Protein 8TXN (pdb70)

Structure (mmCIF, N/CA/C/O backbone):
data_8TXN
#
_entry.id   8TXN
#
_cell.length_a   139.120
_cell.length_b   139.120
_cell.length_c   103.381
_cell.angle_alpha   90.000
_cell.angle_beta   90.000
_cell.angle_gamma   120.000
#
_symmetry.space_group_name_H-M   'P 63'
#
loop_
_entity.id
_entity.type
_entity.pdbx_description
1 polymer 'Collagen alpha-1(IV) chain, Collagen IV - chain Viking, Collagen alpha-1(IV) chain'
2 non-polymer 'TRIETHYLENE GLYCOL'
3 non-polymer 'CHLORIDE ION'
4 non-polymer 'MAGNESIUM ION'
5 non-polymer 'TETRAETHYLENE GLYCOL'
6 non-polymer DI(HYDROXYETHYL)ETHER
7 non-polymer 1,2-ETHANEDIOL
8 non-polymer 'PENTAETHYLENE GLYCOL'
9 non-polymer 'PHOSPHATE ION'
10 water water
#
loop_
_atom_site.group_PDB
_atom_site.id
_atom_site.type_symbol
_atom_site.label_atom_id
_atom_site.label_alt_id
_atom_site.label_comp_id
_atom_site.label_asym_id
_atom_site.label_entity_id
_atom_site.label_seq_id
_atom_site.pdbx_PDB_ins_code
_atom_site.Cartn_x
_atom_site.Cartn_y
_atom_site.Cartn_z
_atom_site.occupancy
_atom_site.B_iso_or_equiv
_atom_site.auth_seq_id
_atom_site.auth_comp_id
_atom_site.auth_asym_id
_atom_site.auth_atom_id
_atom_site.pdbx_PDB_model_num
ATOM 1 N N . THR A 1 21 ? -10.39000 28.79900 -5.79700 1.000 65.69888 4 THR A N 1
ATOM 2 C CA . THR A 1 21 ? -10.70900 27.51700 -5.17500 1.000 63.05293 4 THR A CA 1
ATOM 3 C C . THR A 1 21 ? -12.08800 27.03300 -5.65100 1.000 63.66785 4 THR A C 1
ATOM 4 O O . THR A 1 21 ? -12.97600 27.84000 -5.93900 1.000 60.98323 4 THR A O 1
ATOM 8 N N . GLY A 1 22 ? -12.24600 25.71000 -5.72700 1.000 47.44502 5 GLY A N 1
ATOM 9 C CA . GLY A 1 22 ? -13.27000 25.07000 -6.53100 1.000 44.34695 5 GLY A CA 1
ATOM 10 C C . GLY A 1 22 ? -14.70100 25.03800 -6.04200 1.000 41.56107 5 GLY A C 1
ATOM 11 O O . GLY A 1 22 ? -15.19900 23.97900 -5.64400 1.000 43.46987 5 GLY A O 1
ATOM 12 N N . ILE A 1 23 ? -15.38300 26.17500 -6.09300 1.000 38.34212 6 ILE A N 1
ATOM 13 C CA . ILE A 1 23 ? -16.84000 26.18600 -6.03200 1.000 40.76425 6 ILE A CA 1
ATOM 14 C C . ILE A 1 23 ? -17.37400 25.83400 -7.41500 1.000 38.78377 6 ILE A C 1
ATOM 15 O O . ILE A 1 23 ? -16.97400 26.43900 -8.41700 1.000 41.58621 6 ILE A O 1
ATOM 20 N N . LEU A 1 24 ? -18.26200 24.84400 -7.48200 1.000 25.90959 7 LEU A N 1
ATOM 21 C CA . LEU A 1 24 ? -18.65100 24.24300 -8.75300 1.000 29.33796 7 LEU A CA 1
ATOM 22 C C . LEU A 1 24 ? -20.09900 24.57100 -9.08800 1.000 31.05748 7 LEU A C 1
ATOM 23 O O . LEU A 1 24 ? -20.99100 24.40500 -8.25200 1.000 29.22778 7 LEU A O 1
ATOM 28 N N . ILE A 1 25 ? -20.32300 25.01200 -10.32200 1.000 31.40608 8 ILE A N 1
ATOM 29 C CA . ILE A 1 25 ? -21.64700 25.36100 -10.81400 1.000 35.55006 8 ILE A CA 1
ATOM 30 C C . ILE A 1 25 ? -21.95900 24.47600 -12.01300 1.000 28.77652 8 ILE A C 1
ATOM 31 O O . ILE A 1 25 ? -21.07600 24.18100 -12.82400 1.000 28.33888 8 ILE A O 1
ATOM 36 N N . THR A 1 26 ? -23.21300 24.05400 -12.11700 1.000 28.99467 9 THR A N 1
ATOM 37 C CA . THR A 1 26 ? -23.68000 23.18800 -13.18800 1.000 21.74876 9 THR A CA 1
ATOM 38 C C . THR A 1 26 ? -24.75600 23.91300 -13.98100 1.000 22.01022 9 THR A C 1
ATOM 39 O O . THR A 1 26 ? -25.65200 24.52400 -13.39900 1.000 17.53029 9 THR A O 1
ATOM 43 N N . ARG A 1 27 ? -24.63500 23.88900 -15.30400 1.000 17.59619 10 ARG A N 1
ATOM 44 C CA . ARG A 1 27 ? -25.57900 24.54300 -16.19700 1.000 19.13683 10 ARG A CA 1
ATOM 45 C C . ARG A 1 27 ? -26.18600 23.50300 -17.12800 1.000 19.35598 10 ARG A C 1
ATOM 46 O O . ARG A 1 27 ? -25.46500 22.64400 -17.64900 1.000 18.96975 10 ARG A O 1
ATOM 54 N N . HIS A 1 28 ? -27.50200 23.58300 -17.33600 1.000 15.80124 11 HIS A N 1
ATOM 55 C CA . HIS A 1 28 ? -28.22600 22.68700 -18.23800 1.000 16.99681 11 HIS A CA 1
ATOM 56 C C . HIS A 1 28 ? -28.74600 23.46800 -19.43600 1.000 20.06459 11 HIS A C 1
ATOM 57 O O . HIS A 1 28 ? -29.32700 24.54600 -19.27100 1.000 20.29985 11 HIS A O 1
ATOM 64 N N . SER A 1 29 ? -28.54400 22.92400 -20.64400 1.000 16.85146 12 SER A N 1
ATOM 65 C CA . SER A 1 29 ? -28.96700 23.63900 -21.84900 1.000 17.58349 12 SER A CA 1
ATOM 66 C C . SER A 1 29 ? -30.46000 23.50500 -22.14100 1.000 17.47786 12 SER A C 1
ATOM 67 O O . SER A 1 29 ? -31.01000 24.34500 -22.86400 1.000 19.01264 12 SER A O 1
ATOM 70 N N . GLN A 1 30 ? -31.11800 22.47400 -21.61400 1.000 16.66964 13 GLN A N 1
ATOM 71 C CA . GLN A 1 30 ? -32.46600 22.08400 -22.04400 1.000 16.54419 13 GLN A CA 1
ATOM 72 C C . GLN A 1 30 ? -32.56100 21.99500 -23.56500 1.000 19.47707 13 GLN A C 1
ATOM 73 O O . GLN A 1 30 ? -33.57500 22.35400 -24.17100 1.000 20.45865 13 GLN A O 1
ATOM 79 N N . SER A 1 31 ? -31.49600 21.50000 -24.18700 1.000 18.64706 14 SER A N 1
ATOM 80 C CA . SER A 1 31 ? -31.48400 21.29100 -25.62800 1.000 20.88118 14 SER A CA 1
ATOM 81 C C . SER A 1 31 ? -30.36500 20.31100 -25.96300 1.000 21.92660 14 SER A C 1
ATOM 82 O O . SER A 1 31 ? -29.63400 19.83900 -25.08500 1.000 20.68321 14 SER A O 1
ATOM 85 N N . GLU A 1 32 ? -30.25700 19.98400 -27.25100 1.000 23.84350 15 GLU A N 1
ATOM 86 C CA . GLU A 1 32 ? -29.19700 19.10800 -27.72900 1.000 26.31953 15 GLU A CA 1
ATOM 87 C C . GLU A 1 32 ? -27.82800 19.77700 -27.68400 1.000 26.75936 15 GLU A C 1
ATOM 88 O O . GLU A 1 32 ? -26.81400 19.07800 -27.78800 1.000 25.48226 15 GLU A O 1
ATOM 94 N N . THR A 1 33 ? -27.79400 21.09700 -27.53000 1.000 22.65378 16 THR A N 1
ATOM 95 C CA . THR A 1 33 ? -26.55300 21.85700 -27.47000 1.000 28.76582 16 THR A CA 1
ATOM 96 C C . THR A 1 33 ? -25.86200 21.66700 -26.12900 1.000 25.72687 16 THR A C 1
ATOM 97 O O . THR A 1 33 ? -26.50100 21.70500 -25.08000 1.000 24.11598 16 THR A O 1
ATOM 101 N N . VAL A 1 34 ? -24.54600 21.50700 -26.15700 1.000 26.74703 17 VAL A N 1
ATOM 102 C CA . VAL A 1 34 ? -23.78500 21.50500 -24.90500 1.000 24.26679 17 VAL A CA 1
ATOM 103 C C . VAL A 1 34 ? -23.60200 22.95000 -24.44300 1.000 22.20825 17 VAL A C 1
ATOM 104 O O . VAL A 1 34 ? -23.11700 23.78100 -25.22600 1.000 24.57225 17 VAL A O 1
ATOM 108 N N . PRO A 1 35 ? -23.97100 23.29000 -23.21200 1.000 22.15932 18 PRO A N 1
ATOM 109 C CA . PRO A 1 35 ? -23.84700 24.67600 -22.75600 1.000 23.42471 18 PRO A CA 1
ATOM 110 C C . PRO A 1 35 ? -22.39500 25.02600 -22.45400 1.000 25.21277 18 PRO A C 1
ATOM 111 O O . PRO A 1 35 ? -21.51300 24.17000 -22.40600 1.000 21.17135 18 PRO A O 1
ATOM 115 N N . ALA A 1 36 ? -22.15600 26.32000 -22.25300 1.000 26.92095 19 ALA A N 1
ATOM 116 C CA . ALA A 1 36 ? -20.81300 26.83700 -22.03300 1.000 31.33862 19 ALA A CA 1
ATOM 117 C C . ALA A 1 36 ? -20.69500 27.48000 -20.65700 1.000 29.10505 19 ALA A C 1
ATOM 118 O O . ALA A 1 36 ? -21.67100 28.00300 -20.11000 1.000 27.49190 19 ALA A O 1
ATOM 120 N N . CYS A 1 37 ? -19.48800 27.42700 -20.09800 1.000 33.01589 20 CYS A N 1
ATOM 121 C CA . CYS A 1 37 ? -19.17800 28.22800 -18.92500 1.000 34.70319 20 CYS A CA 1
ATOM 122 C C . CYS A 1 37 ? -18.96500 29.68200 -19.33900 1.000 38.45739 20 CYS A C 1
ATOM 123 O O . CYS A 1 37 ? -18.86900 30.01300 -20.52200 1.000 42.95680 20 CYS A O 1
ATOM 126 N N . SER A 1 38 ? -18.84700 30.55100 -18.34600 1.000 41.83282 21 SER A N 1
ATOM 127 C CA . SER A 1 38 ? -18.43700 31.91500 -18.62400 1.000 39.89100 21 SER A CA 1
ATOM 128 C C . SER A 1 38 ? -16.92900 31.97300 -18.87200 1.000 44.27771 21 SER A C 1
ATOM 129 O O . SER A 1 38 ? -16.18400 31.02800 -18.58800 1.000 41.75816 21 SER A O 1
ATOM 132 N N . ALA A 1 39 ? -16.47600 33.09400 -19.42700 1.000 39.76253 22 ALA A N 1
ATOM 133 C CA . ALA A 1 39 ? -15.04300 33.34200 -19.46400 1.000 40.89607 22 ALA A CA 1
ATOM 134 C C . ALA A 1 39 ? -14.51400 33.42500 -18.03700 1.000 43.47485 22 ALA A C 1
ATOM 135 O O . ALA A 1 39 ? -15.19600 33.90100 -17.12500 1.000 43.88706 22 ALA A O 1
ATOM 137 N N . GLY A 1 40 ? -13.30500 32.91600 -17.83400 1.000 50.62176 23 GLY A N 1
ATOM 138 C CA . GLY A 1 40 ? -12.75500 32.87700 -16.49400 1.000 56.10095 23 GLY A CA 1
ATOM 139 C C . GLY A 1 40 ? -13.11300 31.61800 -15.72800 1.000 53.97187 23 GLY A C 1
ATOM 140 O O . GLY A 1 40 ? -12.26100 31.05600 -15.03100 1.000 56.01576 23 GLY A O 1
ATOM 141 N N . HIS A 1 41 ? -14.36200 31.16400 -15.84000 1.000 51.97290 24 HIS A N 1
ATOM 142 C CA . HIS A 1 41 ? -14.80000 29.94600 -15.16100 1.000 47.16873 24 HIS A CA 1
ATOM 143 C C . HIS A 1 41 ? -14.31900 28.73600 -15.94800 1.000 48.10797 24 HIS A C 1
ATOM 144 O O . HIS A 1 41 ? -14.64600 28.59300 -17.13100 1.000 49.46000 24 HIS A O 1
ATOM 151 N N . THR A 1 42 ? -13.55500 27.86100 -15.29800 1.000 40.24684 25 THR A N 1
ATOM 152 C CA . THR A 1 42 ? -12.94800 26.74300 -16.00500 1.000 38.78891 25 THR A CA 1
ATOM 153 C C . THR A 1 42 ? -13.95000 25.60100 -16.12800 1.000 37.19127 25 THR A C 1
ATOM 154 O O . THR A 1 42 ? -14.60700 25.22800 -15.15100 1.000 35.15177 25 THR A O 1
ATOM 158 N N . GLU A 1 43 ? -14.08300 25.07200 -17.33800 1.000 34.74893 26 GLU A N 1
ATOM 159 C CA . GLU A 1 43 ? -14.93000 23.91000 -17.56400 1.000 34.61894 26 GLU A CA 1
ATOM 160 C C . GLU A 1 43 ? -14.25800 22.66800 -17.00000 1.000 29.16241 26 GLU A C 1
ATOM 161 O O . GLU A 1 43 ? -13.07800 22.42000 -17.25700 1.000 29.88376 26 GLU A O 1
ATOM 167 N N . LEU A 1 44 ? -15.00000 21.89700 -16.20800 1.000 25.53961 27 LEU A N 1
ATOM 168 C CA . LEU A 1 44 ? -14.48000 20.65100 -15.65900 1.000 23.41673 27 LEU A CA 1
ATOM 169 C C . LEU A 1 44 ? -14.89200 19.43700 -16.48500 1.000 24.23030 27 LEU A C 1
ATOM 170 O O . LEU A 1 44 ? -14.04800 18.59600 -16.79700 1.000 24.71211 27 LEU A O 1
ATOM 175 N N . TRP A 1 45 ? -16.17500 19.31000 -16.83000 1.000 22.96363 28 TRP A N 1
ATOM 176 C CA . TRP A 1 45 ? -16.59600 18.28100 -17.78200 1.000 22.46065 28 TRP A CA 1
ATOM 177 C C . TRP A 1 45 ? -17.95500 18.66700 -18.34700 1.000 21.69716 28 TRP A C 1
ATOM 178 O O . TRP A 1 45 ? -18.59700 19.61000 -17.88400 1.000 19.65531 28 TRP A O 1
ATOM 189 N N . THR A 1 46 ? -18.38100 17.93600 -19.37300 1.000 19.90925 29 THR A N 1
ATOM 190 C CA . THR A 1 46 ? -19.71800 18.09700 -19.92500 1.000 18.10336 29 THR A CA 1
ATOM 191 C C . THR A 1 46 ? -20.43600 16.75800 -19.86500 1.000 20.80973 29 THR A C 1
ATOM 192 O O . THR A 1 46 ? -19.82600 15.71000 -19.64400 1.000 17.56495 29 THR A O 1
ATOM 196 N N . GLY A 1 47 ? -21.74900 16.79500 -20.06000 1.000 17.18855 30 GLY A N 1
ATOM 197 C CA . GLY A 1 47 ? -22.49200 15.55800 -19.92400 1.000 16.68642 30 GLY A CA 1
ATOM 198 C C . GLY A 1 47 ? -23.95400 15.65600 -20.28900 1.000 16.37920 30 GLY A C 1
ATOM 199 O O . GLY A 1 47 ? -24.34900 16.48400 -21.12000 1.000 16.77161 30 GLY A O 1
ATOM 200 N N . TYR A 1 48 ? -24.74700 14.78400 -19.66700 1.000 15.73109 31 TYR A N 1
ATOM 201 C CA . TYR A 1 48 ? -26.18500 14.67000 -19.86700 1.000 15.37919 31 TYR A CA 1
ATOM 202 C C . TYR A 1 48 ? -26.91000 14.94700 -18.55300 1.000 14.62611 31 TYR A C 1
ATOM 203 O O . TYR A 1 48 ? -26.46400 14.52100 -17.47800 1.000 14.32808 31 TYR A O 1
ATOM 212 N N . SER A 1 49 ? -28.05500 15.62700 -18.64700 1.000 14.45336 32 SER A N 1
ATOM 213 C CA . SER A 1 49 ? -28.74400 16.18900 -17.48100 1.000 13.87218 32 SER A CA 1
ATOM 214 C C . SER A 1 49 ? -29.58800 15.12400 -16.77700 1.000 13.23822 32 SER A C 1
ATOM 215 O O . SER A 1 49 ? -30.72800 14.87400 -17.16600 1.000 13.20058 32 SER A O 1
ATOM 218 N N . LEU A 1 50 ? -29.06500 14.53800 -15.69800 1.000 12.88163 33 LEU A N 1
ATOM 219 C CA . LEU A 1 50 ? -29.78400 13.49800 -14.95600 1.000 12.33491 33 LEU A CA 1
ATOM 220 C C . LEU A 1 50 ? -30.67000 14.11000 -13.87800 1.000 11.93181 33 LEU A C 1
ATOM 221 O O . LEU A 1 50 ? -30.18900 14.85400 -13.00700 1.000 11.80334 33 LEU A O 1
ATOM 226 N N . LEU A 1 51 ? -31.96100 13.76700 -13.91200 1.000 11.53606 34 LEU A N 1
ATOM 227 C CA . LEU A 1 51 ? -32.91200 14.24800 -12.92100 1.000 12.55785 34 LEU A CA 1
ATOM 228 C C . LEU A 1 51 ? -33.06400 13.26400 -11.75700 1.000 11.60910 34 LEU A C 1
ATOM 229 O O . LEU A 1 51 ? -32.84400 13.63200 -10.59800 1.000 11.98190 34 LEU A O 1
ATOM 234 N N . TYR A 1 52 ? -33.42300 12.01000 -12.04200 1.000 10.53885 35 TYR A N 1
ATOM 235 C CA . TYR A 1 52 ? -33.48700 11.03000 -10.96200 1.000 10.18093 35 TYR A CA 1
ATOM 236 C C . TYR A 1 52 ? -33.49900 9.62200 -11.52600 1.000 10.28438 35 TYR A C 1
ATOM 237 O O . TYR A 1 52 ? -33.66000 9.41300 -12.72600 1.000 10.59065 35 TYR A O 1
ATOM 246 N N . VAL A 1 53 ? -33.31200 8.65800 -10.62300 1.000 10.28005 36 VAL A N 1
ATOM 247 C CA . VAL A 1 53 ? -33.31700 7.23300 -10.93200 1.000 10.18603 36 VAL A CA 1
ATOM 248 C C . VAL A 1 53 ? -34.42100 6.59700 -10.09500 1.000 12.12422 36 VAL A C 1
ATOM 249 O O . VAL A 1 53 ? -34.56700 6.91500 -8.91000 1.000 12.90736 36 VAL A O 1
ATOM 253 N N . ASP A 1 54 ? -35.22900 5.74000 -10.72300 1.000 11.23406 37 ASP A N 1
ATOM 254 C CA . ASP A 1 54 ? -36.30500 4.99700 -10.06500 1.000 11.50709 37 ASP A CA 1
ATOM 255 C C . ASP A 1 54 ? -35.78900 3.56100 -9.97700 1.000 12.76158 37 ASP A C 1
ATOM 256 O O . ASP A 1 54 ? -35.81700 2.82300 -10.96300 1.000 13.33224 37 ASP A O 1
ATOM 261 N N . GLY A 1 55 ? -35.24400 3.19500 -8.81500 1.000 11.53155 38 GLY A N 1
ATOM 262 C CA . GLY A 1 55 ? -34.64000 1.88000 -8.62900 1.000 12.79920 38 GLY A CA 1
ATOM 263 C C . GLY A 1 55 ? -35.38100 1.12100 -7.54800 1.000 11.61314 38 GLY A C 1
ATOM 264 O O . GLY A 1 55 ? -35.55700 1.63800 -6.44100 1.000 10.19699 38 GLY A O 1
ATOM 265 N N . ASN A 1 56 ? -35.84400 -0.09200 -7.85900 1.000 11.65469 39 ASN A N 1
ATOM 266 C CA . ASN A 1 56 ? -36.68200 -0.86100 -6.93600 1.000 12.18686 39 ASN A CA 1
ATOM 267 C C . ASN A 1 56 ? -37.79200 0.00700 -6.34200 1.000 12.39421 39 ASN A C 1
ATOM 268 O O . ASN A 1 56 ? -38.04900 0.00900 -5.13300 1.000 13.31241 39 ASN A O 1
ATOM 273 N N . ASP A 1 57 ? -38.45400 0.76000 -7.22000 1.000 11.35151 40 ASP A N 1
ATOM 274 C CA . ASP A 1 57 ? -39.64200 1.53900 -6.87300 1.000 12.56914 40 ASP A CA 1
ATOM 275 C C . ASP A 1 57 ? -39.33200 2.65000 -5.87200 1.000 15.59062 40 ASP A C 1
ATOM 276 O O . ASP A 1 57 ? -40.20500 3.06300 -5.10900 1.000 17.04612 40 ASP A O 1
ATOM 281 N N . TYR A 1 58 ? -38.09700 3.15500 -5.88000 1.000 11.14877 41 TYR A N 1
ATOM 282 C CA . TYR A 1 58 ? -37.66800 4.24600 -5.00700 1.000 9.88666 41 TYR A CA 1
ATOM 283 C C . TYR A 1 58 ? -37.03700 5.32600 -5.87900 1.000 11.20200 41 TYR A C 1
ATOM 284 O O . TYR A 1 58 ? -36.15500 5.02500 -6.68800 1.000 11.31792 41 TYR A O 1
ATOM 293 N N . ALA A 1 59 ? -37.46900 6.57700 -5.70400 1.000 11.31836 42 ALA A N 1
ATOM 294 C CA . ALA A 1 59 ? -36.97600 7.69100 -6.51300 1.000 9.69137 42 ALA A CA 1
ATOM 295 C C . ALA A 1 59 ? -35.79900 8.36000 -5.80800 1.000 10.92537 42 ALA A C 1
ATOM 296 O O . ALA A 1 59 ? -35.95600 8.89300 -4.69800 1.000 12.21987 42 ALA A O 1
ATOM 298 N N . HIS A 1 60 ? -34.63000 8.34700 -6.44500 1.000 11.09631 43 HIS A N 1
ATOM 299 C CA . HIS A 1 60 ? -33.45300 9.02800 -5.91200 1.000 11.28527 43 HIS A CA 1
ATOM 300 C C . HIS A 1 60 ? -33.04700 10.13500 -6.87900 1.000 10.05482 43 HIS A C 1
ATOM 301 O O . HIS A 1 60 ? -32.60000 9.85200 -7.99400 1.000 11.10706 43 HIS A O 1
ATOM 308 N N . ASN A 1 61 ? -33.15300 11.38600 -6.42800 1.000 10.23434 44 ASN A N 1
ATOM 309 C CA . ASN A 1 61 ? -32.95800 12.55700 -7.27000 1.000 10.91088 44 ASN A CA 1
ATOM 310 C C . ASN A 1 61 ? -31.54500 13.11200 -7.13000 1.000 12.00030 44 ASN A C 1
ATOM 311 O O . ASN A 1 61 ? -30.93600 13.02100 -6.06400 1.000 12.20313 44 ASN A O 1
ATOM 316 N N . GLN A 1 62 ? -31.04500 13.71800 -8.20900 1.000 10.86450 45 GLN A N 1
ATOM 317 C CA . GLN A 1 62 ? -29.88500 14.60300 -8.15100 1.000 10.58398 45 GLN A CA 1
ATOM 318 C C . GLN A 1 62 ? -30.35900 16.05300 -8.11100 1.000 12.94702 45 GLN A C 1
ATOM 319 O O . GLN A 1 62 ? -31.33300 16.41200 -8.77200 1.000 15.56587 45 GLN A O 1
ATOM 325 N N . ASP A 1 63 ? -29.64400 16.88000 -7.35200 1.000 12.75613 46 ASP A N 1
ATOM 326 C CA . ASP A 1 63 ? -29.83700 18.33000 -7.36300 1.000 15.53113 46 ASP A CA 1
ATOM 327 C C . ASP A 1 63 ? -29.38600 18.89200 -8.71300 1.000 12.35808 46 ASP A C 1
ATOM 328 O O . ASP A 1 63 ? -28.20400 18.80000 -9.06600 1.000 14.57924 46 ASP A O 1
ATOM 333 N N . LEU A 1 64 ? -30.32200 19.49800 -9.46200 1.000 11.54086 47 LEU A N 1
ATOM 334 C CA . LEU A 1 64 ? -29.99600 20.00700 -10.79300 1.000 12.05220 47 LEU A CA 1
ATOM 335 C C . LEU A 1 64 ? -28.95700 21.11600 -10.75100 1.000 12.54369 47 LEU A C 1
ATOM 336 O O . LEU A 1 64 ? -28.34500 21.41000 -11.78000 1.000 14.63582 47 LEU A O 1
ATOM 341 N N . GLY A 1 65 ? -28.74300 21.73700 -9.59000 1.000 12.46359 48 GLY A N 1
ATOM 342 C CA . GLY A 1 65 ? -27.70300 22.73600 -9.48500 1.000 13.03427 48 GLY A CA 1
ATOM 343 C C . GLY A 1 65 ? -26.32700 22.19200 -9.16800 1.000 15.87928 48 GLY A C 1
ATOM 344 O O . GLY A 1 65 ? -25.35900 22.96100 -9.16800 1.000 18.00695 48 GLY A O 1
ATOM 345 N N . SER A 1 66 ? -26.20300 20.88300 -8.93900 1.000 14.70145 49 SER A N 1
ATOM 346 C CA A SER A 1 66 ? -24.96600 20.25800 -8.48800 0.570 15.13992 49 SER A CA 1
ATOM 347 C CA B SER A 1 66 ? -24.96400 20.26000 -8.49100 0.430 15.15057 49 SER A CA 1
ATOM 348 C C . SER A 1 66 ? -24.30800 19.46600 -9.61200 1.000 15.87646 49 SER A C 1
ATOM 349 O O . SER A 1 66 ? -24.98300 19.00600 -10.53800 1.000 13.12913 49 SER A O 1
ATOM 354 N N . PRO A 1 67 ? -22.98300 19.27900 -9.55400 1.000 15.03994 50 PRO A N 1
ATOM 355 C CA . PRO A 1 67 ? -22.30300 18.49500 -10.60100 1.000 13.94869 50 PRO A CA 1
ATOM 356 C C . PRO A 1 67 ? -22.82600 17.07800 -10.72200 1.000 13.55932 50 PRO A C 1
ATOM 357 O O . PRO A 1 67 ? -22.70600 16.47600 -11.79500 1.000 15.27649 50 PRO A O 1
ATOM 361 N N . GLY A 1 68 ? -23.42100 16.52500 -9.66500 1.000 13.02591 51 GLY A N 1
ATOM 362 C CA . GLY A 1 68 ? -23.93100 15.16800 -9.75800 1.000 13.44048 51 GLY A CA 1
ATOM 363 C C . GLY A 1 68 ? -25.05900 14.99700 -10.76000 1.000 13.81988 51 GLY A C 1
ATOM 364 O O . GLY A 1 68 ? -25.29400 13.87400 -11.22500 1.000 14.31968 51 GLY A O 1
ATOM 365 N N . SER A 1 69 ? -25.76700 16.07900 -11.10800 1.000 13.36187 52 SER A N 1
ATOM 366 C CA . SER A 1 69 ? -26.77700 15.99000 -12.16400 1.000 14.51915 52 SER A CA 1
ATOM 367 C C . SER A 1 69 ? -26.18100 16.03100 -13.57100 1.000 14.52355 52 SER A C 1
ATOM 368 O O . SER A 1 69 ? -26.94500 16.04200 -14.54300 1.000 14.08231 52 SER A O 1
ATOM 371 N N . CYS A 1 70 ? -24.85600 16.06200 -13.72100 1.000 13.57783 53 CYS A N 1
ATOM 372 C CA . CYS A 1 70 ? -24.23500 16.14600 -15.04100 1.000 14.22483 53 CYS A CA 1
ATOM 373 C C . CYS A 1 70 ? -23.40200 14.88300 -15.23900 1.000 14.83971 53 CYS A C 1
ATOM 374 O O . CYS A 1 70 ? -22.27200 14.79800 -14.74800 1.000 14.62811 53 CYS A O 1
ATOM 377 N N . VAL A 1 71 ? -23.97100 13.91500 -15.95100 1.000 14.79356 54 VAL A N 1
ATOM 378 C CA . VAL A 1 71 ? -23.41000 12.56900 -16.08800 1.000 16.26326 54 VAL A CA 1
ATOM 379 C C . VAL A 1 71 ? -22.69000 12.49300 -17.42400 1.000 15.30314 54 VAL A C 1
ATOM 380 O O . VAL A 1 71 ? -23.32200 12.71000 -18.47200 1.000 15.76213 54 VAL A O 1
ATOM 384 N N . PRO A 1 72 ? -21.38100 12.21300 -17.45400 1.000 16.63286 55 PRO A N 1
ATOM 385 C CA . PRO A 1 72 ? -20.65200 12.28400 -18.73100 1.000 18.11436 55 PRO A CA 1
ATOM 386 C C . PRO A 1 72 ? -21.10800 11.26400 -19.76200 1.000 18.76130 55 PRO A C 1
ATOM 387 O O . PRO A 1 72 ? -21.16200 11.59300 -20.95500 1.000 19.13195 55 PRO A O 1
ATOM 391 N N . ARG A 1 73 ? -21.45300 10.04200 -19.35300 1.000 16.40067 56 ARG A N 1
ATOM 392 C CA . ARG A 1 73 ? -21.84400 9.00100 -20.30000 1.000 18.23816 56 ARG A CA 1
ATOM 393 C C . ARG A 1 73 ? -23.29700 8.62200 -20.07900 1.000 18.16131 56 ARG A C 1
ATOM 394 O O . ARG A 1 73 ? -23.67400 8.17500 -18.99000 1.000 19.45274 56 ARG A O 1
ATOM 402 N N . PHE A 1 74 ? -24.09800 8.77700 -21.12400 1.000 17.38804 57 PHE A N 1
ATOM 403 C CA . PHE A 1 74 ? -25.51000 8.46000 -21.06800 1.000 17.08345 57 PHE A CA 1
ATOM 404 C C . PHE A 1 74 ? -25.72900 6.95900 -21.16500 1.000 17.52148 57 PHE A C 1
ATOM 405 O O . PHE A 1 74 ? -25.00300 6.24300 -21.86400 1.000 18.90144 57 PHE A O 1
ATOM 413 N N . SER A 1 75 ? -26.75000 6.49500 -20.45200 1.000 17.44905 58 SER A N 1
ATOM 414 C CA . SER A 1 75 ? -27.38400 5.20600 -20.69600 1.000 16.27381 58 SER A CA 1
ATOM 415 C C . SER A 1 75 ? -28.80000 5.29600 -20.15500 1.000 14.82578 58 SER A C 1
ATOM 416 O O . SER A 1 75 ? -29.05100 6.01300 -19.18300 1.000 14.18788 58 SER A O 1
ATOM 419 N N . THR A 1 76 ? -29.73000 4.55800 -20.77400 1.000 15.36499 59 THR A N 1
ATOM 420 C CA . THR A 1 76 ? -31.04600 4.47600 -20.14800 1.000 14.07778 59 THR A CA 1
ATOM 421 C C . THR A 1 76 ? -30.98100 3.76300 -18.80600 1.000 13.56479 59 THR A C 1
ATOM 422 O O . THR A 1 76 ? -31.92000 3.87600 -18.01100 1.000 13.71566 59 THR A O 1
ATOM 426 N N . LEU A 1 77 ? -29.91400 3.00600 -18.54600 1.000 16.34697 60 LEU A N 1
ATOM 427 C CA . LEU A 1 77 ? -29.73000 2.35800 -17.24900 1.000 15.04488 60 LEU A CA 1
ATOM 428 C C . LEU A 1 77 ? -28.25700 2.37600 -16.89300 1.000 14.55274 60 LEU A C 1
ATOM 429 O O . LEU A 1 77 ? -27.52000 1.42000 -17.16000 1.000 15.95885 60 LEU A O 1
ATOM 434 N N . PRO A 1 78 ? -27.78800 3.45900 -16.29600 1.000 15.72854 61 PRO A N 1
ATOM 435 C CA . PRO A 1 78 ? -26.36400 3.55800 -15.97200 1.000 17.37495 61 PRO A CA 1
ATOM 436 C C . PRO A 1 78 ? -26.03900 2.97200 -14.60800 1.000 17.46815 61 PRO A C 1
ATOM 437 O O . PRO A 1 78 ? -24.98100 3.27100 -14.05300 1.000 16.42938 61 PRO A O 1
ATOM 441 N N . VAL A 1 79 ? -26.93100 2.14400 -14.05400 1.000 14.92687 62 VAL A N 1
ATOM 442 C CA . VAL A 1 79 ? -26.76100 1.61200 -12.70700 1.000 14.92101 62 VAL A CA 1
ATOM 443 C C . VAL A 1 79 ? -26.89500 0.09800 -12.72700 1.000 16.22218 62 VAL A C 1
ATOM 444 O O . VAL A 1 79 ? -27.53000 -0.48500 -13.60700 1.000 14.77410 62 VAL A O 1
ATOM 448 N N . LEU A 1 80 ? -26.27000 -0.52700 -11.73000 1.000 14.74654 63 LEU A N 1
ATOM 449 C CA . LEU A 1 80 ? -26.30400 -1.96200 -11.48700 1.000 13.60024 63 LEU A CA 1
ATOM 450 C C . LEU A 1 80 ? -26.94900 -2.21900 -10.13000 1.000 14.74983 63 LEU A C 1
ATOM 451 O O . LEU A 1 80 ? -26.69500 -1.48200 -9.17400 1.000 17.01336 63 LEU A O 1
ATOM 456 N N . SER A 1 81 ? -27.79500 -3.24900 -10.04300 1.000 15.19128 64 SER A N 1
ATOM 457 C CA A SER A 1 81 ? -28.49600 -3.61200 -8.81600 0.722 16.04616 64 SER A CA 1
ATOM 458 C CA B SER A 1 81 ? -28.47700 -3.60000 -8.80200 0.278 16.08763 64 SER A CA 1
ATOM 459 C C . SER A 1 81 ? -27.83000 -4.83600 -8.18700 1.000 20.08842 64 SER A C 1
ATOM 460 O O . SER A 1 81 ? -27.63100 -5.85100 -8.86700 1.000 21.81937 64 SER A O 1
ATOM 465 N N . CYS A 1 82 ? -27.49200 -4.74800 -6.89300 1.000 14.79038 65 CYS A N 1
ATOM 466 C CA . CYS A 1 82 ? -26.77400 -5.81400 -6.19300 1.000 16.48559 65 CYS A CA 1
ATOM 467 C C . CYS A 1 82 ? -27.51700 -6.25100 -4.93900 1.000 17.54009 65 CYS A C 1
ATOM 468 O O . CYS A 1 82 ? -27.88800 -5.41600 -4.10700 1.000 15.40063 65 CYS A O 1
ATOM 471 N N . GLY A 1 83 ? -27.69700 -7.56600 -4.78700 1.000 19.59796 66 GLY A N 1
ATOM 472 C CA . GLY A 1 83 ? -28.43600 -8.12500 -3.67700 1.000 23.34376 66 GLY A CA 1
ATOM 473 C C . GLY A 1 83 ? -27.54700 -8.74700 -2.61300 1.000 28.83706 66 GLY A C 1
ATOM 474 O O . GLY A 1 83 ? -26.31700 -8.69200 -2.65900 1.000 29.92413 66 GLY A O 1
ATOM 475 N N . GLN A 1 84 ? -28.20100 -9.37800 -1.64400 1.000 22.56866 67 GLN A N 1
ATOM 476 C CA . GLN A 1 84 ? -27.54300 -9.81300 -0.42200 1.000 30.67263 67 GLN A CA 1
ATOM 477 C C . GLN A 1 84 ? -26.76500 -11.11900 -0.57900 1.000 37.69607 67 GLN A C 1
ATOM 478 O O . GLN A 1 84 ? -26.10200 -11.54200 0.37400 1.000 40.39363 67 GLN A O 1
ATOM 484 N N . ASN A 1 85 ? -26.79900 -11.75700 -1.74500 1.000 33.74266 68 ASN A N 1
ATOM 485 C CA . ASN A 1 85 ? -26.22300 -13.08300 -1.92300 1.000 38.99144 68 ASN A CA 1
ATOM 486 C C . ASN A 1 85 ? -25.14900 -13.11300 -3.00600 1.000 39.92313 68 ASN A C 1
ATOM 487 O O . ASN A 1 85 ? -25.04400 -14.07700 -3.77100 1.000 41.01648 68 ASN A O 1
ATOM 492 N N . ASN A 1 86 ? -24.33400 -12.06100 -3.07800 1.000 39.84211 69 ASN A N 1
ATOM 493 C CA . ASN A 1 86 ? -23.18100 -12.00800 -3.98300 1.000 43.86758 69 ASN A CA 1
ATOM 494 C C . ASN A 1 86 ? -23.57600 -12.21300 -5.44700 1.000 40.76290 69 ASN A C 1
ATOM 495 O O . ASN A 1 86 ? -22.81000 -12.77000 -6.24000 1.000 42.30960 69 ASN A O 1
ATOM 500 N N . VAL A 1 87 ? -24.77200 -11.76900 -5.81500 1.000 33.24081 70 VAL A N 1
ATOM 501 C CA . VAL A 1 87 ? -25.21100 -11.70100 -7.20400 1.000 29.47727 70 VAL A CA 1
ATOM 502 C C . VAL A 1 87 ? -25.63100 -10.26200 -7.46600 1.000 23.62198 70 VAL A C 1
ATOM 503 O O . VAL A 1 87 ? -26.31700 -9.65900 -6.63400 1.000 23.78023 70 VAL A O 1
ATOM 507 N N . CYS A 1 88 ? -25.18400 -9.69800 -8.58400 1.000 21.83283 71 CYS A N 1
ATOM 508 C CA . CYS A 1 88 ? -25.71600 -8.42800 -9.05800 1.000 21.54326 71 CYS A CA 1
ATOM 509 C C . CYS A 1 88 ? -26.44100 -8.66900 -10.37200 1.000 20.75194 71 CYS A C 1
ATOM 510 O O . CYS A 1 88 ? -26.10400 -9.58600 -11.12500 1.000 24.28193 71 CYS A O 1
ATOM 513 N N . ASN A 1 89 ? -27.45600 -7.85300 -10.63200 1.000 19.44467 72 ASN A N 1
ATOM 514 C CA . ASN A 1 89 ? -28.28800 -8.00000 -11.82000 1.000 23.56632 72 ASN A CA 1
ATOM 515 C C . ASN A 1 89 ? -28.28700 -6.67800 -12.57300 1.000 20.24553 72 ASN A C 1
ATOM 516 O O . ASN A 1 89 ? -28.61100 -5.63600 -11.99900 1.000 21.24847 72 ASN A O 1
ATOM 521 N N . TYR A 1 90 ? -27.90000 -6.71200 -13.84400 1.000 18.45420 73 TYR A N 1
ATOM 522 C CA . TYR A 1 90 ? -27.97000 -5.52600 -14.68700 1.000 20.14808 73 TYR A CA 1
ATOM 523 C C . TYR A 1 90 ? -29.16500 -5.63800 -15.62400 1.000 20.39316 73 TYR A C 1
ATOM 524 O O . TYR A 1 90 ? -29.35100 -6.67400 -16.27400 1.000 20.48106 73 TYR A O 1
ATOM 533 N N . ALA A 1 91 ? -29.98600 -4.58200 -15.66700 1.000 15.62613 74 ALA A N 1
ATOM 534 C CA . ALA A 1 91 ? -31.08300 -4.48200 -16.63200 1.000 18.08567 74 ALA A CA 1
ATOM 535 C C . ALA A 1 91 ? -32.01400 -5.68900 -16.54900 1.000 21.70504 74 ALA A C 1
ATOM 536 O O . ALA A 1 91 ? -32.50100 -6.19000 -17.56800 1.000 19.22733 74 ALA A O 1
ATOM 538 N N . SER A 1 92 ? -32.27500 -6.15100 -15.32300 1.000 19.74683 75 SER A N 1
ATOM 539 C CA . SER A 1 92 ? -33.03200 -7.37800 -15.10200 1.000 18.54567 75 SER A CA 1
ATOM 540 C C . SER A 1 92 ? -34.39700 -7.15800 -14.46600 1.000 21.72393 75 SER A C 1
ATOM 541 O O . SER A 1 92 ? -35.10600 -8.13800 -14.21800 1.000 20.98353 75 SER A O 1
ATOM 544 N N . ARG A 1 93 ? -34.79400 -5.91700 -14.19300 1.000 14.80506 76 ARG A N 1
ATOM 545 C CA . ARG A 1 93 ? -36.08600 -5.69800 -13.54900 1.000 15.71753 76 ARG A CA 1
ATOM 546 C C . ARG A 1 93 ? -36.84100 -4.59500 -14.28700 1.000 21.48795 76 ARG A C 1
ATOM 547 O O . ARG A 1 93 ? -36.98400 -4.68400 -15.51000 1.000 21.85777 76 ARG A O 1
ATOM 555 N N . ASN A 1 94 ? -37.33300 -3.55600 -13.61200 1.000 16.49297 77 ASN A N 1
ATOM 556 C CA A ASN A 1 94 ? -38.10700 -2.54500 -14.34400 0.577 19.35880 77 ASN A CA 1
ATOM 557 C CA B ASN A 1 94 ? -38.13100 -2.54500 -14.30000 0.423 19.35779 77 ASN A CA 1
ATOM 558 C C . ASN A 1 94 ? -37.68800 -1.13500 -13.94200 1.000 16.26649 77 ASN A C 1
ATOM 559 O O . ASN A 1 94 ? -38.49900 -0.21100 -13.91400 1.000 16.93302 77 ASN A O 1
ATOM 568 N N . ASP A 1 95 ? -36.39700 -0.94600 -13.69700 1.000 14.62722 78 ASP A N 1
ATOM 569 C CA . ASP A 1 95 ? -35.92600 0.35900 -13.24800 1.000 13.58010 78 ASP A CA 1
ATOM 570 C C . ASP A 1 95 ? -35.92000 1.38900 -14.38500 1.000 13.16685 78 ASP A C 1
ATOM 571 O O . ASP A 1 95 ? -35.86700 1.06000 -15.57500 1.000 14.04023 78 ASP A O 1
ATOM 576 N N . LYS A 1 96 ? -35.98100 2.66900 -13.99500 1.000 11.28160 79 LYS A N 1
ATOM 577 C CA . LYS A 1 96 ? -36.15600 3.77200 -14.93500 1.000 13.49332 79 LYS A CA 1
ATOM 578 C C . LYS A 1 96 ? -35.14300 4.85900 -14.62600 1.000 11.41140 79 LYS A C 1
ATOM 579 O O . LYS A 1 96 ? -34.71300 5.01000 -13.48200 1.000 12.37505 79 LYS A O 1
ATOM 585 N N . THR A 1 97 ? -34.79300 5.64600 -15.64100 1.000 11.43462 80 THR A N 1
ATOM 586 C CA . THR A 1 97 ? -34.04300 6.87800 -15.41600 1.000 11.42427 80 THR A CA 1
ATOM 587 C C . THR A 1 97 ? -34.80300 8.05900 -16.00200 1.000 13.89185 80 THR A C 1
ATOM 588 O O . THR A 1 97 ? -35.58400 7.91200 -16.94900 1.000 14.19518 80 THR A O 1
ATOM 592 N N . PHE A 1 98 ? -34.57500 9.24100 -15.42600 1.000 11.38732 81 PHE A N 1
ATOM 593 C CA . PHE A 1 98 ? -35.25600 10.45700 -15.84500 1.000 12.57877 81 PHE A CA 1
ATOM 594 C C . PHE A 1 98 ? -34.22400 11.54600 -16.08000 1.000 12.68283 81 PHE A C 1
ATOM 595 O O . PHE A 1 98 ? -33.33600 11.74900 -15.24700 1.000 12.04580 81 PHE A O 1
ATOM 603 N N . TRP A 1 99 ? -34.34000 12.23000 -17.21800 1.000 13.13044 82 TRP A N 1
ATOM 604 C CA . TRP A 1 99 ? -33.37100 13.22100 -17.66600 1.000 12.61466 82 TRP A CA 1
ATOM 605 C C . TRP A 1 99 ? -34.11100 14.49800 -18.02600 1.000 13.88004 82 TRP A C 1
ATOM 606 O O . TRP A 1 99 ? -35.23900 14.45000 -18.51500 1.000 12.83070 82 TRP A O 1
ATOM 617 N N . LEU A 1 100 ? -33.48900 15.65300 -17.78000 1.000 12.94516 83 LEU A N 1
ATOM 618 C CA . LEU A 1 100 ? -34.07900 16.85500 -18.35300 1.000 13.56944 83 LEU A CA 1
ATOM 619 C C . LEU A 1 100 ? -34.11900 16.70600 -19.86500 1.000 14.78899 83 LEU A C 1
ATOM 620 O O . LEU A 1 100 ? -33.23700 16.09100 -20.46900 1.000 14.27384 83 LEU A O 1
ATOM 625 N N . THR A 1 101 ? -35.15200 17.26500 -20.48100 1.000 14.20414 84 THR A N 1
ATOM 626 C CA . THR A 1 101 ? -35.33100 17.08100 -21.90900 1.000 14.86882 84 THR A CA 1
ATOM 627 C C . THR A 1 101 ? -35.10900 18.39100 -22.66100 1.000 18.03350 84 THR A C 1
ATOM 628 O O . THR A 1 101 ? -34.71100 19.41500 -22.09700 1.000 18.24547 84 THR A O 1
ATOM 632 N N . THR A 1 102 ? -35.33700 18.33400 -23.96300 1.000 16.90907 85 THR A N 1
ATOM 633 C CA . THR A 1 102 ? -35.01400 19.40700 -24.88700 1.000 19.60898 85 THR A CA 1
ATOM 634 C C . THR A 1 102 ? -36.29400 20.11900 -25.32600 1.000 22.53564 85 THR A C 1
ATOM 635 O O . THR A 1 102 ? -37.38200 19.87900 -24.79700 1.000 25.66000 85 THR A O 1
ATOM 639 N N . ASN A 1 103 ? -36.15800 21.00300 -26.31000 1.000 25.27001 86 ASN A N 1
ATOM 640 C CA . ASN A 1 103 ? -37.30700 21.67500 -26.89400 1.000 28.63399 86 ASN A CA 1
ATOM 641 C C . ASN A 1 103 ? -37.88000 20.91700 -28.07900 1.000 32.66965 86 ASN A C 1
ATOM 642 O O . ASN A 1 103 ? -38.74600 21.44700 -28.78200 1.000 30.78080 86 ASN A O 1
ATOM 647 N N . ALA A 1 104 ? -37.41100 19.69500 -28.31900 1.000 28.84959 87 ALA A N 1
ATOM 648 C CA . ALA A 1 104 ? -37.92600 18.89300 -29.41600 1.000 29.12835 87 ALA A CA 1
ATOM 649 C C . ALA A 1 104 ? -39.39000 18.55200 -29.17900 1.000 29.15169 87 ALA A C 1
ATOM 650 O O . ALA A 1 104 ? -39.84600 18.42500 -28.03900 1.000 33.32859 87 ALA A O 1
ATOM 652 N N . ALA A 1 105 ? -40.13000 18.38800 -30.27100 1.000 32.70365 88 ALA A N 1
ATOM 653 C CA . ALA A 1 105 ? -41.54500 18.06600 -30.15800 1.000 34.56299 88 ALA A CA 1
ATOM 654 C C . ALA A 1 105 ? -41.74000 16.66600 -29.57800 1.000 33.52464 88 ALA A C 1
ATOM 655 O O . ALA A 1 105 ? -40.95000 15.75100 -29.81200 1.000 32.92859 88 ALA A O 1
ATOM 657 N N . ILE A 1 106 ? -42.81500 16.50800 -28.81500 1.000 32.36248 89 ILE A N 1
ATOM 658 C CA . ILE A 1 106 ? -43.11700 15.24300 -28.15000 1.000 33.73624 89 ILE A CA 1
ATOM 659 C C . ILE A 1 106 ? -43.46300 14.18000 -29.18700 1.000 36.77924 89 ILE A C 1
ATOM 660 O O . ILE A 1 106 ? -44.37900 14.37600 -30.00000 1.000 39.60618 89 ILE A O 1
ATOM 665 N N . PRO A 1 107 ? -42.76500 13.04900 -29.19900 1.000 35.42967 90 PRO A N 1
ATOM 666 C CA . PRO A 1 107 ? -43.01000 12.02900 -30.22200 1.000 38.00739 90 PRO A CA 1
ATOM 667 C C . PRO A 1 107 ? -44.27200 11.23200 -29.92000 1.000 40.77296 90 PRO A C 1
ATOM 668 O O . PRO A 1 107 ? -44.80900 11.25100 -28.81300 1.000 40.26809 90 PRO A O 1
ATOM 672 N N . MET A 1 108 ? -44.73400 10.51000 -30.94300 1.000 51.97628 91 MET A N 1
ATOM 673 C CA . MET A 1 108 ? -45.94000 9.70400 -30.79500 1.000 51.39181 91 MET A CA 1
ATOM 674 C C . MET A 1 108 ? -45.63200 8.36300 -30.14300 1.000 47.37248 91 MET A C 1
ATOM 675 O O . MET A 1 108 ? -46.41900 7.86500 -29.33100 1.000 50.91002 91 MET A O 1
ATOM 680 N N . MET A 1 109 ? -44.49300 7.77500 -30.48300 1.000 39.93167 92 MET A N 1
ATOM 681 C CA . MET A 1 109 ? -44.03000 6.49500 -29.98200 1.000 39.50130 92 MET A CA 1
ATOM 682 C C . MET A 1 109 ? -42.73600 6.68800 -29.20400 1.000 32.07573 92 MET A C 1
ATOM 683 O O . MET A 1 109 ? -42.03300 7.68900 -29.39900 1.000 31.37340 92 MET A O 1
ATOM 688 N N . PRO A 1 110 ? -42.38600 5.75600 -28.31300 1.000 30.53811 93 PRO A N 1
ATOM 689 C CA . PRO A 1 110 ? -41.10100 5.86900 -27.61700 1.000 26.83178 93 PRO A CA 1
ATOM 690 C C . PRO A 1 110 ? -39.95500 5.89100 -28.61200 1.000 28.68414 93 PRO A C 1
ATOM 691 O O . PRO A 1 110 ? -40.03300 5.30200 -29.69200 1.000 28.76389 93 PRO A O 1
ATOM 695 N N . VAL A 1 111 ? -38.88600 6.59300 -28.24700 1.000 23.24597 94 VAL A N 1
ATOM 696 C CA . VAL A 1 111 ? -37.72100 6.71000 -29.11400 1.000 24.35822 94 VAL A CA 1
ATOM 697 C C . VAL A 1 111 ? -36.65800 5.73100 -28.64600 1.000 22.20898 94 VAL A C 1
ATOM 698 O O . VAL A 1 111 ? -36.56500 5.40500 -27.45700 1.000 21.11913 94 VAL A O 1
ATOM 702 N N . GLU A 1 112 ? -35.85600 5.24900 -29.59100 1.000 22.84907 95 GLU A N 1
ATOM 703 C CA . GLU A 1 112 ? -34.82900 4.25200 -29.32300 1.000 24.95093 95 GLU A CA 1
ATOM 704 C C . GLU A 1 112 ? -33.51400 4.65400 -29.97700 1.000 22.38098 95 GLU A C 1
ATOM 705 O O . GLU A 1 112 ? -33.47600 5.48000 -30.89300 1.000 22.38139 95 GLU A O 1
ATOM 711 N N . ASN A 1 113 ? -32.44600 3.99600 -29.51100 1.000 20.67649 96 ASN A N 1
ATOM 712 C CA . ASN A 1 113 ? -31.03600 4.26700 -29.80300 1.000 23.04878 96 ASN A CA 1
ATOM 713 C C . ASN A 1 113 ? -30.78700 5.73600 -30.13900 1.000 24.61937 96 ASN A C 1
ATOM 714 O O . ASN A 1 113 ? -31.11100 6.59200 -29.31800 1.000 21.14594 96 ASN A O 1
ATOM 719 N N . ILE A 1 114 ? -30.19400 6.06500 -31.29000 1.000 25.02178 97 ILE A N 1
ATOM 720 C CA . ILE A 1 114 ? -29.64100 7.41700 -31.39400 1.000 25.64788 97 ILE A CA 1
ATOM 721 C C . ILE A 1 114 ? -30.72100 8.49400 -31.50500 1.000 26.64809 97 ILE A C 1
ATOM 722 O O . ILE A 1 114 ? -30.42600 9.67300 -31.27100 1.000 23.61125 97 ILE A O 1
ATOM 727 N N . GLU A 1 115 ? -31.97600 8.13800 -31.80600 1.000 22.18244 98 GLU A N 1
ATOM 728 C CA . GLU A 1 115 ? -33.02200 9.15700 -31.76300 1.000 24.79467 98 GLU A CA 1
ATOM 729 C C . GLU A 1 115 ? -33.21100 9.71400 -30.36100 1.000 24.15227 98 GLU A C 1
ATOM 730 O O . GLU A 1 115 ? -33.72000 10.83100 -30.21000 1.000 25.18751 98 GLU A O 1
ATOM 736 N N . ILE A 1 116 ? -32.81000 8.96000 -29.33600 1.000 18.82793 99 ILE A N 1
ATOM 737 C CA . ILE A 1 116 ? -32.89700 9.44100 -27.96100 1.000 18.82731 99 ILE A CA 1
ATOM 738 C C . ILE A 1 116 ? -32.12500 10.74200 -27.79000 1.000 18.50958 99 ILE A C 1
ATOM 739 O O . ILE A 1 116 ? -32.52000 11.61000 -26.99800 1.000 19.96407 99 ILE A O 1
ATOM 744 N N . ARG A 1 117 ? -31.02500 10.90600 -28.52600 1.000 20.19357 100 ARG A N 1
ATOM 745 C CA . ARG A 1 117 ? -30.13800 12.03700 -28.27500 1.000 21.67336 100 ARG A CA 1
ATOM 746 C C . ARG A 1 117 ? -30.84500 13.37400 -28.46500 1.000 24.79732 100 ARG A C 1
ATOM 747 O O . ARG A 1 117 ? -30.52000 14.35000 -27.77700 1.000 23.38940 100 ARG A O 1
ATOM 755 N N . GLN A 1 118 ? -31.81700 13.43600 -29.37900 1.000 20.30587 101 GLN A N 1
ATOM 756 C CA . GLN A 1 118 ? -32.58000 14.65600 -29.61400 1.000 24.70046 101 GLN A CA 1
ATOM 757 C C . GLN A 1 118 ? -33.40600 15.08100 -28.40600 1.000 20.72815 101 GLN A C 1
ATOM 758 O O . GLN A 1 118 ? -33.89700 16.21700 -28.38600 1.000 21.17668 101 GLN A O 1
ATOM 764 N N . TYR A 1 119 ? -33.57900 14.20600 -27.41000 1.000 19.17083 102 TYR A N 1
ATOM 765 C CA . TYR A 1 119 ? -34.45700 14.47000 -26.27800 1.000 19.08470 102 TYR A CA 1
ATOM 766 C C . TYR A 1 119 ? -33.74600 14.57200 -24.94000 1.000 16.35970 102 TYR A C 1
ATOM 767 O O . TYR A 1 119 ? -34.42100 14.69900 -23.91600 1.000 17.26621 102 TYR A O 1
ATOM 776 N N . ILE A 1 120 ? -32.41600 14.52300 -24.89700 1.000 16.54505 103 ILE A N 1
ATOM 777 C CA . ILE A 1 120 ? -31.69700 14.56700 -23.62600 1.000 15.95895 103 ILE A CA 1
ATOM 778 C C . ILE A 1 120 ? -30.95000 15.89200 -23.52900 1.000 16.24304 103 ILE A C 1
ATOM 779 O O . ILE A 1 120 ? -30.06900 16.17800 -24.34900 1.000 16.93013 103 ILE A O 1
ATOM 784 N N . SER A 1 121 ? -31.27800 16.67200 -22.49800 1.000 15.75088 104 SER A N 1
ATOM 785 C CA . SER A 1 121 ? -30.56900 17.91700 -22.22400 1.000 15.97867 104 SER A CA 1
ATOM 786 C C . SER A 1 121 ? -29.09400 17.63500 -21.94500 1.000 16.09852 104 SER A C 1
ATOM 787 O O . SER A 1 121 ? -28.72900 16.59500 -21.38300 1.000 15.71387 104 SER A O 1
ATOM 790 N N . ARG A 1 122 ? -28.23900 18.57900 -22.33500 1.000 16.68977 105 ARG A N 1
ATOM 791 C CA . ARG A 1 122 ? -26.81200 18.49600 -22.06200 1.000 16.89299 105 ARG A CA 1
ATOM 792 C C . ARG A 1 122 ? -26.45000 19.46200 -20.94100 1.000 16.77803 105 ARG A C 1
ATOM 793 O O . ARG A 1 122 ? -27.22100 20.35800 -20.58400 1.000 16.45904 105 ARG A O 1
ATOM 801 N N . CYS A 1 123 ? -25.24900 19.28800 -20.39400 1.000 16.66853 106 CYS A N 1
ATOM 802 C CA . CYS A 1 123 ? -24.85300 20.09000 -19.24500 1.000 16.43174 106 CYS A CA 1
ATOM 803 C C . CYS A 1 123 ? -23.34900 20.30300 -19.23900 1.000 17.57001 106 CYS A C 1
ATOM 804 O O . CYS A 1 123 ? -22.59100 19.60100 -19.91900 1.000 17.35270 106 CYS A O 1
ATOM 807 N N . VAL A 1 124 ? -22.92400 21.29800 -18.45900 1.000 16.98386 107 VAL A N 1
ATOM 808 C CA . VAL A 1 124 ? -21.51100 21.56300 -18.23500 1.000 17.44013 107 VAL A CA 1
ATOM 809 C C . VAL A 1 124 ? -21.31100 21.85300 -16.75300 1.000 17.54112 107 VAL A C 1
ATOM 810 O O . VAL A 1 124 ? -22.18500 22.41300 -16.08500 1.000 16.56409 107 VAL A O 1
ATOM 814 N N . VAL A 1 125 ? -20.15900 21.44300 -16.23300 1.000 19.08347 108 VAL A N 1
ATOM 815 C CA . VAL A 1 125 ? -19.76100 21.70700 -14.85300 1.000 19.89098 108 VAL A CA 1
ATOM 816 C C . VAL A 1 125 ? -18.59700 22.69100 -14.88500 1.000 22.09234 108 VAL A C 1
ATOM 817 O O . VAL A 1 125 ? -17.61000 22.47300 -15.59900 1.000 22.96754 108 VAL A O 1
ATOM 821 N N . CYS A 1 126 ? -18.72600 23.78600 -14.12900 1.000 26.77963 109 CYS A N 1
ATOM 822 C CA . CYS A 1 126 ? -17.77600 24.88900 -14.16300 1.000 26.79493 109 CYS A CA 1
ATOM 823 C C . CYS A 1 126 ? -17.35500 25.26800 -12.75200 1.000 27.59018 109 CYS A C 1
ATOM 824 O O . CYS A 1 126 ? -18.15200 25.20600 -11.81500 1.000 33.70744 109 CYS A O 1
ATOM 827 N N . GLU A 1 127 ? -16.10400 25.69600 -12.62100 1.000 34.39932 110 GLU A N 1
ATOM 828 C CA . GLU A 1 127 ? -15.57400 26.18600 -11.35600 1.000 36.95353 110 GLU A CA 1
ATOM 829 C C . GLU A 1 127 ? -15.76300 27.69900 -11.28800 1.000 34.35592 110 GLU A C 1
ATOM 830 O O . GLU A 1 127 ? -15.19900 28.43600 -12.10300 1.000 39.98408 110 GLU A O 1
ATOM 836 N N . ALA A 1 128 ? -16.57800 28.15800 -10.32400 1.000 36.58905 111 ALA A N 1
ATOM 837 C CA . ALA A 1 128 ? -16.85600 29.57200 -10.12500 1.000 37.76085 111 ALA A CA 1
ATOM 838 C C . ALA A 1 128 ? -15.94000 30.15200 -9.05100 1.000 37.90759 111 ALA A C 1
ATOM 839 O O . ALA A 1 128 ? -15.54500 29.45100 -8.11400 1.000 38.87566 111 ALA A O 1
ATOM 841 N N . PRO A 1 129 ? -15.57600 31.43500 -9.15500 1.000 37.69567 112 PRO A N 1
ATOM 842 C CA . PRO A 1 129 ? -14.69200 32.03000 -8.14100 1.000 33.81325 112 PRO A CA 1
ATOM 843 C C . PRO A 1 129 ? -15.35500 32.26400 -6.79100 1.000 33.21685 112 PRO A C 1
ATOM 844 O O . PRO A 1 129 ? -14.63700 32.52200 -5.82000 1.000 31.85050 112 PRO A O 1
ATOM 848 N N . ALA A 1 130 ? -16.68300 32.18900 -6.68900 1.000 28.24069 113 ALA A N 1
ATOM 849 C CA . ALA A 1 130 ? -17.37000 32.46200 -5.43200 1.000 28.82610 113 ALA A CA 1
ATOM 850 C C . ALA A 1 130 ? -18.70500 31.72000 -5.42100 1.000 27.14248 113 ALA A C 1
ATOM 851 O O . ALA A 1 130 ? -19.08200 31.06600 -6.39600 1.000 26.15913 113 ALA A O 1
ATOM 853 N N . ASN A 1 131 ? -19.42200 31.82600 -4.30200 1.000 25.43721 114 ASN A N 1
ATOM 854 C CA . ASN A 1 131 ? -20.67400 31.09600 -4.13900 1.000 28.60681 114 ASN A CA 1
ATOM 855 C C . ASN A 1 131 ? -21.69800 31.53600 -5.18200 1.000 24.81978 114 ASN A C 1
ATOM 856 O O . ASN A 1 131 ? -21.67000 32.66800 -5.67100 1.000 22.93341 114 ASN A O 1
ATOM 861 N N . VAL A 1 132 ? -22.61400 30.62400 -5.51900 1.000 23.92587 115 VAL A N 1
ATOM 862 C CA . VAL A 1 132 ? -23.66100 30.87000 -6.50900 1.000 19.41294 115 VAL A CA 1
ATOM 863 C C . VAL A 1 132 ? -24.99600 30.40900 -5.93000 1.000 22.06040 115 VAL A C 1
ATOM 864 O O . VAL A 1 132 ? -25.09400 29.29600 -5.40100 1.000 20.03854 115 VAL A O 1
ATOM 868 N N . ILE A 1 133 ? -26.02300 31.26100 -6.03000 1.000 17.13774 116 ILE A N 1
ATOM 869 C CA . ILE A 1 133 ? -27.35000 30.94500 -5.51500 1.000 17.06590 116 ILE A CA 1
ATOM 870 C C . ILE A 1 133 ? -28.40400 31.29500 -6.55400 1.000 17.72709 116 ILE A C 1
ATOM 871 O O . ILE A 1 133 ? -28.15500 32.03700 -7.50500 1.000 19.69586 116 ILE A O 1
ATOM 876 N N . ALA A 1 134 ? -29.60400 30.76300 -6.34000 1.000 17.21787 117 ALA A N 1
ATOM 877 C CA . ALA A 1 134 ? -30.79900 31.22300 -7.03000 1.000 14.80770 117 ALA A CA 1
ATOM 878 C C . ALA A 1 134 ? -31.60400 32.10700 -6.08700 1.000 17.20108 117 ALA A C 1
ATOM 879 O O . ALA A 1 134 ? -31.66900 31.84200 -4.88400 1.000 17.76119 117 ALA A O 1
ATOM 881 N N . VAL A 1 135 ? -32.21200 33.16100 -6.64000 1.000 16.63500 118 VAL A N 1
ATOM 882 C CA . VAL A 1 135 ? -33.17700 33.99500 -5.92900 1.000 17.70191 118 VAL A CA 1
ATOM 883 C C . VAL A 1 135 ? -34.48200 33.96600 -6.71400 1.000 15.92974 118 VAL A C 1
ATOM 884 O O . VAL A 1 135 ? -34.47300 33.90100 -7.94300 1.000 16.56507 118 VAL A O 1
ATOM 888 N N . HIS A 1 136 ? -35.60800 34.00900 -6.00200 1.000 15.62319 119 HIS A N 1
ATOM 889 C CA . HIS A 1 136 ? -36.93200 33.83900 -6.59500 1.000 15.09459 119 HIS A CA 1
ATOM 890 C C . HIS A 1 136 ? -37.82900 35.00100 -6.19800 1.000 17.70166 119 HIS A C 1
ATOM 891 O O . HIS A 1 136 ? -37.96600 35.29800 -5.00800 1.000 18.27041 119 HIS A O 1
ATOM 898 N N . SER A 1 137 ? -38.47200 35.62700 -7.18000 1.000 16.97345 120 SER A N 1
ATOM 899 C CA . SER A 1 137 ? -39.32700 36.76800 -6.87800 1.000 19.58508 120 SER A CA 1
ATOM 900 C C . SER A 1 137 ? -40.71300 36.35700 -6.41900 1.000 19.96629 120 SER A C 1
ATOM 901 O O . SER A 1 137 ? -41.37300 37.13900 -5.71900 1.000 20.00679 120 SER A O 1
ATOM 904 N N . GLN A 1 138 ? -41.16600 35.16700 -6.81100 1.000 16.81690 121 GLN A N 1
ATOM 905 C CA . GLN A 1 138 ? -42.55400 34.73200 -6.65100 1.000 15.33191 121 GLN A CA 1
ATOM 906 C C . GLN A 1 138 ? -43.52400 35.66600 -7.36700 1.000 19.41501 121 GLN A C 1
ATOM 907 O O . GLN A 1 138 ? -44.70200 35.77000 -6.98700 1.000 18.42194 121 GLN A O 1
ATOM 913 N N . THR A 1 139 ? -43.04000 36.38800 -8.37300 1.000 19.94040 122 THR A N 1
ATOM 914 C CA . THR A 1 139 ? -43.89000 37.25000 -9.17900 1.000 18.07438 122 THR A CA 1
ATOM 915 C C . THR A 1 139 ? -43.39200 37.22600 -10.61600 1.000 19.09999 122 THR A C 1
ATOM 916 O O . THR A 1 139 ? -42.42200 36.54400 -10.96200 1.000 19.56597 122 THR A O 1
ATOM 920 N N . ILE A 1 140 ? -44.06500 38.01400 -11.45100 1.000 18.84856 123 ILE A N 1
ATOM 921 C CA . ILE A 1 140 ? -43.63700 38.19700 -12.82400 1.000 21.40915 123 ILE A CA 1
ATOM 922 C C . ILE A 1 140 ? -42.32700 38.97100 -12.91300 1.000 24.02194 123 ILE A C 1
ATOM 923 O O . ILE A 1 140 ? -41.66600 38.93900 -13.95500 1.000 25.06282 123 ILE A O 1
ATOM 928 N N . GLU A 1 141 ? -41.93000 39.67100 -11.85100 1.000 25.10448 124 GLU A N 1
ATOM 929 C CA . GLU A 1 141 ? -40.69400 40.44200 -11.88600 1.000 24.00316 124 GLU A CA 1
ATOM 930 C C . GLU A 1 141 ? -39.48900 39.51200 -11.83200 1.000 21.98235 124 GLU A C 1
ATOM 931 O O . GLU A 1 141 ? -39.49300 38.50600 -11.12400 1.000 22.64106 124 GLU A O 1
ATOM 937 N N . VAL A 1 142 ? -38.45200 39.85300 -12.59100 1.000 26.87996 125 VAL A N 1
ATOM 938 C CA . VAL A 1 142 ? -37.18000 39.15000 -12.48200 1.000 24.29619 125 VAL A CA 1
ATOM 939 C C . VAL A 1 142 ? -36.49800 39.67400 -11.22500 1.000 27.00423 125 VAL A C 1
ATOM 940 O O . VAL A 1 142 ? -36.27900 40.89200 -11.11000 1.000 28.14496 125 VAL A O 1
ATOM 944 N N . PRO A 1 143 ? -36.15700 38.81900 -10.26300 1.000 22.86131 126 PRO A N 1
ATOM 945 C CA . PRO A 1 143 ? -35.57400 39.32100 -9.01400 1.000 22.76910 126 PRO A CA 1
ATOM 946 C C . PRO A 1 143 ? -34.16200 39.81900 -9.23200 1.000 26.69312 126 PRO A C 1
ATOM 947 O O . PRO A 1 143 ? -33.41600 39.29400 -10.05800 1.000 21.31755 126 PRO A O 1
ATOM 951 N N . ASP A 1 144 ? -33.79300 40.83600 -8.46000 1.000 26.40107 127 ASP A N 1
ATOM 952 C CA . ASP A 1 144 ? -32.44500 41.37300 -8.52800 1.000 27.26949 127 ASP A CA 1
ATOM 953 C C . ASP A 1 144 ? -31.49600 40.52200 -7.68700 1.000 26.86942 127 ASP A C 1
ATOM 954 O O . ASP A 1 144 ? -31.90900 39.84800 -6.73800 1.000 28.69572 127 ASP A O 1
ATOM 959 N N . CYS A 1 145 ? -30.20900 40.54000 -8.05300 1.000 26.92404 128 CYS A N 1
ATOM 960 C CA . CYS A 1 145 ? -29.23300 39.88700 -7.19500 1.000 26.00456 128 CYS A CA 1
ATOM 961 C C . CYS A 1 145 ? -28.90000 40.78700 -6.00500 1.000 31.44725 128 CYS A C 1
ATOM 962 O O . CYS A 1 145 ? -28.92200 42.01300 -6.12300 1.000 29.12172 128 CYS A O 1
ATOM 965 N N . PRO A 1 146 ? -28.56800 40.20600 -4.85600 1.000 30.96727 129 PRO A N 1
ATOM 966 C CA . PRO A 1 146 ? -28.19100 41.02800 -3.69800 1.000 33.59588 129 PRO A CA 1
ATOM 967 C C . PRO A 1 146 ? -26.95800 41.88300 -3.97100 1.000 32.00878 129 PRO A C 1
ATOM 968 O O . PRO A 1 146 ? -26.16200 41.61400 -4.87800 1.000 30.53380 129 PRO A O 1
ATOM 972 N N . ASN A 1 147 ? -26.81200 42.94000 -3.16400 1.000 31.19804 130 ASN A N 1
ATOM 973 C CA . ASN A 1 147 ? -25.63800 43.80500 -3.21500 1.000 33.50090 130 ASN A CA 1
ATOM 974 C C . ASN A 1 147 ? -24.36600 42.97500 -3.13100 1.000 30.94278 130 ASN A C 1
ATOM 975 O O . ASN A 1 147 ? -24.23200 42.10600 -2.26700 1.000 32.13326 130 ASN A O 1
ATOM 980 N N . GLY A 1 148 ? -23.44800 43.22100 -4.05800 1.000 30.18743 131 GLY A N 1
ATOM 981 C CA . GLY A 1 148 ? -22.21800 42.46300 -4.11300 1.000 32.62465 131 GLY A CA 1
ATOM 982 C C . GLY A 1 148 ? -22.31100 41.16500 -4.87700 1.000 33.73777 131 GLY A C 1
ATOM 983 O O . GLY A 1 148 ? -21.34600 40.39300 -4.86900 1.000 34.20655 131 GLY A O 1
ATOM 984 N N . TRP A 1 149 ? -23.44900 40.89200 -5.51600 1.000 31.15751 132 TRP A N 1
ATOM 985 C CA . TRP A 1 149 ? -23.65700 39.72400 -6.35900 1.000 27.01777 132 TRP A CA 1
ATOM 986 C C . TRP A 1 149 ? -24.00300 40.17600 -7.77200 1.000 29.62980 132 TRP A C 1
ATOM 987 O O . TRP A 1 149 ? -24.54100 41.26800 -7.97000 1.000 34.16232 132 TRP A O 1
ATOM 998 N N . GLU A 1 150 ? -23.70200 39.32800 -8.75500 1.000 26.67002 133 GLU A N 1
ATOM 999 C CA . GLU A 1 150 ? -23.99800 39.61900 -10.15100 1.000 30.50939 133 GLU A CA 1
ATOM 1000 C C . GLU A 1 150 ? -24.70400 38.43200 -10.78900 1.000 29.10256 133 GLU A C 1
ATOM 1001 O O . GLU A 1 150 ? -24.48800 37.27400 -10.41200 1.000 25.48685 133 GLU A O 1
ATOM 1007 N N . GLY A 1 151 ? -25.54400 38.73000 -11.77700 1.000 27.75725 134 GLY A N 1
ATOM 1008 C CA . GLY A 1 151 ? -26.37300 37.69800 -12.37600 1.000 22.93077 134 GLY A CA 1
ATOM 1009 C C . GLY A 1 151 ? -25.61300 36.86700 -13.39600 1.000 25.31423 134 GLY A C 1
ATOM 1010 O O . GLY A 1 151 ? -24.82900 37.38300 -14.19500 1.000 26.89331 134 GLY A O 1
ATOM 1011 N N . LEU A 1 152 ? -25.86100 35.55500 -13.36200 1.000 20.50944 135 LEU A N 1
ATOM 1012 C CA . LEU A 1 152 ? -25.34500 34.63000 -14.36500 1.000 23.10644 135 LEU A CA 1
ATOM 1013 C C . LEU A 1 152 ? -26.39300 34.27900 -15.41600 1.000 24.95993 135 LEU A C 1
ATOM 1014 O O . LEU A 1 152 ? -26.08900 34.28000 -16.61400 1.000 25.83104 135 LEU A O 1
ATOM 1019 N N . TRP A 1 153 ? -27.61900 33.96700 -14.99300 1.000 22.69651 136 TRP A N 1
ATOM 1020 C CA . TRP A 1 153 ? -28.71800 33.77800 -15.93000 1.000 20.23057 136 TRP A CA 1
ATOM 1021 C C . TRP A 1 153 ? -30.03000 34.02800 -15.20600 1.000 19.97750 136 TRP A C 1
ATOM 1022 O O . TRP A 1 153 ? -30.08100 34.07100 -13.97900 1.000 20.01775 136 TRP A O 1
ATOM 1033 N N . ILE A 1 154 ? -31.10000 34.21100 -15.98400 1.000 19.44033 137 ILE A N 1
ATOM 1034 C CA . ILE A 1 154 ? -32.44500 34.34500 -15.43700 1.000 18.57753 137 ILE A CA 1
ATOM 1035 C C . ILE A 1 154 ? -33.28700 33.18400 -15.93300 1.000 18.89990 137 ILE A C 1
ATOM 1036 O O . ILE A 1 154 ? -32.95300 32.51900 -16.91400 1.000 19.68051 137 ILE A O 1
ATOM 1041 N N . GLY A 1 155 ? -34.40200 32.94100 -15.24100 1.000 18.26549 138 GLY A N 1
ATOM 1042 C CA . GLY A 1 155 ? -35.21400 31.80000 -15.59300 1.000 18.04145 138 GLY A CA 1
ATOM 1043 C C . GLY A 1 155 ? -36.53700 31.73400 -14.86700 1.000 16.77889 138 GLY A C 1
ATOM 1044 O O . GLY A 1 155 ? -37.08200 32.76100 -14.44400 1.000 18.90695 138 GLY A O 1
ATOM 1045 N N . TYR A 1 156 ? -37.05800 30.52000 -14.73400 1.000 15.80052 139 TYR A N 1
ATOM 1046 C CA . TYR A 1 156 ? -38.36500 30.25400 -14.15200 1.000 15.57199 139 TYR A CA 1
ATOM 1047 C C . TYR A 1 156 ? -38.20900 29.32800 -12.95200 1.000 15.82717 139 TYR A C 1
ATOM 1048 O O . TYR A 1 156 ? -37.37800 28.41300 -12.96600 1.000 15.42812 139 TYR A O 1
ATOM 1057 N N . SER A 1 157 ? -39.03300 29.54400 -11.92000 1.000 14.25069 140 SER A N 1
ATOM 1058 C CA . SER A 1 157 ? -38.87900 28.85500 -10.63300 1.000 13.57931 140 SER A CA 1
ATOM 1059 C C . SER A 1 157 ? -39.43100 27.43000 -10.71400 1.000 12.99056 140 SER A C 1
ATOM 1060 O O . SER A 1 157 ? -40.63500 27.20600 -10.58500 1.000 13.66450 140 SER A O 1
ATOM 1063 N N . PHE A 1 158 ? -38.53800 26.46000 -10.87800 1.000 12.91224 141 PHE A N 1
ATOM 1064 C CA . PHE A 1 158 ? -38.89500 25.04900 -11.05800 1.000 13.23144 141 PHE A CA 1
ATOM 1065 C C . PHE A 1 158 ? -38.86800 24.36600 -9.69400 1.000 12.75155 141 PHE A C 1
ATOM 1066 O O . PHE A 1 158 ? -37.80900 24.27900 -9.06700 1.000 13.89800 141 PHE A O 1
ATOM 1074 N N . LEU A 1 159 ? -40.03000 23.90000 -9.21600 1.000 11.30679 142 LEU A N 1
ATOM 1075 C CA . LEU A 1 159 ? -40.14300 23.45100 -7.82700 1.000 10.91629 142 LEU A CA 1
ATOM 1076 C C . LEU A 1 159 ? -40.15300 21.93200 -7.67900 1.000 10.46411 142 LEU A C 1
ATOM 1077 O O . LEU A 1 159 ? -39.36200 21.38200 -6.89200 1.000 10.60020 142 LEU A O 1
ATOM 1082 N N . MET A 1 160 ? -41.05100 21.23900 -8.38400 1.000 10.58776 143 MET A N 1
ATOM 1083 C CA . MET A 1 160 ? -41.21100 19.79900 -8.20500 1.000 11.36194 143 MET A CA 1
ATOM 1084 C C . MET A 1 160 ? -41.59100 19.13700 -9.52600 1.000 10.91678 143 MET A C 1
ATOM 1085 O O . MET A 1 160 ? -41.97400 19.79800 -10.49800 1.000 11.01459 143 MET A O 1
ATOM 1090 N N . HIS A 1 161 ? -41.51800 17.80300 -9.53100 1.000 10.98265 144 HIS A N 1
ATOM 1091 C CA . HIS A 1 161 ? -41.91600 16.98900 -10.67400 1.000 10.83512 144 HIS A CA 1
ATOM 1092 C C . HIS A 1 161 ? -42.45200 15.64900 -10.17900 1.000 10.83771 144 HIS A C 1
ATOM 1093 O O . HIS A 1 161 ? -42.00400 15.12800 -9.15500 1.000 10.36787 144 HIS A O 1
ATOM 1100 N N . THR A 1 162 ? -43.42800 15.09100 -10.89900 1.000 10.40417 145 THR A N 1
ATOM 1101 C CA . THR A 1 162 ? -43.78300 13.68600 -10.68900 1.000 9.77095 145 THR A CA 1
ATOM 1102 C C . THR A 1 162 ? -43.89800 13.00900 -12.04600 1.000 11.07392 145 THR A C 1
ATOM 1103 O O . THR A 1 162 ? -44.42600 13.59400 -12.99200 1.000 10.92849 145 THR A O 1
ATOM 1107 N N . ALA A 1 163 ? -43.37700 11.78100 -12.14600 1.000 9.89885 146 ALA A N 1
ATOM 1108 C CA . ALA A 1 163 ? -43.53600 11.02100 -13.38200 1.000 11.47288 146 ALA A CA 1
ATOM 1109 C C . ALA A 1 163 ? -44.86900 10.30600 -13.40100 1.000 11.20876 146 ALA A C 1
ATOM 1110 O O . ALA A 1 163 ? -45.55700 10.30000 -14.42400 1.000 12.14725 146 ALA A O 1
ATOM 1112 N N . VAL A 1 164 ? -45.22800 9.69800 -12.27800 1.000 10.95597 147 VAL A N 1
ATOM 1113 C CA . VAL A 1 164 ? -46.49800 8.99500 -12.13600 1.000 11.46960 147 VAL A CA 1
ATOM 1114 C C . VAL A 1 164 ? -46.75000 8.82300 -10.65000 1.000 12.85152 147 VAL A C 1
ATOM 1115 O O . VAL A 1 164 ? -45.81400 8.62200 -9.86900 1.000 11.94206 147 VAL A O 1
ATOM 1119 N N . GLY A 1 165 ? -48.02200 8.90300 -10.26100 1.000 11.83799 148 GLY A N 1
ATOM 1120 C CA . GLY A 1 165 ? -48.31600 8.73800 -8.84300 1.000 14.43398 148 GLY A CA 1
ATOM 1121 C C . GLY A 1 165 ? -47.64000 9.81500 -8.02700 1.000 13.39629 148 GLY A C 1
ATOM 1122 O O . GLY A 1 165 ? -47.62000 10.99500 -8.40900 1.000 14.15257 148 GLY A O 1
ATOM 1123 N N . ASN A 1 166 ? -47.04000 9.41600 -6.90200 1.000 12.52965 149 ASN A N 1
ATOM 1124 C CA . ASN A 1 166 ? -46.22600 10.35600 -6.13700 1.000 13.19261 149 ASN A CA 1
ATOM 1125 C C . ASN A 1 166 ? -44.73100 10.10300 -6.31200 1.000 14.62335 149 ASN A C 1
ATOM 1126 O O . ASN A 1 166 ? -43.93100 10.57900 -5.50200 1.000 15.82705 149 ASN A O 1
ATOM 1131 N N . GLY A 1 167 ? -44.34000 9.40500 -7.37800 1.000 13.57797 150 GLY A N 1
ATOM 1132 C CA . GLY A 1 167 ? -42.92400 9.21700 -7.67300 1.000 13.81376 150 GLY A CA 1
ATOM 1133 C C . GLY A 1 167 ? -42.37600 10.44200 -8.38700 1.000 13.93405 150 GLY A C 1
ATOM 1134 O O . GLY A 1 167 ? -42.94700 10.90000 -9.37900 1.000 11.51889 150 GLY A O 1
ATOM 1135 N N . GLY A 1 168 ? -41.27400 10.98200 -7.87700 1.000 9.47724 151 GLY A N 1
ATOM 1136 C CA . GLY A 1 168 ? -40.79500 12.23600 -8.43300 1.000 11.67382 151 GLY A CA 1
ATOM 1137 C C . GLY A 1 168 ? -39.75900 12.84900 -7.51700 1.000 13.47112 151 GLY A C 1
ATOM 1138 O O . GLY A 1 168 ? -38.94100 12.12800 -6.94500 1.000 12.67152 151 GLY A O 1
ATOM 1139 N N . GLY A 1 169 ? -39.79800 14.16500 -7.35400 1.000 11.20701 152 GLY A N 1
ATOM 1140 C CA . GLY A 1 169 ? -38.82300 14.84900 -6.52700 1.000 9.67965 152 GLY A CA 1
ATOM 1141 C C . GLY A 1 169 ? -38.99200 16.34800 -6.67300 1.000 10.77382 152 GLY A C 1
ATOM 1142 O O . GLY A 1 169 ? -40.00400 16.82200 -7.18600 1.000 9.58005 152 GLY A O 1
ATOM 1143 N N . GLY A 1 170 ? -37.98800 17.08700 -6.21100 1.000 10.55779 153 GLY A N 1
ATOM 1144 C CA . GLY A 1 170 ? -38.09700 18.54000 -6.27900 1.000 9.68867 153 GLY A CA 1
ATOM 1145 C C . GLY A 1 170 ? -36.74700 19.17700 -6.03000 1.000 9.69714 153 GLY A C 1
ATOM 1146 O O . GLY A 1 170 ? -35.80600 18.52800 -5.56500 1.000 12.24558 153 GLY A O 1
ATOM 1147 N N . GLN A 1 171 ? -36.66300 20.46500 -6.35100 1.000 10.04888 154 GLN A N 1
ATOM 1148 C CA . GLN A 1 171 ? -35.40600 21.19700 -6.25600 1.000 10.73743 154 GLN A CA 1
ATOM 1149 C C . GLN A 1 171 ? -35.33000 22.00600 -4.96600 1.000 11.59569 154 GLN A C 1
ATOM 1150 O O . GLN A 1 171 ? -36.34700 22.40800 -4.40300 1.000 12.87701 154 GLN A O 1
ATOM 1156 N N . ALA A 1 172 ? -34.09900 22.26800 -4.52600 1.000 11.92028 155 ALA A N 1
ATOM 1157 C CA . ALA A 1 172 ? -33.85500 23.22900 -3.45600 1.000 11.36962 155 ALA A CA 1
ATOM 1158 C C . ALA A 1 172 ? -33.94000 24.63400 -4.03200 1.000 11.25349 155 ALA A C 1
ATOM 1159 O O . ALA A 1 172 ? -33.27500 24.93800 -5.02000 1.000 12.00463 155 ALA A O 1
ATOM 1161 N N . LEU A 1 173 ? -34.75100 25.49900 -3.42300 1.000 12.43774 156 LEU A N 1
ATOM 1162 C CA . LEU A 1 173 ? -34.92000 26.82000 -4.02500 1.000 12.14068 156 LEU A CA 1
ATOM 1163 C C . LEU A 1 173 ? -33.66700 27.69700 -3.91100 1.000 14.23234 156 LEU A C 1
ATOM 1164 O O . LEU A 1 173 ? -33.56400 28.68000 -4.65100 1.000 15.53390 156 LEU A O 1
ATOM 1169 N N . GLN A 1 174 ? -32.70300 27.35900 -3.03600 1.000 12.28974 157 GLN A N 1
ATOM 1170 C CA . GLN A 1 174 ? -31.40300 28.03600 -3.08900 1.000 14.76268 157 GLN A CA 1
ATOM 1171 C C . GLN A 1 174 ? -30.58500 27.59900 -4.30100 1.000 15.52760 157 GLN A C 1
ATOM 1172 O O . GLN A 1 174 ? -29.72000 28.34800 -4.77400 1.000 14.73771 157 GLN A O 1
ATOM 1178 N N . SER A 1 175 ? -30.82700 26.39500 -4.80400 1.000 12.51272 158 SER A N 1
ATOM 1179 C CA . SER A 1 175 ? -29.95900 25.83500 -5.83200 1.000 13.83658 158 SER A CA 1
ATOM 1180 C C . SER A 1 175 ? -30.22200 26.48400 -7.18900 1.000 13.58917 158 SER A C 1
ATOM 1181 O O . SER A 1 175 ? -31.37800 26.72900 -7.54600 1.000 12.97345 158 SER A O 1
ATOM 1184 N N . PRO A 1 176 ? -29.17900 26.72400 -7.99200 1.000 13.53277 159 PRO A N 1
ATOM 1185 C CA . PRO A 1 176 ? -29.40300 27.07900 -9.40300 1.000 13.92297 159 PRO A CA 1
ATOM 1186 C C . PRO A 1 176 ? -30.30700 26.09100 -10.14600 1.000 15.86771 159 PRO A C 1
ATOM 1187 O O . PRO A 1 176 ? -30.94000 26.46500 -11.13900 1.000 15.64376 159 PRO A O 1
ATOM 1191 N N . GLY A 1 177 ? -30.38500 24.83700 -9.67700 1.000 13.65583 160 GLY A N 1
ATOM 1192 C CA . GLY A 1 177 ? -31.25100 23.83700 -10.29300 1.000 13.93795 160 GLY A CA 1
ATOM 1193 C C . GLY A 1 177 ? -32.73800 24.14700 -10.21000 1.000 14.98563 160 GLY A C 1
ATOM 1194 O O . GLY A 1 177 ? -33.52700 23.56200 -10.96000 1.000 14.00449 160 GLY A O 1
ATOM 1195 N N . SER A 1 178 ? -33.14200 25.05800 -9.32800 1.000 12.46655 161 SER A N 1
ATOM 1196 C CA . SER A 1 178 ? -34.53400 25.49500 -9.26300 1.000 12.38267 161 SER A CA 1
ATOM 1197 C C . SER A 1 178 ? -34.83500 26.64000 -10.21700 1.000 13.54564 161 SER A C 1
ATOM 1198 O O . SER A 1 178 ? -35.95800 27.16700 -10.20300 1.000 13.04215 161 SER A O 1
ATOM 1201 N N . CYS A 1 179 ? -33.87000 27.03300 -11.04100 1.000 13.49660 162 CYS A N 1
ATOM 1202 C CA . CYS A 1 179 ? -34.01800 28.17600 -11.94000 1.000 14.18304 162 CYS A CA 1
ATOM 1203 C C . CYS A 1 179 ? -33.65300 27.71100 -13.34400 1.000 16.18410 162 CYS A C 1
ATOM 1204 O O . CYS A 1 179 ? -32.49500 27.78000 -13.75300 1.000 15.35354 162 CYS A O 1
ATOM 1207 N N . LEU A 1 180 ? -34.65000 27.24700 -14.08800 1.000 15.16733 163 LEU A N 1
ATOM 1208 C CA . LEU A 1 180 ? -34.43600 26.77200 -15.44700 1.000 15.59677 163 LEU A CA 1
ATOM 1209 C C . LEU A 1 180 ? -34.64300 27.91300 -16.43300 1.000 18.96479 163 LEU A C 1
ATOM 1210 O O . LEU A 1 180 ? -35.62200 28.66000 -16.33300 1.000 18.29795 163 LEU A O 1
ATOM 1215 N N . GLU A 1 181 ? -33.73000 28.03700 -17.40000 1.000 16.25335 164 GLU A N 1
ATOM 1216 C CA . GLU A 1 181 ? -33.82500 29.16000 -18.32900 1.000 19.46547 164 GLU A CA 1
ATOM 1217 C C . GLU A 1 181 ? -35.06300 29.07500 -19.21000 1.000 21.89134 164 GLU A C 1
ATOM 1218 O O . GLU A 1 181 ? -35.58300 30.11200 -19.64800 1.000 22.51316 164 GLU A O 1
ATOM 1224 N N . ASP A 1 182 ? -35.54400 27.86700 -19.49500 1.000 18.57063 165 ASP A N 1
ATOM 1225 C CA A ASP A 1 182 ? -36.64700 27.66000 -20.42800 0.456 22.20051 165 ASP A CA 1
ATOM 1226 C CA B ASP A 1 182 ? -36.64800 27.66400 -20.42600 0.544 22.19749 165 ASP A CA 1
ATOM 1227 C C . ASP A 1 182 ? -37.83000 27.06300 -19.68100 1.000 21.26706 165 ASP A C 1
ATOM 1228 O O . ASP A 1 182 ? -37.70700 26.00100 -19.06500 1.000 18.12073 165 ASP A O 1
ATOM 1237 N N . PHE A 1 183 ? -38.97300 27.73700 -19.73900 1.000 19.33476 166 PHE A N 1
ATOM 1238 C CA . PHE A 1 183 ? -40.16900 27.17500 -19.12500 1.000 19.95750 166 PHE A CA 1
ATOM 1239 C C . PHE A 1 183 ? -40.72300 26.09200 -20.04400 1.000 22.88145 166 PHE A C 1
ATOM 1240 O O . PHE A 1 183 ? -40.98000 26.34900 -21.22600 1.000 22.77107 166 PHE A O 1
ATOM 1248 N N . ARG A 1 184 ? -40.87000 24.87300 -19.51300 1.000 21.49404 167 ARG A N 1
ATOM 1249 C CA A ARG A 1 184 ? -41.44200 23.75800 -20.25600 0.486 21.34081 167 ARG A CA 1
ATOM 1250 C CA B ARG A 1 184 ? -41.44200 23.75800 -20.25700 0.514 21.34005 167 ARG A CA 1
ATOM 1251 C C . ARG A 1 184 ? -42.40400 23.02200 -19.33900 1.000 18.53496 167 ARG A C 1
ATOM 1252 O O . ARG A 1 184 ? -42.03300 22.66400 -18.22200 1.000 18.33331 167 ARG A O 1
ATOM 1267 N N . ALA A 1 185 ? -43.63100 22.79200 -19.81200 1.000 18.17101 168 ALA A N 1
ATOM 1268 C CA . ALA A 1 185 ? -44.60800 22.07600 -18.99600 1.000 17.17449 168 ALA A CA 1
ATOM 1269 C C . ALA A 1 185 ? -44.15800 20.65600 -18.69300 1.000 18.91423 168 ALA A C 1
ATOM 1270 O O . ALA A 1 185 ? -44.50100 20.10100 -17.64000 1.000 17.15129 168 ALA A O 1
ATOM 1272 N N . THR A 1 186 ? -43.41400 20.03900 -19.61200 1.000 19.71585 169 THR A N 1
ATOM 1273 C CA . THR A 1 186 ? -42.90400 18.68100 -19.44300 1.000 17.27977 169 THR A CA 1
ATOM 1274 C C . THR A 1 186 ? -41.38900 18.75600 -19.60500 1.000 16.15717 169 THR A C 1
ATOM 1275 O O . THR A 1 186 ? -40.85500 18.49400 -20.69400 1.000 18.10885 169 THR A O 1
ATOM 1279 N N . PRO A 1 187 ? -40.66400 19.14000 -18.55800 1.000 15.18145 170 PRO A N 1
ATOM 1280 C CA . PRO A 1 187 ? -39.24100 19.46100 -18.72700 1.000 16.30331 170 PRO A CA 1
ATOM 1281 C C . PRO A 1 187 ? -38.30800 18.26800 -18.60400 1.000 15.38720 170 PRO A C 1
ATOM 1282 O O . PRO A 1 187 ? -37.09100 18.46700 -18.64300 1.000 14.68317 170 PRO A O 1
ATOM 1286 N N . PHE A 1 188 ? -38.84400 17.05400 -18.47200 1.000 13.80359 171 PHE A N 1
ATOM 1287 C CA . PHE A 1 188 ? -38.02500 15.85600 -18.35000 1.000 12.65295 171 PHE A CA 1
ATOM 1288 C C . PHE A 1 188 ? -38.65300 14.72200 -19.15000 1.000 16.77943 171 PHE A C 1
ATOM 1289 O O . PHE A 1 188 ? -39.82900 14.77100 -19.51900 1.000 15.12377 171 PHE A O 1
ATOM 1297 N N . ILE A 1 189 ? -37.83900 13.69800 -19.43200 1.000 14.10535 172 ILE A N 1
ATOM 1298 C CA . ILE A 1 189 ? -38.25900 12.53600 -20.21100 1.000 13.42869 172 ILE A CA 1
ATOM 1299 C C . ILE A 1 189 ? -37.98600 11.27500 -19.39200 1.000 15.47752 172 ILE A C 1
ATOM 1300 O O . ILE A 1 189 ? -37.10300 11.25500 -18.52700 1.000 14.13384 172 ILE A O 1
ATOM 1305 N N . GLU A 1 190 ? -38.77300 10.22300 -19.64100 1.000 13.38649 173 GLU A N 1
ATOM 1306 C CA . GLU A 1 190 ? -38.70300 8.98000 -18.86900 1.000 12.18596 173 GLU A CA 1
ATOM 1307 C C . GLU A 1 190 ? -38.12800 7.86500 -19.72500 1.000 14.89629 173 GLU A C 1
ATOM 1308 O O . GLU A 1 190 ? -38.65900 7.57200 -20.80200 1.000 15.98566 173 GLU A O 1
ATOM 1314 N N . CYS A 1 191 ? -37.05500 7.23800 -19.25200 1.000 13.66017 174 CYS A N 1
ATOM 1315 C CA . CYS A 1 191 ? -36.42800 6.14000 -19.97900 1.000 14.29921 174 CYS A CA 1
ATOM 1316 C C . CYS A 1 191 ? -36.69300 4.81600 -19.26900 1.000 14.83199 174 CYS A C 1
ATOM 1317 O O . CYS A 1 191 ? -36.46900 4.68800 -18.05800 1.000 14.39280 174 CYS A O 1
ATOM 1320 N N . ASN A 1 192 ? -37.22200 3.85400 -20.02100 1.000 16.02817 175 ASN A N 1
ATOM 1321 C CA . ASN A 1 192 ? -37.37400 2.48000 -19.55100 1.000 17.98059 175 ASN A CA 1
ATOM 1322 C C . ASN A 1 192 ? -35.99700 1.84000 -19.62500 1.000 18.63673 175 ASN A C 1
ATOM 1323 O O . ASN A 1 192 ? -35.46500 1.62500 -20.72000 1.000 18.64791 175 ASN A O 1
ATOM 1328 N N . GLY A 1 193 ? -35.40900 1.55600 -18.46500 1.000 19.10099 176 GLY A N 1
ATOM 1329 C CA . GLY A 1 193 ? -34.01700 1.16700 -18.40400 1.000 18.19213 176 GLY A CA 1
ATOM 1330 C C . GLY A 1 193 ? -33.65500 0.00300 -19.30000 1.000 18.97656 176 GLY A C 1
ATOM 1331 O O . GLY A 1 193 ? -32.79700 0.12800 -20.18000 1.000 19.44066 176 GLY A O 1
ATOM 1332 N N . ALA A 1 194 ? -34.30500 -1.13700 -19.08500 1.000 19.06959 177 ALA A N 1
ATOM 1333 C CA . ALA A 1 194 ? -33.93200 -2.35400 -19.79700 1.000 17.98907 177 ALA A CA 1
ATOM 1334 C C . ALA A 1 194 ? -34.47600 -2.40000 -21.21500 1.000 24.19931 177 ALA A C 1
ATOM 1335 O O . ALA A 1 194 ? -33.93700 -3.13900 -22.04300 1.000 26.25879 177 ALA A O 1
ATOM 1337 N N . LYS A 1 195 ? -35.53800 -1.65300 -21.51800 1.000 21.42081 178 LYS A N 1
ATOM 1338 C CA . LYS A 1 195 ? -35.99900 -1.60800 -22.89800 1.000 21.30018 178 LYS A CA 1
ATOM 1339 C C . LYS A 1 195 ? -35.16700 -0.65700 -23.74400 1.000 20.91770 178 LYS A C 1
ATOM 1340 O O . LYS A 1 195 ? -35.16400 -0.78500 -24.97700 1.000 22.31934 178 LYS A O 1
ATOM 1346 N N . GLY A 1 196 ? -34.44500 0.26600 -23.11200 1.000 17.42527 179 GLY A N 1
ATOM 1347 C CA . GLY A 1 196 ? -33.62500 1.20100 -23.85300 1.000 17.22073 179 GLY A CA 1
ATOM 1348 C C . GLY A 1 196 ? -34.39400 2.23800 -24.63900 1.000 18.92818 179 GLY A C 1
ATOM 1349 O O . GLY A 1 196 ? -33.84700 2.81700 -25.58200 1.000 19.55684 179 GLY A O 1
ATOM 1350 N N . THR A 1 197 ? -35.64500 2.50100 -24.28100 1.000 20.52030 180 THR A N 1
ATOM 1351 C CA . THR A 1 197 ? -36.42700 3.52700 -24.95200 1.000 18.49833 180 THR A CA 1
ATOM 1352 C C . THR A 1 197 ? -36.78600 4.63800 -23.97100 1.000 20.54546 180 THR A C 1
ATOM 1353 O O . THR A 1 197 ? -36.79000 4.44700 -22.75600 1.000 19.90204 180 THR A O 1
ATOM 1357 N N . CYS A 1 198 ? -37.10200 5.80800 -24.51300 1.000 18.42657 181 CYS A N 1
ATOM 1358 C CA . CYS A 1 198 ? -37.51500 6.94200 -23.69400 1.000 15.43488 181 CYS A CA 1
ATOM 1359 C C . CYS A 1 198 ? -38.78900 7.52200 -24.28400 1.000 15.90811 181 CYS A C 1
ATOM 1360 O O . CYS A 1 198 ? -39.00800 7.45300 -25.49500 1.000 17.96382 181 CYS A O 1
ATOM 1363 N N . HIS A 1 199 ? -39.62900 8.09100 -23.42100 1.000 14.38660 182 HIS A N 1
ATOM 1364 C CA . HIS A 1 199 ? -40.92600 8.57100 -23.88400 1.000 19.59520 182 HIS A CA 1
ATOM 1365 C C . HIS A 1 199 ? -41.48000 9.59000 -22.89900 1.000 14.96447 182 HIS A C 1
ATOM 1366 O O . HIS A 1 199 ? -40.98700 9.74100 -21.77700 1.000 14.41149 182 HIS A O 1
ATOM 1373 N N . PHE A 1 200 ? -42.53500 10.26900 -23.34100 1.000 17.94442 183 PHE A N 1
ATOM 1374 C CA . PHE A 1 200 ? -43.33400 11.16100 -22.51500 1.000 16.79048 183 PHE A CA 1
ATOM 1375 C C . PHE A 1 200 ? -44.68500 10.50900 -22.25400 1.000 19.12249 183 PHE A C 1
ATOM 1376 O O . PHE A 1 200 ? -45.26600 9.88500 -23.15100 1.000 21.16125 183 PHE A O 1
ATOM 1384 N N . TYR A 1 201 ? -45.17300 10.65500 -21.02800 1.000 15.13022 184 TYR A N 1
ATOM 1385 C CA . TYR A 1 201 ? -46.42600 10.06000 -20.59600 1.000 15.51170 184 TYR A CA 1
ATOM 1386 C C . TYR A 1 201 ? -47.35000 11.14700 -20.07400 1.000 17.32232 184 TYR A C 1
ATOM 1387 O O . TYR A 1 201 ? -46.89600 12.13500 -19.48900 1.000 15.22179 184 TYR A O 1
ATOM 1396 N N . GLU A 1 202 ? -48.65900 10.96100 -20.29100 1.000 17.05554 185 GLU A N 1
ATOM 1397 C CA . GLU A 1 202 ? -49.61300 11.98800 -19.88300 1.000 16.84660 185 GLU A CA 1
ATOM 1398 C C . GLU A 1 202 ? -49.60000 12.25400 -18.38100 1.000 13.74885 185 GLU A C 1
ATOM 1399 O O . GLU A 1 202 ? -49.99600 13.34600 -17.95800 1.000 17.05561 185 GLU A O 1
ATOM 1405 N N . THR A 1 203 ? -49.16300 11.29900 -17.55700 1.000 13.44186 186 THR A N 1
ATOM 1406 C CA . THR A 1 203 ? -49.13700 11.55900 -16.12200 1.000 12.55057 186 THR A CA 1
ATOM 1407 C C . THR A 1 203 ? -47.98600 12.46200 -15.69000 1.000 12.87012 186 THR A C 1
ATOM 1408 O O . THR A 1 203 ? -48.00800 12.95300 -14.56000 1.000 12.32397 186 THR A O 1
ATOM 1412 N N . MET A 1 204 ? -46.99600 12.70200 -16.55000 1.000 11.85965 187 MET A N 1
ATOM 1413 C CA . MET A 1 204 ? -45.85900 13.53200 -16.15400 1.000 11.19744 187 MET A CA 1
ATOM 1414 C C . MET A 1 204 ? -46.30000 14.96000 -15.85700 1.000 11.58350 187 MET A C 1
ATOM 1415 O O . MET A 1 204 ? -46.92800 15.61500 -16.69300 1.000 16.18707 187 MET A O 1
ATOM 1420 N N . THR A 1 205 ? -45.96100 15.43900 -14.65700 1.000 10.90129 188 THR A N 1
ATOM 1421 C CA . THR A 1 205 ? -46.43000 16.72600 -14.14900 1.000 10.96379 188 THR A CA 1
ATOM 1422 C C . THR A 1 205 ? -45.23900 17.54400 -13.66800 1.000 11.34560 188 THR A C 1
ATOM 1423 O O . THR A 1 205 ? -44.34400 17.00500 -13.02100 1.000 11.96140 188 THR A O 1
ATOM 1427 N N . SER A 1 206 ? -45.24100 18.84500 -13.95500 1.000 12.19181 189 SER A N 1
ATOM 1428 C CA . SER A 1 206 ? -44.25300 19.74800 -13.38300 1.000 11.28075 189 SER A CA 1
ATOM 1429 C C . SER A 1 206 ? -44.95500 20.73300 -12.45700 1.000 12.51632 189 SER A C 1
ATOM 1430 O O . SER A 1 206 ? -46.13300 21.04600 -12.64300 1.000 12.66952 189 SER A O 1
ATOM 1433 N N . PHE A 1 207 ? -44.22800 21.20900 -11.44800 1.000 11.70549 190 PHE A N 1
ATOM 1434 C CA . PHE A 1 207 ? -44.77600 22.17700 -10.50500 1.000 13.92482 190 PHE A CA 1
ATOM 1435 C C . PHE A 1 207 ? -43.82600 23.36300 -10.44600 1.000 11.38004 190 PHE A C 1
ATOM 1436 O O . PHE A 1 207 ? -42.61800 23.19000 -10.24200 1.000 11.26832 190 PHE A O 1
ATOM 1444 N N . TRP A 1 208 ? -44.37200 24.55600 -10.63400 1.000 12.91073 191 TRP A N 1
ATOM 1445 C CA . TRP A 1 208 ? -43.59200 25.78800 -10.70300 1.000 13.91498 191 TRP A CA 1
ATOM 1446 C C . TRP A 1 208 ? -44.11900 26.77300 -9.67100 1.000 13.32755 191 TRP A C 1
ATOM 1447 O O . TRP A 1 208 ? -45.32900 26.84200 -9.43900 1.000 14.16138 191 TRP A O 1
ATOM 1458 N N . MET A 1 209 ? -43.22800 27.56200 -9.07100 1.000 12.68908 192 MET A N 1
ATOM 1459 C CA . MET A 1 209 ? -43.71400 28.59700 -8.17100 1.000 12.94865 192 MET A CA 1
ATOM 1460 C C . MET A 1 209 ? -44.57400 29.58400 -8.95100 1.000 14.74460 192 MET A C 1
ATOM 1461 O O . MET A 1 209 ? -44.30200 29.89200 -10.11600 1.000 15.18171 192 MET A O 1
ATOM 1466 N N . TYR A 1 210 ? -45.63500 30.05000 -8.31100 1.000 14.02910 193 TYR A N 1
ATOM 1467 C CA . TYR A 1 210 ? -46.66500 30.85700 -8.94700 1.000 15.04217 193 TYR A CA 1
ATOM 1468 C C . TYR A 1 210 ? -46.39300 32.34600 -8.76900 1.000 16.63193 193 TYR A C 1
ATOM 1469 O O . TYR A 1 210 ? -45.79200 32.77500 -7.78100 1.000 16.85845 193 TYR A O 1
ATOM 1478 N N . ASN A 1 211 ? -46.87500 33.13200 -9.73400 1.000 17.95351 194 ASN A N 1
ATOM 1479 C CA . ASN A 1 211 ? -46.78300 34.59100 -9.70700 1.000 17.02790 194 ASN A CA 1
ATOM 1480 C C . ASN A 1 211 ? -47.87200 35.13100 -8.78000 1.000 18.35834 194 ASN A C 1
ATOM 1481 O O . ASN A 1 211 ? -49.05000 35.16000 -9.14100 1.000 19.83504 194 ASN A O 1
ATOM 1486 N N . LEU A 1 212 ? -47.47500 35.57600 -7.58300 1.000 17.50219 195 LEU A N 1
ATOM 1487 C CA . LEU A 1 212 ? -48.39200 36.07100 -6.55200 1.000 19.40431 195 LEU A CA 1
ATOM 1488 C C . LEU A 1 212 ? -48.68300 37.56800 -6.63500 1.000 22.13749 195 LEU A C 1
ATOM 1489 O O . LEU A 1 212 ? -49.23500 38.12800 -5.67700 1.000 23.13970 195 LEU A O 1
ATOM 1494 N N . GLU A 1 213 ? -48.34300 38.22300 -7.74400 1.000 20.63011 196 GLU A N 1
ATOM 1495 C CA . GLU A 1 213 ? -48.49000 39.67100 -7.85500 1.000 20.81945 196 GLU A CA 1
ATOM 1496 C C . GLU A 1 213 ? -49.87400 40.13600 -7.42400 1.000 27.92597 196 GLU A C 1
ATOM 1497 O O . GLU A 1 213 ? -50.89100 39.59900 -7.87500 1.000 24.66376 196 GLU A O 1
ATOM 1503 N N . SER A 1 214 ? -49.89400 41.13700 -6.53100 1.000 24.44627 197 SER A N 1
ATOM 1504 C CA . SER A 1 214 ? -51.10100 41.82400 -6.06900 1.000 27.04671 197 SER A CA 1
ATOM 1505 C C . SER A 1 214 ? -52.07500 40.92900 -5.31000 1.000 31.27311 197 SER A C 1
ATOM 1506 O O . SER A 1 214 ? -53.16700 41.38100 -4.94100 1.000 32.91596 197 SER A O 1
ATOM 1509 N N . SER A 1 215 ? -51.71200 39.66800 -5.07400 1.000 32.78535 198 SER A N 1
ATOM 1510 C CA . SER A 1 215 ? -52.60000 38.79900 -4.31500 1.000 30.33381 198 SER A CA 1
ATOM 1511 C C . SER A 1 215 ? -52.76200 39.34300 -2.90200 1.000 33.87018 198 SER A C 1
ATOM 1512 O O . SER A 1 215 ? -51.88500 40.02900 -2.37200 1.000 30.31907 198 SER A O 1
ATOM 1515 N N . GLN A 1 216 ? -53.91100 39.06800 -2.30500 1.000 35.29648 199 GLN A N 1
ATOM 1516 C CA . GLN A 1 216 ? -54.18300 39.57600 -0.97100 1.000 30.73186 199 GLN A CA 1
ATOM 1517 C C . GLN A 1 216 ? -53.43100 38.73200 0.04400 1.000 29.25262 199 GLN A C 1
ATOM 1518 O O . GLN A 1 216 ? -53.72300 37.53700 0.17300 1.000 26.52527 199 GLN A O 1
ATOM 1524 N N . PRO A 1 217 ? -52.46300 39.29300 0.76800 1.000 30.02999 200 PRO A N 1
ATOM 1525 C CA . PRO A 1 217 ? -51.67400 38.47000 1.69300 1.000 25.14166 200 PRO A CA 1
ATOM 1526 C C . PRO A 1 217 ? -52.56600 37.79500 2.72600 1.000 25.06036 200 PRO A C 1
ATOM 1527 O O . PRO A 1 217 ? -53.44200 38.42800 3.32900 1.000 25.09019 200 PRO A O 1
ATOM 1531 N N . PHE A 1 218 ? -52.33700 36.49400 2.90900 1.000 23.21041 201 PHE A N 1
ATOM 1532 C CA . PHE A 1 218 ? -52.99200 35.61200 3.87300 1.000 21.42187 201 PHE A CA 1
ATOM 1533 C C . PHE A 1 218 ? -54.41700 35.25100 3.49700 1.000 22.70575 201 PHE A C 1
ATOM 1534 O O . PHE A 1 218 ? -55.03300 34.44300 4.20400 1.000 24.65433 201 PHE A O 1
ATOM 1542 N N . GLU A 1 219 ? -54.95800 35.77900 2.40200 1.000 20.40818 202 GLU A N 1
ATOM 1543 C CA . GLU A 1 219 ? -56.28900 35.36900 1.99100 1.000 23.09825 202 GLU A CA 1
ATOM 1544 C C . GLU A 1 219 ? -56.22900 34.12300 1.10300 1.000 24.37586 202 GLU A C 1
ATOM 1545 O O . GLU A 1 219 ? -55.15600 33.61800 0.74600 1.000 21.33207 202 GLU A O 1
ATOM 1551 N N . ARG A 1 220 ? -57.41000 33.61800 0.76000 1.000 19.48273 203 ARG A N 1
ATOM 1552 C CA . ARG A 1 220 ? -57.50800 32.36100 0.02900 1.000 19.53424 203 ARG A CA 1
ATOM 1553 C C . ARG A 1 220 ? -56.88000 32.51400 -1.35300 1.000 19.31223 203 ARG A C 1
ATOM 1554 O O . ARG A 1 220 ? -57.16000 33.50500 -2.04300 1.000 18.58041 203 ARG A O 1
ATOM 1562 N N . PRO A 1 221 ? -56.02500 31.58000 -1.78500 1.000 18.09866 204 PRO A N 1
ATOM 1563 C CA . PRO A 1 221 ? -55.53400 31.60800 -3.17000 1.000 19.36497 204 PRO A CA 1
ATOM 1564 C C . PRO A 1 221 ? -56.68100 31.69000 -4.16600 1.000 20.62097 204 PRO A C 1
ATOM 1565 O O . PRO A 1 221 ? -57.71100 31.02600 -4.02000 1.000 19.29035 204 PRO A O 1
ATOM 1569 N N . GLN A 1 222 ? -56.50700 32.52700 -5.18400 1.000 17.06306 205 GLN A N 1
ATOM 1570 C CA . GLN A 1 222 ? -57.52300 32.69000 -6.22300 1.000 19.16857 205 GLN A CA 1
ATOM 1571 C C . GLN A 1 222 ? -57.25300 31.65900 -7.31300 1.000 21.48458 205 GLN A C 1
ATOM 1572 O O . GLN A 1 222 ? -56.33700 31.82400 -8.12500 1.000 20.71523 205 GLN A O 1
ATOM 1578 N N . GLN A 1 223 ? -58.05800 30.59700 -7.33400 1.000 18.96856 206 GLN A N 1
ATOM 1579 C CA . GLN A 1 223 ? -57.80700 29.48500 -8.23800 1.000 17.68896 206 GLN A CA 1
ATOM 1580 C C . GLN A 1 223 ? -57.91900 29.92800 -9.69500 1.000 19.50095 206 GLN A C 1
ATOM 1581 O O . GLN A 1 223 ? -58.70400 30.82000 -10.04300 1.000 21.91260 206 GLN A O 1
ATOM 1587 N N . GLN A 1 224 ? -57.10900 29.30000 -10.54800 1.000 19.57742 207 GLN A N 1
ATOM 1588 C CA . GLN A 1 224 ? -56.99700 29.66000 -11.95900 1.000 20.48775 207 GLN A CA 1
ATOM 1589 C C . GLN A 1 224 ? -56.69900 28.41300 -12.78300 1.000 19.66784 207 GLN A C 1
ATOM 1590 O O . GLN A 1 224 ? -55.91900 27.56100 -12.35700 1.000 18.90829 207 GLN A O 1
ATOM 1596 N N . THR A 1 225 ? -57.29900 28.32600 -13.96700 1.000 19.87428 208 THR A N 1
ATOM 1597 C CA . THR A 1 225 ? -56.84500 27.41800 -15.01700 1.000 18.59970 208 THR A CA 1
ATOM 1598 C C . THR A 1 225 ? -56.30700 28.27100 -16.15900 1.000 20.98240 208 THR A C 1
ATOM 1599 O O . THR A 1 225 ? -56.98600 29.20200 -16.60400 1.000 21.14354 208 THR A O 1
ATOM 1603 N N . ILE A 1 226 ? -55.08500 27.97400 -16.61400 1.000 19.09009 209 ILE A N 1
ATOM 1604 C CA . ILE A 1 226 ? -54.34100 28.81800 -17.55000 1.000 25.44297 209 ILE A CA 1
ATOM 1605 C C . ILE A 1 226 ? -53.84600 27.95100 -18.70100 1.000 23.34057 209 ILE A C 1
ATOM 1606 O O . ILE A 1 226 ? -53.40200 26.82500 -18.47800 1.000 20.83503 209 ILE A O 1
ATOM 1611 N N . LYS A 1 227 ? -53.88100 28.47800 -19.93300 1.000 27.19334 210 LYS A N 1
ATOM 1612 C CA . LYS A 1 227 ? -53.63600 27.63600 -21.10100 1.000 27.40229 210 LYS A CA 1
ATOM 1613 C C . LYS A 1 227 ? -52.67600 28.28300 -22.09100 1.000 27.46052 210 LYS A C 1
ATOM 1614 O O . LYS A 1 227 ? -52.66400 29.49900 -22.27000 1.000 30.49339 210 LYS A O 1
ATOM 1620 N N . ALA A 1 228 ? -51.87700 27.44000 -22.74800 1.000 29.35242 211 ALA A N 1
ATOM 1621 C CA . ALA A 1 228 ? -51.02600 27.85700 -23.85900 1.000 30.31899 211 ALA A CA 1
ATOM 1622 C C . ALA A 1 228 ? -50.16100 29.07000 -23.52900 1.000 30.94584 211 ALA A C 1
ATOM 1623 O O . ALA A 1 228 ? -49.35000 29.03500 -22.59700 1.000 28.54665 211 ALA A O 1
ATOM 1625 N N . GLY A 1 229 ? -50.33500 30.15200 -24.29000 1.000 30.35262 212 GLY A N 1
ATOM 1626 C CA . GLY A 1 229 ? -49.44500 31.29100 -24.19000 1.000 29.18955 212 GLY A CA 1
ATOM 1627 C C . GLY A 1 229 ? -49.58100 32.14100 -22.94600 1.000 33.39056 212 GLY A C 1
ATOM 1628 O O . GLY A 1 229 ? -48.70800 32.98100 -22.69800 1.000 34.15709 212 GLY A O 1
ATOM 1629 N N . GLU A 1 230 ? -50.64000 31.97300 -22.15800 1.000 28.24963 213 GLU A N 1
ATOM 1630 C CA . GLU A 1 230 ? -50.75400 32.78600 -20.95400 1.000 29.38106 213 GLU A CA 1
ATOM 1631 C C . GLU A 1 230 ? -50.05500 32.15900 -19.76100 1.000 24.64183 213 GLU A C 1
ATOM 1632 O O . GLU A 1 230 ? -49.98700 32.79200 -18.70800 1.000 25.81085 213 GLU A O 1
ATOM 1638 N N . ARG A 1 231 ? -49.51700 30.94600 -19.91300 1.000 25.91275 214 ARG A N 1
ATOM 1639 C CA . ARG A 1 231 ? -48.92100 30.25100 -18.77800 1.000 23.34763 214 ARG A CA 1
ATOM 1640 C C . ARG A 1 231 ? -47.71400 31.00000 -18.22800 1.000 24.07895 214 ARG A C 1
ATOM 1641 O O . ARG A 1 231 ? -47.55400 31.11900 -17.01000 1.000 23.39045 214 ARG A O 1
ATOM 1649 N N . GLN A 1 232 ? -46.86000 31.52600 -19.11300 1.000 27.34312 215 GLN A N 1
ATOM 1650 C CA . GLN A 1 232 ? -45.57500 32.06700 -18.67300 1.000 25.60422 215 GLN A CA 1
ATOM 1651 C C . GLN A 1 232 ? -45.74600 33.27300 -17.75300 1.000 25.33477 215 GLN A C 1
ATOM 1652 O O . GLN A 1 232 ? -44.97200 33.44500 -16.80200 1.000 26.49579 215 GLN A O 1
ATOM 1658 N N . SER A 1 233 ? -46.75800 34.11100 -18.00500 1.000 20.25520 216 SER A N 1
ATOM 1659 C CA . SER A 1 233 ? -47.00700 35.26900 -17.15100 1.000 24.63095 216 SER A CA 1
ATOM 1660 C C . SER A 1 233 ? -47.48200 34.88600 -15.75200 1.000 21.63266 216 SER A C 1
ATOM 1661 O O . SER A 1 233 ? -47.61900 35.77500 -14.90100 1.000 22.51360 216 SER A O 1
ATOM 1664 N N . HIS A 1 234 ? -47.74400 33.60600 -15.50000 1.000 20.98698 217 HIS A N 1
ATOM 1665 C CA . HIS A 1 234 ? -48.18300 33.12900 -14.19500 1.000 20.12070 217 HIS A CA 1
ATOM 1666 C C . HIS A 1 234 ? -47.08100 32.40900 -13.42500 1.000 20.28851 217 HIS A C 1
ATOM 1667 O O . HIS A 1 234 ? -47.33300 31.92800 -12.31200 1.000 17.39710 217 HIS A O 1
ATOM 1674 N N . VAL A 1 235 ? -45.86700 32.34600 -13.97400 1.000 17.37893 218 VAL A N 1
ATOM 1675 C CA . VAL A 1 235 ? -44.75100 31.62500 -13.37100 1.000 16.47483 218 VAL A CA 1
ATOM 1676 C C . VAL A 1 235 ? -43.83900 32.61100 -12.65300 1.000 15.88338 218 VAL A C 1
ATOM 1677 O O . VAL A 1 235 ? -43.47000 33.65600 -13.21300 1.000 17.51190 218 VAL A O 1
ATOM 1681 N N . SER A 1 236 ? -43.46300 32.26300 -11.42200 1.000 16.78163 219 SER A N 1
ATOM 1682 C CA . SER A 1 236 ? -42.44700 32.99900 -10.68100 1.000 17.23064 219 SER A CA 1
ATOM 1683 C C . SER A 1 236 ? -41.13700 33.01600 -11.45400 1.000 15.98295 219 SER A C 1
ATOM 1684 O O . SER A 1 236 ? -40.74600 32.01500 -12.05800 1.000 16.53712 219 SER A O 1
ATOM 1687 N N . ARG A 1 237 ? -40.45100 34.15200 -11.42800 1.000 16.27660 220 ARG A N 1
ATOM 1688 C CA . ARG A 1 237 ? -39.16700 34.27400 -12.10000 1.000 16.61938 220 ARG A CA 1
ATOM 1689 C C . ARG A 1 237 ? -38.02900 34.16600 -11.09200 1.000 18.13840 220 ARG A C 1
ATOM 1690 O O . ARG A 1 237 ? -38.20400 34.35800 -9.88700 1.000 16.19386 220 ARG A O 1
ATOM 1698 N N . CYS A 1 238 ? -36.84000 33.85700 -11.60400 1.000 17.48547 221 CYS A N 1
ATOM 1699 C CA . CYS A 1 238 ? -35.67800 33.70800 -10.74500 1.000 18.66182 221 CYS A CA 1
ATOM 1700 C C . CYS A 1 238 ? -34.44800 34.23400 -11.46300 1.000 17.12672 221 CYS A C 1
ATOM 1701 O O . CYS A 1 238 ? -34.44500 34.40900 -12.68200 1.000 18.96116 221 CYS A O 1
ATOM 1704 N N . GLN A 1 239 ? -33.39100 34.47500 -10.68700 1.000 16.82525 222 GLN A N 1
ATOM 1705 C CA . GLN A 1 239 ? -32.09200 34.79100 -11.25100 1.000 19.29431 222 GLN A CA 1
ATOM 1706 C C . GLN A 1 239 ? -31.04800 34.00500 -10.48200 1.000 19.48851 222 GLN A C 1
ATOM 1707 O O . GLN A 1 239 ? -31.13700 33.87400 -9.25900 1.000 19.62356 222 GLN A O 1
ATOM 1713 N N . VAL A 1 240 ? -30.06900 33.47600 -11.20500 1.000 17.06674 223 VAL A N 1
ATOM 1714 C CA . VAL A 1 240 ? -28.93200 32.79500 -10.60100 1.000 17.70499 223 VAL A CA 1
ATOM 1715 C C . VAL A 1 240 ? -27.80700 33.81500 -10.47200 1.000 21.07521 223 VAL A C 1
ATOM 1716 O O . VAL A 1 240 ? -27.43800 34.46700 -11.45400 1.000 19.76232 223 VAL A O 1
ATOM 1720 N N . CYS A 1 241 ? -27.28200 33.97600 -9.25700 1.000 19.85073 224 CYS A N 1
ATOM 1721 C CA . CYS A 1 241 ? -26.37900 35.06600 -8.91200 1.000 22.05962 224 CYS A CA 1
ATOM 1722 C C . CYS A 1 241 ? -25.07600 34.53000 -8.33400 1.000 21.95033 224 CYS A C 1
ATOM 1723 O O . CYS A 1 241 ? -25.08400 33.58100 -7.54700 1.000 20.65940 224 CYS A O 1
ATOM 1726 N N . MET A 1 242 ? -23.96400 35.17600 -8.67400 1.000 20.90857 225 MET A N 1
ATOM 1727 C CA . MET A 1 242 ? -22.66800 34.80400 -8.13000 1.000 21.64221 225 MET A CA 1
ATOM 1728 C C . MET A 1 242 ? -22.11000 35.95900 -7.31100 1.000 25.66712 225 MET A C 1
ATOM 1729 O O . MET A 1 242 ? -22.20800 37.12200 -7.71400 1.000 25.74812 225 MET A O 1
ATOM 1734 N N . LYS A 1 243 ? -21.51700 35.63200 -6.16600 1.000 24.41441 226 LYS A N 1
ATOM 1735 C CA . LYS A 1 243 ? -20.91000 36.65600 -5.32800 1.000 28.18451 226 LYS A CA 1
ATOM 1736 C C . LYS A 1 243 ? -19.70700 37.27600 -6.03200 1.000 26.47335 226 LYS A C 1
ATOM 1737 O O . LYS A 1 243 ? -18.91800 36.58100 -6.67700 1.000 27.33307 226 LYS A O 1
ATOM 1743 N N . ASN A 1 244 ? -19.56900 38.59500 -5.91100 1.000 30.14053 227 ASN A N 1
ATOM 1744 C CA . ASN A 1 244 ? -18.36000 39.28200 -6.36700 1.000 39.49644 227 ASN A CA 1
ATOM 1745 C C . ASN A 1 244 ? -17.24100 39.14200 -5.34800 1.000 42.50368 227 ASN A C 1
ATOM 1746 O O . ASN A 1 244 ? -17.20200 39.89200 -4.37200 1.000 44.73860 227 ASN A O 1
ATOM 1751 N N . SER A 1 257 ? -14.70400 38.18100 -0.00400 1.000 45.58891 1003 SER A N 1
ATOM 1752 C CA . SER A 1 257 ? -15.76400 37.28700 0.45700 1.000 39.03520 1003 SER A CA 1
ATOM 1753 C C . SER A 1 257 ? -16.25600 36.36400 -0.64800 1.000 41.10090 1003 SER A C 1
ATOM 1754 O O . SER A 1 257 ? -16.52400 36.80300 -1.76600 1.000 41.72831 1003 SER A O 1
ATOM 1757 N N . ARG A 1 258 ? -16.38900 35.08400 -0.32500 1.000 38.92801 1004 ARG A N 1
ATOM 1758 C CA . ARG A 1 258 ? -16.96000 34.12100 -1.25500 1.000 38.49806 1004 ARG A CA 1
ATOM 1759 C C . ARG A 1 258 ? -18.47700 34.02700 -1.14100 1.000 34.21830 1004 ARG A C 1
ATOM 1760 O O . ARG A 1 258 ? -19.09300 33.28400 -1.90600 1.000 33.48781 1004 ARG A O 1
ATOM 1768 N N . GLY A 1 259 ? -19.08800 34.75500 -0.20700 1.000 31.92137 1005 GLY A N 1
ATOM 1769 C CA . GLY A 1 259 ? -20.52900 34.92100 -0.17900 1.000 32.80954 1005 GLY A CA 1
ATOM 1770 C C . GLY A 1 259 ? -21.35300 33.69800 0.17700 1.000 28.98293 1005 GLY A C 1
ATOM 1771 O O . GLY A 1 259 ? -22.36800 33.41500 -0.46700 1.000 30.19280 1005 GLY A O 1
ATOM 1772 N N . PHE A 1 260 ? -20.94700 32.96700 1.20500 1.000 26.85124 1006 PHE A N 1
ATOM 1773 C CA . PHE A 1 260 ? -21.77100 31.86700 1.68200 1.000 24.67093 1006 PHE A CA 1
ATOM 1774 C C . PHE A 1 260 ? -23.01600 32.42600 2.36300 1.000 23.97894 1006 PHE A C 1
ATOM 1775 O O . PHE A 1 260 ? -22.97200 33.49500 2.97200 1.000 23.50374 1006 PHE A O 1
ATOM 1783 N N . ILE A 1 261 ? -24.15500 31.73500 2.21700 1.000 20.21410 1007 ILE A N 1
ATOM 1784 C CA . ILE A 1 261 ? -25.38400 32.24700 2.80900 1.000 19.52918 1007 ILE A CA 1
ATOM 1785 C C . ILE A 1 261 ? -26.02500 31.17000 3.66800 1.000 19.75284 1007 ILE A C 1
ATOM 1786 O O . ILE A 1 261 ? -25.70200 29.98200 3.57600 1.000 19.62272 1007 ILE A O 1
ATOM 1791 N N . PHE A 1 262 ? -26.95900 31.60800 4.50600 1.000 16.14763 1008 PHE A N 1
ATOM 1792 C CA . PHE A 1 262 ? -27.73400 30.70100 5.34200 1.000 16.45097 1008 PHE A CA 1
ATOM 1793 C C . PHE A 1 262 ? -28.99800 31.41600 5.79400 1.000 16.59509 1008 PHE A C 1
ATOM 1794 O O . PHE A 1 262 ? -29.08500 32.65000 5.75900 1.000 17.62506 1008 PHE A O 1
ATOM 1802 N N . ALA A 1 263 ? -29.97100 30.62400 6.23200 1.000 14.74030 1009 ALA A N 1
ATOM 1803 C CA . ALA A 1 263 ? -31.21500 31.14200 6.78000 1.000 14.46055 1009 ALA A CA 1
ATOM 1804 C C . ALA A 1 263 ? -31.21700 31.00800 8.29400 1.000 16.79121 1009 ALA A C 1
ATOM 1805 O O . ALA A 1 263 ? -30.58100 30.11300 8.85800 1.000 15.30248 1009 ALA A O 1
ATOM 1807 N N . ARG A 1 264 ? -31.94200 31.90700 8.94800 1.000 15.14602 1010 ARG A N 1
ATOM 1808 C CA . ARG A 1 264 ? -32.19000 31.81100 10.37700 1.000 14.93576 1010 ARG A CA 1
ATOM 1809 C C . ARG A 1 264 ? -33.66800 32.04400 10.61100 1.000 16.42596 1010 ARG A C 1
ATOM 1810 O O . ARG A 1 264 ? -34.26400 32.92400 9.98400 1.000 16.86939 1010 ARG A O 1
ATOM 1818 N N . HIS A 1 265 ? -34.26300 31.25300 11.49700 1.000 14.55960 1011 HIS A N 1
ATOM 1819 C CA . HIS A 1 265 ? -35.70800 31.27500 11.70100 1.000 17.32859 1011 HIS A CA 1
ATOM 1820 C C . HIS A 1 265 ? -36.03700 31.67600 13.12500 1.000 18.31135 1011 HIS A C 1
ATOM 1821 O O . HIS A 1 265 ? -35.47800 31.12000 14.07600 1.000 19.86082 1011 HIS A O 1
ATOM 1828 N N . SER A 1 266 ? -36.98100 32.60800 13.27000 1.000 15.21281 1012 SER A N 1
ATOM 1829 C CA . SER A 1 266 ? -37.37800 33.06500 14.59000 1.000 15.74993 1012 SER A CA 1
ATOM 1830 C C . SER A 1 266 ? -38.35300 32.11900 15.28400 1.000 15.47422 1012 SER A C 1
ATOM 1831 O O . SER A 1 266 ? -38.43400 32.14300 16.51800 1.000 17.23072 1012 SER A O 1
ATOM 1834 N N . GLN A 1 267 ? -39.10900 31.31200 14.53000 1.000 14.98052 1013 GLN A N 1
ATOM 1835 C CA . GLN A 1 267 ? -40.19300 30.49800 15.09700 1.000 14.49605 1013 GLN A CA 1
ATOM 1836 C C . GLN A 1 267 ? -41.18100 31.36200 15.87400 1.000 15.04705 1013 GLN A C 1
ATOM 1837 O O . GLN A 1 267 ? -41.79300 30.91200 16.84800 1.000 16.82464 1013 GLN A O 1
ATOM 1843 N N . SER A 1 268 ? -41.33200 32.61400 15.44200 1.000 16.47656 1014 SER A N 1
ATOM 1844 C CA . SER A 1 268 ? -42.25800 33.56600 16.04600 1.000 16.13295 1014 SER A CA 1
ATOM 1845 C C . SER A 1 268 ? -42.69200 34.55400 14.97000 1.000 16.21455 1014 SER A C 1
ATOM 1846 O O . SER A 1 268 ? -42.22000 34.50700 13.83100 1.000 16.15468 1014 SER A O 1
ATOM 1849 N N . VAL A 1 269 ? -43.58300 35.47700 15.34700 1.000 17.08821 1015 VAL A N 1
ATOM 1850 C CA . VAL A 1 269 ? -44.02800 36.50400 14.40400 1.000 17.78230 1015 VAL A CA 1
ATOM 1851 C C . VAL A 1 269 ? -43.00900 37.60700 14.20000 1.000 21.17343 1015 VAL A C 1
ATOM 1852 O O . VAL A 1 269 ? -43.22400 38.47900 13.34900 1.000 22.37605 1015 VAL A O 1
ATOM 1856 N N . HIS A 1 270 ? -41.91800 37.60700 14.95900 1.000 19.93366 1016 HIS A N 1
ATOM 1857 C CA . HIS A 1 270 ? -40.90900 38.65100 14.87000 1.000 23.21929 1016 HIS A CA 1
ATOM 1858 C C . HIS A 1 270 ? -39.81600 38.20600 13.92000 1.000 20.82188 1016 HIS A C 1
ATOM 1859 O O . HIS A 1 270 ? -39.42200 37.03800 13.90900 1.000 18.97170 1016 HIS A O 1
ATOM 1866 N N . VAL A 1 271 ? -39.35000 39.13300 13.10100 1.000 21.06120 1017 VAL A N 1
ATOM 1867 C CA . VAL A 1 271 ? -38.26700 38.78400 12.18400 1.000 18.05438 1017 VAL A CA 1
ATOM 1868 C C . VAL A 1 271 ? -36.98800 38.60000 12.99300 1.000 18.26895 1017 VAL A C 1
ATOM 1869 O O . VAL A 1 271 ? -36.70300 39.42000 13.88400 1.000 20.03142 1017 VAL A O 1
ATOM 1873 N N . PRO A 1 272 ? -36.21600 37.53200 12.77000 1.000 17.69262 1018 PRO A N 1
ATOM 1874 C CA . PRO A 1 272 ? -34.96500 37.37300 13.52300 1.000 20.07128 1018 PRO A CA 1
ATOM 1875 C C . PRO A 1 272 ? -33.89400 38.32400 13.03100 1.000 23.77552 1018 PRO A C 1
ATOM 1876 O O . PRO A 1 272 ? -34.13300 39.12000 12.11600 1.000 23.82997 1018 PRO A O 1
ATOM 1880 N N . GLN A 1 273 ? -32.70900 38.25300 13.63600 1.000 22.23340 1019 GLN A N 1
ATOM 1881 C CA . GLN A 1 273 ? -31.58600 39.10400 13.28200 1.000 21.46952 1019 GLN A CA 1
ATOM 1882 C C . GLN A 1 273 ? -30.43400 38.24500 12.79200 1.000 22.99119 1019 GLN A C 1
ATOM 1883 O O . GLN A 1 273 ? -30.22400 37.13600 13.28800 1.000 20.63594 1019 GLN A O 1
ATOM 1889 N N . CYS A 1 274 ? -29.69500 38.75600 11.81800 1.000 21.23863 1020 CYS A N 1
ATOM 1890 C CA . CYS A 1 274 ? -28.50300 38.05500 11.36500 1.000 22.60806 1020 CYS A CA 1
ATOM 1891 C C . CYS A 1 274 ? -27.45600 38.08600 12.47400 1.000 22.08848 1020 CYS A C 1
ATOM 1892 O O . CYS A 1 274 ? -27.30500 39.10400 13.15300 1.000 21.77517 1020 CYS A O 1
ATOM 1895 N N . PRO A 1 275 ? -26.74300 36.98800 12.70700 1.000 22.82310 1021 PRO A N 1
ATOM 1896 C CA . PRO A 1 275 ? -25.74200 36.97700 13.78200 1.000 24.27820 1021 PRO A CA 1
ATOM 1897 C C . PRO A 1 275 ? -24.57200 37.89400 13.46400 1.000 24.09136 1021 PRO A C 1
ATOM 1898 O O . PRO A 1 275 ? -24.38300 38.36500 12.33900 1.000 24.05245 1021 PRO A O 1
ATOM 1902 N N . ALA A 1 276 ? -23.77600 38.14800 14.49600 1.000 26.43594 1022 ALA A N 1
ATOM 1903 C CA . ALA A 1 276 ? -22.60600 39.00100 14.33800 1.000 26.49991 1022 ALA A CA 1
ATOM 1904 C C . ALA A 1 276 ? -21.71200 38.48200 13.22200 1.000 27.69139 1022 ALA A C 1
ATOM 1905 O O . ALA A 1 276 ? -21.57600 37.27000 13.02100 1.000 28.90596 1022 ALA A O 1
ATOM 1907 N N . ASN A 1 277 ? -21.10500 39.41700 12.48800 1.000 27.97894 1023 ASN A N 1
ATOM 1908 C CA . ASN A 1 277 ? -20.21300 39.13400 11.36800 1.000 30.31533 1023 ASN A CA 1
ATOM 1909 C C . ASN A 1 277 ? -20.93500 38.52200 10.17300 1.000 28.28514 1023 ASN A C 1
ATOM 1910 O O . ASN A 1 277 ? -20.29900 37.86400 9.34200 1.000 28.83901 1023 ASN A O 1
ATOM 1915 N N . THR A 1 278 ? -22.25200 38.71000 10.06300 1.000 27.35025 1024 THR A N 1
ATOM 1916 C CA . THR A 1 278 ? -23.00800 38.31900 8.87600 1.000 24.23242 1024 THR A CA 1
ATOM 1917 C C . THR A 1 278 ? -23.94300 39.46500 8.49700 1.000 27.71857 1024 THR A C 1
ATOM 1918 O O . THR A 1 278 ? -24.31900 40.27700 9.34700 1.000 28.45040 1024 THR A O 1
ATOM 1922 N N . ASN A 1 279 ? -24.31400 39.53500 7.21300 1.000 25.03283 1025 ASN A N 1
ATOM 1923 C CA A ASN A 1 279 ? -25.05600 40.67000 6.68000 0.529 26.75558 1025 ASN A CA 1
ATOM 1924 C CA B ASN A 1 279 ? -25.04800 40.66900 6.66400 0.471 26.77328 1025 ASN A CA 1
ATOM 1925 C C . ASN A 1 279 ? -26.40200 40.23000 6.11900 1.000 26.71700 1025 ASN A C 1
ATOM 1926 O O . ASN A 1 279 ? -26.50700 39.20000 5.44400 1.000 24.11879 1025 ASN A O 1
ATOM 1935 N N . LEU A 1 280 ? -27.42700 41.03700 6.39000 1.000 24.77240 1026 LEU A N 1
ATOM 1936 C CA . LEU A 1 280 ? -28.79100 40.71100 5.98400 1.000 23.98024 1026 LEU A CA 1
ATOM 1937 C C . LEU A 1 280 ? -28.96800 40.84900 4.47900 1.000 26.59061 1026 LEU A C 1
ATOM 1938 O O . LEU A 1 280 ? -28.68300 41.90800 3.90800 1.000 27.17277 1026 LEU A O 1
ATOM 1943 N N . LEU A 1 281 ? -29.45900 39.78800 3.83500 1.000 21.51883 1027 LEU A N 1
ATOM 1944 C CA . LEU A 1 281 ? -29.82300 39.84300 2.42200 1.000 22.64256 1027 LEU A CA 1
ATOM 1945 C C . LEU A 1 281 ? -31.31700 40.08400 2.21500 1.000 25.45629 1027 LEU A C 1
ATOM 1946 O O . LEU A 1 281 ? -31.69500 41.01200 1.49300 1.000 23.28423 1027 LEU A O 1
ATOM 1951 N N . TRP A 1 282 ? -32.18100 39.28800 2.84500 1.000 19.96699 1028 TRP A N 1
ATOM 1952 C CA . TRP A 1 282 ? -33.61200 39.58400 2.83800 1.000 22.06916 1028 TRP A CA 1
ATOM 1953 C C . TRP A 1 282 ? -34.28400 38.90500 4.02500 1.000 21.41683 1028 TRP A C 1
ATOM 1954 O O . TRP A 1 282 ? -33.71000 38.02400 4.67100 1.000 20.63875 1028 TRP A O 1
ATOM 1965 N N . GLU A 1 283 ? -35.50900 39.35300 4.31300 1.000 17.57019 1029 GLU A N 1
ATOM 1966 C CA . GLU A 1 283 ? -36.39000 38.77900 5.32000 1.000 18.57238 1029 GLU A CA 1
ATOM 1967 C C . GLU A 1 283 ? -37.55500 38.07300 4.63100 1.000 18.86344 1029 GLU A C 1
ATOM 1968 O O . GLU A 1 283 ? -37.87100 38.34500 3.47200 1.000 18.31040 1029 GLU A O 1
ATOM 1974 N N . GLY A 1 284 ? -38.18700 37.15400 5.34400 1.000 18.76159 1030 GLY A N 1
ATOM 1975 C CA . GLY A 1 284 ? -39.29800 36.43500 4.74900 1.000 15.54237 1030 GLY A CA 1
ATOM 1976 C C . GLY A 1 284 ? -40.04700 35.56800 5.73500 1.000 16.08057 1030 GLY A C 1
ATOM 1977 O O . GLY A 1 284 ? -40.03400 35.81500 6.94400 1.000 16.28726 1030 GLY A O 1
ATOM 1978 N N . TYR A 1 285 ? -40.70300 34.54800 5.18000 1.000 15.07036 1031 TYR A N 1
ATOM 1979 C CA . TYR A 1 285 ? -41.51800 33.58400 5.91100 1.000 14.60857 1031 TYR A CA 1
ATOM 1980 C C . TYR A 1 285 ? -40.93300 32.18100 5.77100 1.000 13.35032 1031 TYR A C 1
ATOM 1981 O O . TYR A 1 285 ? -40.44100 31.81200 4.70400 1.000 14.75805 1031 TYR A O 1
ATOM 1990 N N . SER A 1 286 ? -41.03500 31.38100 6.83600 1.000 13.08553 1032 SER A N 1
ATOM 1991 C CA . SER A 1 286 ? -40.27000 30.13200 6.96000 1.000 12.59482 1032 SER A CA 1
ATOM 1992 C C . SER A 1 286 ? -40.96000 28.98700 6.23600 1.000 12.00177 1032 SER A C 1
ATOM 1993 O O . SER A 1 286 ? -41.90600 28.38500 6.75700 1.000 12.46629 1032 SER A O 1
ATOM 1996 N N . LEU A 1 287 ? -40.45600 28.64800 5.05300 1.000 11.78636 1033 LEU A N 1
ATOM 1997 C CA . LEU A 1 287 ? -41.01500 27.56900 4.24400 1.000 11.28371 1033 LEU A CA 1
ATOM 1998 C C . LEU A 1 287 ? -40.32100 26.25500 4.59200 1.000 11.55302 1033 LEU A C 1
ATOM 1999 O O . LEU A 1 287 ? -39.10700 26.11900 4.40700 1.000 12.57083 1033 LEU A O 1
ATOM 2004 N N . SER A 1 288 ? -41.09700 25.28100 5.07800 1.000 11.39493 1034 SER A N 1
ATOM 2005 C CA A SER A 1 288 ? -40.58600 23.95900 5.42200 0.632 10.92128 1034 SER A CA 1
ATOM 2006 C CA B SER A 1 288 ? -40.54100 23.97600 5.40600 0.368 10.80529 1034 SER A CA 1
ATOM 2007 C C . SER A 1 288 ? -40.57800 23.00100 4.23600 1.000 10.98338 1034 SER A C 1
ATOM 2008 O O . SER A 1 288 ? -39.70800 22.12600 4.14600 1.000 11.28991 1034 SER A O 1
ATOM 2013 N N . GLY A 1 289 ? -41.53600 23.13300 3.33300 1.000 10.11267 1035 GLY A N 1
ATOM 2014 C CA . GLY A 1 289 ? -41.62700 22.20800 2.22500 1.000 10.54217 1035 GLY A CA 1
ATOM 2015 C C . GLY A 1 289 ? -42.96000 22.35000 1.53100 1.000 10.90590 1035 GLY A C 1
ATOM 2016 O O . GLY A 1 289 ? -43.76800 23.22200 1.85400 1.000 11.31440 1035 GLY A O 1
ATOM 2017 N N . ASN A 1 290 ? -43.16900 21.46300 0.55800 1.000 9.64786 1036 ASN A N 1
ATOM 2018 C CA . ASN A 1 290 ? -44.37400 21.45800 -0.25700 1.000 10.75389 1036 ASN A CA 1
ATOM 2019 C C . ASN A 1 290 ? -44.80700 20.01400 -0.44700 1.000 9.92673 1036 ASN A C 1
ATOM 2020 O O . ASN A 1 290 ? -43.97000 19.11200 -0.49300 1.000 10.12713 1036 ASN A O 1
ATOM 2025 N N . VAL A 1 291 ? -46.11600 19.78400 -0.53400 1.000 8.93645 1037 VAL A N 1
ATOM 2026 C CA . VAL A 1 291 ? -46.63200 18.43300 -0.74000 1.000 9.02980 1037 VAL A CA 1
ATOM 2027 C C . VAL A 1 291 ? -47.50100 18.48500 -1.98400 1.000 9.62800 1037 VAL A C 1
ATOM 2028 O O . VAL A 1 291 ? -48.66900 18.89400 -1.92100 1.000 10.07150 1037 VAL A O 1
ATOM 2032 N N . ALA A 1 292 ? -46.93900 18.07200 -3.11600 1.000 10.12190 1038 ALA A N 1
ATOM 2033 C CA . ALA A 1 292 ? -47.64400 18.11400 -4.39100 1.000 11.19587 1038 ALA A CA 1
ATOM 2034 C C . ALA A 1 292 ? -47.81100 16.69400 -4.89000 1.000 10.69660 1038 ALA A C 1
ATOM 2035 O O . ALA A 1 292 ? -46.86500 15.90400 -4.83400 1.000 10.09309 1038 ALA A O 1
ATOM 2037 N N . ALA A 1 293 ? -49.02000 16.36500 -5.35600 1.000 10.88133 1039 ALA A N 1
ATOM 2038 C CA . ALA A 1 293 ? -49.30400 15.00900 -5.82200 1.000 10.63285 1039 ALA A CA 1
ATOM 2039 C C . ALA A 1 293 ? -48.88200 13.95700 -4.79900 1.000 11.50315 1039 ALA A C 1
ATOM 2040 O O . ALA A 1 293 ? -48.32900 12.91300 -5.14600 1.000 11.61654 1039 ALA A O 1
ATOM 2042 N N . SER A 1 294 ? -49.13800 14.23200 -3.52000 1.000 12.17647 1040 SER A N 1
ATOM 2043 C CA . SER A 1 294 ? -48.90500 13.29700 -2.41900 1.000 11.76919 1040 SER A CA 1
ATOM 2044 C C . SER A 1 294 ? -47.43200 12.98000 -2.19500 1.000 11.92402 1040 SER A C 1
ATOM 2045 O O . SER A 1 294 ? -47.10700 11.92300 -1.63800 1.000 11.13177 1040 SER A O 1
ATOM 2048 N N . ARG A 1 295 ? -46.52800 13.86300 -2.59600 1.000 10.79817 1041 ARG A N 1
ATOM 2049 C CA . ARG A 1 295 ? -45.11400 13.72300 -2.28100 1.000 10.71842 1041 ARG A CA 1
ATOM 2050 C C . ARG A 1 295 ? -44.62900 14.97400 -1.55900 1.000 10.89796 1041 ARG A C 1
ATOM 2051 O O . ARG A 1 295 ? -44.63700 16.06800 -2.13000 1.000 10.36497 1041 ARG A O 1
ATOM 2059 N N . ALA A 1 296 ? -44.16700 14.80900 -0.32400 1.000 10.09369 1042 ALA A N 1
ATOM 2060 C CA . ALA A 1 296 ? -43.57800 15.92500 0.40800 1.000 10.18852 1042 ALA A CA 1
ATOM 2061 C C . ALA A 1 296 ? -42.11300 16.08800 0.02100 1.000 9.56760 1042 ALA A C 1
ATOM 2062 O O . ALA A 1 296 ? -41.33700 15.12800 0.10000 1.000 11.90649 1042 ALA A O 1
ATOM 2064 N N . VAL A 1 297 ? -41.73800 17.29900 -0.39300 1.000 8.67331 1043 VAL A N 1
ATOM 2065 C CA . VAL A 1 297 ? -40.35100 17.65900 -0.69200 1.000 9.97330 1043 VAL A CA 1
ATOM 2066 C C . VAL A 1 297 ? -39.99400 18.84100 0.19000 1.000 9.78845 1043 VAL A C 1
ATOM 2067 O O . VAL A 1 297 ? -40.61400 19.91100 0.08300 1.000 10.04260 1043 VAL A O 1
ATOM 2071 N N . GLY A 1 298 ? -38.99900 18.66700 1.03700 1.000 9.61131 1044 GLY A N 1
ATOM 2072 C CA . GLY A 1 298 ? -38.63700 19.72600 1.95900 1.000 9.63902 1044 GLY A CA 1
ATOM 2073 C C . GLY A 1 298 ? -37.65900 20.73500 1.37700 1.000 12.20721 1044 GLY A C 1
ATOM 2074 O O . GLY A 1 298 ? -36.96700 20.48200 0.37600 1.000 14.05158 1044 GLY A O 1
ATOM 2075 N N . GLN A 1 299 ? -37.61900 21.90000 2.02500 1.000 11.20074 1045 GLN A N 1
ATOM 2076 C CA . GLN A 1 299 ? -36.56300 22.88800 1.84100 1.000 11.08378 1045 GLN A CA 1
ATOM 2077 C C . GLN A 1 299 ? -35.71000 22.84300 3.09200 1.000 14.03184 1045 GLN A C 1
ATOM 2078 O O . GLN A 1 299 ? -36.22900 23.02700 4.19800 1.000 17.16092 1045 GLN A O 1
ATOM 2084 N N . ASP A 1 300 ? -34.41800 22.58700 2.92700 1.000 12.18245 1046 ASP A N 1
ATOM 2085 C CA . ASP A 1 300 ? -33.54600 22.55000 4.08900 1.000 15.44478 1046 ASP A CA 1
ATOM 2086 C C . ASP A 1 300 ? -33.58800 23.89800 4.80400 1.000 12.96910 1046 ASP A C 1
ATOM 2087 O O . ASP A 1 300 ? -33.39900 24.94700 4.18400 1.000 13.87183 1046 ASP A O 1
ATOM 2092 N N . LEU A 1 301 ? -33.85600 23.86200 6.11100 1.000 13.82763 1047 LEU A N 1
ATOM 2093 C CA . LEU A 1 301 ? -34.08600 25.09900 6.86400 1.000 12.18477 1047 LEU A CA 1
ATOM 2094 C C . LEU A 1 301 ? -32.82200 25.92900 7.04200 1.000 12.18863 1047 LEU A C 1
ATOM 2095 O O . LEU A 1 301 ? -32.90300 27.05800 7.54600 1.000 14.20387 1047 LEU A O 1
ATOM 2100 N N . GLY A 1 302 ? -31.66800 25.39900 6.66500 1.000 12.19096 1048 GLY A N 1
ATOM 2101 C CA . GLY A 1 302 ? -30.46100 26.20200 6.64900 1.000 15.47857 1048 GLY A CA 1
ATOM 2102 C C . GLY A 1 302 ? -30.24900 26.99700 5.38100 1.000 16.32369 1048 GLY A C 1
ATOM 2103 O O . GLY A 1 302 ? -29.38000 27.86700 5.35700 1.000 14.72497 1048 GLY A O 1
ATOM 2104 N N . GLN A 1 303 ? -31.00700 26.70100 4.32300 1.000 14.99985 1049 GLN A N 1
ATOM 2105 C CA . GLN A 1 303 ? -30.80800 27.27800 2.99800 1.000 15.50997 1049 GLN A CA 1
ATOM 2106 C C . GLN A 1 303 ? -31.80500 28.40200 2.73300 1.000 14.21179 1049 GLN A C 1
ATOM 2107 O O . GLN A 1 303 ? -32.84000 28.50600 3.38300 1.000 14.69562 1049 GLN A O 1
ATOM 2113 N N . SER A 1 304 ? -31.48000 29.24500 1.74900 1.000 15.08115 1050 SER A N 1
ATOM 2114 C CA . SER A 1 304 ? -32.35600 30.37400 1.43800 1.000 15.09897 1050 SER A CA 1
ATOM 2115 C C . SER A 1 304 ? -33.69400 29.92900 0.85700 1.000 15.32653 1050 SER A C 1
ATOM 2116 O O . SER A 1 304 ? -34.65700 30.70400 0.89100 1.000 15.22761 1050 SER A O 1
ATOM 2119 N N . GLY A 1 305 ? -33.77900 28.70700 0.32600 1.000 14.09552 1051 GLY A N 1
ATOM 2120 C CA . GLY A 1 305 ? -35.05400 28.20300 -0.15100 1.000 14.08070 1051 GLY A CA 1
ATOM 2121 C C . GLY A 1 305 ? -36.08700 28.02800 0.94500 1.000 14.58403 1051 GLY A C 1
ATOM 2122 O O . GLY A 1 305 ? -37.27600 27.87700 0.64300 1.000 13.62707 1051 GLY A O 1
ATOM 2123 N N . SER A 1 306 ? -35.66700 28.04600 2.21300 1.000 12.02158 1052 SER A N 1
ATOM 2124 C CA . SER A 1 306 ? -36.60300 27.99200 3.32900 1.000 11.77347 1052 SER A CA 1
ATOM 2125 C C . SER A 1 306 ? -37.06900 29.37300 3.76900 1.000 13.18759 1052 SER A C 1
ATOM 2126 O O . SER A 1 306 ? -37.78700 29.48200 4.76300 1.000 12.31958 1052 SER A O 1
ATOM 2129 N N . CYS A 1 307 ? -36.68600 30.42900 3.05700 1.000 13.24128 1053 CYS A N 1
ATOM 2130 C CA . CYS A 1 307 ? -37.06800 31.78500 3.44900 1.000 13.31162 1053 CYS A CA 1
ATOM 2131 C C . CYS A 1 307 ? -37.71200 32.48600 2.25400 1.000 14.96895 1053 CYS A C 1
ATOM 2132 O O . CYS A 1 307 ? -37.03000 33.09200 1.42000 1.000 14.81994 1053 CYS A O 1
ATOM 2135 N N . MET A 1 308 ? -39.04000 32.41600 2.18300 1.000 13.74690 1054 MET A N 1
ATOM 2136 C CA . MET A 1 308 ? -39.77700 32.95500 1.05000 1.000 14.68227 1054 MET A CA 1
ATOM 2137 C C . MET A 1 308 ? -40.14700 34.39800 1.35000 1.000 16.36040 1054 MET A C 1
ATOM 2138 O O . MET A 1 308 ? -40.61000 34.70400 2.45200 1.000 15.37802 1054 MET A O 1
ATOM 2143 N N . MET A 1 309 ? -39.95100 35.28500 0.37000 1.000 16.30787 1055 MET A N 1
ATOM 2144 C CA . MET A 1 309 ? -40.30000 36.67600 0.62300 1.000 16.65050 1055 MET A CA 1
ATOM 2145 C C . MET A 1 309 ? -41.80600 36.86300 0.76800 1.000 18.31931 1055 MET A C 1
ATOM 2146 O O . MET A 1 309 ? -42.24100 37.78000 1.46800 1.000 21.12737 1055 MET A O 1
ATOM 2151 N N . ARG A 1 310 ? -42.61100 35.99200 0.15600 1.000 16.09167 1056 ARG A N 1
ATOM 2152 C CA . ARG A 1 310 ? -44.06500 36.12300 0.14100 1.000 15.24810 1056 ARG A CA 1
ATOM 2153 C C . ARG A 1 310 ? -44.71300 34.86100 0.68900 1.000 14.93658 1056 ARG A C 1
ATOM 2154 O O . ARG A 1 310 ? -44.45600 33.76000 0.18900 1.000 15.07064 1056 ARG A O 1
ATOM 2162 N N . PHE A 1 311 ? -45.56600 35.01700 1.70500 1.000 15.64459 1057 PHE A N 1
ATOM 2163 C CA . PHE A 1 311 ? -46.31200 33.87000 2.21500 1.000 15.40610 1057 PHE A CA 1
ATOM 2164 C C . PHE A 1 311 ? -47.55200 33.60100 1.37300 1.000 14.00829 1057 PHE A C 1
ATOM 2165 O O . PHE A 1 311 ? -48.25500 34.53100 0.97300 1.000 16.78094 1057 PHE A O 1
ATOM 2173 N N . THR A 1 312 ? -47.84800 32.31700 1.16500 1.000 13.54427 1058 THR A N 1
ATOM 2174 C CA . THR A 1 312 ? -49.15000 31.90100 0.65800 1.000 13.32080 1058 THR A CA 1
ATOM 2175 C C . THR A 1 312 ? -49.36600 30.44000 1.02500 1.000 12.87719 1058 THR A C 1
ATOM 2176 O O . THR A 1 312 ? -48.40500 29.67800 1.19900 1.000 12.24529 1058 THR A O 1
ATOM 2180 N N . THR A 1 313 ? -50.64000 30.05600 1.16100 1.000 12.60661 1059 THR A N 1
ATOM 2181 C CA . THR A 1 313 ? -50.92300 28.65400 1.43200 1.000 12.72249 1059 THR A CA 1
ATOM 2182 C C . THR A 1 313 ? -50.67100 27.77400 0.21900 1.000 12.74900 1059 THR A C 1
ATOM 2183 O O . THR A 1 313 ? -50.55000 26.55400 0.37400 1.000 13.57656 1059 THR A O 1
ATOM 2187 N N . MET A 1 314 ? -50.57000 28.35200 -0.98000 1.000 13.28696 1060 MET A N 1
ATOM 2188 C CA . MET A 1 314 ? -50.31200 27.56700 -2.18900 1.000 13.52210 1060 MET A CA 1
ATOM 2189 C C . MET A 1 314 ? -49.29300 28.33200 -3.02700 1.000 14.56960 1060 MET A C 1
ATOM 2190 O O . MET A 1 314 ? -49.64900 29.19700 -3.83500 1.000 15.29223 1060 MET A O 1
ATOM 2195 N N . PRO A 1 315 ? -47.99900 28.05600 -2.82700 1.000 11.77190 1061 PRO A N 1
ATOM 2196 C CA . PRO A 1 315 ? -46.95300 28.81200 -3.53600 1.000 13.79753 1061 PRO A CA 1
ATOM 2197 C C . PRO A 1 315 ? -46.73500 28.42300 -4.98800 1.000 14.10399 1061 PRO A C 1
ATOM 2198 O O . PRO A 1 315 ? -45.94900 29.11000 -5.66000 1.000 14.44368 1061 PRO A O 1
ATOM 2202 N N . TYR A 1 316 ? -47.37700 27.36500 -5.49000 1.000 12.52265 1062 TYR A N 1
ATOM 2203 C CA . TYR A 1 316 ? -47.03100 26.79600 -6.78600 1.000 11.82978 1062 TYR A CA 1
ATOM 2204 C C . TYR A 1 316 ? -48.28300 26.36700 -7.53700 1.000 11.92095 1062 TYR A C 1
ATOM 2205 O O . TYR A 1 316 ? -49.37800 26.28000 -6.97700 1.000 13.95347 1062 TYR A O 1
ATOM 2214 N N . MET A 1 317 ? -48.10600 26.10700 -8.83400 1.000 12.11364 1063 MET A N 1
ATOM 2215 C CA . MET A 1 317 ? -49.14800 25.55700 -9.68700 1.000 12.23030 1063 MET A CA 1
ATOM 2216 C C . MET A 1 317 ? -48.61100 24.30700 -10.37100 1.000 15.03736 1063 MET A C 1
ATOM 2217 O O . MET A 1 317 ? -47.40200 24.06000 -10.39900 1.000 13.01793 1063 MET A O 1
ATOM 2222 N N . LEU A 1 318 ? -49.52200 23.50100 -10.90400 1.000 12.74274 1064 LEU A N 1
ATOM 2223 C CA . LEU A 1 318 ? -49.15700 22.30200 -11.64500 1.000 14.80648 1064 LEU A CA 1
ATOM 2224 C C . LEU A 1 318 ? -49.36500 22.55600 -13.13000 1.000 15.41854 1064 LEU A C 1
ATOM 2225 O O . LEU A 1 318 ? -50.27500 23.28400 -13.52600 1.000 14.06907 1064 LEU A O 1
ATOM 2230 N N . CYS A 1 319 ? -48.50000 21.97200 -13.95500 1.000 14.73705 1065 CYS A N 1
ATOM 2231 C CA . CYS A 1 319 ? -48.57200 22.14600 -15.39900 1.000 14.48951 1065 CYS A CA 1
ATOM 2232 C C . CYS A 1 319 ? -48.52300 20.77300 -16.05300 1.000 13.48610 1065 CYS A C 1
ATOM 2233 O O . CYS A 1 319 ? -47.70900 19.92800 -15.66000 1.000 14.31013 1065 CYS A O 1
ATOM 2236 N N . ASP A 1 320 ? -49.41600 20.53900 -17.01500 1.000 15.28486 1066 ASP A N 1
ATOM 2237 C CA . ASP A 1 320 ? -49.56100 19.22800 -17.63200 1.000 14.78583 1066 ASP A CA 1
ATOM 2238 C C . ASP A 1 320 ? -49.08300 19.25800 -19.07900 1.000 16.67504 1066 ASP A C 1
ATOM 2239 O O . ASP A 1 320 ? -48.74500 20.30400 -19.64200 1.000 17.69012 1066 ASP A O 1
ATOM 2244 N N . ILE A 1 321 ? -49.08700 18.07200 -19.68400 1.000 16.84388 1067 ILE A N 1
ATOM 2245 C CA . ILE A 1 321 ? -48.47200 17.86700 -20.99100 1.000 16.98003 1067 ILE A CA 1
ATOM 2246 C C . ILE A 1 321 ? -49.28200 18.46100 -22.13000 1.000 19.75704 1067 ILE A C 1
ATOM 2247 O O . ILE A 1 321 ? -48.76500 18.57700 -23.25300 1.000 21.19416 1067 ILE A O 1
ATOM 2252 N N . THR A 1 322 ? -50.53300 18.84200 -21.88000 1.000 19.62583 1068 THR A N 1
ATOM 2253 C CA . THR A 1 322 ? -51.37100 19.47700 -22.88900 1.000 20.72376 1068 THR A CA 1
ATOM 2254 C C . THR A 1 322 ? -51.30500 20.99300 -22.82400 1.000 24.07669 1068 THR A C 1
ATOM 2255 O O . THR A 1 322 ? -52.15600 21.66200 -23.42200 1.000 24.54260 1068 THR A O 1
ATOM 2259 N N . ASN A 1 323 ? -50.31800 21.53900 -22.11000 1.000 20.47550 1069 ASN A N 1
ATOM 2260 C CA . ASN A 1 323 ? -50.09900 22.98300 -22.01100 1.000 24.65507 1069 ASN A CA 1
ATOM 2261 C C . ASN A 1 323 ? -51.24600 23.67700 -21.28000 1.000 23.89754 1069 ASN A C 1
ATOM 2262 O O . ASN A 1 323 ? -51.63800 24.79200 -21.62200 1.000 26.59925 1069 ASN A O 1
ATOM 2267 N N . VAL A 1 324 ? -51.78100 23.00900 -20.26500 1.000 18.71660 1070 VAL A N 1
ATOM 2268 C CA . VAL A 1 324 ? -52.70200 23.60300 -19.30300 1.000 19.57964 1070 VAL A CA 1
ATOM 2269 C C . VAL A 1 324 ? -52.00000 23.59300 -17.95300 1.000 17.26933 1070 VAL A C 1
ATOM 2270 O O . VAL A 1 324 ? -51.33200 22.61100 -17.60700 1.000 17.97348 1070 VAL A O 1
ATOM 2274 N N . CYS A 1 325 ? -52.10900 24.69500 -17.21000 1.000 16.56082 1071 CYS A N 1
ATOM 2275 C CA . CYS A 1 325 ? -51.66900 24.73600 -15.82100 1.000 16.20645 1071 CYS A CA 1
ATOM 2276 C C . CYS A 1 325 ? -52.87200 25.03700 -14.93300 1.000 16.56652 1071 CYS A C 1
ATOM 2277 O O . CYS A 1 325 ? -53.79000 25.75600 -15.33800 1.000 19.27207 1071 CYS A O 1
ATOM 2280 N N . HIS A 1 326 ? -52.87200 24.44800 -13.73500 1.000 14.89314 1072 HIS A N 1
ATOM 2281 C CA . HIS A 1 326 ? -53.91100 24.64100 -12.72900 1.000 16.25314 1072 HIS A CA 1
ATOM 2282 C C . HIS A 1 326 ? -53.28000 25.19400 -11.46200 1.000 15.92737 1072 HIS A C 1
ATOM 2283 O O . HIS A 1 326 ? -52.31400 24.61800 -10.95000 1.000 13.85527 1072 HIS A O 1
ATOM 2290 N N . PHE A 1 327 ? -53.82700 26.29600 -10.95500 1.000 13.55785 1073 PHE A N 1
ATOM 2291 C CA . PHE A 1 327 ? -53.39400 26.88900 -9.69500 1.000 13.34497 1073 PHE A CA 1
ATOM 2292 C C . PHE A 1 327 ? -54.51000 26.72600 -8.67200 1.000 13.76895 1073 PHE A C 1
ATOM 2293 O O . PHE A 1 327 ? -55.60500 27.26800 -8.86200 1.000 15.98978 1073 PHE A O 1
ATOM 2301 N N . ALA A 1 328 ? -54.23200 25.96800 -7.60300 1.000 12.60072 1074 ALA A N 1
ATOM 2302 C CA . ALA A 1 328 ? -55.16000 25.81000 -6.48000 1.000 12.66585 1074 ALA A CA 1
ATOM 2303 C C . ALA A 1 328 ? -56.50800 25.24500 -6.91500 1.000 15.59635 1074 ALA A C 1
ATOM 2304 O O . ALA A 1 328 ? -57.53000 25.49700 -6.26700 1.000 18.39138 1074 ALA A O 1
ATOM 2306 N N . GLN A 1 329 ? -56.52800 24.46900 -8.00100 1.000 13.56456 1075 GLN A N 1
ATOM 2307 C CA . GLN A 1 329 ? -57.75800 23.80000 -8.42500 1.000 17.05619 1075 GLN A CA 1
ATOM 2308 C C . GLN A 1 329 ? -57.94100 22.43300 -7.78000 1.000 15.32429 1075 GLN A C 1
ATOM 2309 O O . GLN A 1 329 ? -59.08100 22.01600 -7.54000 1.000 16.32779 1075 GLN A O 1
ATOM 2315 N N . ASN A 1 330 ? -56.85800 21.70900 -7.52600 1.000 14.48846 1076 ASN A N 1
ATOM 2316 C CA . ASN A 1 330 ? -56.95700 20.40300 -6.89900 1.000 14.05944 1076 ASN A CA 1
ATOM 2317 C C . ASN A 1 330 ? -56.37000 20.50900 -5.48800 1.000 14.01567 1076 ASN A C 1
ATOM 2318 O O . ASN A 1 330 ? -56.31600 21.60300 -4.91600 1.000 16.30187 1076 ASN A O 1
ATOM 2323 N N . ASN A 1 331 ? -55.93200 19.38300 -4.92400 1.000 11.71410 1077 ASN A N 1
ATOM 2324 C CA . ASN A 1 331 ? -55.75800 19.28200 -3.47200 1.000 13.46021 1077 ASN A CA 1
ATOM 2325 C C . ASN A 1 331 ? -54.29400 19.08600 -3.08400 1.000 11.89354 1077 ASN A C 1
ATOM 2326 O O . ASN A 1 331 ? -53.87900 17.97500 -2.75400 1.000 12.80937 1077 ASN A O 1
ATOM 2331 N N . ASP A 1 332 ? -53.52300 20.17900 -3.07900 1.000 11.29084 1078 ASP A N 1
ATOM 2332 C CA . ASP A 1 332 ? -52.10700 20.12800 -2.70200 1.000 11.08474 1078 ASP A CA 1
ATOM 2333 C C . ASP A 1 332 ? -51.84500 21.03300 -1.50000 1.000 11.79366 1078 ASP A C 1
ATOM 2334 O O . ASP A 1 332 ? -52.70000 21.82500 -1.08800 1.000 10.62975 1078 ASP A O 1
ATOM 2339 N N . ASP A 1 333 ? -50.62900 20.93100 -0.95100 1.000 10.24370 1079 ASP A N 1
ATOM 2340 C CA . ASP A 1 333 ? -50.30000 21.54600 0.33200 1.000 10.50565 1079 ASP A CA 1
ATOM 2341 C C . ASP A 1 333 ? -48.96000 22.27400 0.30800 1.000 9.89985 1079 ASP A C 1
ATOM 2342 O O . ASP A 1 333 ? -48.08600 22.01900 -0.52600 1.000 11.29670 1079 ASP A O 1
ATOM 2347 N N . SER A 1 334 ? -48.78600 23.15500 1.29100 1.000 10.16468 1080 SER A N 1
ATOM 2348 C CA . SER A 1 334 ? -47.47300 23.69100 1.63100 1.000 10.92835 1080 SER A CA 1
ATOM 2349 C C . SER A 1 334 ? -47.27000 23.51100 3.12900 1.000 12.45907 1080 SER A C 1
ATOM 2350 O O . SER A 1 334 ? -48.23300 23.35000 3.88700 1.000 13.11882 1080 SER A O 1
ATOM 2353 N N . LEU A 1 335 ? -46.00400 23.51600 3.54700 1.000 9.82038 1081 LEU A N 1
ATOM 2354 C CA . LEU A 1 335 ? -45.61800 23.32700 4.94500 1.000 9.83706 1081 LEU A CA 1
ATOM 2355 C C . LEU A 1 335 ? -44.76300 24.50400 5.37900 1.000 11.24106 1081 LEU A C 1
ATOM 2356 O O . LEU A 1 335 ? -43.80100 24.85100 4.68700 1.000 12.81566 1081 LEU A O 1
ATOM 2361 N N . TRP A 1 336 ? -45.09300 25.09800 6.52700 1.000 12.17699 1082 TRP A N 1
ATOM 2362 C CA . TRP A 1 336 ? -44.37700 26.27600 7.00700 1.000 11.67996 1082 TRP A CA 1
ATOM 2363 C C . TRP A 1 336 ? -43.94900 26.04800 8.44400 1.000 12.33727 1082 TRP A C 1
ATOM 2364 O O . TRP A 1 336 ? -44.69700 25.46500 9.22700 1.000 11.48375 1082 TRP A O 1
ATOM 2375 N N . LEU A 1 337 ? -42.73900 26.48300 8.79300 1.000 12.27941 1083 LEU A N 1
ATOM 2376 C CA A LEU A 1 337 ? -42.35000 26.49900 10.19700 0.309 13.09202 1083 LEU A CA 1
ATOM 2377 C CA B LEU A 1 337 ? -42.35800 26.48200 10.19600 0.691 13.11912 1083 LEU A CA 1
ATOM 2378 C C . LEU A 1 337 ? -43.27700 27.43900 10.94300 1.000 12.86641 1083 LEU A C 1
ATOM 2379 O O . LEU A 1 337 ? -43.62900 28.50500 10.43500 1.000 13.11311 1083 LEU A O 1
ATOM 2388 N N . SER A 1 338 ? -43.67500 27.05400 12.15000 1.000 13.46794 1084 SER A N 1
ATOM 2389 C CA . SER A 1 338 ? -44.71800 27.80900 12.83700 1.000 13.64094 1084 SER A CA 1
ATOM 2390 C C . SER A 1 338 ? -44.22600 28.47100 14.11900 1.000 14.71795 1084 SER A C 1
ATOM 2391 O O . SER A 1 338 ? -43.12500 28.21900 14.61800 1.000 15.15327 1084 SER A O 1
ATOM 2394 N N . THR A 1 339 ? -45.08200 29.34800 14.64000 1.000 14.03882 1085 THR A N 1
ATOM 2395 C CA . THR A 1 339 ? -44.85900 30.03500 15.90000 1.000 14.38830 1085 THR A CA 1
ATOM 2396 C C . THR A 1 339 ? -45.38500 29.19400 17.06200 1.000 15.13018 1085 THR A C 1
ATOM 2397 O O . THR A 1 339 ? -45.94100 28.10800 16.88200 1.000 17.51804 1085 THR A O 1
ATOM 2401 N N . ALA A 1 340 ? -45.24300 29.72900 18.27800 1.000 17.07516 1086 ALA A N 1
ATOM 2402 C CA . ALA A 1 340 ? -45.77600 29.07800 19.46600 1.000 17.52521 1086 ALA A CA 1
ATOM 2403 C C . ALA A 1 340 ? -47.23200 29.44000 19.73000 1.000 21.86410 1086 ALA A C 1
ATOM 2404 O O . ALA A 1 340 ? -47.75100 29.12100 20.80600 1.000 21.52438 1086 ALA A O 1
ATOM 2406 N N . GLU A 1 341 ? -47.90100 30.08100 18.77600 1.000 19.18538 1087 GLU A N 1
ATOM 2407 C CA . GLU A 1 341 ? -49.29900 30.45300 18.95800 1.000 20.19326 1087 GLU A CA 1
ATOM 2408 C C . GLU A 1 341 ? -50.16300 29.20300 19.11400 1.000 19.54248 1087 GLU A C 1
ATOM 2409 O O . GLU A 1 341 ? -50.05700 28.27600 18.30200 1.000 19.72432 1087 GLU A O 1
ATOM 2415 N N . PRO A 1 342 ? -51.01600 29.13300 20.13300 1.000 23.27606 1088 PRO A N 1
ATOM 2416 C CA . PRO A 1 342 ? -51.85400 27.94000 20.29900 1.000 25.25864 1088 PRO A CA 1
ATOM 2417 C C . PRO A 1 342 ? -52.95100 27.89200 19.25400 1.000 23.27656 1088 PRO A C 1
ATOM 2418 O O . PRO A 1 342 ? -53.43700 28.92600 18.78400 1.000 24.89249 1088 PRO A O 1
ATOM 2422 N N . MET A 1 343 ? -53.34500 26.66800 18.89700 1.000 26.04865 1089 MET A N 1
ATOM 2423 C CA . MET A 1 343 ? -54.57600 26.49200 18.14800 1.000 25.11410 1089 MET A CA 1
ATOM 2424 C C . MET A 1 343 ? -55.72100 27.13600 18.92600 1.000 27.40492 1089 MET A C 1
ATOM 2425 O O . MET A 1 343 ? -55.70900 27.15400 20.15800 1.000 27.91776 1089 MET A O 1
ATOM 2430 N N . PRO A 1 344 ? -56.71700 27.68100 18.23600 1.000 26.36237 1090 PRO A N 1
ATOM 2431 C CA . PRO A 1 344 ? -57.92000 28.13600 18.93200 1.000 26.12382 1090 PRO A CA 1
ATOM 2432 C C . PRO A 1 344 ? -58.59500 26.96600 19.63000 1.000 27.45311 1090 PRO A C 1
ATOM 2433 O O . PRO A 1 344 ? -58.45000 25.80600 19.23700 1.000 25.27224 1090 PRO A O 1
ATOM 2437 N N . MET A 1 345 ? -59.35700 27.29000 20.67700 1.000 27.06830 1091 MET A N 1
ATOM 2438 C CA . MET A 1 345 ? -60.01800 26.25100 21.45700 1.000 28.55350 1091 MET A CA 1
ATOM 2439 C C . MET A 1 345 ? -60.96700 25.41600 20.60200 1.000 28.22454 1091 MET A C 1
ATOM 2440 O O . MET A 1 345 ? -61.17300 24.22900 20.88000 1.000 32.80972 1091 MET A O 1
ATOM 2445 N N . THR A 1 346 ? -61.53700 26.00300 19.54900 1.000 26.08668 1092 THR A N 1
ATOM 2446 C CA . THR A 1 346 ? -62.41500 25.24400 18.66100 1.000 28.65606 1092 THR A CA 1
ATOM 2447 C C . THR A 1 346 ? -61.65900 24.23800 17.79700 1.000 22.61412 1092 THR A C 1
ATOM 2448 O O . THR A 1 346 ? -62.29000 23.35300 17.20600 1.000 21.99049 1092 THR A O 1
ATOM 2452 N N . MET A 1 347 ? -60.33200 24.36700 17.70300 1.000 22.82335 1093 MET A N 1
ATOM 2453 C CA . MET A 1 347 ? -59.46800 23.52600 16.87600 1.000 21.72011 1093 MET A CA 1
ATOM 2454 C C . MET A 1 347 ? -59.86400 23.54800 15.39900 1.000 21.03811 1093 MET A C 1
ATOM 2455 O O . MET A 1 347 ? -59.49600 22.64300 14.63200 1.000 19.92505 1093 MET A O 1
ATOM 2460 N N . THR A 1 348 ? -60.57300 24.58900 14.97200 1.000 20.04732 1094 THR A N 1
ATOM 2461 C CA . THR A 1 348 ? -60.89300 24.78700 13.56600 1.000 17.06519 1094 THR A CA 1
ATOM 2462 C C . THR A 1 348 ? -59.66800 25.30000 12.80300 1.000 17.93422 1094 THR A C 1
ATOM 2463 O O . THR A 1 348 ? -58.80100 25.95400 13.38500 1.000 21.19182 1094 THR A O 1
ATOM 2467 N N . PRO A 1 349 ? -59.58200 25.02600 11.50100 1.000 17.50375 1095 PRO A N 1
ATOM 2468 C CA . PRO A 1 349 ? -58.43900 25.52000 10.71900 1.000 17.41329 1095 PRO A CA 1
ATOM 2469 C C . PRO A 1 349 ? -58.37200 27.04200 10.73100 1.000 14.15144 1095 PRO A C 1
ATOM 2470 O O . PRO A 1 349 ? -59.38900 27.73400 10.84300 1.000 18.43916 1095 PRO A O 1
ATOM 2474 N N . ILE A 1 350 ? -57.15600 27.55800 10.62000 1.000 16.48480 1096 ILE A N 1
ATOM 2475 C CA A ILE A 1 350 ? -56.89100 28.99500 10.64600 0.369 17.65038 1096 ILE A CA 1
ATOM 2476 C CA B ILE A 1 350 ? -56.93100 28.99900 10.65100 0.631 17.64994 1096 ILE A CA 1
ATOM 2477 C C . ILE A 1 350 ? -56.96400 29.53300 9.22800 1.000 14.27430 1096 ILE A C 1
ATOM 2478 O O . ILE A 1 350 ? -56.42100 28.92400 8.30300 1.000 15.38853 1096 ILE A O 1
ATOM 2487 N N . GLN A 1 351 ? -57.61500 30.68600 9.04600 1.000 16.84392 1097 GLN A N 1
ATOM 2488 C CA . GLN A 1 351 ? -57.69200 31.26100 7.71200 1.000 17.55858 1097 GLN A CA 1
ATOM 2489 C C . GLN A 1 351 ? -57.67300 32.77600 7.80600 1.000 20.96640 1097 GLN A C 1
ATOM 2490 O O . GLN A 1 351 ? -57.89700 33.35900 8.87100 1.000 19.53309 1097 GLN A O 1
ATOM 2496 N N . GLY A 1 352 ? -57.39800 33.40700 6.67000 1.000 19.84955 1098 GLY A N 1
ATOM 2497 C CA . GLY A 1 352 ? -57.39700 34.85700 6.67200 1.000 18.94634 1098 GLY A CA 1
ATOM 2498 C C . GLY A 1 352 ? -56.18400 35.42800 7.39300 1.000 19.92693 1098 GLY A C 1
ATOM 2499 O O . GLY A 1 352 ? -55.16000 34.76900 7.59400 1.000 18.24834 1098 GLY A O 1
ATOM 2500 N N . ARG A 1 353 ? -56.31800 36.69100 7.79700 1.000 21.02193 1099 ARG A N 1
ATOM 2501 C CA . ARG A 1 353 ? -55.16900 37.36300 8.39000 1.000 24.92709 1099 ARG A CA 1
ATOM 2502 C C . ARG A 1 353 ? -54.77700 36.79100 9.74600 1.000 22.85252 1099 ARG A C 1
ATOM 2503 O O . ARG A 1 353 ? -53.65700 37.05100 10.20000 1.000 20.46386 1099 ARG A O 1
ATOM 2511 N N . ASP A 1 354 ? -55.64100 35.99200 10.38100 1.000 20.68790 1100 ASP A N 1
ATOM 2512 C CA . ASP A 1 354 ? -55.22400 35.24500 11.56800 1.000 20.28239 1100 ASP A CA 1
ATOM 2513 C C . ASP A 1 354 ? -53.99000 34.39300 11.30100 1.000 19.11807 1100 ASP A C 1
ATOM 2514 O O . ASP A 1 354 ? -53.22900 34.09600 12.22900 1.000 18.39420 1100 ASP A O 1
ATOM 2519 N N . LEU A 1 355 ? -53.78300 33.97500 10.05100 1.000 18.29168 1101 LEU A N 1
ATOM 2520 C CA . LEU A 1 355 ? -52.63200 33.12900 9.73100 1.000 16.58274 1101 LEU A CA 1
ATOM 2521 C C . LEU A 1 355 ? -51.31500 33.81000 10.08900 1.000 20.00376 1101 LEU A C 1
ATOM 2522 O O . LEU A 1 355 ? -50.32600 33.12600 10.38100 1.000 17.08352 1101 LEU A O 1
ATOM 2527 N N . MET A 1 356 ? -51.28800 35.14900 10.08100 1.000 18.37110 1102 MET A N 1
ATOM 2528 C CA . MET A 1 356 ? -50.07100 35.88100 10.43100 1.000 19.80609 1102 MET A CA 1
ATOM 2529 C C . MET A 1 356 ? -49.54500 35.48500 11.79800 1.000 21.39608 1102 MET A C 1
ATOM 2530 O O . MET A 1 356 ? -48.33200 35.53700 12.03100 1.000 23.84764 1102 MET A O 1
ATOM 2535 N N . LYS A 1 357 ? -50.43400 35.10000 12.71800 1.000 17.64151 1103 LYS A N 1
ATOM 2536 C CA . LYS A 1 357 ? -49.99400 34.74200 14.05600 1.000 18.99482 1103 LYS A CA 1
ATOM 2537 C C . LYS A 1 357 ? -49.27000 33.40900 14.09900 1.000 16.43102 1103 LYS A C 1
ATOM 2538 O O . LYS A 1 357 ? -48.61700 33.11700 15.11000 1.000 18.95694 1103 LYS A O 1
ATOM 2544 N N . TYR A 1 358 ? -49.36800 32.60300 13.04100 1.000 16.44893 1104 TYR A N 1
ATOM 2545 C CA . TYR A 1 358 ? -48.91800 31.22000 13.08400 1.000 15.18679 1104 TYR A CA 1
ATOM 2546 C C . TYR A 1 358 ? -47.67700 30.92800 12.25700 1.000 14.07234 1104 TYR A C 1
ATOM 2547 O O . TYR A 1 358 ? -47.08600 29.86400 12.44200 1.000 15.76458 1104 TYR A O 1
ATOM 2556 N N . ILE A 1 359 ? -47.26200 31.81700 11.36100 1.000 15.24184 1105 ILE A N 1
ATOM 2557 C CA . ILE A 1 359 ? -46.18300 31.51800 10.42000 1.000 13.66375 1105 ILE A CA 1
ATOM 2558 C C . ILE A 1 359 ? -44.88100 32.12700 10.92700 1.000 14.01284 1105 ILE A C 1
ATOM 2559 O O . ILE A 1 359 ? -44.80100 33.33600 11.16000 1.000 14.65862 1105 ILE A O 1
ATOM 2564 N N . SER A 1 360 ? -43.84400 31.29400 11.05000 1.000 13.72121 1106 SER A N 1
ATOM 2565 C CA . SER A 1 360 ? -42.52900 31.77700 11.46900 1.000 13.98148 1106 SER A CA 1
ATOM 2566 C C . SER A 1 360 ? -41.93100 32.73200 10.43300 1.000 15.07434 1106 SER A C 1
ATOM 2567 O O . SER A 1 360 ? -42.17200 32.61200 9.22800 1.000 13.94842 1106 SER A O 1
ATOM 2570 N N . ARG A 1 361 ? -41.12100 33.67300 10.91100 1.000 14.81395 1107 ARG A N 1
ATOM 2571 C CA . ARG A 1 361 ? -40.36900 34.58500 10.06100 1.000 15.14488 1107 ARG A CA 1
ATOM 2572 C C . ARG A 1 361 ? -38.91100 34.15200 9.96800 1.000 15.00965 1107 ARG A C 1
ATOM 2573 O O . ARG A 1 361 ? -38.41200 33.37900 10.78700 1.000 14.95912 1107 ARG A O 1
ATOM 2581 N N . CYS A 1 362 ? -38.21200 34.70100 8.97700 1.000 15.17506 1108 CYS A N 1
ATOM 2582 C CA . CYS A 1 362 ? -36.83400 34.29400 8.75000 1.000 15.07418 1108 CYS A CA 1
ATOM 2583 C C . CYS A 1 362 ? -36.06200 35.43900 8.12500 1.000 15.65843 1108 CYS A C 1
ATOM 2584 O O . CYS A 1 362 ? -36.63600 36.42500 7.65600 1.000 16.05310 1108 CYS A O 1
ATOM 2587 N N . VAL A 1 363 ? -34.74000 35.29200 8.13500 1.000 15.98981 1109 VAL A N 1
ATOM 2588 C CA . VAL A 1 363 ? -33.84700 36.14300 7.36200 1.000 16.24227 1109 VAL A CA 1
ATOM 2589 C C . VAL A 1 363 ? -32.86000 35.25300 6.62700 1.000 16.71607 1109 VAL A C 1
ATOM 2590 O O . VAL A 1 363 ? -32.58500 34.12300 7.04100 1.000 15.50774 1109 VAL A O 1
ATOM 2594 N N . VAL A 1 364 ? -32.33300 35.77100 5.51900 1.000 16.10150 1110 VAL A N 1
ATOM 2595 C CA . VAL A 1 364 ? -31.21900 35.15900 4.80900 1.000 17.37375 1110 VAL A CA 1
ATOM 2596 C C . VAL A 1 364 ? -30.01600 36.06700 5.00300 1.000 19.97019 1110 VAL A C 1
ATOM 2597 O O . VAL A 1 364 ? -30.10900 37.28400 4.79600 1.000 20.10281 1110 VAL A O 1
ATOM 2601 N N . CYS A 1 365 ? -28.91100 35.48700 5.45600 1.000 16.68170 1111 CYS A N 1
ATOM 2602 C CA . CYS A 1 365 ? -27.71000 36.23500 5.80400 1.000 17.40089 1111 CYS A CA 1
ATOM 2603 C C . CYS A 1 365 ? -26.53100 35.74600 4.97600 1.000 18.50656 1111 CYS A C 1
ATOM 2604 O O . CYS A 1 365 ? -26.47200 34.57800 4.58000 1.000 19.52206 1111 CYS A O 1
ATOM 2607 N N . GLU A 1 366 ? -25.58300 36.64900 4.74000 1.000 22.40681 1112 GLU A N 1
ATOM 2608 C CA . GLU A 1 366 ? -24.36700 36.36300 3.99600 1.000 22.15241 1112 GLU A CA 1
ATOM 2609 C C . GLU A 1 366 ? -23.16200 36.41800 4.92700 1.000 22.86130 1112 GLU A C 1
ATOM 2610 O O . GLU A 1 366 ? -23.07500 37.29100 5.79900 1.000 24.46255 1112 GLU A O 1
ATOM 2616 N N . THR A 1 367 ? -22.21600 35.50600 4.71200 1.000 24.91231 1113 THR A N 1
ATOM 2617 C CA . THR A 1 367 ? -21.02200 35.39800 5.53700 1.000 25.93145 1113 THR A CA 1
ATOM 2618 C C . THR A 1 367 ? -19.82600 35.12800 4.63200 1.000 26.70813 1113 THR A C 1
ATOM 2619 O O . THR A 1 367 ? -19.96800 34.54300 3.55600 1.000 26.40893 1113 THR A O 1
ATOM 2623 N N . THR A 1 368 ? -18.64500 35.58500 5.06600 1.000 23.32712 1114 THR A N 1
ATOM 2624 C CA . THR A 1 368 ? -17.43200 35.35800 4.29000 1.000 25.28923 1114 THR A CA 1
ATOM 2625 C C . THR A 1 368 ? -16.97200 33.90600 4.32900 1.000 27.94056 1114 THR A C 1
ATOM 2626 O O . THR A 1 368 ? -16.17600 33.50000 3.47600 1.000 28.66985 1114 THR A O 1
ATOM 2630 N N . THR A 1 369 ? -17.45100 33.12000 5.29100 1.000 22.13515 1115 THR A N 1
ATOM 2631 C CA . THR A 1 369 ? -16.96100 31.77300 5.54500 1.000 23.83335 1115 THR A CA 1
ATOM 2632 C C . THR A 1 369 ? -18.13400 30.81000 5.68000 1.000 27.88792 1115 THR A C 1
ATOM 2633 O O . THR A 1 369 ? -19.29000 31.21800 5.82100 1.000 25.31924 1115 THR A O 1
ATOM 2637 N N . ARG A 1 370 ? -17.81800 29.51800 5.67600 1.000 23.58272 1116 ARG A N 1
ATOM 2638 C CA . ARG A 1 370 ? -18.85500 28.49800 5.71800 1.000 27.36561 1116 ARG A CA 1
ATOM 2639 C C . ARG A 1 370 ? -19.47000 28.38800 7.11200 1.000 26.44721 1116 ARG A C 1
ATOM 2640 O O . ARG A 1 370 ? -18.89400 28.81500 8.12100 1.000 24.51078 1116 ARG A O 1
ATOM 2648 N N . ILE A 1 371 ? -20.67000 27.81200 7.14100 1.000 20.92373 1117 ILE A N 1
ATOM 2649 C CA . ILE A 1 371 ? -21.46800 27.59400 8.34100 1.000 20.98391 1117 ILE A CA 1
ATOM 2650 C C . ILE A 1 371 ? -21.64600 26.09300 8.52100 1.000 20.31072 1117 ILE A C 1
ATOM 2651 O O . ILE A 1 371 ? -21.88000 25.37600 7.54200 1.000 23.40749 1117 ILE A O 1
ATOM 2656 N N . ILE A 1 372 ? -21.55900 25.61700 9.76700 1.000 17.44835 1118 ILE A N 1
ATOM 2657 C CA . ILE A 1 372 ? -21.83500 24.21300 10.06800 1.000 17.38941 1118 ILE A CA 1
ATOM 2658 C C . ILE A 1 372 ? -22.66900 24.12100 11.33800 1.000 17.81691 1118 ILE A C 1
ATOM 2659 O O . ILE A 1 372 ? -22.72000 25.04700 12.14700 1.000 19.42269 1118 ILE A O 1
ATOM 2664 N N . ALA A 1 373 ? -23.33400 22.98000 11.50300 1.000 17.44366 1119 ALA A N 1
ATOM 2665 C CA . ALA A 1 373 ? -23.95300 22.61400 12.76800 1.000 16.05493 1119 ALA A CA 1
ATOM 2666 C C . ALA A 1 373 ? -23.24900 21.39000 13.34300 1.000 16.69293 1119 ALA A C 1
ATOM 2667 O O . ALA A 1 373 ? -22.82700 20.49900 12.59500 1.000 16.47429 1119 ALA A O 1
ATOM 2669 N N . LEU A 1 374 ? -23.12400 21.35900 14.67100 1.000 15.62496 1120 LEU A N 1
ATOM 2670 C CA . LEU A 1 374 ? -22.61400 20.21600 15.42400 1.000 16.90013 1120 LEU A CA 1
ATOM 2671 C C . LEU A 1 374 ? -23.68300 19.74500 16.39700 1.000 16.41489 1120 LEU A C 1
ATOM 2672 O O . LEU A 1 374 ? -24.38800 20.56600 16.99700 1.000 16.96566 1120 LEU A O 1
ATOM 2677 N N . HIS A 1 375 ? -23.79100 18.42700 16.57600 1.000 15.29296 1121 HIS A N 1
ATOM 2678 C CA . HIS A 1 375 ? -24.77400 17.83500 17.47800 1.000 15.20922 1121 HIS A CA 1
ATOM 2679 C C . HIS A 1 375 ? -24.06500 16.98500 18.52500 1.000 16.80076 1121 HIS A C 1
ATOM 2680 O O . HIS A 1 375 ? -23.23500 16.13300 18.18500 1.000 19.56272 1121 HIS A O 1
ATOM 2687 N N . SER A 1 376 ? -24.39000 17.21900 19.79600 1.000 16.27516 1122 SER A N 1
ATOM 2688 C CA . SER A 1 376 ? -23.71700 16.51500 20.88100 1.000 19.50364 1122 SER A CA 1
ATOM 2689 C C . SER A 1 376 ? -24.32200 15.14900 21.17700 1.000 20.95828 1122 SER A C 1
ATOM 2690 O O . SER A 1 376 ? -23.63600 14.29900 21.76000 1.000 22.86949 1122 SER A O 1
ATOM 2693 N N . GLN A 1 377 ? -25.59100 14.93600 20.82800 1.000 16.12571 1123 GLN A N 1
ATOM 2694 C CA . GLN A 1 377 ? -26.34400 13.76000 21.28500 1.000 17.92992 1123 GLN A CA 1
ATOM 2695 C C . GLN A 1 377 ? -26.26200 13.61700 22.80100 1.000 20.11820 1123 GLN A C 1
ATOM 2696 O O . GLN A 1 377 ? -26.24900 12.51000 23.34400 1.000 20.91830 1123 GLN A O 1
ATOM 2702 N N . SER A 1 378 ? -26.20100 14.74100 23.49800 1.000 20.51548 1124 SER A N 1
ATOM 2703 C CA . SER A 1 378 ? -26.14800 14.72800 24.94800 1.000 23.22021 1124 SER A CA 1
ATOM 2704 C C . SER A 1 378 ? -26.78000 16.01400 25.45400 1.000 24.12640 1124 SER A C 1
ATOM 2705 O O . SER A 1 378 ? -27.26000 16.84600 24.67500 1.000 24.32596 1124 SER A O 1
ATOM 2708 N N . MET A 1 379 ? -26.80200 16.16400 26.77900 1.000 25.08402 1125 MET A N 1
ATOM 2709 C CA . MET A 1 379 ? -27.25900 17.42100 27.35300 1.000 30.09990 1125 MET A CA 1
ATOM 2710 C C . MET A 1 379 ? -26.21700 18.52300 27.23000 1.000 29.67938 1125 MET A C 1
ATOM 2711 O O . MET A 1 379 ? -26.54600 19.69200 27.44800 1.000 34.54485 1125 MET A O 1
ATOM 2716 N N . SER A 1 380 ? -24.97900 18.17900 26.89100 1.000 26.94057 1126 SER A N 1
ATOM 2717 C CA . SER A 1 380 ? -23.93900 19.17600 26.69500 1.000 29.30309 1126 SER A CA 1
ATOM 2718 C C . SER A 1 380 ? -24.14600 19.89300 25.36900 1.000 27.60801 1126 SER A C 1
ATOM 2719 O O . SER A 1 380 ? -24.44200 19.26800 24.34800 1.000 28.29104 1126 SER A O 1
ATOM 2722 N N . ILE A 1 381 ? -23.99500 21.20700 25.38300 1.000 28.87968 1127 ILE A N 1
ATOM 2723 C CA . ILE A 1 381 ? -23.95600 21.96000 24.13000 1.000 22.79943 1127 ILE A CA 1
ATOM 2724 C C . ILE A 1 381 ? -22.56900 21.79800 23.51400 1.000 23.86950 1127 ILE A C 1
ATOM 2725 O O . ILE A 1 381 ? -21.56500 22.05400 24.19900 1.000 23.76105 1127 ILE A O 1
ATOM 2730 N N . PRO A 1 382 ? -22.46000 21.36500 22.26200 1.000 20.06180 1128 PRO A N 1
ATOM 2731 C CA . PRO A 1 382 ? -21.12700 21.19100 21.67400 1.000 24.28830 1128 PRO A CA 1
ATOM 2732 C C . PRO A 1 382 ? -20.41000 22.52500 21.50700 1.000 27.37368 1128 PRO A C 1
ATOM 2733 O O . PRO A 1 382 ? -21.02600 23.57200 21.29100 1.000 26.91362 1128 PRO A O 1
ATOM 2737 N N . ASP A 1 383 ? -19.08900 22.49000 21.63500 1.000 25.85294 1129 ASP A N 1
ATOM 2738 C CA . ASP A 1 383 ? -18.31400 23.68900 21.35500 1.000 25.41159 1129 ASP A CA 1
ATOM 2739 C C . ASP A 1 383 ? -18.00500 23.75900 19.86700 1.000 26.40027 1129 ASP A C 1
ATOM 2740 O O . ASP A 1 383 ? -17.93400 22.73900 19.17400 1.000 25.90326 1129 ASP A O 1
ATOM 2745 N N . CYS A 1 384 ? -17.83500 24.97500 19.37100 1.000 24.15536 1130 CYS A N 1
ATOM 2746 C CA . CYS A 1 384 ? -17.36300 25.12700 18.01100 1.000 23.49964 1130 CYS A CA 1
ATOM 2747 C C . CYS A 1 384 ? -15.92900 24.61300 17.89700 1.000 26.33775 1130 CYS A C 1
ATOM 2748 O O . CYS A 1 384 ? -15.13900 24.73200 18.83900 1.000 26.08727 1130 CYS A O 1
ATOM 2751 N N . PRO A 1 385 ? -15.57400 24.02900 16.75500 1.000 24.86147 1131 PRO A N 1
ATOM 2752 C CA . PRO A 1 385 ? -14.18700 23.59800 16.55200 1.000 29.94616 1131 PRO A CA 1
ATOM 2753 C C . PRO A 1 385 ? -13.23100 24.77800 16.64100 1.000 25.96755 1131 PRO A C 1
ATOM 2754 O O . PRO A 1 385 ? -13.60800 25.93100 16.41200 1.000 25.56139 1131 PRO A O 1
ATOM 2758 N N . GLY A 1 386 ? -11.98000 24.48300 16.99200 1.000 28.10349 1132 GLY A N 1
ATOM 2759 C CA . GLY A 1 386 ? -10.96600 25.51600 17.03400 1.000 26.70720 1132 GLY A CA 1
ATOM 2760 C C . GLY A 1 386 ? -10.90400 26.29300 15.73600 1.000 27.22951 1132 GLY A C 1
ATOM 2761 O O . GLY A 1 386 ? -10.81000 25.70200 14.65700 1.000 27.24147 1132 GLY A O 1
ATOM 2762 N N . GLY A 1 387 ? -10.98100 27.62000 15.82400 1.000 27.24016 1133 GLY A N 1
ATOM 2763 C CA . GLY A 1 387 ? -10.97700 28.47300 14.65800 1.000 26.55924 1133 GLY A CA 1
ATOM 2764 C C . GLY A 1 387 ? -12.34600 28.91600 14.19200 1.000 27.02872 1133 GLY A C 1
ATOM 2765 O O . GLY A 1 387 ? -12.43100 29.68200 13.22600 1.000 26.64974 1133 GLY A O 1
ATOM 2766 N N . TRP A 1 388 ? -13.41100 28.47300 14.85500 1.000 21.71167 1134 TRP A N 1
ATOM 2767 C CA . TRP A 1 388 ? -14.78600 28.78900 14.49300 1.000 25.55461 1134 TRP A CA 1
ATOM 2768 C C . TRP A 1 388 ? -15.41800 29.60800 15.61400 1.000 28.38134 1134 TRP A C 1
ATOM 2769 O O . TRP A 1 388 ? -14.88300 29.69900 16.72300 1.000 32.03828 1134 TRP A O 1
ATOM 2780 N N . GLU A 1 389 ? -16.56100 30.22500 15.32500 1.000 24.40808 1135 GLU A N 1
ATOM 2781 C CA . GLU A 1 389 ? -17.25100 31.02200 16.32800 1.000 24.80384 1135 GLU A CA 1
ATOM 2782 C C . GLU A 1 389 ? -18.73700 30.68100 16.35200 1.000 25.79040 1135 GLU A C 1
ATOM 2783 O O . GLU A 1 389 ? -19.35100 30.40700 15.31400 1.000 22.31963 1135 GLU A O 1
ATOM 2789 N N . GLU A 1 390 ? -19.30400 30.70400 17.55300 1.000 22.41661 1136 GLU A N 1
ATOM 2790 C CA . GLU A 1 390 ? -20.69300 30.31300 17.74200 1.000 23.79964 1136 GLU A CA 1
ATOM 2791 C C . GLU A 1 390 ? -21.62900 31.39700 17.21700 1.000 23.18503 1136 GLU A C 1
ATOM 2792 O O . GLU A 1 390 ? -21.48700 32.57700 17.56900 1.000 23.91453 1136 GLU A O 1
ATOM 2798 N N . MET A 1 391 ? -22.58100 30.99800 16.36600 1.000 20.64852 1137 MET A N 1
ATOM 2799 C CA . MET A 1 391 ? -23.65000 31.89000 15.92800 1.000 23.12362 1137 MET A CA 1
ATOM 2800 C C . MET A 1 391 ? -24.91700 31.72500 16.74400 1.000 20.87923 1137 MET A C 1
ATOM 2801 O O . MET A 1 391 ? -25.53300 32.72600 17.11700 1.000 22.26021 1137 MET A O 1
ATOM 2806 N N . TRP A 1 392 ? -25.32600 30.49000 17.03300 1.000 18.60973 1138 TRP A N 1
ATOM 2807 C CA . TRP A 1 392 ? -26.40400 30.25300 17.98200 1.000 19.73835 1138 TRP A CA 1
ATOM 2808 C C . TRP A 1 392 ? -26.32900 28.81100 18.45600 1.000 20.01053 1138 TRP A C 1
ATOM 2809 O O . TRP A 1 392 ? -25.53800 28.00900 17.95000 1.000 20.30833 1138 TRP A O 1
ATOM 2820 N N . THR A 1 393 ? -27.12600 28.50900 19.47300 1.000 20.00766 1139 THR A N 1
ATOM 2821 C CA . THR A 1 393 ? -27.26400 27.15600 19.99300 1.000 20.13314 1139 THR A CA 1
ATOM 2822 C C . THR A 1 393 ? -28.73300 26.76000 19.94600 1.000 20.70159 1139 THR A C 1
ATOM 2823 O O . THR A 1 393 ? -29.62100 27.59900 19.78300 1.000 18.62197 1139 THR A O 1
ATOM 2827 N N . GLY A 1 394 ? -28.99500 25.46400 20.04900 1.000 18.89090 1140 GLY A N 1
ATOM 2828 C CA . GLY A 1 394 ? -30.37200 25.03800 19.95100 1.000 16.22675 1140 GLY A CA 1
ATOM 2829 C C . GLY A 1 394 ? -30.56400 23.55600 20.18000 1.000 18.11933 1140 GLY A C 1
ATOM 2830 O O . GLY A 1 394 ? -29.83200 22.93800 20.96300 1.000 17.50800 1140 GLY A O 1
ATOM 2831 N N . TYR A 1 395 ? -31.55500 22.99300 19.49800 1.000 16.47793 1141 TYR A N 1
ATOM 2832 C CA . TYR A 1 395 ? -31.96800 21.60800 19.67200 1.000 14.65005 1141 TYR A CA 1
ATOM 2833 C C . TYR A 1 395 ? -31.94500 20.87900 18.33600 1.000 14.20093 1141 TYR A C 1
ATOM 2834 O O . TYR A 1 395 ? -32.29000 21.45100 17.29500 1.000 13.56480 1141 TYR A O 1
ATOM 2843 N N . SER A 1 396 ? -31.55300 19.60200 18.38600 1.000 13.81002 1142 SER A N 1
ATOM 2844 C CA . SER A 1 396 ? -31.21400 18.81000 17.20100 1.000 13.79707 1142 SER A CA 1
ATOM 2845 C C . SER A 1 396 ? -32.48500 18.34300 16.49900 1.000 12.64679 1142 SER A C 1
ATOM 2846 O O . SER A 1 396 ? -33.08500 17.34100 16.88600 1.000 12.88681 1142 SER A O 1
ATOM 2849 N N . TYR A 1 397 ? -32.87200 19.04200 15.43400 1.000 12.29462 1143 TYR A N 1
ATOM 2850 C CA . TYR A 1 397 ? -34.10000 18.75600 14.69600 1.000 12.37436 1143 TYR A CA 1
ATOM 2851 C C . TYR A 1 397 ? -33.77200 17.90000 13.47400 1.000 12.95728 1143 TYR A C 1
ATOM 2852 O O . TYR A 1 397 ? -32.96300 18.29800 12.62500 1.000 11.64682 1143 TYR A O 1
ATOM 2861 N N . PHE A 1 398 ? -34.39300 16.72200 13.38700 1.000 10.98218 1144 PHE A N 1
ATOM 2862 C CA . PHE A 1 398 ? -34.03900 15.75200 12.35200 1.000 10.64087 1144 PHE A CA 1
ATOM 2863 C C . PHE A 1 398 ? -35.03900 15.70600 11.19900 1.000 10.85621 1144 PHE A C 1
ATOM 2864 O O . PHE A 1 398 ? -34.63900 15.82100 10.03500 1.000 10.63629 1144 PHE A O 1
ATOM 2872 N N . MET A 1 399 ? -36.33600 15.54400 11.46800 1.000 10.69174 1145 MET A N 1
ATOM 2873 C CA . MET A 1 399 ? -37.30000 15.51900 10.37100 1.000 11.68215 1145 MET A CA 1
ATOM 2874 C C . MET A 1 399 ? -38.71000 15.73600 10.90200 1.000 11.32611 1145 MET A C 1
ATOM 2875 O O . MET A 1 399 ? -38.97000 15.64800 12.10300 1.000 11.81980 1145 MET A O 1
ATOM 2880 N N . SER A 1 400 ? -39.62600 15.98600 9.96600 1.000 9.88599 1146 SER A N 1
ATOM 2881 C CA . SER A 1 400 ? -41.06500 15.95300 10.21100 1.000 10.49586 1146 SER A CA 1
ATOM 2882 C C . SER A 1 400 ? -41.68800 14.94500 9.25200 1.000 10.15841 1146 SER A C 1
ATOM 2883 O O . SER A 1 400 ? -41.27700 14.85900 8.09700 1.000 11.57235 1146 SER A O 1
ATOM 2886 N N . THR A 1 401 ? -42.66200 14.16500 9.72300 1.000 8.98539 1147 THR A N 1
ATOM 2887 C CA . THR A 1 401 ? -43.32500 13.18900 8.87000 1.000 11.45251 1147 THR A CA 1
ATOM 2888 C C . THR A 1 401 ? -44.81700 13.49300 8.78400 1.000 11.80136 1147 THR A C 1
ATOM 2889 O O . THR A 1 401 ? -45.38800 14.15400 9.65200 1.000 11.26060 1147 THR A O 1
ATOM 2893 N N . LEU A 1 402 ? -45.43400 13.01500 7.69900 1.000 9.89612 1148 LEU A N 1
ATOM 2894 C CA . LEU A 1 402 ? -46.85000 13.24700 7.42900 1.000 11.14299 1148 LEU A CA 1
ATOM 2895 C C . LEU A 1 402 ? -47.46500 11.93800 6.94500 1.000 14.09701 1148 LEU A C 1
ATOM 2896 O O . LEU A 1 402 ? -46.74800 10.99200 6.61100 1.000 18.18595 1148 LEU A O 1
ATOM 2901 N N . ASP A 1 403 ? -48.80000 11.86100 6.89000 1.000 12.72208 1149 ASP A N 1
ATOM 2902 C CA . ASP A 1 403 ? -49.43100 10.57200 6.60900 1.000 12.67594 1149 ASP A CA 1
ATOM 2903 C C . ASP A 1 403 ? -49.54700 10.34700 5.10200 1.000 11.75442 1149 ASP A C 1
ATOM 2904 O O . ASP A 1 403 ? -50.28400 11.05800 4.39900 1.000 11.53486 1149 ASP A O 1
ATOM 2909 N N . ASN A 1 404 ? -48.79800 9.34900 4.61900 1.000 10.45982 1150 ASN A N 1
ATOM 2910 C CA . ASN A 1 404 ? -48.89100 8.79100 3.27600 1.000 10.17142 1150 ASN A CA 1
ATOM 2911 C C . ASN A 1 404 ? -48.31200 9.70600 2.21100 1.000 12.46390 1150 ASN A C 1
ATOM 2912 O O . ASN A 1 404 ? -48.52800 9.47900 1.02000 1.000 13.05616 1150 ASN A O 1
ATOM 2917 N N . VAL A 1 405 ? -47.53600 10.71500 2.61800 1.000 10.32120 1151 VAL A N 1
ATOM 2918 C CA . VAL A 1 405 ? -46.79200 11.55800 1.68800 1.000 8.92845 1151 VAL A CA 1
ATOM 2919 C C . VAL A 1 405 ? -45.30700 11.60900 2.01500 1.000 11.46345 1151 VAL A C 1
ATOM 2920 O O . VAL A 1 405 ? -44.55800 12.32900 1.34800 1.000 11.40155 1151 VAL A O 1
ATOM 2924 N N . GLY A 1 406 ? -44.85400 10.86100 3.01500 1.000 10.12724 1152 GLY A N 1
ATOM 2925 C CA . GLY A 1 406 ? -43.44200 10.80000 3.34900 1.000 11.79790 1152 GLY A CA 1
ATOM 2926 C C . GLY A 1 406 ? -43.09700 11.76000 4.46800 1.000 9.29425 1152 GLY A C 1
ATOM 2927 O O . GLY A 1 406 ? -43.64100 11.65600 5.56700 1.000 10.48196 1152 GLY A O 1
ATOM 2928 N N . GLY A 1 407 ? -42.21200 12.71000 4.19600 1.000 9.50307 1153 GLY A N 1
ATOM 2929 C CA . GLY A 1 407 ? -41.78600 13.64200 5.22700 1.000 8.08078 1153 GLY A CA 1
ATOM 2930 C C . GLY A 1 407 ? -40.75000 14.58700 4.65600 1.000 9.11851 1153 GLY A C 1
ATOM 2931 O O . GLY A 1 407 ? -40.42700 14.54500 3.46000 1.000 8.77824 1153 GLY A O 1
ATOM 2932 N N . VAL A 1 408 ? -40.24200 15.47000 5.52300 1.000 9.86867 1154 VAL A N 1
ATOM 2933 C CA . VAL A 1 408 ? -39.22200 16.44900 5.14200 1.000 9.37893 1154 VAL A CA 1
ATOM 2934 C C . VAL A 1 408 ? -38.14500 16.43400 6.22500 1.000 9.53165 1154 VAL A C 1
ATOM 2935 O O . VAL A 1 408 ? -38.46300 16.45400 7.41500 1.000 12.91752 1154 VAL A O 1
ATOM 2939 N N . GLY A 1 409 ? -36.87800 16.34200 5.82200 1.000 8.94605 1155 GLY A N 1
ATOM 2940 C CA . GLY A 1 409 ? -35.80400 16.15700 6.77800 1.000 10.44392 1155 GLY A CA 1
ATOM 2941 C C . GLY A 1 409 ? -34.67800 17.15600 6.59300 1.000 11.72510 1155 GLY A C 1
ATOM 2942 O O . GLY A 1 409 ? -34.54600 17.80500 5.55600 1.000 11.57884 1155 GLY A O 1
ATOM 2943 N N . GLN A 1 410 ? -33.84600 17.25500 7.62900 1.000 10.58591 1156 GLN A N 1
ATOM 2944 C CA . GLN A 1 410 ? -32.72300 18.18100 7.63600 1.000 11.09501 1156 GLN A CA 1
ATOM 2945 C C . GLN A 1 410 ? -31.39700 17.44500 7.48400 1.000 12.88393 1156 GLN A C 1
ATOM 2946 O O . GLN A 1 410 ? -31.24300 16.29800 7.90700 1.000 12.57945 1156 GLN A O 1
ATOM 2952 N N . ASN A 1 411 ? -30.43700 18.13200 6.87000 1.000 12.47224 1157 ASN A N 1
ATOM 2953 C CA . ASN A 1 411 ? -29.04200 17.69800 6.84200 1.000 12.54527 1157 ASN A CA 1
ATOM 2954 C C . ASN A 1 411 ? -28.41600 18.04200 8.19200 1.000 13.26993 1157 ASN A C 1
ATOM 2955 O O . ASN A 1 411 ? -28.49600 19.19000 8.63900 1.000 13.03059 1157 ASN A O 1
ATOM 2960 N N . LEU A 1 412 ? -27.83000 17.05200 8.86800 1.000 12.24736 1158 LEU A N 1
ATOM 2961 C CA . LEU A 1 412 ? -27.36100 17.32400 10.22500 1.000 11.97437 1158 LEU A CA 1
ATOM 2962 C C . LEU A 1 412 ? -26.12300 18.22200 10.27000 1.000 12.99667 1158 LEU A C 1
ATOM 2963 O O . LEU A 1 412 ? -25.70000 18.60300 11.36800 1.000 13.84528 1158 LEU A O 1
ATOM 2968 N N . VAL A 1 413 ? -25.52300 18.57600 9.12500 1.000 12.49948 1159 VAL A N 1
ATOM 2969 C CA . VAL A 1 413 ? -24.48200 19.60900 9.14400 1.000 13.56800 1159 VAL A CA 1
ATOM 2970 C C . VAL A 1 413 ? -25.05700 20.98500 8.83700 1.000 15.63747 1159 VAL A C 1
ATOM 2971 O O . VAL A 1 413 ? -24.36200 21.99200 9.02300 1.000 13.96953 1159 VAL A O 1
ATOM 2975 N N . SER A 1 414 ? -26.32000 21.06100 8.41200 1.000 13.41017 1160 SER A N 1
ATOM 2976 C CA . SER A 1 414 ? -26.96200 22.32500 8.07200 1.000 13.97712 1160 SER A CA 1
ATOM 2977 C C . SER A 1 414 ? -27.42000 23.05300 9.33400 1.000 13.41426 1160 SER A C 1
ATOM 2978 O O . SER A 1 414 ? -27.85700 22.41700 10.29600 1.000 14.02551 1160 SER A O 1
ATOM 2981 N N . PRO A 1 415 ? -27.38200 24.39100 9.33900 1.000 13.66519 1161 PRO A N 1
ATOM 2982 C CA . PRO A 1 415 ? -28.00900 25.13300 10.44900 1.000 14.97976 1161 PRO A CA 1
ATOM 2983 C C . PRO A 1 415 ? -29.48700 24.83100 10.61400 1.000 14.74311 1161 PRO A C 1
ATOM 2984 O O . PRO A 1 415 ? -30.02900 25.03200 11.70700 1.000 15.04534 1161 PRO A O 1
ATOM 2988 N N . GLY A 1 416 ? -30.15700 24.35600 9.56000 1.000 12.94808 1162 GLY A N 1
ATOM 2989 C CA . GLY A 1 416 ? -31.56100 23.98300 9.65700 1.000 13.53637 1162 GLY A CA 1
ATOM 2990 C C . GLY A 1 416 ? -31.84100 22.80900 10.57700 1.000 15.99038 1162 GLY A C 1
ATOM 2991 O O . GLY A 1 416 ? -32.99200 22.61200 10.98500 1.000 13.10993 1162 GLY A O 1
ATOM 2992 N N . SER A 1 417 ? -30.82200 22.01500 10.90700 1.000 12.05207 1163 SER A N 1
ATOM 2993 C CA . SER A 1 417 ? -30.98900 20.94300 11.87700 1.000 12.66267 1163 SER A CA 1
ATOM 2994 C C . SER A 1 417 ? -30.81900 21.42600 13.30600 1.000 12.55526 1163 SER A C 1
ATOM 2995 O O . SER A 1 417 ? -30.87800 20.60900 14.22800 1.000 13.21601 1163 SER A O 1
ATOM 2998 N N . CYS A 1 418 ? -30.61700 22.72800 13.52200 1.000 12.97056 1164 CYS A N 1
ATOM 2999 C CA . CYS A 1 418 ? -30.42500 23.27500 14.86000 1.000 13.57210 1164 CYS A CA 1
ATOM 3000 C C . CYS A 1 418 ? -31.44000 24.39600 15.07200 1.000 14.95895 1164 CYS A C 1
ATOM 3001 O O . CYS A 1 418 ? -31.16000 25.56100 14.77800 1.000 15.21761 1164 CYS A O 1
ATOM 3004 N N . LEU A 1 419 ? -32.62200 24.03900 15.56200 1.000 14.71739 1165 LEU A N 1
ATOM 3005 C CA . LEU A 1 419 ? -33.67700 25.01100 15.83400 1.000 16.01323 1165 LEU A CA 1
ATOM 3006 C C . LEU A 1 419 ? -33.50600 25.59200 17.22300 1.000 16.68042 1165 LEU A C 1
ATOM 3007 O O . LEU A 1 419 ? -33.25400 24.87000 18.19100 1.000 16.05122 1165 LEU A O 1
ATOM 3012 N N . GLU A 1 420 ? -33.66400 26.91300 17.32600 1.000 19.82929 1166 GLU A N 1
ATOM 3013 C CA . GLU A 1 420 ? -33.39000 27.56900 18.59300 1.000 16.14118 1166 GLU A CA 1
ATOM 3014 C C . GLU A 1 420 ? -34.49300 27.33900 19.62000 1.000 20.87994 1166 GLU A C 1
ATOM 3015 O O . GLU A 1 420 ? -34.23700 27.44900 20.82200 1.000 20.56981 1166 GLU A O 1
ATOM 3021 N N . GLU A 1 421 ? -35.69600 26.98100 19.18400 1.000 19.59743 1167 GLU A N 1
ATOM 3022 C CA . GLU A 1 421 ? -36.80100 26.68100 20.08900 1.000 19.49757 1167 GLU A CA 1
ATOM 3023 C C . GLU A 1 421 ? -37.25400 25.24400 19.85800 1.000 17.14304 1167 GLU A C 1
ATOM 3024 O O . GLU A 1 421 ? -37.59500 24.87100 18.73100 1.000 18.94007 1167 GLU A O 1
ATOM 3030 N N . PHE A 1 422 ? -37.24700 24.43800 20.91600 1.000 17.67495 1168 PHE A N 1
ATOM 3031 C CA . PHE A 1 422 ? -37.78900 23.08900 20.81500 1.000 16.71873 1168 PHE A CA 1
ATOM 3032 C C . PHE A 1 422 ? -39.31300 23.13900 20.73600 1.000 16.67286 1168 PHE A C 1
ATOM 3033 O O . PHE A 1 422 ? -39.95400 23.84800 21.51200 1.000 18.51922 1168 PHE A O 1
ATOM 3041 N N . ARG A 1 423 ? -39.88900 22.38100 19.80200 1.000 16.29281 1169 ARG A N 1
ATOM 3042 C CA . ARG A 1 423 ? -41.33000 22.35800 19.56800 1.000 16.74417 1169 ARG A CA 1
ATOM 3043 C C . ARG A 1 423 ? -41.74900 20.93800 19.22500 1.000 14.89892 1169 ARG A C 1
ATOM 3044 O O . ARG A 1 423 ? -41.17500 20.32900 18.31900 1.000 16.29227 1169 ARG A O 1
ATOM 3052 N N . ALA A 1 424 ? -42.75000 20.41700 19.93400 1.000 14.04980 1170 ALA A N 1
ATOM 3053 C CA . ALA A 1 424 ? -43.33400 19.14000 19.53200 1.000 17.29161 1170 ALA A CA 1
ATOM 3054 C C . ALA A 1 424 ? -43.92100 19.21700 18.12800 1.000 14.57737 1170 ALA A C 1
ATOM 3055 O O . ALA A 1 424 ? -43.87200 18.23900 17.36800 1.000 14.64839 1170 ALA A O 1
ATOM 3057 N N . GLN A 1 425 ? -44.47500 20.37300 17.76200 1.000 13.87261 1171 GLN A N 1
ATOM 3058 C CA . GLN A 1 425 ? -45.13000 20.57400 16.47100 1.000 15.10521 1171 GLN A CA 1
ATOM 3059 C C . GLN A 1 425 ? -44.51400 21.80900 15.83600 1.000 16.03579 1171 GLN A C 1
ATOM 3060 O O . GLN A 1 425 ? -45.08300 22.90400 15.91000 1.000 12.59858 1171 GLN A O 1
ATOM 3066 N N . PRO A 1 426 ? -43.33900 21.67700 15.21200 1.000 12.75243 1172 PRO A N 1
ATOM 3067 C CA . PRO A 1 426 ? -42.66600 22.86300 14.66100 1.000 14.22793 1172 PRO A CA 1
ATOM 3068 C C . PRO A 1 426 ? -43.17000 23.30800 13.29700 1.000 13.48682 1172 PRO A C 1
ATOM 3069 O O . PRO A 1 426 ? -42.73900 24.36800 12.82600 1.000 13.23709 1172 PRO A O 1
ATOM 3073 N N . VAL A 1 427 ? -44.05800 22.54600 12.66700 1.000 10.90468 1173 VAL A N 1
ATOM 3074 C CA . VAL A 1 427 ? -44.47800 22.74900 11.28400 1.000 11.01113 1173 VAL A CA 1
ATOM 3075 C C . VAL A 1 427 ? -45.99800 22.71900 11.21700 1.000 14.35360 1173 VAL A C 1
ATOM 3076 O O . VAL A 1 427 ? -46.63800 21.84500 11.81400 1.000 12.19391 1173 VAL A O 1
ATOM 3080 N N . ILE A 1 428 ? -46.57400 23.66500 10.48000 1.000 12.25460 1174 ILE A N 1
ATOM 3081 C CA . ILE A 1 428 ? -48.01700 23.72900 10.26200 1.000 12.55779 1174 ILE A CA 1
ATOM 3082 C C . ILE A 1 428 ? -48.29600 23.43600 8.79200 1.000 14.27079 1174 ILE A C 1
ATOM 3083 O O . ILE A 1 428 ? -47.48300 23.74600 7.91400 1.000 12.82851 1174 ILE A O 1
ATOM 3088 N N . GLU A 1 429 ? -49.44200 22.80700 8.52300 1.000 11.26003 1175 GLU A N 1
ATOM 3089 C CA . GLU A 1 429 ? -49.80600 22.37600 7.17500 1.000 10.94150 1175 GLU A CA 1
ATOM 3090 C C . GLU A 1 429 ? -50.86600 23.30900 6.59500 1.000 12.74643 1175 GLU A C 1
ATOM 3091 O O . GLU A 1 429 ? -51.87200 23.57600 7.25300 1.000 12.92946 1175 GLU A O 1
ATOM 3097 N N . CYS A 1 430 ? -50.65800 23.76000 5.35200 1.000 10.31272 1176 CYS A N 1
ATOM 3098 C CA . CYS A 1 430 ? -51.54400 24.69000 4.65200 1.000 11.03556 1176 CYS A CA 1
ATOM 3099 C C . CYS A 1 430 ? -51.99600 24.10500 3.31600 1.000 12.18943 1176 CYS A C 1
ATOM 3100 O O . CYS A 1 430 ? -51.28600 23.30100 2.71300 1.000 11.51325 1176 CYS A O 1
ATOM 3103 N N . HIS A 1 431 ? -53.17100 24.53700 2.83700 1.000 11.05450 1177 HIS A N 1
ATOM 3104 C CA . HIS A 1 431 ? -53.79800 23.95400 1.65600 1.000 10.76446 1177 HIS A CA 1
ATOM 3105 C C . HIS A 1 431 ? -54.07400 24.99600 0.58900 1.000 11.49470 1177 HIS A C 1
ATOM 3106 O O . HIS A 1 431 ? -54.20900 26.18500 0.87200 1.000 12.42901 1177 HIS A O 1
ATOM 3113 N N . GLY A 1 432 ? -54.20700 24.52000 -0.64900 1.000 12.57891 1178 GLY A N 1
ATOM 3114 C CA . GLY A 1 432 ? -54.73800 25.37000 -1.70300 1.000 13.71961 1178 GLY A CA 1
ATOM 3115 C C . GLY A 1 432 ? -56.02100 26.07900 -1.30900 1.000 15.82105 1178 GLY A C 1
ATOM 3116 O O . GLY A 1 432 ? -56.29300 27.18900 -1.77800 1.000 15.61797 1178 GLY A O 1
ATOM 3117 N N . HIS A 1 433 ? -56.82200 25.46100 -0.43000 1.000 13.86287 1179 HIS A N 1
ATOM 3118 C CA . HIS A 1 433 ? -58.06100 26.07600 0.03500 1.000 12.47905 1179 HIS A CA 1
ATOM 3119 C C . HIS A 1 433 ? -57.85600 27.41200 0.73700 1.000 15.32322 1179 HIS A C 1
ATOM 3120 O O . HIS A 1 433 ? -58.82000 28.17500 0.86100 1.000 17.44395 1179 HIS A O 1
ATOM 3127 N N . GLY A 1 434 ? -56.66800 27.68600 1.26300 1.000 14.20113 1180 GLY A N 1
ATOM 3128 C CA . GLY A 1 434 ? -56.43600 28.92900 1.97600 1.000 14.80129 1180 GLY A CA 1
ATOM 3129 C C . GLY A 1 434 ? -56.49500 28.84500 3.48600 1.000 14.65764 1180 GLY A C 1
ATOM 3130 O O . GLY A 1 434 ? -56.68500 29.87900 4.13600 1.000 16.50013 1180 GLY A O 1
ATOM 3131 N N . ARG A 1 435 ? -56.36800 27.65700 4.06500 1.000 13.71503 1181 ARG A N 1
ATOM 3132 C CA . ARG A 1 435 ? -56.36000 27.50500 5.51200 1.000 16.78566 1181 ARG A CA 1
ATOM 3133 C C . ARG A 1 435 ? -55.20500 26.59600 5.92000 1.000 14.41044 1181 ARG A C 1
ATOM 3134 O O . ARG A 1 435 ? -54.64200 25.85900 5.09800 1.000 13.96560 1181 ARG A O 1
ATOM 3142 N N . CYS A 1 436 ? -54.85100 26.66400 7.20500 1.000 15.64290 1182 CYS A N 1
ATOM 3143 C CA . CYS A 1 436 ? -53.75700 25.87700 7.76700 1.000 12.89441 1182 CYS A CA 1
ATOM 3144 C C . CYS A 1 436 ? -54.20300 25.31000 9.10600 1.000 14.34780 1182 CYS A C 1
ATOM 3145 O O . CYS A 1 436 ? -55.04400 25.89800 9.79200 1.000 14.27803 1182 CYS A O 1
ATOM 3148 N N . ASN A 1 437 ? -53.61100 24.18600 9.49200 1.000 13.22763 1183 ASN A N 1
ATOM 3149 C CA . ASN A 1 437 ? -53.82900 23.66500 10.83700 1.000 12.47897 1183 ASN A CA 1
ATOM 3150 C C . ASN A 1 437 ? -52.74900 22.64800 11.14600 1.000 15.07627 1183 ASN A C 1
ATOM 3151 O O . ASN A 1 437 ? -51.96300 22.25000 10.28200 1.000 13.58191 1183 ASN A O 1
ATOM 3156 N N . TYR A 1 438 ? -52.71500 22.24900 12.40700 1.000 14.02648 1184 TYR A N 1
ATOM 3157 C CA . TYR A 1 438 ? -52.02300 21.04400 12.82200 1.000 14.69044 1184 TYR A CA 1
ATOM 3158 C C . TYR A 1 438 ? -52.99200 19.89300 12.62200 1.000 19.79591 1184 TYR A C 1
ATOM 3159 O O . TYR A 1 438 ? -54.13500 19.95300 13.09100 1.000 23.97970 1184 TYR A O 1
ATOM 3168 N N . TYR A 1 439 ? -52.57400 18.90000 11.85200 1.000 15.58102 1185 TYR A N 1
ATOM 3169 C CA . TYR A 1 439 ? -53.35300 17.69200 11.64300 1.000 17.04522 1185 TYR A CA 1
ATOM 3170 C C . TYR A 1 439 ? -52.64900 16.54600 12.35700 1.000 19.90074 1185 TYR A C 1
ATOM 3171 O O . TYR A 1 439 ? -51.43200 16.57500 12.55400 1.000 19.83477 1185 TYR A O 1
ATOM 3180 N N . ASP A 1 440 ? -53.43100 15.56200 12.80500 1.000 18.89068 1186 ASP A N 1
ATOM 3181 C CA . ASP A 1 440 ? -52.93000 14.64600 13.83000 1.000 17.09388 1186 ASP A CA 1
ATOM 3182 C C . ASP A 1 440 ? -51.68400 13.89300 13.38600 1.000 18.43096 1186 ASP A C 1
ATOM 3183 O O . ASP A 1 440 ? -50.80600 13.60200 14.20700 1.000 16.78828 1186 ASP A O 1
ATOM 3188 N N . ALA A 1 441 ? -51.58900 13.54600 12.10700 1.000 15.40483 1187 ALA A N 1
ATOM 3189 C CA . ALA A 1 441 ? -50.45700 12.71400 11.70200 1.000 17.00002 1187 ALA A CA 1
ATOM 3190 C C . ALA A 1 441 ? -49.13400 13.47000 11.60500 1.000 19.45497 1187 ALA A C 1
ATOM 3191 O O . ALA A 1 441 ? -48.08600 12.82300 11.46300 1.000 18.33419 1187 ALA A O 1
ATOM 3193 N N . LEU A 1 442 ? -49.14300 14.80100 11.67500 1.000 14.02920 1188 LEU A N 1
ATOM 3194 C CA . LEU A 1 442 ? -47.89300 15.56300 11.67200 1.000 13.86670 1188 LEU A CA 1
ATOM 3195 C C . LEU A 1 442 ? -47.05200 15.18700 12.88100 1.000 15.09268 1188 LEU A C 1
ATOM 3196 O O . LEU A 1 442 ? -47.50500 15.32000 14.02300 1.000 16.14427 1188 LEU A O 1
ATOM 3201 N N . ALA A 1 443 ? -45.83600 14.70200 12.64400 1.000 11.43283 1189 ALA A N 1
ATOM 3202 C CA . ALA A 1 443 ? -44.94100 14.32600 13.73000 1.000 12.36085 1189 ALA A CA 1
ATOM 3203 C C . ALA A 1 443 ? -43.59600 14.99300 13.51700 1.000 10.66388 1189 ALA A C 1
ATOM 3204 O O . ALA A 1 443 ? -43.22200 15.29100 12.38400 1.000 13.08839 1189 ALA A O 1
ATOM 3206 N N . SER A 1 444 ? -42.86500 15.22000 14.60700 1.000 11.00792 1190 SER A N 1
ATOM 3207 C CA . SER A 1 444 ? -41.48800 15.68600 14.49800 1.000 11.58808 1190 SER A CA 1
ATOM 3208 C C . SER A 1 444 ? -40.53600 14.68600 15.14200 1.000 12.76952 1190 SER A C 1
ATOM 3209 O O . SER A 1 444 ? -40.90100 13.95900 16.07600 1.000 12.95409 1190 SER A O 1
ATOM 3212 N N . PHE A 1 445 ? -39.31700 14.62300 14.60300 1.000 10.36980 1191 PHE A N 1
ATOM 3213 C CA . PHE A 1 445 ? -38.26400 13.76600 15.13200 1.000 12.33268 1191 PHE A CA 1
ATOM 3214 C C . PHE A 1 445 ? -37.06100 14.61900 15.49300 1.000 11.15478 1191 PHE A C 1
ATOM 3215 O O . PHE A 1 445 ? -36.65200 15.48000 14.70900 1.000 10.85291 1191 PHE A O 1
ATOM 3223 N N . TRP A 1 446 ? -36.50800 14.38200 16.67700 1.000 11.46438 1192 TRP A N 1
ATOM 3224 C CA . TRP A 1 446 ? -35.34400 15.10900 17.17000 1.000 11.91710 1192 TRP A CA 1
ATOM 3225 C C . TRP A 1 446 ? -34.29000 14.10200 17.60000 1.000 12.65201 1192 TRP A C 1
ATOM 3226 O O . TRP A 1 446 ? -34.62700 13.02400 18.07500 1.000 12.79889 1192 TRP A O 1
ATOM 3237 N N . LEU A 1 447 ? -33.01100 14.44100 17.42500 1.000 12.44119 1193 LEU A N 1
ATOM 3238 C CA . LEU A 1 447 ? -31.98300 13.57500 17.99100 1.000 12.85780 1193 LEU A CA 1
ATOM 3239 C C . LEU A 1 447 ? -32.11500 13.56200 19.50500 1.000 14.02867 1193 LEU A C 1
ATOM 3240 O O . LEU A 1 447 ? -32.40700 14.58400 20.12800 1.000 13.97308 1193 LEU A O 1
ATOM 3245 N N . THR A 1 448 ? -31.90400 12.39300 20.09800 1.000 15.52361 1194 THR A N 1
ATOM 3246 C CA . THR A 1 448 ? -32.04600 12.21700 21.53600 1.000 16.80959 1194 THR A CA 1
ATOM 3247 C C . THR A 1 448 ? -30.68600 12.24200 22.22500 1.000 19.32483 1194 THR A C 1
ATOM 3248 O O . THR A 1 448 ? -29.62800 12.13000 21.59300 1.000 17.05699 1194 THR A O 1
ATOM 3252 N N . VAL A 1 449 ? -30.73700 12.39800 23.55100 1.000 18.98080 1195 VAL A N 1
ATOM 3253 C CA . VAL A 1 449 ? -29.55900 12.24000 24.39900 1.000 21.33640 1195 VAL A CA 1
ATOM 3254 C C . VAL A 1 449 ? -29.19700 10.76400 24.50000 1.000 22.76157 1195 VAL A C 1
ATOM 3255 O O . VAL A 1 449 ? -30.03300 9.92200 24.84900 1.000 22.37825 1195 VAL A O 1
ATOM 3259 N N . ILE A 1 450 ? -27.94200 10.44400 24.21300 1.000 20.18244 1196 ILE A N 1
ATOM 3260 C CA . ILE A 1 450 ? -27.40000 9.10000 24.37000 1.000 21.97841 1196 ILE A CA 1
ATOM 3261 C C . ILE A 1 450 ? -26.17700 9.22900 25.26400 1.000 24.15061 1196 ILE A C 1
ATOM 3262 O O . ILE A 1 450 ? -25.13800 9.73200 24.82700 1.000 22.95511 1196 ILE A O 1
ATOM 3267 N N . GLU A 1 451 ? -26.29200 8.80800 26.51600 1.000 29.18190 1197 GLU A N 1
ATOM 3268 C CA . GLU A 1 451 ? -25.10800 8.80200 27.36000 1.000 30.66910 1197 GLU A CA 1
ATOM 3269 C C . GLU A 1 451 ? -24.10400 7.79600 26.81300 1.000 31.84018 1197 GLU A C 1
ATOM 3270 O O . GLU A 1 451 ? -24.47300 6.81100 26.17200 1.000 27.54618 1197 GLU A O 1
ATOM 3276 N N . GLU A 1 452 ? -22.81800 8.06600 27.05700 1.000 35.06350 1198 GLU A N 1
ATOM 3277 C CA . GLU A 1 452 ? -21.76100 7.27400 26.43200 1.000 34.91206 1198 GLU A CA 1
ATOM 3278 C C . GLU A 1 452 ? -21.89300 5.79300 26.76200 1.000 33.55127 1198 GLU A C 1
ATOM 3279 O O . GLU A 1 452 ? -21.66300 4.93800 25.90100 1.000 32.34555 1198 GLU A O 1
ATOM 3285 N N . GLN A 1 453 ? -22.27800 5.46600 27.99600 1.000 34.86861 1199 GLN A N 1
ATOM 3286 C CA . GLN A 1 453 ? -22.39300 4.06300 28.37400 1.000 36.74338 1199 GLN A CA 1
ATOM 3287 C C . GLN A 1 453 ? -23.62900 3.39300 27.78800 1.000 36.99520 1199 GLN A C 1
ATOM 3288 O O . GLN A 1 453 ? -23.71400 2.15900 27.81100 1.000 35.20222 1199 GLN A O 1
ATOM 3294 N N . ASP A 1 454 ? -24.57200 4.16600 27.25100 1.000 33.33602 1200 ASP A N 1
ATOM 3295 C CA . ASP A 1 454 ? -25.83800 3.63300 26.76500 1.000 32.15401 1200 ASP A CA 1
ATOM 3296 C C . ASP A 1 454 ? -25.83800 3.35600 25.26900 1.000 28.30339 1200 ASP A C 1
ATOM 3297 O O . ASP A 1 454 ? -26.89100 3.02800 24.71500 1.000 27.33580 1200 ASP A O 1
ATOM 3302 N N . GLN A 1 455 ? -24.68900 3.47900 24.59900 1.000 27.00187 1201 GLN A N 1
ATOM 3303 C CA . GLN A 1 455 ? -24.68900 3.41600 23.14200 1.000 26.51213 1201 GLN A CA 1
ATOM 3304 C C . GLN A 1 455 ? -25.15000 2.05300 22.64300 1.000 23.61877 1201 GLN A C 1
ATOM 3305 O O . GLN A 1 455 ? -25.97900 1.95500 21.72900 1.000 26.67134 1201 GLN A O 1
ATOM 3311 N N . PHE A 1 456 ? -24.63300 0.99100 23.23900 1.000 27.32840 1202 PHE A N 1
ATOM 3312 C CA . PHE A 1 456 ? -24.94400 -0.36100 22.81000 1.000 25.36705 1202 PHE A CA 1
ATOM 3313 C C . PHE A 1 456 ? -25.83700 -1.07200 23.81300 1.000 32.00415 1202 PHE A C 1
ATOM 3314 O O . PHE A 1 456 ? -25.68500 -2.27100 24.05400 1.000 33.08221 1202 PHE A O 1
ATOM 3322 N N . VAL A 1 457 ? -26.75000 -0.33000 24.42900 1.000 26.66661 1203 VAL A N 1
ATOM 3323 C CA . VAL A 1 457 ? -27.75200 -0.91200 25.30500 1.000 29.99115 1203 VAL A CA 1
ATOM 3324 C C . VAL A 1 457 ? -29.10000 -0.71100 24.64100 1.000 26.65410 1203 VAL A C 1
ATOM 3325 O O . VAL A 1 457 ? -29.29600 0.22000 23.84900 1.000 24.08894 1203 VAL A O 1
ATOM 3329 N N . GLN A 1 458 ? -30.01500 -1.61900 24.93100 1.000 24.89115 1204 GLN A N 1
ATOM 3330 C CA . GLN A 1 458 ? -31.35400 -1.53500 24.37300 1.000 22.30754 1204 GLN A CA 1
ATOM 3331 C C . GLN A 1 458 ? -31.99900 -0.20100 24.74100 1.000 21.30226 1204 GLN A C 1
ATOM 3332 O O . GLN A 1 458 ? -31.99200 0.17700 25.91900 1.000 21.95386 1204 GLN A O 1
ATOM 3338 N N . PRO A 1 459 ? -32.55200 0.54000 23.77800 1.000 19.05328 1205 PRO A N 1
ATOM 3339 C CA . PRO A 1 459 ? -33.31000 1.74800 24.12900 1.000 20.02866 1205 PRO A CA 1
ATOM 3340 C C . PRO A 1 459 ? -34.42700 1.43800 25.11100 1.000 22.38107 1205 PRO A C 1
ATOM 3341 O O . PRO A 1 459 ? -35.12300 0.43000 24.99500 1.000 21.57617 1205 PRO A O 1
ATOM 3345 N N . ARG A 1 460 ? -34.60500 2.32600 26.07700 1.000 21.17628 1206 ARG A N 1
ATOM 3346 C CA . ARG A 1 460 ? -35.63100 2.16100 27.09400 1.000 22.28482 1206 ARG A CA 1
ATOM 3347 C C . ARG A 1 460 ? -36.81800 3.05500 26.75700 1.000 23.70312 1206 ARG A C 1
ATOM 3348 O O . ARG A 1 460 ? -36.65300 4.26800 26.58900 1.000 22.63434 1206 ARG A O 1
ATOM 3356 N N . GLN A 1 461 ? -38.00100 2.45000 26.63300 1.000 22.56941 1207 GLN A N 1
ATOM 3357 C CA . GLN A 1 461 ? -39.20600 3.20200 26.29800 1.000 21.12590 1207 GLN A CA 1
ATOM 3358 C C . GLN A 1 461 ? -39.43600 4.31400 27.31200 1.000 23.28526 1207 GLN A C 1
ATOM 3359 O O . GLN A 1 461 ? -39.25600 4.12500 28.51700 1.000 23.47870 1207 GLN A O 1
ATOM 3365 N N . GLN A 1 462 ? -39.84300 5.48000 26.82000 1.000 18.61585 1208 GLN A N 1
ATOM 3366 C CA . GLN A 1 462 ? -40.16000 6.60000 27.69100 1.000 19.67430 1208 GLN A CA 1
ATOM 3367 C C . GLN A 1 462 ? -41.14800 7.51400 26.97900 1.000 21.22348 1208 GLN A C 1
ATOM 3368 O O . GLN A 1 462 ? -41.00200 7.78400 25.78600 1.000 19.31426 1208 GLN A O 1
ATOM 3374 N N . THR A 1 463 ? -42.16000 7.97400 27.70800 1.000 24.69350 1209 THR A N 1
ATOM 3375 C CA . THR A 1 463 ? -43.07800 8.99600 27.22200 1.000 23.85285 1209 THR A CA 1
ATOM 3376 C C . THR A 1 463 ? -42.84400 10.25900 28.03800 1.000 26.98873 1209 THR A C 1
ATOM 3377 O O . THR A 1 463 ? -42.75200 10.19600 29.26900 1.000 28.79282 1209 THR A O 1
ATOM 3381 N N . LEU A 1 464 ? -42.69800 11.39700 27.36200 1.000 23.38419 1210 LEU A N 1
ATOM 3382 C CA . LEU A 1 464 ? -42.27500 12.62300 28.02700 1.000 28.59127 1210 LEU A CA 1
ATOM 3383 C C . LEU A 1 464 ? -43.17900 13.78500 27.65300 1.000 27.16149 1210 LEU A C 1
ATOM 3384 O O . LEU A 1 464 ? -43.75900 13.81900 26.56800 1.000 25.08074 1210 LEU A O 1
ATOM 3389 N N . LYS A 1 465 ? -43.28700 14.75100 28.56100 1.000 28.40250 1211 LYS A N 1
ATOM 3390 C CA A LYS A 1 465 ? -43.92400 16.01600 28.23100 0.450 26.44105 1211 LYS A CA 1
ATOM 3391 C CA B LYS A 1 465 ? -43.92400 16.01500 28.23100 0.550 26.42646 1211 LYS A CA 1
ATOM 3392 C C . LYS A 1 465 ? -42.97000 16.85600 27.39400 1.000 28.71672 1211 LYS A C 1
ATOM 3393 O O . LYS A 1 465 ? -41.76000 16.88300 27.64600 1.000 29.28619 1211 LYS A O 1
ATOM 3396 N N . ALA A 1 466 ? -43.51600 17.53600 26.38500 1.000 24.92314 1212 ALA A N 1
ATOM 3397 C CA . ALA A 1 466 ? -42.67500 18.27800 25.44600 1.000 28.68895 1212 ALA A CA 1
ATOM 3398 C C . ALA A 1 466 ? -41.98000 19.48800 26.06600 1.000 28.99825 1212 ALA A C 1
ATOM 3399 O O . ALA A 1 466 ? -41.31400 20.22200 25.33000 1.000 34.37773 1212 ALA A O 1
ATOM 3401 N N . ASP A 1 467 ? -42.07400 19.78600 27.35600 1.000 29.26099 1213 ASP A N 1
ATOM 3402 C CA . ASP A 1 467 ? -41.21100 20.79700 27.94900 1.000 32.35316 1213 ASP A CA 1
ATOM 3403 C C . ASP A 1 467 ? -39.98300 20.18800 28.61100 1.000 32.11188 1213 ASP A C 1
ATOM 3404 O O . ASP A 1 467 ? -39.26400 20.88700 29.33100 1.000 34.76651 1213 ASP A O 1
ATOM 3409 N N . PHE A 1 468 ? -39.72700 18.90100 28.38600 1.000 31.39987 1214 PHE A N 1
ATOM 3410 C CA . PHE A 1 468 ? -38.55800 18.23400 28.96500 1.000 35.16653 1214 PHE A CA 1
ATOM 3411 C C . PHE A 1 468 ? -37.39100 18.30900 27.97800 1.000 36.33432 1214 PHE A C 1
ATOM 3412 O O . PHE A 1 468 ? -36.93100 17.31300 27.41600 1.000 35.44040 1214 PHE A O 1
ATOM 3414 N N . THR A 1 469 ? -36.89700 19.53200 27.78200 1.000 33.16304 1215 THR A N 1
ATOM 3415 C CA . THR A 1 469 ? -35.84400 19.73400 26.79300 1.000 30.22235 1215 THR A CA 1
ATOM 3416 C C . THR A 1 469 ? -34.55200 19.01300 27.14900 1.000 32.41898 1215 THR A C 1
ATOM 3417 O O . THR A 1 469 ? -33.65400 18.94200 26.30300 1.000 30.06791 1215 THR A O 1
ATOM 3421 N N . SER A 1 470 ? -34.44500 18.46400 28.36100 1.000 34.63885 1216 SER A N 1
ATOM 3422 C CA . SER A 1 470 ? -33.23200 17.77300 28.78100 1.000 35.12430 1216 SER A CA 1
ATOM 3423 C C . SER A 1 470 ? -33.04900 16.41400 28.10400 1.000 32.61975 1216 SER A C 1
ATOM 3424 O O . SER A 1 470 ? -31.94600 15.86200 28.16200 1.000 34.58509 1216 SER A O 1
ATOM 3427 N N . LYS A 1 471 ? -34.08200 15.86600 27.45900 1.000 32.54165 1217 LYS A N 1
ATOM 3428 C CA . LYS A 1 471 ? -33.97900 14.60300 26.72400 1.000 27.06066 1217 LYS A CA 1
ATOM 3429 C C . LYS A 1 471 ? -33.57900 14.80200 25.25900 1.000 24.18400 1217 LYS A C 1
ATOM 3430 O O . LYS A 1 471 ? -33.35600 13.82200 24.53800 1.000 23.85957 1217 LYS A O 1
ATOM 3436 N N . ILE A 1 472 ? -33.45800 16.04400 24.81400 1.000 23.87434 1218 ILE A N 1
ATOM 3437 C CA . ILE A 1 472 ? -33.22900 16.37200 23.41300 1.000 19.35663 1218 ILE A CA 1
ATOM 3438 C C . ILE A 1 472 ? -31.75200 16.68900 23.22400 1.000 16.90769 1218 ILE A C 1
ATOM 3439 O O . ILE A 1 472 ? -31.16800 17.44600 24.00900 1.000 18.78283 1218 ILE A O 1
ATOM 3444 N N . SER A 1 473 ? -31.15300 16.12000 22.17800 1.000 15.17862 1219 SER A N 1
ATOM 3445 C CA . SER A 1 473 ? -29.77700 16.44700 21.82400 1.000 16.42050 1219 SER A CA 1
ATOM 3446 C C . SER A 1 473 ? -29.62000 17.94900 21.61300 1.000 16.46034 1219 SER A C 1
ATOM 3447 O O . SER A 1 473 ? -30.51700 18.61100 21.09000 1.000 15.11708 1219 SER A O 1
ATOM 3450 N N . ARG A 1 474 ? -28.46700 18.48100 22.00700 1.000 16.12957 1220 ARG A N 1
ATOM 3451 C CA . ARG A 1 474 ? -28.15600 19.89100 21.82600 1.000 18.09409 1220 ARG A CA 1
ATOM 3452 C C . ARG A 1 474 ? -27.28500 20.09500 20.59800 1.000 18.44109 1220 ARG A C 1
ATOM 3453 O O . ARG A 1 474 ? -26.58200 19.18900 20.14400 1.000 18.42245 1220 ARG A O 1
ATOM 3461 N N . CYS A 1 475 ? -27.30900 21.31900 20.07800 1.000 16.07546 1221 CYS A N 1
ATOM 3462 C CA . CYS A 1 475 ? -26.50200 21.63200 18.91300 1.000 15.85393 1221 CYS A CA 1
ATOM 3463 C C . CYS A 1 475 ? -25.99000 23.06200 18.97000 1.000 17.51476 1221 CYS A C 1
ATOM 3464 O O . CYS A 1 475 ? -26.51800 23.92300 19.68300 1.000 17.01924 1221 CYS A O 1
ATOM 3467 N N . THR A 1 476 ? -24.95600 23.30000 18.17700 1.000 16.43750 1222 THR A N 1
ATOM 3468 C CA . THR A 1 476 ? -24.36700 24.62100 18.01400 1.000 18.22540 1222 THR A CA 1
ATOM 3469 C C . THR A 1 476 ? -24.20000 24.87200 16.52500 1.000 18.43341 1222 THR A C 1
ATOM 3470 O O . THR A 1 476 ? -23.82700 23.96400 15.77300 1.000 17.54342 1222 THR A O 1
ATOM 3474 N N . VAL A 1 477 ? -24.48400 26.09700 16.09800 1.000 16.55479 1223 VAL A N 1
ATOM 3475 C CA . VAL A 1 477 ? -24.22400 26.53600 14.73200 1.000 16.30906 1223 VAL A CA 1
ATOM 3476 C C . VAL A 1 477 ? -23.02200 27.46500 14.77600 1.000 18.70441 1223 VAL A C 1
ATOM 3477 O O . VAL A 1 477 ? -22.98200 28.39900 15.58700 1.000 18.05945 1223 VAL A O 1
ATOM 3481 N N . CYS A 1 478 ? -22.04300 27.19800 13.91200 1.000 17.08112 1224 CYS A N 1
ATOM 3482 C CA . CYS A 1 478 ? -20.73800 27.84600 13.94500 1.000 19.20352 1224 CYS A CA 1
ATOM 3483 C C . CYS A 1 478 ? -20.41000 28.39100 12.56700 1.000 20.34728 1224 CYS A C 1
ATOM 3484 O O . CYS A 1 478 ? -20.73900 27.77000 11.55300 1.000 19.45901 1224 CYS A O 1
ATOM 3487 N N . ARG A 1 479 ? -19.73300 29.54000 12.52900 1.000 23.48126 1225 ARG A N 1
ATOM 3488 C CA . ARG A 1 479 ? -19.09400 30.00800 11.31000 1.000 23.37660 1225 ARG A CA 1
ATOM 3489 C C . ARG A 1 479 ? -17.58400 30.05500 11.50800 1.000 23.12509 1225 ARG A C 1
ATOM 3490 O O . ARG A 1 479 ? -17.08500 30.28200 12.61800 1.000 23.43854 1225 ARG A O 1
ATOM 3498 N N . ARG A 1 480 ? -16.86400 29.81700 10.41800 1.000 21.79767 1226 ARG A N 1
ATOM 3499 C CA . ARG A 1 480 ? -15.41200 29.88600 10.45100 1.000 23.38113 1226 ARG A CA 1
ATOM 3500 C C . ARG A 1 480 ? -14.97400 31.33500 10.62400 1.000 24.57770 1226 ARG A C 1
ATOM 3501 O O . ARG A 1 480 ? -15.52800 32.24200 10.00100 1.000 28.41205 1226 ARG A O 1
ATOM 3509 N N . ARG A 1 481 ? -13.99500 31.56200 11.49100 1.000 27.94136 1227 ARG A N 1
ATOM 3510 C CA . ARG A 1 481 ? -13.51800 32.92700 11.71200 1.000 31.31439 1227 ARG A CA 1
ATOM 3511 C C . ARG A 1 481 ? -12.65200 33.40900 10.55000 1.000 35.49210 1227 ARG A C 1
ATOM 3512 O O . ARG A 1 481 ? -12.20500 32.61300 9.72500 1.000 35.26110 1227 ARG A O 1
ATOM 3520 N N . TYR A 1 493 ? -7.48200 32.80300 3.68600 1.000 60.79871 2002 TYR A N 1
ATOM 3521 C CA . TYR A 1 493 ? -8.07200 32.27400 4.91100 1.000 60.64993 2002 TYR A CA 1
ATOM 3522 C C . TYR A 1 493 ? -8.95100 31.07000 4.60600 1.000 57.33408 2002 TYR A C 1
ATOM 3523 O O . TYR A 1 493 ? -9.66700 31.06000 3.60100 1.000 58.83551 2002 TYR A O 1
ATOM 3525 N N . LEU A 1 494 ? -8.88700 30.05300 5.46700 1.000 55.48933 2003 LEU A N 1
ATOM 3526 C CA . LEU A 1 494 ? -9.73400 28.87900 5.29700 1.000 49.00641 2003 LEU A CA 1
ATOM 3527 C C . LEU A 1 494 ? -11.19900 29.28800 5.31200 1.000 46.90276 2003 LEU A C 1
ATOM 3528 O O . LEU A 1 494 ? -11.62600 30.08900 6.15000 1.000 39.01786 2003 LEU A O 1
ATOM 3533 N N . THR A 1 495 ? -11.97000 28.74800 4.37200 1.000 42.80705 2004 THR A N 1
ATOM 3534 C CA . THR A 1 495 ? -13.39400 29.04000 4.33200 1.000 43.05074 2004 THR A CA 1
ATOM 3535 C C . THR A 1 495 ? -14.21700 28.06800 5.16600 1.000 37.27383 2004 THR A C 1
ATOM 3536 O O . THR A 1 495 ? -15.36300 28.38200 5.49300 1.000 34.82934 2004 THR A O 1
ATOM 3540 N N . GLY A 1 496 ? -13.66000 26.90900 5.52700 1.000 33.91104 2005 GLY A N 1
ATOM 3541 C CA . GLY A 1 496 ? -14.33700 25.98100 6.41800 1.000 34.72467 2005 GLY A CA 1
ATOM 3542 C C . GLY A 1 496 ? -14.95200 24.75900 5.76200 1.000 33.29203 2005 GLY A C 1
ATOM 3543 O O . GLY A 1 496 ? -16.12300 24.45400 6.01700 1.000 36.70352 2005 GLY A O 1
ATOM 3544 N N . ILE A 1 497 ? -14.18200 24.03500 4.94000 1.000 33.50792 2006 ILE A N 1
ATOM 3545 C CA . ILE A 1 497 ? -14.67700 22.84900 4.23400 1.000 28.02649 2006 ILE A CA 1
ATOM 3546 C C . ILE A 1 497 ? -14.45500 21.61600 5.09800 1.000 25.09401 2006 ILE A C 1
ATOM 3547 O O . ILE A 1 497 ? -13.35100 21.39400 5.60700 1.000 21.93957 2006 ILE A O 1
ATOM 3552 N N . LEU A 1 498 ? -15.49200 20.79700 5.24700 1.000 19.79904 2007 LEU A N 1
ATOM 3553 C CA . LEU A 1 498 ? -15.41200 19.57900 6.04300 1.000 21.08989 2007 LEU A CA 1
ATOM 3554 C C . LEU A 1 498 ? -15.46100 18.36000 5.12500 1.000 20.54374 2007 LEU A C 1
ATOM 3555 O O . LEU A 1 498 ? -16.26400 18.32100 4.18800 1.000 22.63880 2007 LEU A O 1
ATOM 3560 N N . ILE A 1 499 ? -14.57600 17.39000 5.38200 1.000 16.52468 2008 ILE A N 1
ATOM 3561 C CA . ILE A 1 499 ? -14.51400 16.12100 4.66100 1.000 19.42096 2008 ILE A CA 1
ATOM 3562 C C . ILE A 1 499 ? -14.89200 15.01200 5.63000 1.000 18.76242 2008 ILE A C 1
ATOM 3563 O O . ILE A 1 499 ? -14.39200 14.97700 6.76000 1.000 22.60355 2008 ILE A O 1
ATOM 3568 N N . THR A 1 500 ? -15.72700 14.08500 5.17500 1.000 16.13109 2009 THR A N 1
ATOM 3569 C CA . THR A 1 500 ? -16.13100 12.93300 5.97200 1.000 15.64977 2009 THR A CA 1
ATOM 3570 C C . THR A 1 500 ? -15.59900 11.66100 5.31800 1.000 16.64725 2009 THR A C 1
ATOM 3571 O O . THR A 1 500 ? -15.74600 11.47800 4.10700 1.000 17.21358 2009 THR A O 1
ATOM 3575 N N . ARG A 1 501 ? -14.97700 10.79400 6.11300 1.000 15.88336 2010 ARG A N 1
ATOM 3576 C CA . ARG A 1 501 ? -14.46400 9.51300 5.63700 1.000 16.11469 2010 ARG A CA 1
ATOM 3577 C C . ARG A 1 501 ? -15.08200 8.39600 6.45700 1.000 17.26392 2010 ARG A C 1
ATOM 3578 O O . ARG A 1 501 ? -15.14800 8.49000 7.68300 1.000 17.20864 2010 ARG A O 1
ATOM 3586 N N . HIS A 1 502 ? -15.50500 7.33500 5.78000 1.000 15.99172 2011 HIS A N 1
ATOM 3587 C CA . HIS A 1 502 ? -16.07400 6.15900 6.43000 1.000 15.67173 2011 HIS A CA 1
ATOM 3588 C C . HIS A 1 502 ? -15.10800 4.99700 6.26300 1.000 17.95514 2011 HIS A C 1
ATOM 3589 O O . HIS A 1 502 ? -14.65000 4.72400 5.14800 1.000 18.85821 2011 HIS A O 1
ATOM 3596 N N . SER A 1 503 ? -14.77200 4.33400 7.37100 1.000 16.77198 2012 SER A N 1
ATOM 3597 C CA . SER A 1 503 ? -13.79500 3.25500 7.29800 1.000 17.46651 2012 SER A CA 1
ATOM 3598 C C . SER A 1 503 ? -14.38600 1.96600 6.74900 1.000 20.34246 2012 SER A C 1
ATOM 3599 O O . SER A 1 503 ? -13.63400 1.12600 6.24200 1.000 19.67409 2012 SER A O 1
ATOM 3602 N N . GLN A 1 504 ? -15.70300 1.79000 6.83200 1.000 16.93597 2013 GLN A N 1
ATOM 3603 C CA . GLN A 1 504 ? -16.33300 0.50900 6.52100 1.000 17.85554 2013 GLN A CA 1
ATOM 3604 C C . GLN A 1 504 ? -15.68300 -0.61200 7.32200 1.000 21.62465 2013 GLN A C 1
ATOM 3605 O O . GLN A 1 504 ? -15.54400 -1.74600 6.85400 1.000 21.18438 2013 GLN A O 1
ATOM 3611 N N . SER A 1 505 ? -15.26000 -0.28500 8.53600 1.000 18.68251 2014 SER A N 1
ATOM 3612 C CA . SER A 1 505 ? -14.64000 -1.26100 9.41900 1.000 20.71566 2014 SER A CA 1
ATOM 3613 C C . SER A 1 505 ? -14.83100 -0.80300 10.85900 1.000 22.36759 2014 SER A C 1
ATOM 3614 O O . SER A 1 505 ? -15.38100 0.27100 11.13000 1.000 20.77569 2014 SER A O 1
ATOM 3617 N N . GLU A 1 506 ? -14.35200 -1.63700 11.78500 1.000 26.78773 2015 GLU A N 1
ATOM 3618 C CA . GLU A 1 506 ? -14.39100 -1.31800 13.20600 1.000 26.31144 2015 GLU A CA 1
ATOM 3619 C C . GLU A 1 506 ? -13.36400 -0.26200 13.60400 1.000 25.89499 2015 GLU A C 1
ATOM 3620 O O . GLU A 1 506 ? -13.47200 0.31600 14.69100 1.000 29.71827 2015 GLU A O 1
ATOM 3626 N N . THR A 1 507 ? -12.36600 -0.00700 12.77200 1.000 24.17670 2016 THR A N 1
ATOM 3627 C CA . THR A 1 507 ? -11.30600 0.92600 13.12500 1.000 26.53100 2016 THR A CA 1
ATOM 3628 C C . THR A 1 507 ? -11.70600 2.34700 12.74500 1.000 25.86233 2016 THR A C 1
ATOM 3629 O O . THR A 1 507 ? -12.25400 2.58700 11.66700 1.000 26.56910 2016 THR A O 1
ATOM 3633 N N . VAL A 1 508 ? -11.44900 3.28200 13.65000 1.000 27.21373 2017 VAL A N 1
ATOM 3634 C CA . VAL A 1 508 ? -11.74800 4.69300 13.37500 1.000 24.99029 2017 VAL A CA 1
ATOM 3635 C C . VAL A 1 508 ? -10.75500 5.21800 12.34300 1.000 23.59858 2017 VAL A C 1
ATOM 3636 O O . VAL A 1 508 ? -9.53100 5.07100 12.53300 1.000 24.39838 2017 VAL A O 1
ATOM 3640 N N . PRO A 1 509 ? -11.21200 5.81800 11.24800 1.000 21.75339 2018 PRO A N 1
ATOM 3641 C CA . PRO A 1 509 ? -10.28400 6.27900 10.21200 1.000 19.75437 2018 PRO A CA 1
ATOM 3642 C C . PRO A 1 509 ? -9.56900 7.55900 10.62500 1.000 26.49067 2018 PRO A C 1
ATOM 3643 O O . PRO A 1 509 ? -9.98900 8.28400 11.53100 1.000 23.40951 2018 PRO A O 1
ATOM 3647 N N . ALA A 1 510 ? -8.46200 7.82100 9.93900 1.000 26.17925 2019 ALA A N 1
ATOM 3648 C CA . ALA A 1 510 ? -7.64100 8.99700 10.19300 1.000 25.48442 2019 ALA A CA 1
ATOM 3649 C C . ALA A 1 510 ? -7.88300 10.04300 9.11400 1.000 25.61346 2019 ALA A C 1
ATOM 3650 O O . ALA A 1 510 ? -8.21600 9.71600 7.97400 1.000 26.04830 2019 ALA A O 1
ATOM 3652 N N . CYS A 1 511 ? -7.71800 11.31000 9.48700 1.000 24.77287 2020 CYS A N 1
ATOM 3653 C CA . CYS A 1 511 ? -7.74300 12.37400 8.49900 1.000 27.42707 2020 CYS A CA 1
ATOM 3654 C C . CYS A 1 511 ? -6.48500 12.31800 7.64700 1.000 28.09552 2020 CYS A C 1
ATOM 3655 O O . CYS A 1 511 ? -5.43900 11.83800 8.08500 1.000 29.18637 2020 CYS A O 1
ATOM 3658 N N . SER A 1 512 ? -6.60300 12.80200 6.41200 1.000 32.60229 2021 SER A N 1
ATOM 3659 C CA A SER A 1 512 ? -5.42100 13.01400 5.59000 0.371 34.95175 2021 SER A CA 1
ATOM 3660 C CA B SER A 1 512 ? -5.41900 13.00800 5.59200 0.629 34.97843 2021 SER A CA 1
ATOM 3661 C C . SER A 1 512 ? -4.45000 13.93600 6.31400 1.000 34.56086 2021 SER A C 1
ATOM 3662 O O . SER A 1 512 ? -4.84500 14.79700 7.10400 1.000 34.02831 2021 SER A O 1
ATOM 3667 N N . ALA A 1 513 ? -3.16500 13.74400 6.05300 1.000 38.29737 2022 ALA A N 1
ATOM 3668 C CA . ALA A 1 513 ? -2.17600 14.59200 6.69400 1.000 39.42861 2022 ALA A CA 1
ATOM 3669 C C . ALA A 1 513 ? -2.36800 16.03800 6.25000 1.000 34.24647 2022 ALA A C 1
ATOM 3670 O O . ALA A 1 513 ? -2.65400 16.31600 5.08000 1.000 37.49107 2022 ALA A O 1
ATOM 3672 N N . GLY A 1 514 ? -2.25000 16.95800 7.20300 1.000 32.60497 2023 GLY A N 1
ATOM 3673 C CA . GLY A 1 514 ? -2.51500 18.35300 6.94200 1.000 32.04579 2023 GLY A CA 1
ATOM 3674 C C . GLY A 1 514 ? -3.95600 18.77100 7.11700 1.000 30.94644 2023 GLY A C 1
ATOM 3675 O O . GLY A 1 514 ? -4.24000 19.97400 7.07000 1.000 32.08999 2023 GLY A O 1
ATOM 3676 N N . HIS A 1 515 ? -4.87700 17.82100 7.29500 1.000 26.93108 2024 HIS A N 1
ATOM 3677 C CA . HIS A 1 515 ? -6.26200 18.11000 7.63700 1.000 27.55608 2024 HIS A CA 1
ATOM 3678 C C . HIS A 1 515 ? -6.45500 17.94600 9.13700 1.000 28.55857 2024 HIS A C 1
ATOM 3679 O O . HIS A 1 515 ? -5.77600 17.14600 9.78300 1.000 29.87528 2024 HIS A O 1
ATOM 3686 N N . THR A 1 516 ? -7.38800 18.71000 9.68800 1.000 23.84659 2025 THR A N 1
ATOM 3687 C CA . THR A 1 516 ? -7.58000 18.79400 11.13000 1.000 25.16554 2025 THR A CA 1
ATOM 3688 C C . THR A 1 516 ? -8.76800 17.93400 11.53600 1.000 21.17351 2025 THR A C 1
ATOM 3689 O O . THR A 1 516 ? -9.88000 18.13700 11.04500 1.000 20.19223 2025 THR A O 1
ATOM 3693 N N . GLU A 1 517 ? -8.53100 16.96800 12.41600 1.000 22.41482 2026 GLU A N 1
ATOM 3694 C CA . GLU A 1 517 ? -9.62900 16.13200 12.88200 1.000 21.96829 2026 GLU A CA 1
ATOM 3695 C C . GLU A 1 517 ? -10.57100 16.95800 13.74800 1.000 22.50917 2026 GLU A C 1
ATOM 3696 O O . GLU A 1 517 ? -10.13500 17.61000 14.70300 1.000 25.52334 2026 GLU A O 1
ATOM 3702 N N . LEU A 1 518 ? -11.85800 16.94600 13.40300 1.000 19.62183 2027 LEU A N 1
ATOM 3703 C CA . LEU A 1 518 ? -12.87500 17.65400 14.16900 1.000 22.14742 2027 LEU A CA 1
ATOM 3704 C C . LEU A 1 518 ? -13.66500 16.74100 15.09700 1.000 23.34155 2027 LEU A C 1
ATOM 3705 O O . LEU A 1 518 ? -13.88800 17.10500 16.25400 1.000 23.48896 2027 LEU A O 1
ATOM 3710 N N . TRP A 1 519 ? -14.11100 15.57400 14.62300 1.000 21.10549 2028 TRP A N 1
ATOM 3711 C CA . TRP A 1 519 ? -14.71100 14.57600 15.50500 1.000 20.90281 2028 TRP A CA 1
ATOM 3712 C C . TRP A 1 519 ? -14.69300 13.22400 14.80500 1.000 22.45848 2028 TRP A C 1
ATOM 3713 O O . TRP A 1 519 ? -14.40500 13.12100 13.61200 1.000 18.47117 2028 TRP A O 1
ATOM 3724 N N . THR A 1 520 ? -14.96500 12.17800 15.58400 1.000 19.37726 2029 THR A N 1
ATOM 3725 C CA . THR A 1 520 ? -15.08800 10.81700 15.08300 1.000 18.23608 2029 THR A CA 1
ATOM 3726 C C . THR A 1 520 ? -16.47400 10.29900 15.44000 1.000 17.66853 2029 THR A C 1
ATOM 3727 O O . THR A 1 520 ? -17.13900 10.82200 16.33800 1.000 18.42839 2029 THR A O 1
ATOM 3731 N N . GLY A 1 521 ? -16.90900 9.26200 14.74300 1.000 17.45971 2030 GLY A N 1
ATOM 3732 C CA . GLY A 1 521 ? -18.23600 8.75100 15.03600 1.000 17.06234 2030 GLY A CA 1
ATOM 3733 C C . GLY A 1 521 ? -18.57500 7.43000 14.38400 1.000 16.43368 2030 GLY A C 1
ATOM 3734 O O . GLY A 1 521 ? -17.69200 6.61700 14.08400 1.000 16.83732 2030 GLY A O 1
ATOM 3735 N N . TYR A 1 522 ? -19.87500 7.23000 14.16800 1.000 16.04155 2031 TYR A N 1
ATOM 3736 C CA . TYR A 1 522 ? -20.45800 6.04000 13.56700 1.000 17.22976 2031 TYR A CA 1
ATOM 3737 C C . TYR A 1 522 ? -21.20600 6.44200 12.30200 1.000 16.05910 2031 TYR A C 1
ATOM 3738 O O . TYR A 1 522 ? -21.84000 7.50300 12.26000 1.000 14.39333 2031 TYR A O 1
ATOM 3747 N N . SER A 1 523 ? -21.15100 5.58100 11.28300 1.000 14.47040 2032 SER A N 1
ATOM 3748 C CA . SER A 1 523 ? -21.62800 5.89700 9.92800 1.000 13.86798 2032 SER A CA 1
ATOM 3749 C C . SER A 1 523 ? -23.14200 5.70400 9.81600 1.000 14.45397 2032 SER A C 1
ATOM 3750 O O . SER A 1 523 ? -23.62500 4.59100 9.58900 1.000 13.31478 2032 SER A O 1
ATOM 3753 N N . LEU A 1 524 ? -23.89700 6.79900 9.91900 1.000 12.86431 2033 LEU A N 1
ATOM 3754 C CA . LEU A 1 524 ? -25.35800 6.74800 9.83300 1.000 13.47583 2033 LEU A CA 1
ATOM 3755 C C . LEU A 1 524 ? -25.81400 6.89200 8.38500 1.000 13.85672 2033 LEU A C 1
ATOM 3756 O O . LEU A 1 524 ? -25.45700 7.86500 7.71600 1.000 14.11952 2033 LEU A O 1
ATOM 3761 N N . LEU A 1 525 ? -26.61900 5.93500 7.90400 1.000 11.58963 2034 LEU A N 1
ATOM 3762 C CA . LEU A 1 525 ? -27.15800 6.00800 6.54500 1.000 11.09656 2034 LEU A CA 1
ATOM 3763 C C . LEU A 1 525 ? -28.55100 6.64700 6.51500 1.000 12.68664 2034 LEU A C 1
ATOM 3764 O O . LEU A 1 525 ? -28.76300 7.65700 5.83500 1.000 11.78707 2034 LEU A O 1
ATOM 3769 N N . TYR A 1 526 ? -29.51400 6.08000 7.24900 1.000 10.49492 2035 TYR A N 1
ATOM 3770 C CA . TYR A 1 526 ? -30.82000 6.72900 7.31800 1.000 10.09685 2035 TYR A CA 1
ATOM 3771 C C . TYR A 1 526 ? -31.61100 6.22400 8.51300 1.000 10.88861 2035 TYR A C 1
ATOM 3772 O O . TYR A 1 526 ? -31.28600 5.19700 9.11800 1.000 12.72045 2035 TYR A O 1
ATOM 3781 N N . VAL A 1 527 ? -32.63500 7.00600 8.86300 1.000 11.01742 2036 VAL A N 1
ATOM 3782 C CA . VAL A 1 527 ? -33.58800 6.69100 9.91800 1.000 10.51890 2036 VAL A CA 1
ATOM 3783 C C . VAL A 1 527 ? -34.93500 6.46300 9.25600 1.000 10.74460 2036 VAL A C 1
ATOM 3784 O O . VAL A 1 527 ? -35.34200 7.24800 8.39400 1.000 9.88678 2036 VAL A O 1
ATOM 3788 N N . ASP A 1 528 ? -35.61300 5.37500 9.63600 1.000 10.47522 2037 ASP A N 1
ATOM 3789 C CA . ASP A 1 528 ? -36.94300 5.04300 9.11900 1.000 11.66806 2037 ASP A CA 1
ATOM 3790 C C . ASP A 1 528 ? -37.90400 5.36500 10.25300 1.000 12.57044 2037 ASP A C 1
ATOM 3791 O O . ASP A 1 528 ? -38.00800 4.60700 11.22000 1.000 11.35000 2037 ASP A O 1
ATOM 3796 N N . GLY A 1 529 ? -38.56800 6.51700 10.15400 1.000 10.48052 2038 GLY A N 1
ATOM 3797 C CA . GLY A 1 529 ? -39.40000 6.98500 11.24500 1.000 11.40663 2038 GLY A CA 1
ATOM 3798 C C . GLY A 1 529 ? -40.79300 7.24800 10.73400 1.000 9.80042 2038 GLY A C 1
ATOM 3799 O O . GLY A 1 529 ? -40.95100 7.94400 9.72900 1.000 9.33191 2038 GLY A O 1
ATOM 3800 N N . ASN A 1 530 ? -41.80100 6.68100 11.40500 1.000 12.03320 2039 ASN A N 1
ATOM 3801 C CA . ASN A 1 530 ? -43.17800 6.67800 10.90200 1.000 10.47454 2039 ASN A CA 1
ATOM 3802 C C . ASN A 1 530 ? -43.18300 6.30700 9.42600 1.000 10.58562 2039 ASN A C 1
ATOM 3803 O O . ASN A 1 530 ? -43.91400 6.90000 8.62000 1.000 10.36502 2039 ASN A O 1
ATOM 3808 N N . ASP A 1 531 ? -42.33300 5.33100 9.08100 1.000 10.72114 2040 ASP A N 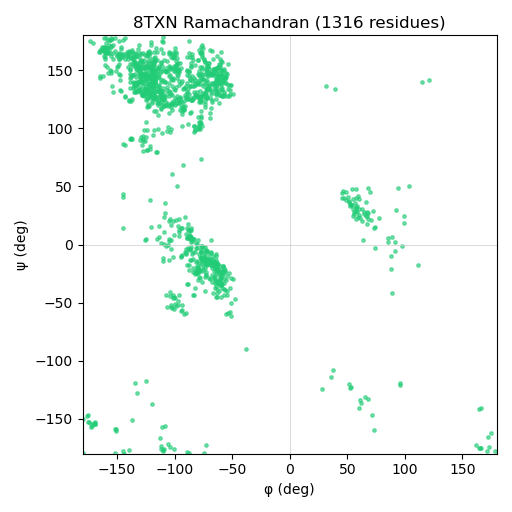1
ATOM 3809 C CA . ASP A 1 531 ? -42.25000 4.72900 7.75500 1.000 11.84798 2040 ASP A CA 1
ATOM 3810 C C . ASP A 1 531 ? -41.89400 5.73800 6.66500 1.000 12.12087 2040 ASP A C 1
ATOM 3811 O O . ASP A 1 531 ? -42.25600 5.56400 5.49700 1.000 11.60698 2040 ASP A O 1
ATOM 3816 N N . TYR A 1 532 ? -41.12500 6.76400 7.03900 1.000 9.48928 2041 TYR A N 1
ATOM 3817 C CA . TYR A 1 532 ? -40.43600 7.62600 6.09000 1.000 10.18149 2041 TYR A CA 1
ATOM 3818 C C . TYR A 1 532 ? -38.93000 7.51000 6.30200 1.000 9.89812 2041 TYR A C 1
ATOM 3819 O O . TYR A 1 532 ? -38.45500 7.64100 7.43500 1.000 8.87732 2041 TYR A O 1
ATOM 3828 N N . ALA A 1 533 ? -38.18700 7.28200 5.21900 1.000 9.73095 2042 ALA A N 1
ATOM 3829 C CA . ALA A 1 533 ? -36.72700 7.15600 5.27900 1.000 8.52897 2042 ALA A CA 1
ATOM 3830 C C . ALA A 1 533 ? -36.10400 8.52100 5.04900 1.000 9.41342 2042 ALA A C 1
ATOM 3831 O O . ALA A 1 533 ? -36.24900 9.10300 3.96500 1.000 10.19151 2042 ALA A O 1
ATOM 3833 N N . HIS A 1 534 ? -35.40500 9.03400 6.05500 1.000 9.61010 2043 HIS A N 1
ATOM 3834 C CA . HIS A 1 534 ? -34.65700 10.27300 5.90000 1.000 10.17465 2043 HIS A CA 1
ATOM 3835 C C . HIS A 1 534 ? -33.17800 9.96500 6.03400 1.000 10.35252 2043 HIS A C 1
ATOM 3836 O O . HIS A 1 534 ? -32.73400 9.49000 7.08300 1.000 9.46753 2043 HIS A O 1
ATOM 3843 N N . ASN A 1 535 ? -32.42800 10.27000 4.98300 1.000 9.48051 2044 ASN A N 1
ATOM 3844 C CA . ASN A 1 535 ? -31.02600 9.92200 4.83000 1.000 9.55425 2044 ASN A CA 1
ATOM 3845 C C . ASN A 1 535 ? -30.10800 11.07300 5.23400 1.000 9.94622 2044 ASN A C 1
ATOM 3846 O O . ASN A 1 535 ? -30.48300 12.24900 5.20400 1.000 12.44322 2044 ASN A O 1
ATOM 3851 N N . GLN A 1 536 ? -28.88600 10.71400 5.59900 1.000 10.53839 2045 GLN A N 1
ATOM 3852 C CA . GLN A 1 536 ? -27.77200 11.64900 5.61800 1.000 10.65306 2045 GLN A CA 1
ATOM 3853 C C . GLN A 1 536 ? -26.83400 11.25000 4.48900 1.000 12.00476 2045 GLN A C 1
ATOM 3854 O O . GLN A 1 536 ? -26.46700 10.07900 4.38100 1.000 13.02294 2045 GLN A O 1
ATOM 3860 N N . ASP A 1 537 ? -26.46100 12.21100 3.64300 1.000 10.76550 2046 ASP A N 1
ATOM 3861 C CA . ASP A 1 537 ? -25.50700 11.92100 2.57500 1.000 11.33740 2046 ASP A CA 1
ATOM 3862 C C . ASP A 1 537 ? -24.16800 11.51500 3.19000 1.000 11.48622 2046 ASP A C 1
ATOM 3863 O O . ASP A 1 537 ? -23.71100 12.12600 4.16000 1.000 13.00219 2046 ASP A O 1
ATOM 3868 N N . LEU A 1 538 ? -23.56400 10.44100 2.66100 1.000 11.65806 2047 LEU A N 1
ATOM 3869 C CA . LEU A 1 538 ? -22.36400 9.88200 3.27100 1.000 12.17195 2047 LEU A CA 1
ATOM 3870 C C . LEU A 1 538 ? -21.16200 10.79600 3.10700 1.000 12.63026 2047 LEU A C 1
ATOM 3871 O O . LEU A 1 538 ? -20.14900 10.59200 3.78400 1.000 14.67919 2047 LEU A O 1
ATOM 3876 N N . GLY A 1 539 ? -21.25400 11.79300 2.23200 1.000 13.29901 2048 GLY A N 1
ATOM 3877 C CA . GLY A 1 539 ? -20.24000 12.82800 2.17900 1.000 12.98223 2048 GLY A CA 1
ATOM 3878 C C . GLY A 1 539 ? -20.42400 13.94700 3.17800 1.000 17.23062 2048 GLY A C 1
ATOM 3879 O O . GLY A 1 539 ? -19.49300 14.73100 3.39100 1.000 19.43147 2048 GLY A O 1
ATOM 3880 N N . SER A 1 540 ? -21.58100 14.02500 3.81200 1.000 15.29191 2049 SER A N 1
ATOM 3881 C CA . SER A 1 540 ? -21.88600 15.08600 4.77200 1.000 15.67735 2049 SER A CA 1
ATOM 3882 C C . SER A 1 540 ? -21.39200 14.69900 6.15800 1.000 14.58061 2049 SER A C 1
ATOM 3883 O O . SER A 1 540 ? -21.50600 13.53400 6.54700 1.000 12.98238 2049 SER A O 1
ATOM 3886 N N . PRO A 1 541 ? -20.87500 15.65000 6.94300 1.000 13.53123 2050 PRO A N 1
ATOM 3887 C CA . PRO A 1 541 ? -20.59400 15.34800 8.35400 1.000 13.80812 2050 PRO A CA 1
ATOM 3888 C C . PRO A 1 541 ? -21.82000 14.88300 9.10400 1.000 14.25592 2050 PRO A C 1
ATOM 3889 O O . PRO A 1 541 ? -21.67800 14.26400 10.16300 1.000 14.59843 2050 PRO A O 1
ATOM 3893 N N . GLY A 1 542 ? -23.02000 15.14100 8.57300 1.000 14.33783 2051 GLY A N 1
ATOM 3894 C CA . GLY A 1 542 ? -24.24200 14.66800 9.20000 1.000 12.50787 2051 GLY A CA 1
ATOM 3895 C C . GLY A 1 542 ? -24.36900 13.16000 9.22300 1.000 13.94403 2051 GLY A C 1
ATOM 3896 O O . GLY A 1 542 ? -25.14000 12.62400 10.02500 1.000 15.40748 2051 GLY A O 1
ATOM 3897 N N . SER A 1 543 ? -23.62700 12.45600 8.35600 1.000 12.69880 2052 SER A N 1
ATOM 3898 C CA A SER A 1 543 ? -23.60200 10.99800 8.37700 0.908 12.86893 2052 SER A CA 1
ATOM 3899 C CA B SER A 1 543 ? -23.60700 11.00000 8.38300 0.092 12.96596 2052 SER A CA 1
ATOM 3900 C C . SER A 1 543 ? -22.59900 10.44300 9.37900 1.000 14.06543 2052 SER A C 1
ATOM 3901 O O . SER A 1 543 ? -22.45000 9.22200 9.47000 1.000 13.67861 2052 SER A O 1
ATOM 3906 N N . CYS A 1 544 ? -21.91000 11.29500 10.13000 1.000 13.49616 2053 CYS A N 1
ATOM 3907 C CA . CYS A 1 544 ? -20.92200 10.83900 11.09900 1.000 14.16268 2053 CYS A CA 1
ATOM 3908 C C . CYS A 1 544 ? -21.39100 11.31500 12.46800 1.000 16.48636 2053 CYS A C 1
ATOM 3909 O O . CYS A 1 544 ? -21.11500 12.44700 12.87000 1.000 15.52423 2053 CYS A O 1
ATOM 3912 N N . VAL A 1 545 ? -22.10400 10.45500 13.19100 1.000 17.46851 2054 VAL A N 1
ATOM 3913 C CA . VAL A 1 545 ? -22.66300 10.90000 14.46700 1.000 18.81672 2054 VAL A CA 1
ATOM 3914 C C . VAL A 1 545 ? -21.80900 10.35100 15.60700 1.000 19.86459 2054 VAL A C 1
ATOM 3915 O O . VAL A 1 545 ? -21.40800 9.17800 15.58600 1.000 15.72172 2054 VAL A O 1
ATOM 3919 N N . PRO A 1 546 ? -21.50300 11.17500 16.61100 1.000 18.27884 2055 PRO A N 1
ATOM 3920 C CA . PRO A 1 546 ? -20.50800 10.76600 17.61700 1.000 21.13520 2055 PRO A CA 1
ATOM 3921 C C . PRO A 1 546 ? -20.93300 9.57500 18.46000 1.000 19.73209 2055 PRO A C 1
ATOM 3922 O O . PRO A 1 546 ? -20.06200 8.84300 18.95400 1.000 20.91692 2055 PRO A O 1
ATOM 3926 N N . ARG A 1 547 ? -22.23500 9.35200 18.64200 1.000 17.06844 2056 ARG A N 1
ATOM 3927 C CA . ARG A 1 547 ? -22.73000 8.31100 19.53800 1.000 17.46069 2056 ARG A CA 1
ATOM 3928 C C . ARG A 1 547 ? -23.68500 7.38800 18.80100 1.000 15.99112 2056 ARG A C 1
ATOM 3929 O O . ARG A 1 547 ? -24.57800 7.85800 18.08600 1.000 17.25515 2056 ARG A O 1
ATOM 3937 N N . PHE A 1 548 ? -23.49400 6.07900 18.98400 1.000 16.91239 2057 PHE A N 1
ATOM 3938 C CA . PHE A 1 548 ? -24.34700 5.07800 18.36200 1.000 16.30991 2057 PHE A CA 1
ATOM 3939 C C . PHE A 1 548 ? -25.56200 4.78000 19.23300 1.000 19.08806 2057 PHE A C 1
ATOM 3940 O O . PHE A 1 548 ? -25.47000 4.78200 20.46000 1.000 18.79629 2057 PHE A O 1
ATOM 3948 N N . SER A 1 549 ? -26.69700 4.51200 18.58400 1.000 15.10746 2058 SER A N 1
ATOM 3949 C CA . SER A 1 549 ? -27.81600 3.82400 19.22100 1.000 17.29429 2058 SER A CA 1
ATOM 3950 C C . SER A 1 549 ? -28.66400 3.21700 18.12100 1.000 14.44717 2058 SER A C 1
ATOM 3951 O O . SER A 1 549 ? -28.76000 3.77900 17.02800 1.000 15.01904 2058 SER A O 1
ATOM 3954 N N . THR A 1 550 ? -29.29200 2.07100 18.40900 1.000 14.60907 2059 THR A N 1
ATOM 3955 C CA . THR A 1 550 ? -30.26100 1.58000 17.44000 1.000 13.96582 2059 THR A CA 1
ATOM 3956 C C . THR A 1 550 ? -31.41800 2.55200 17.27000 1.000 14.57813 2059 THR A C 1
ATOM 3957 O O . THR A 1 550 ? -32.12800 2.48200 16.26100 1.000 13.05207 2059 THR A O 1
ATOM 3961 N N . LEU A 1 551 ? -31.59900 3.49200 18.20000 1.000 13.98681 2060 LEU A N 1
ATOM 3962 C CA . LEU A 1 551 ? -32.61600 4.53400 18.05600 1.000 13.09604 2060 LEU A CA 1
ATOM 3963 C C . LEU A 1 551 ? -32.04700 5.87500 18.51200 1.000 15.26331 2060 LEU A C 1
ATOM 3964 O O . LEU A 1 551 ? -32.11200 6.22500 19.69400 1.000 15.87156 2060 LEU A O 1
ATOM 3969 N N . PRO A 1 552 ? -31.45300 6.64200 17.60200 1.000 13.80449 2061 PRO A N 1
ATOM 3970 C CA . PRO A 1 552 ? -30.88800 7.95100 17.97200 1.000 13.89050 2061 PRO A CA 1
ATOM 3971 C C . PRO A 1 552 ? -31.87000 9.11800 17.90300 1.000 15.48364 2061 PRO A C 1
ATOM 3972 O O . PRO A 1 552 ? -31.44200 10.26500 18.06800 1.000 15.94569 2061 PRO A O 1
ATOM 3976 N N . VAL A 1 553 ? -33.16400 8.86100 17.68100 1.000 12.42596 2062 VAL A N 1
ATOM 3977 C CA . VAL A 1 553 ? -34.18500 9.89800 17.57800 1.000 12.74216 2062 VAL A CA 1
ATOM 3978 C C . VAL A 1 553 ? -35.33000 9.56100 18.51700 1.000 14.32330 2062 VAL A C 1
ATOM 3979 O O . VAL A 1 553 ? -35.53200 8.40900 18.89900 1.000 13.49482 2062 VAL A O 1
ATOM 3983 N N . LEU A 1 554 ? -36.08100 10.59200 18.89500 1.000 12.83755 2063 LEU A N 1
ATOM 3984 C CA . LEU A 1 554 ? -37.39500 10.43100 19.49600 1.000 14.18310 2063 LEU A CA 1
ATOM 3985 C C . LEU A 1 554 ? -38.39600 11.17200 18.62600 1.000 14.56259 2063 LEU A C 1
ATOM 3986 O O . LEU A 1 554 ? -38.02000 11.97600 17.76800 1.000 13.05848 2063 LEU A O 1
ATOM 3991 N N . SER A 1 555 ? -39.68100 10.88700 18.82600 1.000 13.25543 2064 SER A N 1
ATOM 3992 C CA A SER A 1 555 ? -40.71500 11.51400 18.02100 0.640 14.29951 2064 SER A CA 1
ATOM 3993 C CA B SER A 1 555 ? -40.75500 11.45700 18.02600 0.360 14.35183 2064 SER A CA 1
ATOM 3994 C C . SER A 1 555 ? -41.66600 12.28300 18.92100 1.000 17.50733 2064 SER A C 1
ATOM 3995 O O . SER A 1 555 ? -41.88300 11.93200 20.08400 1.000 20.96021 2064 SER A O 1
ATOM 4000 N N . CYS A 1 556 ? -42.20200 13.36600 18.37500 1.000 12.64886 2065 CYS A N 1
ATOM 4001 C CA . CYS A 1 556 ? -43.12500 14.21400 19.10600 1.000 12.99260 2065 CYS A CA 1
ATOM 4002 C C . CYS A 1 556 ? -44.39800 14.37800 18.30100 1.000 13.67681 2065 CYS A C 1
ATOM 4003 O O . CYS A 1 556 ? -44.37800 14.39700 17.06700 1.000 14.82620 2065 CYS A O 1
ATOM 4006 N N . GLY A 1 557 ? -45.50700 14.51000 19.01500 1.000 19.45233 2066 GLY A N 1
ATOM 4007 C CA . GLY A 1 557 ? -46.78800 14.55300 18.34300 1.000 22.87644 2066 GLY A CA 1
ATOM 4008 C C . GLY A 1 557 ? -47.69000 15.62300 18.90500 1.000 20.85551 2066 GLY A C 1
ATOM 4009 O O . GLY A 1 557 ? -47.22100 16.64300 19.41500 1.000 21.44780 2066 GLY A O 1
ATOM 4010 N N . GLN A 1 558 ? -48.99100 15.38300 18.82700 1.000 22.48107 2067 GLN A N 1
ATOM 4011 C CA . GLN A 1 558 ? -49.97100 16.32500 19.32800 1.000 22.13469 2067 GLN A CA 1
ATOM 4012 C C . GLN A 1 558 ? -50.05100 16.23100 20.84700 1.000 26.39089 2067 GLN A C 1
ATOM 4013 O O . GLN A 1 558 ? -49.47300 15.34100 21.47200 1.000 23.55800 2067 GLN A O 1
ATOM 4019 N N . ASN A 1 559 ? -50.76500 17.18100 21.44600 1.000 25.80165 2068 ASN A N 1
ATOM 4020 C CA . ASN A 1 559 ? -50.93500 17.25400 22.89600 1.000 29.55133 2068 ASN A CA 1
ATOM 4021 C C . ASN A 1 559 ? -49.61300 17.40500 23.65000 1.000 27.51723 2068 ASN A C 1
ATOM 4022 O O . ASN A 1 559 ? -49.52800 17.02200 24.81700 1.000 30.01248 2068 ASN A O 1
ATOM 4027 N N . ASN A 1 560 ? -48.58000 17.95400 23.00800 1.000 25.95860 2069 ASN A N 1
ATOM 4028 C CA . ASN A 1 560 ? -47.30100 18.26700 23.66200 1.000 25.08538 2069 ASN A CA 1
ATOM 4029 C C . ASN A 1 560 ? -46.70100 17.04800 24.36900 1.000 27.13604 2069 ASN A C 1
ATOM 4030 O O . ASN A 1 560 ? -46.25900 17.11300 25.51900 1.000 27.32296 2069 ASN A O 1
ATOM 4035 N N . VAL A 1 561 ? -46.67600 15.92400 23.65900 1.000 24.05052 2070 VAL A N 1
ATOM 4036 C CA . VAL A 1 561 ? -46.15700 14.66600 24.17700 1.000 22.19510 2070 VAL A CA 1
ATOM 4037 C C . VAL A 1 561 ? -45.07600 14.16400 23.23100 1.000 17.48547 2070 VAL A C 1
ATOM 4038 O O . VAL A 1 561 ? -45.25600 14.19700 22.01000 1.000 20.56141 2070 VAL A O 1
ATOM 4042 N N . CYS A 1 562 ? -43.96100 13.69000 23.78500 1.000 18.36240 2071 CYS A N 1
ATOM 4043 C CA . CYS A 1 562 ? -42.94000 13.04600 22.96900 1.000 17.87186 2071 CYS A CA 1
ATOM 4044 C C . CYS A 1 562 ? -42.75300 11.60500 23.43000 1.000 20.34355 2071 CYS A C 1
ATOM 4045 O O . CYS A 1 562 ? -43.06800 11.25000 24.56900 1.000 20.14196 2071 CYS A O 1
ATOM 4048 N N . ASN A 1 563 ? -42.24100 10.77400 22.52100 1.000 15.66266 2072 ASN A N 1
ATOM 4049 C CA . ASN A 1 563 ? -42.15200 9.33100 22.72100 1.000 17.75063 2072 ASN A CA 1
ATOM 4050 C C . ASN A 1 563 ? -40.80900 8.81900 22.23800 1.000 14.20726 2072 ASN A C 1
ATOM 4051 O O . ASN A 1 563 ? -40.45500 9.01800 21.07000 1.000 15.36159 2072 ASN A O 1
ATOM 4056 N N . TYR A 1 564 ? -40.08700 8.12900 23.11600 1.000 14.73581 2073 TYR A N 1
ATOM 4057 C CA . TYR A 1 564 ? -38.82700 7.49700 22.74300 1.000 13.77871 2073 TYR A CA 1
ATOM 4058 C C . TYR A 1 564 ? -38.99700 5.98700 22.78500 1.000 14.24970 2073 TYR A C 1
ATOM 4059 O O . TYR A 1 564 ? -39.48100 5.44500 23.78200 1.000 16.80960 2073 TYR A O 1
ATOM 4068 N N . ALA A 1 565 ? -38.60800 5.31700 21.69800 1.000 14.28836 2074 ALA A N 1
ATOM 4069 C CA . ALA A 1 565 ? -38.66300 3.85700 21.61000 1.000 14.42569 2074 ALA A CA 1
ATOM 4070 C C . ALA A 1 565 ? -40.06800 3.31700 21.86900 1.000 15.54994 2074 ALA A C 1
ATOM 4071 O O . ALA A 1 565 ? -40.24200 2.22900 22.42700 1.000 15.85993 2074 ALA A O 1
ATOM 4073 N N . SER A 1 566 ? -41.08100 4.05800 21.42300 1.000 13.16395 2075 SER A N 1
ATOM 4074 C CA . SER A 1 566 ? -42.46800 3.74800 21.75000 1.000 15.62135 2075 SER A CA 1
ATOM 4075 C C . SER A 1 566 ? -43.27900 3.21500 20.57900 1.000 17.86066 2075 SER A C 1
ATOM 4076 O O . SER A 1 566 ? -44.47500 2.95000 20.74500 1.000 18.33704 2075 SER A O 1
ATOM 4079 N N . ARG A 1 567 ? -42.68400 3.06200 19.40200 1.000 13.03506 2076 ARG A N 1
ATOM 4080 C CA . ARG A 1 567 ? -43.48300 2.59700 18.27200 1.000 13.15941 2076 ARG A CA 1
ATOM 4081 C C . ARG A 1 567 ? -42.72900 1.50400 17.52000 1.000 12.44949 2076 ARG A C 1
ATOM 4082 O O . ARG A 1 567 ? -42.43300 0.46400 18.11100 1.000 14.48305 2076 ARG A O 1
ATOM 4090 N N . ASN A 1 568 ? -42.41600 1.69400 16.23600 1.000 12.35533 2077 ASN A N 1
ATOM 4091 C CA . ASN A 1 568 ? -41.83100 0.58400 15.48000 1.000 12.84295 2077 ASN A CA 1
ATOM 4092 C C . ASN A 1 568 ? -40.81000 1.09700 14.47200 1.000 12.77476 2077 ASN A C 1
ATOM 4093 O O . ASN A 1 568 ? -40.75100 0.62700 13.33100 1.000 12.95778 2077 ASN A O 1
ATOM 4098 N N . ASP A 1 569 ? -39.96300 2.03000 14.89700 1.000 10.93484 2078 ASP A N 1
ATOM 4099 C CA . ASP A 1 569 ? -38.99100 2.65800 14.01100 1.000 10.88609 2078 ASP A CA 1
ATOM 4100 C C . ASP A 1 569 ? -37.69200 1.84900 13.94300 1.000 11.36165 2078 ASP A C 1
ATOM 4101 O O . ASP A 1 569 ? -37.43400 0.96700 14.76500 1.000 11.80130 2078 ASP A O 1
ATOM 4106 N N . LYS A 1 570 ? -36.87600 2.15500 12.93200 1.000 12.05395 2079 LYS A N 1
ATOM 4107 C CA . LYS A 1 570 ? -35.64800 1.40600 12.70200 1.000 12.32819 2079 LYS A CA 1
ATOM 4108 C C . LYS A 1 570 ? -34.61000 2.33800 12.09700 1.000 12.14649 2079 LYS A C 1
ATOM 4109 O O . LYS A 1 570 ? -34.93300 3.40800 11.57400 1.000 12.99930 2079 LYS A O 1
ATOM 4115 N N . THR A 1 571 ? -33.35000 1.95200 12.22000 1.000 11.22314 2080 THR A N 1
ATOM 4116 C CA . THR A 1 571 ? -32.25200 2.77600 11.73600 1.000 12.06675 2080 THR A CA 1
ATOM 4117 C C . THR A 1 571 ? -31.29000 1.92400 10.91800 1.000 13.68541 2080 THR A C 1
ATOM 4118 O O . THR A 1 571 ? -31.19600 0.70700 11.10500 1.000 14.58967 2080 THR A O 1
ATOM 4122 N N . PHE A 1 572 ? -30.57700 2.57800 9.99900 1.000 11.22651 2081 PHE A N 1
ATOM 4123 C CA . PHE A 1 572 ? -29.70200 1.89100 9.06000 1.000 12.57654 2081 PHE A CA 1
ATOM 4124 C C . PHE A 1 572 ? -28.33700 2.54800 9.07500 1.000 11.88787 2081 PHE A C 1
ATOM 4125 O O . PHE A 1 572 ? -28.23600 3.77600 8.99500 1.000 13.13001 2081 PHE A O 1
ATOM 4133 N N . TRP A 1 573 ? -27.29600 1.72400 9.16200 1.000 13.58012 2082 TRP A N 1
ATOM 4134 C CA . TRP A 1 573 ? -25.92900 2.19100 9.33000 1.000 12.87471 2082 TRP A CA 1
ATOM 4135 C C . TRP A 1 573 ? -25.03800 1.52400 8.29500 1.000 13.28667 2082 TRP A C 1
ATOM 4136 O O . TRP A 1 573 ? -25.22100 0.34700 7.97300 1.000 14.05649 2082 TRP A O 1
ATOM 4147 N N . LEU A 1 574 ? -24.05800 2.27000 7.79300 1.000 13.26876 2083 LEU A N 1
ATOM 4148 C CA . LEU A 1 574 ? -23.01500 1.65800 6.98000 1.000 13.39862 2083 LEU A CA 1
ATOM 4149 C C . LEU A 1 574 ? -22.29200 0.60600 7.80900 1.000 16.60784 2083 LEU A C 1
ATOM 4150 O O . LEU A 1 574 ? -22.02400 0.81400 8.99400 1.000 14.82086 2083 LEU A O 1
ATOM 4155 N N . THR A 1 575 ? -21.98300 -0.54100 7.19800 1.000 14.55697 2084 THR A N 1
ATOM 4156 C CA . THR A 1 575 ? -21.46600 -1.66400 7.97200 1.000 15.46649 2084 THR A CA 1
ATOM 4157 C C . THR A 1 575 ? -19.98300 -1.93800 7.68500 1.000 19.50912 2084 THR A C 1
ATOM 4158 O O . THR A 1 575 ? -19.31500 -1.28100 6.87500 1.000 19.15636 2084 THR A O 1
ATOM 4162 N N . THR A 1 576 ? -19.46200 -2.93200 8.39000 1.000 18.59316 2085 THR A N 1
ATOM 4163 C CA . THR A 1 576 ? -18.06800 -3.32700 8.31200 1.000 21.18122 2085 THR A CA 1
ATOM 4164 C C . THR A 1 576 ? -17.91000 -4.55100 7.42000 1.000 23.65831 2085 THR A C 1
ATOM 4165 O O . THR A 1 576 ? -18.87000 -5.07200 6.83800 1.000 21.74240 2085 THR A O 1
ATOM 4169 N N . ASN A 1 577 ? -16.67200 -5.03500 7.35200 1.000 25.13059 2086 ASN A N 1
ATOM 4170 C CA . ASN A 1 577 ? -16.30900 -6.19700 6.56400 1.000 31.54897 2086 ASN A CA 1
ATOM 4171 C C . ASN A 1 577 ? -16.53300 -7.50800 7.31200 1.000 31.20941 2086 ASN A C 1
ATOM 4172 O O . ASN A 1 577 ? -16.17100 -8.57200 6.79800 1.000 34.13557 2086 ASN A O 1
ATOM 4177 N N . ALA A 1 578 ? -17.13500 -7.45800 8.49900 1.000 29.05314 2087 ALA A N 1
ATOM 4178 C CA . ALA A 1 578 ? -17.33500 -8.66500 9.29200 1.000 29.13032 2087 ALA A CA 1
ATOM 4179 C C . ALA A 1 578 ? -18.29000 -9.62500 8.58800 1.000 28.77845 2087 ALA A C 1
ATOM 4180 O O . ALA A 1 578 ? -19.17100 -9.21800 7.82500 1.000 30.73676 2087 ALA A O 1
ATOM 4182 N N . ALA A 1 579 ? -18.10500 -10.91900 8.85600 1.000 31.72144 2088 ALA A N 1
ATOM 4183 C CA . ALA A 1 579 ? -18.96200 -11.93600 8.26200 1.000 33.32923 2088 ALA A CA 1
ATOM 4184 C C . ALA A 1 579 ? -20.41300 -11.72500 8.67900 1.000 31.77770 2088 ALA A C 1
ATOM 4185 O O . ALA A 1 579 ? -20.70200 -11.35500 9.81900 1.000 31.79165 2088 ALA A O 1
ATOM 4187 N N . ILE A 1 580 ? -21.32400 -11.95600 7.73800 1.000 31.58894 2089 ILE A N 1
ATOM 4188 C CA . ILE A 1 580 ? -22.75900 -11.79100 7.99400 1.000 32.88239 2089 ILE A CA 1
ATOM 4189 C C . ILE A 1 580 ? -23.19900 -12.78800 9.06200 1.000 29.03972 2089 ILE A C 1
ATOM 4190 O O . ILE A 1 580 ? -22.85900 -13.98400 8.97100 1.000 34.18160 2089 ILE A O 1
ATOM 4195 N N . PRO A 1 581 ? -23.94300 -12.36800 10.08100 1.000 28.97852 2090 PRO A N 1
ATOM 4196 C CA . PRO A 1 581 ? -24.39500 -13.30600 11.11400 1.000 29.48103 2090 PRO A CA 1
ATOM 4197 C C . PRO A 1 581 ? -25.60400 -14.11400 10.66100 1.000 30.85890 2090 PRO A C 1
ATOM 4198 O O . PRO A 1 581 ? -26.34500 -13.73000 9.75700 1.000 31.39038 2090 PRO A O 1
ATOM 4202 N N . MET A 1 582 ? -25.79500 -15.26100 11.32200 1.000 31.06440 2091 MET A N 1
ATOM 4203 C CA . MET A 1 582 ? -26.92300 -16.12900 11.00300 1.000 33.16930 2091 MET A CA 1
ATOM 4204 C C . MET A 1 582 ? -28.23500 -15.62000 11.58100 1.000 34.46375 2091 MET A C 1
ATOM 4205 O O . MET A 1 582 ? -29.30400 -16.04900 11.13300 1.000 36.73450 2091 MET A O 1
ATOM 4210 N N . MET A 1 583 ? -28.17600 -14.71200 12.54500 1.000 29.43032 2092 MET A N 1
ATOM 4211 C CA . MET A 1 583 ? -29.36800 -14.12900 13.14300 1.000 27.69290 2092 MET A CA 1
ATOM 4212 C C . MET A 1 583 ? -28.97800 -12.77000 13.69800 1.000 24.05783 2092 MET A C 1
ATOM 4213 O O . MET A 1 583 ? -27.78700 -12.43600 13.75800 1.000 24.60344 2092 MET A O 1
ATOM 4218 N N . PRO A 1 584 ? -29.95600 -11.95500 14.11000 1.000 24.01110 2093 PRO A N 1
ATOM 4219 C CA . PRO A 1 584 ? -29.63000 -10.58700 14.53800 1.000 17.35558 2093 PRO A CA 1
ATOM 4220 C C . PRO A 1 584 ? -28.64200 -10.55800 15.69200 1.000 21.67438 2093 PRO A C 1
ATOM 4221 O O . PRO A 1 584 ? -28.58400 -11.47500 16.51500 1.000 25.35110 2093 PRO A O 1
ATOM 4225 N N . VAL A 1 585 ? -27.83900 -9.48700 15.73300 1.000 19.44258 2094 VAL A N 1
ATOM 4226 C CA . VAL A 1 585 ? -26.84100 -9.27600 16.77600 1.000 19.48310 2094 VAL A CA 1
ATOM 4227 C C . VAL A 1 585 ? -27.36700 -8.21700 17.73600 1.000 18.67230 2094 VAL A C 1
ATOM 4228 O O . VAL A 1 585 ? -28.16300 -7.35400 17.36200 1.000 19.27507 2094 VAL A O 1
ATOM 4232 N N . GLU A 1 586 ? -26.91300 -8.27500 18.98500 1.000 19.76667 2095 GLU A N 1
ATOM 4233 C CA . GLU A 1 586 ? -27.55700 -7.55400 20.07300 1.000 23.55321 2095 GLU A CA 1
ATOM 4234 C C . GLU A 1 586 ? -26.53100 -6.82800 20.93500 1.000 19.29027 2095 GLU A C 1
ATOM 4235 O O . GLU A 1 586 ? -25.45300 -7.35600 21.21100 1.000 21.95481 2095 GLU A O 1
ATOM 4241 N N . ASN A 1 587 ? -26.88400 -5.61100 21.34800 1.000 22.00878 2096 ASN A N 1
ATOM 4242 C CA . ASN A 1 587 ? -26.11500 -4.82000 22.30100 1.000 25.06703 2096 ASN A CA 1
ATOM 4243 C C . ASN A 1 587 ? -24.65300 -4.70700 21.87600 1.000 23.75141 2096 ASN A C 1
ATOM 4244 O O . ASN A 1 587 ? -24.38600 -4.24900 20.76300 1.000 22.18041 2096 ASN A O 1
ATOM 4249 N N . ILE A 1 588 ? -23.69700 -5.11100 22.71900 1.000 25.31118 2097 ILE A N 1
ATOM 4250 C CA . ILE A 1 588 ? -22.30000 -4.83700 22.38100 1.000 26.99498 2097 ILE A CA 1
ATOM 4251 C C . ILE A 1 588 ? -21.83800 -5.59700 21.13800 1.000 27.68123 2097 ILE A C 1
ATOM 4252 O O . ILE A 1 588 ? -20.89000 -5.15300 20.47500 1.000 26.70604 2097 ILE A O 1
ATOM 4257 N N . GLU A 1 589 ? -22.49600 -6.71100 20.77600 1.000 24.94389 2098 GLU A N 1
ATOM 4258 C CA . GLU A 1 589 ? -22.14000 -7.41900 19.54500 1.000 24.07547 2098 GLU A CA 1
ATOM 4259 C C . GLU A 1 589 ? -22.36900 -6.56900 18.30600 1.000 21.86499 2098 GLU A C 1
ATOM 4260 O O . GLU A 1 589 ? -21.79600 -6.86400 17.25100 1.000 22.97349 2098 GLU A O 1
ATOM 4266 N N . ILE A 1 590 ? -23.21900 -5.54500 18.40200 1.000 18.90414 2099 ILE A N 1
ATOM 4267 C CA . ILE A 1 590 ? -23.49300 -4.68200 17.25800 1.000 19.14220 2099 ILE A CA 1
ATOM 4268 C C . ILE A 1 590 ? -22.23200 -3.94700 16.82000 1.000 19.14302 2099 ILE A C 1
ATOM 4269 O O . ILE A 1 590 ? -22.06000 -3.64000 15.63100 1.000 17.99354 2099 ILE A O 1
ATOM 4274 N N . ARG A 1 591 ? -21.33800 -3.64800 17.76300 1.000 19.70943 2100 ARG A N 1
ATOM 4275 C CA . ARG A 1 591 ? -20.22500 -2.74900 17.46600 1.000 18.89849 2100 ARG A CA 1
ATOM 4276 C C . ARG A 1 591 ? -19.34600 -3.27400 16.33500 1.000 24.65691 2100 ARG A C 1
ATOM 4277 O O . ARG A 1 591 ? -18.82600 -2.48100 15.53900 1.000 22.80088 2100 ARG A O 1
ATOM 4285 N N . GLN A 1 592 ? -19.19600 -4.59200 16.21100 1.000 19.45071 2101 GLN A N 1
ATOM 4286 C CA . GLN A 1 592 ? -18.34100 -5.08400 15.13700 1.000 23.16529 2101 GLN A CA 1
ATOM 4287 C C . GLN A 1 592 ? -18.96800 -4.93000 13.75600 1.000 21.71382 2101 GLN A C 1
ATOM 4288 O O . GLN A 1 592 ? -18.27100 -5.18200 12.76600 1.000 20.14512 2101 GLN A O 1
ATOM 4294 N N . TYR A 1 593 ? -20.22400 -4.48000 13.66000 1.000 17.93909 2102 TYR A N 1
ATOM 4295 C CA . TYR A 1 593 ? -20.92500 -4.32700 12.38900 1.000 17.16638 2102 TYR A CA 1
ATOM 4296 C C . TYR A 1 593 ? -21.23400 -2.87800 12.02300 1.000 17.41212 2102 TYR A C 1
ATOM 4297 O O . TYR A 1 593 ? -21.94300 -2.64600 11.03800 1.000 20.34746 2102 TYR A O 1
ATOM 4306 N N . ILE A 1 594 ? -20.74900 -1.89400 12.77500 1.000 17.27474 2103 ILE A N 1
ATOM 4307 C CA . ILE A 1 594 ? -21.04500 -0.49200 12.46000 1.000 15.99690 2103 ILE A CA 1
ATOM 4308 C C . ILE A 1 594 ? -19.75800 0.17300 11.98700 1.000 16.27267 2103 ILE A C 1
ATOM 4309 O O . ILE A 1 594 ? -18.74700 0.17900 12.70300 1.000 16.97896 2103 ILE A O 1
ATOM 4314 N N . SER A 1 595 ? -19.79900 0.72300 10.77600 1.000 15.76959 2104 SER A N 1
ATOM 4315 C CA . SER A 1 595 ? -18.67100 1.47500 10.24500 1.000 15.99155 2104 SER A CA 1
ATOM 4316 C C . SER A 1 595 ? -18.38500 2.68200 11.12700 1.000 16.13633 2104 SER A C 1
ATOM 4317 O O . SER A 1 595 ? -19.30000 3.30700 11.67100 1.000 16.34523 2104 SER A O 1
ATOM 4320 N N . ARG A 1 596 ? -17.10300 3.01500 11.26100 1.000 16.74662 2105 ARG A N 1
ATOM 4321 C CA . ARG A 1 596 ? -16.67700 4.22800 11.94500 1.000 16.96172 2105 ARG A CA 1
ATOM 4322 C C . ARG A 1 596 ? -16.36600 5.32900 10.93200 1.000 16.66070 2105 ARG A C 1
ATOM 4323 O O . ARG A 1 596 ? -16.20900 5.08100 9.73400 1.000 17.64334 2105 ARG A O 1
ATOM 4331 N N . CYS A 1 597 ? -16.28900 6.56200 11.42600 1.000 16.69140 2106 CYS A N 1
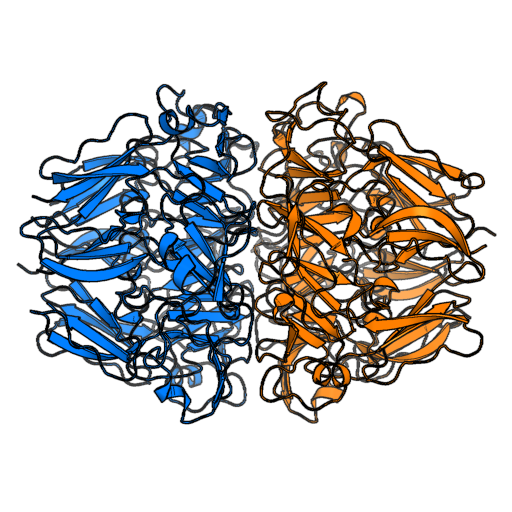ATOM 4332 C CA . CYS A 1 597 ? -16.04500 7.68700 10.53600 1.000 16.45575 2106 CYS A CA 1
ATOM 4333 C C . CYS A 1 597 ? -15.25800 8.77100 11.26200 1.000 16.98420 2106 CYS A C 1
ATOM 4334 O O . CYS A 1 597 ? -15.16000 8.78400 12.49200 1.000 17.40540 2106 CYS A O 1
ATOM 4337 N N . VAL A 1 598 ? -14.70200 9.69000 10.47500 1.000 17.00788 2107 VAL A N 1
ATOM 4338 C CA . VAL A 1 598 ? -14.00900 10.86400 11.00000 1.000 17.48193 2107 VAL A CA 1
ATOM 4339 C C . VAL A 1 598 ? -14.39700 12.05200 10.13400 1.000 17.02762 2107 VAL A C 1
ATOM 4340 O O . VAL A 1 598 ? -14.61800 11.90200 8.92800 1.000 16.61705 2107 VAL A O 1
ATOM 4344 N N . VAL A 1 599 ? -14.54600 13.21800 10.76500 1.000 17.13073 2108 VAL A N 1
ATOM 4345 C CA . VAL A 1 599 ? -14.83300 14.47800 10.08400 1.000 16.85165 2108 VAL A CA 1
ATOM 4346 C C . VAL A 1 599 ? -13.60000 15.36600 10.22200 1.000 17.82091 2108 VAL A C 1
ATOM 4347 O O . VAL A 1 599 ? -13.05600 15.52300 11.32300 1.000 18.70496 2108 VAL A O 1
ATOM 4351 N N . CYS A 1 600 ? -13.14200 15.91900 9.09800 1.000 19.75323 2109 CYS A N 1
ATOM 4352 C CA . CYS A 1 600 ? -11.88100 16.64200 9.02500 1.000 18.35908 2109 CYS A CA 1
ATOM 4353 C C . CYS A 1 600 ? -12.09700 17.98000 8.34400 1.000 21.49644 2109 CYS A C 1
ATOM 4354 O O . CYS A 1 600 ? -12.88400 18.08100 7.39900 1.000 23.14945 2109 CYS A O 1
ATOM 4357 N N . GLU A 1 601 ? -11.39000 19.00400 8.81600 1.000 20.71665 2110 GLU A N 1
ATOM 4358 C CA . GLU A 1 601 ? -11.39700 20.29500 8.14500 1.000 23.05333 2110 GLU A CA 1
ATOM 4359 C C . GLU A 1 601 ? -10.26300 20.33000 7.12800 1.000 22.17728 2110 GLU A C 1
ATOM 4360 O O . GLU A 1 601 ? -9.10900 20.01800 7.45300 1.000 21.71141 2110 GLU A O 1
ATOM 4366 N N . ALA A 1 602 ? -10.59900 20.70500 5.89700 1.000 24.70090 2111 ALA A N 1
ATOM 4367 C CA . ALA A 1 602 ? -9.67400 20.72000 4.77500 1.000 26.73555 2111 ALA A CA 1
ATOM 4368 C C . ALA A 1 602 ? -9.56400 22.12200 4.19300 1.000 28.87551 2111 ALA A C 1
ATOM 4369 O O . ALA A 1 602 ? -10.53000 22.88700 4.22800 1.000 25.80655 2111 ALA A O 1
ATOM 4371 N N . PRO A 1 603 ? -8.40900 22.47400 3.62100 1.000 30.39049 2112 PRO A N 1
ATOM 4372 C CA . PRO A 1 603 ? -8.23500 23.83400 3.09500 1.000 31.55274 2112 PRO A CA 1
ATOM 4373 C C . PRO A 1 603 ? -8.98700 24.11700 1.80100 1.000 35.60045 2112 PRO A C 1
ATOM 4374 O O . PRO A 1 603 ? -9.04100 25.28700 1.40100 1.000 43.92127 2112 PRO A O 1
ATOM 4378 N N . ALA A 1 604 ? -9.56900 23.12000 1.13000 1.000 31.38233 2113 ALA A N 1
ATOM 4379 C CA . ALA A 1 604 ? -10.16700 23.39100 -0.17000 1.000 31.15229 2113 ALA A CA 1
ATOM 4380 C C . ALA A 1 604 ? -11.27800 22.39900 -0.47000 1.000 34.65243 2113 ALA A C 1
ATOM 4381 O O . ALA A 1 604 ? -11.48100 21.40800 0.24200 1.000 30.20720 2113 ALA A O 1
ATOM 4383 N N . ASN A 1 605 ? -11.98500 22.67800 -1.56100 1.000 28.57902 2114 ASN A N 1
ATOM 4384 C CA . ASN A 1 605 ? -13.18600 21.94100 -1.90100 1.000 30.12996 2114 ASN A CA 1
ATOM 4385 C C . ASN A 1 605 ? -12.86000 20.52600 -2.35300 1.000 22.99385 2114 ASN A C 1
ATOM 4386 O O . ASN A 1 605 ? -11.76100 20.22600 -2.82700 1.000 23.74097 2114 ASN A O 1
ATOM 4391 N N . VAL A 1 606 ? -13.85400 19.65700 -2.21300 1.000 22.61967 2115 VAL A N 1
ATOM 4392 C CA A VAL A 1 606 ? -13.69600 18.22500 -2.44300 0.662 21.72427 2115 VAL A CA 1
ATOM 4393 C CA B VAL A 1 606 ? -13.68600 18.23200 -2.46300 0.338 21.77559 2115 VAL A CA 1
ATOM 4394 C C . VAL A 1 606 ? -14.89700 17.72500 -3.23500 1.000 22.76201 2115 VAL A C 1
ATOM 4395 O O . VAL A 1 606 ? -16.04300 18.08100 -2.92900 1.000 23.81026 2115 VAL A O 1
ATOM 4402 N N . ILE A 1 607 ? -14.64100 16.90100 -4.25700 1.000 20.73043 2116 ILE A N 1
ATOM 4403 C CA . ILE A 1 607 ? -15.71200 16.26900 -5.02100 1.000 21.72552 2116 ILE A CA 1
ATOM 4404 C C . ILE A 1 607 ? -15.28800 14.85800 -5.39800 1.000 21.49983 2116 ILE A C 1
ATOM 4405 O O . ILE A 1 607 ? -14.10600 14.52100 -5.40900 1.000 22.63728 2116 ILE A O 1
ATOM 4410 N N . ALA A 1 608 ? -16.27300 14.02900 -5.71800 1.000 18.18237 2117 ALA A N 1
ATOM 4411 C CA . ALA A 1 608 ? -16.01000 12.74400 -6.33900 1.000 20.97646 2117 ALA A CA 1
ATOM 4412 C C . ALA A 1 608 ? -16.19300 12.88300 -7.84200 1.000 17.09866 2117 ALA A C 1
ATOM 4413 O O . ALA A 1 608 ? -17.04100 13.65000 -8.30800 1.000 17.45008 2117 ALA A O 1
ATOM 4415 N N . VAL A 1 609 ? -15.38900 12.13500 -8.59000 1.000 15.78101 2118 VAL A N 1
ATOM 4416 C CA . VAL A 1 609 ? -15.57900 11.96100 -10.02400 1.000 16.28860 2118 VAL A CA 1
ATOM 4417 C C . VAL A 1 609 ? -15.67000 10.46900 -10.30900 1.000 17.29784 2118 VAL A C 1
ATOM 4418 O O . VAL A 1 609 ? -15.06800 9.64700 -9.61100 1.000 18.63643 2118 VAL A O 1
ATOM 4422 N N . HIS A 1 610 ? -16.42200 10.12300 -11.35800 1.000 15.85670 2119 HIS A N 1
ATOM 4423 C CA . HIS A 1 610 ? -16.76100 8.74200 -11.68700 1.000 16.98135 2119 HIS A CA 1
ATOM 4424 C C . HIS A 1 610 ? -16.38700 8.44200 -13.12700 1.000 17.66714 2119 HIS A C 1
ATOM 4425 O O . HIS A 1 610 ? -16.74400 9.20100 -14.03200 1.000 21.39059 2119 HIS A O 1
ATOM 4432 N N . SER A 1 611 ? -15.69700 7.32300 -13.34000 1.000 16.99717 2120 SER A N 1
ATOM 4433 C CA . SER A 1 611 ? -15.26900 6.96600 -14.68900 1.000 18.60652 2120 SER A CA 1
ATOM 4434 C C . SER A 1 611 ? -16.39400 6.36000 -15.50700 1.000 22.64652 2120 SER A C 1
ATOM 4435 O O . SER A 1 611 ? -16.37400 6.45100 -16.74300 1.000 22.14960 2120 SER A O 1
ATOM 4438 N N . GLN A 1 612 ? -17.35000 5.71000 -14.84500 1.000 17.68353 2121 GLN A N 1
ATOM 4439 C CA . GLN A 1 612 ? -18.32900 4.84700 -15.50100 1.000 18.43625 2121 GLN A CA 1
ATOM 4440 C C . GLN A 1 612 ? -17.65700 3.76300 -16.33400 1.000 20.51870 2121 GLN A C 1
ATOM 4441 O O . GLN A 1 612 ? -18.25300 3.24500 -17.28600 1.000 20.60785 2121 GLN A O 1
ATOM 4447 N N . THR A 1 613 ? -16.41400 3.41300 -15.97900 1.000 20.47838 2122 THR A N 1
ATOM 4448 C CA . THR A 1 613 ? -15.68900 2.29800 -16.57700 1.000 23.31498 2122 THR A CA 1
ATOM 4449 C C . THR A 1 613 ? -14.93200 1.55900 -15.47800 1.000 22.72005 2122 THR A C 1
ATOM 4450 O O . THR A 1 613 ? -15.00500 1.90900 -14.29300 1.000 21.49730 2122 THR A O 1
ATOM 4454 N N . ILE A 1 614 ? -14.16700 0.54200 -15.88800 1.000 22.80917 2123 ILE A N 1
ATOM 4455 C CA . ILE A 1 614 ? -13.31400 -0.19200 -14.96100 1.000 22.17007 2123 ILE A CA 1
ATOM 4456 C C . ILE A 1 614 ? -12.08200 0.59700 -14.52600 1.000 25.72752 2123 ILE A C 1
ATOM 4457 O O . ILE A 1 614 ? -11.41700 0.21100 -13.55900 1.000 25.74366 2123 ILE A O 1
ATOM 4462 N N . GLU A 1 615 ? -11.75400 1.69200 -15.20000 1.000 23.65628 2124 GLU A N 1
ATOM 4463 C CA . GLU A 1 615 ? -10.54800 2.43600 -14.86300 1.000 24.27514 2124 GLU A CA 1
ATOM 4464 C C . GLU A 1 615 ? -10.83700 3.49100 -13.80300 1.000 23.57602 2124 GLU A C 1
ATOM 4465 O O . GLU A 1 615 ? -11.93600 4.04000 -13.73000 1.000 21.84921 2124 GLU A O 1
ATOM 4471 N N . VAL A 1 616 ? -9.83100 3.77900 -12.98800 1.000 24.74206 2125 VAL A N 1
ATOM 4472 C CA . VAL A 1 616 ? -9.96500 4.88400 -12.03100 1.000 23.81905 2125 VAL A CA 1
ATOM 4473 C C . VAL A 1 616 ? -9.90000 6.20600 -12.78700 1.000 25.03652 2125 VAL A C 1
ATOM 4474 O O . VAL A 1 616 ? -8.95200 6.42700 -13.56800 1.000 25.92601 2125 VAL A O 1
ATOM 4478 N N . PRO A 1 617 ? -10.85700 7.11100 -12.59100 1.000 22.21109 2126 PRO A N 1
ATOM 4479 C CA . PRO A 1 617 ? -10.78900 8.40500 -13.26700 1.000 24.54214 2126 PRO A CA 1
ATOM 4480 C C . PRO A 1 617 ? -9.69300 9.27200 -12.67300 1.000 26.78571 2126 PRO A C 1
ATOM 4481 O O . PRO A 1 617 ? -9.42900 9.24700 -11.46800 1.000 24.82872 2126 PRO A O 1
ATOM 4485 N N . ASP A 1 618 ? -9.06500 10.06000 -13.53500 1.000 25.17285 2127 ASP A N 1
ATOM 4486 C CA . ASP A 1 618 ? -8.15300 11.08900 -13.06300 1.000 27.70416 2127 ASP A CA 1
ATOM 4487 C C . ASP A 1 618 ? -8.94000 12.22300 -12.41900 1.000 28.24490 2127 ASP A C 1
ATOM 4488 O O . ASP A 1 618 ? -10.11100 12.45500 -12.73700 1.000 26.42251 2127 ASP A O 1
ATOM 4493 N N . CYS A 1 619 ? -8.29300 12.93500 -11.50000 1.000 27.25482 2128 CYS A N 1
ATOM 4494 C CA . CYS A 1 619 ? -8.91800 14.12400 -10.94700 1.000 23.76231 2128 CYS A CA 1
ATOM 4495 C C . CYS A 1 619 ? -8.92700 15.23300 -11.99800 1.000 24.40555 2128 CYS A C 1
ATOM 4496 O O . CYS A 1 619 ? -8.08300 15.24500 -12.89300 1.000 24.49762 2128 CYS A O 1
ATOM 4499 N N . PRO A 1 620 ? -9.87600 16.16700 -11.92200 1.000 24.10793 2129 PRO A N 1
ATOM 4500 C CA . PRO A 1 620 ? -9.82800 17.32800 -12.82000 1.000 25.01987 2129 PRO A CA 1
ATOM 4501 C C . PRO A 1 620 ? -8.47900 18.03000 -12.72800 1.000 28.61109 2129 PRO A C 1
ATOM 4502 O O . PRO A 1 620 ? -7.77200 17.92600 -11.72400 1.000 26.26758 2129 PRO A O 1
ATOM 4506 N N . ASN A 1 621 ? -8.11700 18.73000 -13.80300 1.000 27.52679 2130 ASN A N 1
ATOM 4507 C CA A ASN A 1 621 ? -6.85600 19.45800 -13.83000 0.497 33.27810 2130 ASN A CA 1
ATOM 4508 C CA B ASN A 1 621 ? -6.86000 19.46700 -13.83500 0.503 33.28160 2130 ASN A CA 1
ATOM 4509 C C . ASN A 1 621 ? -6.78500 20.43800 -12.66400 1.000 30.18324 2130 ASN A C 1
ATOM 4510 O O . ASN A 1 621 ? -7.70500 21.22900 -12.44300 1.000 30.67670 2130 ASN A O 1
ATOM 4519 N N . GLY A 1 622 ? -5.68700 20.37200 -11.90600 1.000 30.07012 2131 GLY A N 1
ATOM 4520 C CA . GLY A 1 622 ? -5.50500 21.22200 -10.74500 1.000 28.70052 2131 GLY A CA 1
ATOM 4521 C C . GLY A 1 622 ? -5.99400 20.64600 -9.43100 1.000 29.89398 2131 GLY A C 1
ATOM 4522 O O . GLY A 1 622 ? -5.80000 21.28300 -8.38600 1.000 34.40409 2131 GLY A O 1
ATOM 4523 N N . TRP A 1 623 ? -6.64000 19.48300 -9.45100 1.000 25.45498 2132 TRP A N 1
ATOM 4524 C CA . TRP A 1 623 ? -7.12300 18.79100 -8.26400 1.000 25.27453 2132 TRP A CA 1
ATOM 4525 C C . TRP A 1 623 ? -6.23400 17.58200 -7.98100 1.000 25.25151 2132 TRP A C 1
ATOM 4526 O O . TRP A 1 623 ? -5.55700 17.06200 -8.87100 1.000 30.54172 2132 TRP A O 1
ATOM 4537 N N . GLU A 1 624 ? -6.24500 17.12200 -6.73000 1.000 25.40973 2133 GLU A N 1
ATOM 4538 C CA . GLU A 1 624 ? -5.39700 16.01000 -6.31400 1.000 25.77098 2133 GLU A CA 1
ATOM 4539 C C . GLU A 1 624 ? -6.24000 14.97300 -5.59000 1.000 23.09928 2133 GLU A C 1
ATOM 4540 O O . GLU A 1 624 ? -7.19600 15.31400 -4.89300 1.000 23.00376 2133 GLU A O 1
ATOM 4542 N N . GLY A 1 625 ? -5.86500 13.70300 -5.75000 1.000 24.28877 2134 GLY A N 1
ATOM 4543 C CA . GLY A 1 625 ? -6.69000 12.61600 -5.23200 1.000 22.25792 2134 GLY A CA 1
ATOM 4544 C C . GLY A 1 625 ? -6.49100 12.40800 -3.73800 1.000 26.08808 2134 GLY A C 1
ATOM 4545 O O . GLY A 1 625 ? -5.37600 12.48600 -3.21900 1.000 26.96483 2134 GLY A O 1
ATOM 4546 N N . LEU A 1 626 ? -7.60000 12.15100 -3.04300 1.000 20.58449 2135 LEU A N 1
ATOM 4547 C CA . LEU A 1 626 ? -7.57900 11.75700 -1.63900 1.000 23.85512 2135 LEU A CA 1
ATOM 4548 C C . LEU A 1 626 ? -7.77100 10.25600 -1.46700 1.000 23.57089 2135 LEU A C 1
ATOM 4549 O O . LEU A 1 626 ? -7.04200 9.62100 -0.69700 1.000 22.44632 2135 LEU A O 1
ATOM 4554 N N . TRP A 1 627 ? -8.74200 9.66900 -2.17000 1.000 21.48549 2136 TRP A N 1
ATOM 4555 C CA . TRP A 1 627 ? -8.88600 8.22100 -2.17500 1.000 23.07903 2136 TRP A CA 1
ATOM 4556 C C . TRP A 1 627 ? -9.60800 7.80500 -3.44800 1.000 22.73115 2136 TRP A C 1
ATOM 4557 O O . TRP A 1 627 ? -10.22800 8.62800 -4.13000 1.000 20.93777 2136 TRP A O 1
ATOM 4568 N N . ILE A 1 628 ? -9.48600 6.51800 -3.77300 1.000 20.46557 2137 ILE A N 1
ATOM 4569 C CA . ILE A 1 628 ? -10.20900 5.92200 -4.88700 1.000 23.17870 2137 ILE A CA 1
ATOM 4570 C C . ILE A 1 628 ? -11.18400 4.88700 -4.34100 1.000 23.54703 2137 ILE A C 1
ATOM 4571 O O . ILE A 1 628 ? -11.03900 4.37800 -3.22500 1.000 21.85155 2137 ILE A O 1
ATOM 4576 N N . GLY A 1 629 ? -12.20000 4.57900 -5.14900 1.000 19.81659 2138 GLY A N 1
ATOM 4577 C CA . GLY A 1 629 ? -13.21200 3.65400 -4.69600 1.000 20.48894 2138 GLY A CA 1
ATOM 4578 C C . GLY A 1 629 ? -14.15400 3.18200 -5.77900 1.000 21.48757 2138 GLY A C 1
ATOM 4579 O O . GLY A 1 629 ? -13.79200 3.13800 -6.96000 1.000 19.56913 2138 GLY A O 1
ATOM 4580 N N . TYR A 1 630 ? -15.36300 2.82000 -5.36400 1.000 16.26580 2139 TYR A N 1
ATOM 4581 C CA . TYR A 1 630 ? -16.41500 2.30600 -6.23300 1.000 18.18523 2139 TYR A CA 1
ATOM 4582 C C . TYR A 1 630 ? -17.62700 3.22600 -6.16600 1.000 15.72646 2139 TYR A C 1
ATOM 4583 O O . TYR A 1 630 ? -17.97200 3.73400 -5.09400 1.000 17.22869 2139 TYR A O 1
ATOM 4592 N N . SER A 1 631 ? -18.26800 3.43400 -7.32000 1.000 15.20998 2140 SER A N 1
ATOM 4593 C CA . SER A 1 631 ? -19.32400 4.43400 -7.48300 1.000 14.12034 2140 SER A CA 1
ATOM 4594 C C . SER A 1 631 ? -20.63700 3.93300 -6.87900 1.000 13.84610 2140 SER A C 1
ATOM 4595 O O . SER A 1 631 ? -21.32700 3.11300 -7.48800 1.000 15.33241 2140 SER A O 1
ATOM 4598 N N . PHE A 1 632 ? -20.99800 4.47100 -5.71200 1.000 14.30995 2141 PHE A N 1
ATOM 4599 C CA . PHE A 1 632 ? -22.17100 4.07500 -4.93600 1.000 14.46185 2141 PHE A CA 1
ATOM 4600 C C . PHE A 1 632 ? -23.26500 5.11600 -5.15100 1.000 12.97354 2141 PHE A C 1
ATOM 4601 O O . PHE A 1 632 ? -23.09000 6.27200 -4.77100 1.000 13.77721 2141 PHE A O 1
ATOM 4609 N N . LEU A 1 633 ? -24.39100 4.71500 -5.75700 1.000 13.19927 2142 LEU A N 1
ATOM 4610 C CA . LEU A 1 633 ? -25.44000 5.67500 -6.11400 1.000 12.63117 2142 LEU A CA 1
ATOM 4611 C C . LEU A 1 633 ? -26.61500 5.69600 -5.14000 1.000 11.64917 2142 LEU A C 1
ATOM 4612 O O . LEU A 1 633 ? -26.99700 6.77000 -4.66600 1.000 12.77811 2142 LEU A O 1
ATOM 4617 N N . MET A 1 634 ? -27.25500 4.55100 -4.89700 1.000 11.48533 2143 MET A N 1
ATOM 4618 C CA . MET A 1 634 ? -28.46600 4.57100 -4.08300 1.000 10.69990 2143 MET A CA 1
ATOM 4619 C C . MET A 1 634 ? -28.67000 3.19500 -3.45000 1.000 10.46415 2143 MET A C 1
ATOM 4620 O O . MET A 1 634 ? -27.89300 2.26200 -3.66800 1.000 10.84471 2143 MET A O 1
ATOM 4625 N N . HIS A 1 635 ? -29.69300 3.10100 -2.60600 1.000 10.80041 2144 HIS A N 1
ATOM 4626 C CA . HIS A 1 635 ? -29.97700 1.87500 -1.87400 1.000 11.06757 2144 HIS A CA 1
ATOM 4627 C C . HIS A 1 635 ? -31.47900 1.78700 -1.63900 1.000 10.86508 2144 HIS A C 1
ATOM 4628 O O . HIS A 1 635 ? -32.17600 2.80200 -1.59800 1.000 11.74312 2144 HIS A O 1
ATOM 4635 N N . THR A 1 636 ? -31.97600 0.56600 -1.49400 1.000 9.99158 2145 THR A N 1
ATOM 4636 C CA . THR A 1 636 ? -33.36700 0.35400 -1.10200 1.000 9.65031 2145 THR A CA 1
ATOM 4637 C C . THR A 1 636 ? -33.39700 -0.73200 -0.03800 1.000 11.87382 2145 THR A C 1
ATOM 4638 O O . THR A 1 636 ? -32.48800 -1.55600 0.06000 1.000 12.91808 2145 THR A O 1
ATOM 4642 N N . ALA A 1 637 ? -34.45600 -0.73700 0.76100 1.000 11.18555 2146 ALA A N 1
ATOM 4643 C CA . ALA A 1 637 ? -34.53900 -1.71600 1.83200 1.000 10.78868 2146 ALA A CA 1
ATOM 4644 C C . ALA A 1 637 ? -36.01200 -2.01200 2.08700 1.000 11.86827 2146 ALA A C 1
ATOM 4645 O O . ALA A 1 637 ? -36.87000 -1.73700 1.24000 1.000 11.85460 2146 ALA A O 1
ATOM 4647 N N . VAL A 1 638 ? -36.31000 -2.56500 3.26500 1.000 11.23495 2147 VAL A N 1
ATOM 4648 C CA . VAL A 1 638 ? -37.67400 -2.99300 3.56700 1.000 12.77421 2147 VAL A CA 1
ATOM 4649 C C . VAL A 1 638 ? -38.63600 -1.80500 3.52900 1.000 13.05624 2147 VAL A C 1
ATOM 4650 O O . VAL A 1 638 ? -38.28900 -0.67900 3.90700 1.000 12.41891 2147 VAL A O 1
ATOM 4654 N N . GLY A 1 639 ? -39.86100 -2.05800 3.06500 1.000 11.53222 2148 GLY A N 1
ATOM 4655 C CA . GLY A 1 639 ? -40.90200 -1.03600 3.15400 1.000 11.41585 2148 GLY A CA 1
ATOM 4656 C C . GLY A 1 639 ? -40.61500 0.15400 2.25100 1.000 12.59540 2148 GLY A C 1
ATOM 4657 O O . GLY A 1 639 ? -40.26600 0.00700 1.07600 1.000 13.14487 2148 GLY A O 1
ATOM 4658 N N . ASN A 1 640 ? -40.75200 1.35600 2.80000 1.000 10.65106 2149 ASN A N 1
ATOM 4659 C CA . ASN A 1 640 ? -40.43200 2.57300 2.06300 1.000 9.63004 2149 ASN A CA 1
ATOM 4660 C C . ASN A 1 640 ? -38.95600 2.94100 2.15400 1.000 11.80500 2149 ASN A C 1
ATOM 4661 O O . ASN A 1 640 ? -38.58300 4.06400 1.78900 1.000 12.08034 2149 ASN A O 1
ATOM 4666 N N . GLY A 1 641 ? -38.11600 2.01500 2.60400 1.000 11.17593 2150 GLY A N 1
ATOM 4667 C CA . GLY A 1 641 ? -36.71900 2.33300 2.85600 1.000 10.48048 2150 GLY A CA 1
ATOM 4668 C C . GLY A 1 641 ? -35.92400 2.51800 1.57700 1.000 10.90404 2150 GLY A C 1
ATOM 4669 O O . GLY A 1 641 ? -36.05800 1.76700 0.60900 1.000 10.73988 2150 GLY A O 1
ATOM 4670 N N . GLY A 1 642 ? -35.06400 3.52400 1.59300 1.000 10.22721 2151 GLY A N 1
ATOM 4671 C CA . GLY A 1 642 ? -34.17900 3.77300 0.47200 1.000 9.51665 2151 GLY A CA 1
ATOM 4672 C C . GLY A 1 642 ? -33.47800 5.09800 0.68600 1.000 11.07220 2151 GLY A C 1
ATOM 4673 O O . GLY A 1 642 ? -33.67200 5.76900 1.69800 1.000 12.63710 2151 GLY A O 1
ATOM 4674 N N . GLY A 1 643 ? -32.66600 5.46200 -0.29500 1.000 10.61969 2152 GLY A N 1
ATOM 4675 C CA . GLY A 1 643 ? -31.96500 6.73300 -0.27600 1.000 10.72247 2152 GLY A CA 1
ATOM 4676 C C . GLY A 1 643 ? -30.86900 6.69400 -1.31500 1.000 9.90643 2152 GLY A C 1
ATOM 4677 O O . GLY A 1 643 ? -30.72200 5.72300 -2.04500 1.000 11.66860 2152 GLY A O 1
ATOM 4678 N N . GLY A 1 644 ? -30.07600 7.76100 -1.34700 1.000 10.79778 2153 GLY A N 1
ATOM 4679 C CA . GLY A 1 644 ? -28.97800 7.75300 -2.30500 1.000 11.04872 2153 GLY A CA 1
ATOM 4680 C C . GLY A 1 644 ? -28.03400 8.91200 -2.07400 1.000 11.16589 2153 GLY A C 1
ATOM 4681 O O . G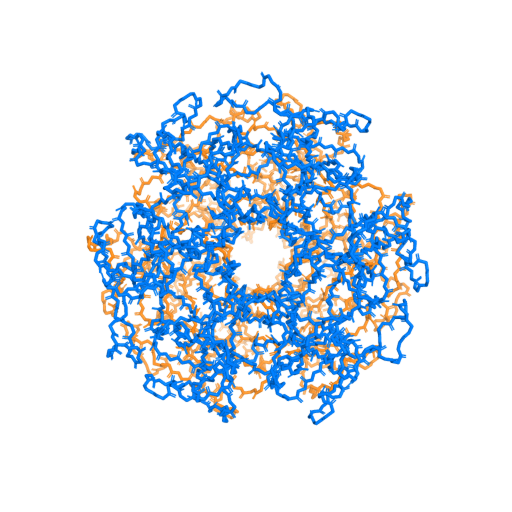LY A 1 644 ? -28.30100 9.82000 -1.27800 1.000 12.24119 2153 GLY A O 1
ATOM 4682 N N . GLN A 1 645 ? -26.93900 8.88500 -2.82700 1.000 10.48858 2154 GLN A N 1
ATOM 4683 C CA . GLN A 1 645 ? -25.85200 9.83900 -2.69100 1.000 10.81176 2154 GLN A CA 1
ATOM 4684 C C . GLN A 1 645 ? -25.87800 10.82300 -3.84800 1.000 10.88670 2154 GLN A C 1
ATOM 4685 O O . GLN A 1 645 ? -26.28800 10.48000 -4.96100 1.000 11.61466 2154 GLN A O 1
ATOM 4691 N N . ALA A 1 646 ? -25.42200 12.04600 -3.57900 1.000 11.04843 2155 ALA A N 1
ATOM 4692 C CA . ALA A 1 646 ? -25.16600 12.99800 -4.65600 1.000 12.48274 2155 ALA A CA 1
ATOM 4693 C C . ALA A 1 646 ? -23.92600 12.55400 -5.41700 1.000 11.96153 2155 ALA A C 1
ATOM 4694 O O . ALA A 1 646 ? -22.92200 12.17100 -4.80800 1.000 12.95337 2155 ALA A O 1
ATOM 4696 N N . LEU A 1 647 ? -23.99000 12.56500 -6.74900 1.000 11.91079 2156 LEU A N 1
ATOM 4697 C CA . LEU A 1 647 ? -22.87100 11.95400 -7.46400 1.000 12.41257 2156 LEU A CA 1
ATOM 4698 C C . LEU A 1 647 ? -21.58800 12.77400 -7.38500 1.000 12.97751 2156 LEU A C 1
ATOM 4699 O O . LEU A 1 647 ? -20.52300 12.23200 -7.69200 1.000 15.27073 2156 LEU A O 1
ATOM 4704 N N . GLN A 1 648 ? -21.64200 14.03100 -6.94900 1.000 13.40826 2157 GLN A N 1
ATOM 4705 C CA . GLN A 1 648 ? -20.40000 14.76800 -6.70400 1.000 16.14482 2157 GLN A CA 1
ATOM 4706 C C . GLN A 1 648 ? -19.91200 14.62500 -5.26900 1.000 15.80354 2157 GLN A C 1
ATOM 4707 O O . GLN A 1 648 ? -18.81100 15.09200 -4.94300 1.000 17.11099 2157 GLN A O 1
ATOM 4713 N N . SER A 1 649 ? -20.69400 14.00200 -4.41600 1.000 14.00609 2158 SER A N 1
ATOM 4714 C CA . SER A 1 649 ? -20.34800 13.84900 -3.01000 1.000 15.75223 2158 SER A CA 1
ATOM 4715 C C . SER A 1 649 ? -19.30100 12.75300 -2.83000 1.000 13.34802 2158 SER A C 1
ATOM 4716 O O . SER A 1 649 ? -19.38500 11.70600 -3.47700 1.000 14.31800 2158 SER A O 1
ATOM 4719 N N . PRO A 1 650 ? -18.33200 12.93900 -1.92700 1.000 15.27184 2159 PRO A N 1
ATOM 4720 C CA . PRO A 1 650 ? -17.45800 11.81200 -1.56300 1.000 14.09902 2159 PRO A CA 1
ATOM 4721 C C . PRO A 1 650 ? -18.22500 10.60600 -1.05900 1.000 15.65387 2159 PRO A C 1
ATOM 4722 O O . PRO A 1 650 ? -17.69800 9.49200 -1.12400 1.000 14.99382 2159 PRO A O 1
ATOM 4726 N N . GLY A 1 651 ? -19.45400 10.79400 -0.57500 1.000 13.99937 2160 GLY A N 1
ATOM 4727 C CA . GLY A 1 651 ? -20.27100 9.67200 -0.14800 1.000 13.79638 2160 GLY A CA 1
ATOM 4728 C C . GLY A 1 651 ? -20.64600 8.73500 -1.27700 1.000 15.67740 2160 GLY A C 1
ATOM 4729 O O . GLY A 1 651 ? -21.06300 7.60600 -1.01500 1.000 14.47987 2160 GLY A O 1
ATOM 4730 N N . SER A 1 652 ? -20.52800 9.18100 -2.52700 1.000 12.78764 2161 SER A N 1
ATOM 4731 C CA . SER A 1 652 ? -20.78800 8.31100 -3.66600 1.000 14.94709 2161 SER A CA 1
ATOM 4732 C C . SER A 1 652 ? -19.56000 7.52100 -4.07400 1.000 14.32524 2161 SER A C 1
ATOM 4733 O O . SER A 1 652 ? -19.59300 6.83700 -5.10000 1.000 14.64677 2161 SER A O 1
ATOM 4736 N N . CYS A 1 653 ? -18.47700 7.59400 -3.29500 1.000 13.78665 2162 CYS A N 1
ATOM 4737 C CA . CYS A 1 653 ? -17.22900 6.90300 -3.61200 1.000 16.02303 2162 CYS A CA 1
ATOM 4738 C C . CYS A 1 653 ? -16.76100 6.13500 -2.38200 1.000 16.33950 2162 CYS A C 1
ATOM 4739 O O . CYS A 1 653 ? -15.99500 6.66000 -1.56700 1.000 16.42909 2162 CYS A O 1
ATOM 4742 N N . LEU A 1 654 ? -17.20000 4.89100 -2.26600 1.000 15.99058 2163 LEU A N 1
ATOM 4743 C CA . LEU A 1 654 ? -16.80400 4.04400 -1.15200 1.000 18.17347 2163 LEU A CA 1
ATOM 4744 C C . LEU A 1 654 ? -15.53900 3.28000 -1.50600 1.000 19.32101 2163 LEU A C 1
ATOM 4745 O O . LEU A 1 654 ? -15.41100 2.74700 -2.61300 1.000 18.58686 2163 LEU A O 1
ATOM 4750 N N . GLU A 1 655 ? -14.60000 3.22200 -0.55800 1.000 17.91367 2164 GLU A N 1
ATOM 4751 C CA . GLU A 1 655 ? -13.32200 2.57100 -0.86200 1.000 19.37753 2164 GLU A CA 1
ATOM 4752 C C . GLU A 1 655 ? -13.47000 1.06200 -1.03500 1.000 24.09965 2164 GLU A C 1
ATOM 4753 O O . GLU A 1 655 ? -12.69700 0.44800 -1.78400 1.000 21.61495 2164 GLU A O 1
ATOM 4759 N N . ASP A 1 656 ? -14.43700 0.44900 -0.35200 1.000 24.09379 2165 ASP A N 1
ATOM 4760 C CA . ASP A 1 656 ? -14.65200 -0.99400 -0.38400 1.000 21.98064 2165 ASP A CA 1
ATOM 4761 C C . ASP A 1 656 ? -15.98300 -1.28500 -1.07000 1.000 22.05058 2165 ASP A C 1
ATOM 4762 O O . ASP A 1 656 ? -17.03300 -0.82800 -0.60500 1.000 21.37066 2165 ASP A O 1
ATOM 4767 N N . PHE A 1 657 ? -15.94500 -2.06000 -2.15200 1.000 21.31208 2166 PHE A N 1
ATOM 4768 C CA . PHE A 1 657 ? -17.19000 -2.53100 -2.74600 1.000 24.14205 2166 PHE A CA 1
ATOM 4769 C C . PHE A 1 657 ? -17.81300 -3.59600 -1.85100 1.000 21.65188 2166 PHE A C 1
ATOM 4770 O O . PHE A 1 657 ? -17.15800 -4.58400 -1.49400 1.000 24.66440 2166 PHE A O 1
ATOM 4778 N N . ARG A 1 658 ? -19.07700 -3.39300 -1.48600 1.000 21.57930 2167 ARG A N 1
ATOM 4779 C CA . ARG A 1 658 ? -19.82800 -4.33200 -0.65900 1.000 24.49737 2167 ARG A CA 1
ATOM 4780 C C . ARG A 1 658 ? -21.24300 -4.42600 -1.20600 1.000 21.04999 2167 ARG A C 1
ATOM 4781 O O . ARG A 1 658 ? -21.94300 -3.41100 -1.28800 1.000 23.51786 2167 ARG A O 1
ATOM 4789 N N . ALA A 1 659 ? -21.67800 -5.63800 -1.54300 1.000 24.02741 2168 ALA A N 1
ATOM 4790 C CA . ALA A 1 659 ? -23.03600 -5.80900 -2.05600 1.000 24.79459 2168 ALA A CA 1
ATOM 4791 C C . ALA A 1 659 ? -24.09100 -5.40900 -1.03300 1.000 23.72055 2168 ALA A C 1
ATOM 4792 O O . ALA A 1 659 ? -25.17100 -4.93200 -1.41000 1.000 23.51054 2168 ALA A O 1
ATOM 4794 N N . THR A 1 660 ? -23.81400 -5.62800 0.25700 1.000 24.45044 2169 THR A N 1
ATOM 4795 C CA . THR A 1 660 ? -24.68900 -5.20700 1.35100 1.000 20.03965 2169 THR A CA 1
ATOM 4796 C C . THR A 1 660 ? -23.86200 -4.28100 2.23600 1.000 21.48769 2169 THR A C 1
ATOM 4797 O O . THR A 1 660 ? -23.27000 -4.71300 3.24100 1.000 21.19581 2169 THR A O 1
ATOM 4801 N N . PRO A 1 661 ? -23.76200 -3.00400 1.86200 1.000 18.67766 2170 PRO A N 1
ATOM 4802 C CA . PRO A 1 661 ? -22.91300 -2.06300 2.60100 1.000 16.82929 2170 PRO A CA 1
ATOM 4803 C C . PRO A 1 661 ? -23.55200 -1.48700 3.85400 1.000 14.42113 2170 PRO A C 1
ATOM 4804 O O . PRO A 1 661 ? -22.91000 -0.67200 4.52600 1.000 16.22539 2170 PRO A O 1
ATOM 4808 N N . PHE A 1 662 ? -24.77800 -1.88500 4.20600 1.000 14.42654 2171 PHE A N 1
ATOM 4809 C CA . PHE A 1 662 ? -25.43700 -1.32400 5.37500 1.000 15.32009 2171 PHE A CA 1
ATOM 4810 C C . PHE A 1 662 ? -26.21300 -2.40700 6.12200 1.000 14.13876 2171 PHE A C 1
ATOM 4811 O O . PHE A 1 662 ? -26.50600 -3.47500 5.58300 1.000 16.21206 2171 PHE A O 1
ATOM 4819 N N . ILE A 1 663 ? -26.54800 -2.11000 7.38200 1.000 12.91766 2172 ILE A N 1
ATOM 4820 C CA . ILE A 1 663 ? -27.23100 -3.04200 8.27900 1.000 13.92648 2172 ILE A CA 1
ATOM 4821 C C . ILE A 1 663 ? -28.48200 -2.36600 8.84100 1.000 14.86626 2172 ILE A C 1
ATOM 4822 O O . ILE A 1 663 ? -28.54300 -1.13800 8.94700 1.000 13.55427 2172 ILE A O 1
ATOM 4827 N N . GLU A 1 664 ? -29.49900 -3.17100 9.18300 1.000 12.70043 2173 GLU A N 1
ATOM 4828 C CA . GLU A 1 664 ? -30.80100 -2.67600 9.65000 1.000 12.23104 2173 GLU A CA 1
ATOM 4829 C C . GLU A 1 664 ? -30.93500 -2.91200 11.14700 1.000 16.02900 2173 GLU A C 1
ATOM 4830 O O . GLU A 1 664 ? -30.87200 -4.06000 11.59700 1.000 15.97125 2173 GLU A O 1
ATOM 4836 N N . CYS A 1 665 ? -31.12500 -1.83700 11.91600 1.000 14.79124 2174 CYS A N 1
ATOM 4837 C CA . CYS A 1 665 ? -31.25300 -1.94100 13.36500 1.000 12.97037 2174 CYS A CA 1
ATOM 4838 C C . CYS A 1 665 ? -32.71600 -1.78100 13.77000 1.000 15.19764 2174 CYS A C 1
ATOM 4839 O O . CYS A 1 665 ? -33.34000 -0.76000 13.47600 1.000 14.28241 2174 CYS A O 1
ATOM 4842 N N . ASN A 1 666 ? -33.25900 -2.80700 14.42100 1.000 14.14969 2175 ASN A N 1
ATOM 4843 C CA . ASN A 1 666 ? -34.59900 -2.74300 15.00800 1.000 14.40738 2175 ASN A CA 1
ATOM 4844 C C . ASN A 1 666 ? -34.55100 -1.77800 16.19100 1.000 13.37454 2175 ASN A C 1
ATOM 4845 O O . ASN A 1 666 ? -33.92900 -2.07900 17.21500 1.000 14.47596 2175 ASN A O 1
ATOM 4850 N N . GLY A 1 667 ? -35.16000 -0.59800 16.03500 1.000 13.42957 2176 GLY A N 1
ATOM 4851 C CA . GLY A 1 667 ? -34.97700 0.49100 16.98400 1.000 13.81358 2176 GLY A CA 1
ATOM 4852 C C . GLY A 1 667 ? -35.20000 0.15300 18.44600 1.000 15.19676 2176 GLY A C 1
ATOM 4853 O O . GLY A 1 667 ? -34.28400 0.26100 19.26600 1.000 15.92633 2176 GLY A O 1
ATOM 4854 N N . ALA A 1 668 ? -36.41700 -0.26200 18.80000 1.000 14.32099 2177 ALA A N 1
ATOM 4855 C CA . ALA A 1 668 ? -36.70600 -0.51600 20.20400 1.000 14.08494 2177 ALA A CA 1
ATOM 4856 C C . ALA A 1 668 ? -36.17700 -1.86400 20.68200 1.000 15.25510 2177 ALA A C 1
ATOM 4857 O O . ALA A 1 668 ? -36.00300 -2.05300 21.88900 1.000 16.42051 2177 ALA A O 1
ATOM 4859 N N . LYS A 1 669 ? -35.91700 -2.80700 19.77500 1.000 14.88231 2178 LYS A N 1
ATOM 4860 C CA . LYS A 1 669 ? -35.40500 -4.10500 20.20400 1.000 15.38442 2178 LYS A CA 1
ATOM 4861 C C . LYS A 1 669 ? -33.91600 -4.06100 20.50800 1.000 16.90546 2178 LYS A C 1
ATOM 4862 O O . LYS A 1 669 ? -33.42600 -4.90400 21.27400 1.000 16.60588 2178 LYS A O 1
ATOM 4868 N N . GLY A 1 670 ? -33.19100 -3.09100 19.95400 1.000 16.06977 2179 GLY A N 1
ATOM 4869 C CA . GLY A 1 670 ? -31.76100 -3.01400 20.19200 1.000 16.70618 2179 GLY A CA 1
ATOM 4870 C C . GLY A 1 670 ? -30.94500 -4.07600 19.48600 1.000 17.23843 2179 GLY A C 1
ATOM 4871 O O . GLY A 1 670 ? -29.87500 -4.45200 19.98000 1.000 19.45698 2179 GLY A O 1
ATOM 4872 N N . THR A 1 671 ? -31.41900 -4.56700 18.34400 1.000 15.62297 2180 THR A N 1
ATOM 4873 C CA . THR A 1 671 ? -30.74200 -5.62200 17.59800 1.000 18.46427 2180 THR A CA 1
ATOM 4874 C C . THR A 1 671 ? -30.64100 -5.21100 16.13700 1.000 18.52465 2180 THR A C 1
ATOM 4875 O O . THR A 1 671 ? -31.46000 -4.43500 15.64800 1.000 17.76574 2180 THR A O 1
ATOM 4879 N N . CYS A 1 672 ? -29.63500 -5.73900 15.43200 1.000 17.67515 2181 CYS A N 1
ATOM 4880 C CA . CYS A 1 672 ? -29.39800 -5.36900 14.03900 1.000 16.32157 2181 CYS A CA 1
ATOM 4881 C C . CYS A 1 672 ? -29.17500 -6.62000 13.20300 1.000 14.99982 2181 CYS A C 1
ATOM 4882 O O . CYS A 1 672 ? -28.64800 -7.62600 13.69300 1.000 17.67707 2181 CYS A O 1
ATOM 4885 N N . HIS A 1 673 ? -29.54800 -6.54800 11.92400 1.000 16.11363 2182 HIS A N 1
ATOM 4886 C CA . HIS A 1 673 ? -29.42200 -7.72500 11.07100 1.000 16.51970 2182 HIS A CA 1
ATOM 4887 C C . HIS A 1 673 ? -29.43000 -7.29500 9.60700 1.000 16.70989 2182 HIS A C 1
ATOM 4888 O O . HIS A 1 673 ? -29.76200 -6.15200 9.27300 1.000 15.61181 2182 HIS A O 1
ATOM 4895 N N . PHE A 1 674 ? -29.03400 -8.22900 8.74300 1.000 16.18760 2183 PHE A N 1
ATOM 4896 C CA . PHE A 1 674 ? -29.10400 -8.08300 7.29300 1.000 15.15522 2183 PHE A CA 1
ATOM 4897 C C . PHE A 1 674 ? -30.28400 -8.87500 6.74000 1.000 14.29489 2183 PHE A C 1
ATOM 4898 O O . PHE A 1 674 ? -30.56400 -9.99000 7.19700 1.000 17.79026 2183 PHE A O 1
ATOM 4906 N N . TYR A 1 675 ? -30.95100 -8.31600 5.72600 1.000 13.93004 2184 TYR A N 1
ATOM 4907 C CA . TYR A 1 675 ? -32.15800 -8.91000 5.16600 1.000 14.48772 2184 TYR A CA 1
ATOM 4908 C C . TYR A 1 675 ? -32.10800 -8.92500 3.64800 1.000 16.73144 2184 TYR A C 1
ATOM 4909 O O . TYR A 1 675 ? -31.51500 -8.04300 3.01700 1.000 14.14594 2184 TYR A O 1
ATOM 4918 N N . GLU A 1 676 ? -32.79700 -9.91600 3.06900 1.000 15.42003 2185 GLU A N 1
ATOM 4919 C CA . GLU A 1 676 ? -32.88000 -10.05000 1.61900 1.000 17.18035 2185 GLU A CA 1
ATOM 4920 C C . GLU A 1 676 ? -33.58200 -8.87600 0.95800 1.000 14.14435 2185 GLU A C 1
ATOM 4921 O O . GLU A 1 676 ? -33.47200 -8.72000 -0.26300 1.000 14.88075 2185 GLU A O 1
ATOM 4927 N N . THR A 1 677 ? -34.30000 -8.05400 1.72400 1.000 13.23650 2186 THR A N 1
ATOM 4928 C CA . THR A 1 677 ? -34.94900 -6.87100 1.16200 1.000 11.27052 2186 THR A CA 1
ATOM 4929 C C . THR A 1 677 ? -33.97000 -5.72900 0.90900 1.000 12.36551 2186 THR A C 1
ATOM 4930 O O . THR A 1 677 ? -34.39200 -4.68500 0.40000 1.000 14.12792 2186 THR A O 1
ATOM 4934 N N . MET A 1 678 ? -32.68600 -5.90500 1.23500 1.000 13.35229 2187 MET A N 1
ATOM 4935 C CA . MET A 1 678 ? -31.68300 -4.85800 1.05000 1.000 13.31970 2187 MET A CA 1
ATOM 4936 C C . MET A 1 678 ? -31.05700 -4.93900 -0.33400 1.000 12.40263 2187 MET A C 1
ATOM 4937 O O . MET A 1 678 ? -30.57800 -6.00100 -0.73800 1.000 15.00497 2187 MET A O 1
ATOM 4942 N N . THR A 1 679 ? -31.00700 -3.80700 -1.03100 1.000 13.76619 2188 THR A N 1
ATOM 4943 C CA . THR A 1 679 ? -30.39700 -3.72800 -2.35300 1.000 12.20069 2188 THR A CA 1
ATOM 4944 C C . THR A 1 679 ? -29.45700 -2.53700 -2.38400 1.000 11.83846 2188 THR A C 1
ATOM 4945 O O . THR A 1 679 ? -29.78600 -1.47700 -1.84100 1.000 12.08897 2188 THR A O 1
ATOM 4949 N N . SER A 1 680 ? -28.29800 -2.70200 -3.02500 1.000 11.79904 2189 SER A N 1
ATOM 4950 C CA . SER A 1 680 ? -27.41100 -1.57800 -3.30000 1.000 12.60688 2189 SER A CA 1
ATOM 4951 C C . SER A 1 680 ? -27.33000 -1.33700 -4.80200 1.000 12.90549 2189 SER A C 1
ATOM 4952 O O . SER A 1 680 ? -27.37200 -2.28300 -5.59500 1.000 14.44409 2189 SER A O 1
ATOM 4955 N N . PHE A 1 681 ? -27.23700 -0.06300 -5.19200 1.000 11.59277 2190 PHE A N 1
ATOM 4956 C CA . PHE A 1 681 ? -27.14600 0.33900 -6.58900 1.000 11.94704 2190 PHE A CA 1
ATOM 4957 C C . PHE A 1 681 ? -25.83800 1.07300 -6.81000 1.000 12.01858 2190 PHE A C 1
ATOM 4958 O O . PHE A 1 681 ? -25.53600 2.03600 -6.10100 1.000 12.09562 2190 PHE A O 1
ATOM 4966 N N . TRP A 1 682 ? -25.06500 0.60900 -7.78700 1.000 12.61181 2191 TRP A N 1
ATOM 4967 C CA . TRP A 1 682 ? -23.77600 1.19300 -8.10900 1.000 12.91408 2191 TRP A CA 1
ATOM 4968 C C . TRP A 1 682 ? -23.80600 1.68100 -9.54700 1.000 15.68399 2191 TRP A C 1
ATOM 4969 O O . TRP A 1 682 ? -24.50300 1.11300 -10.38900 1.000 17.08525 2191 TRP A O 1
ATOM 4980 N N . MET A 1 683 ? -23.03500 2.72400 -9.84300 1.000 14.15956 2192 MET A N 1
ATOM 4981 C CA . MET A 1 683 ? -22.91000 3.11300 -11.23900 1.000 14.81916 2192 MET A CA 1
ATOM 4982 C C . MET A 1 683 ? -22.23500 1.98500 -12.01500 1.000 17.97958 2192 MET A C 1
ATOM 4983 O O . MET A 1 683 ? -21.29800 1.34400 -11.52700 1.000 14.77313 2192 MET A O 1
ATOM 4988 N N . TYR A 1 684 ? -22.74100 1.73200 -13.22500 1.000 15.49070 2193 TYR A N 1
ATOM 4989 C CA . TYR A 1 684 ? -22.34100 0.59800 -14.05000 1.000 16.85563 2193 TYR A CA 1
ATOM 4990 C C . TYR A 1 684 ? -21.13000 0.92900 -14.92100 1.000 17.76031 2193 TYR A C 1
ATOM 4991 O O . TYR A 1 684 ? -20.90300 2.07400 -15.31400 1.000 16.50055 2193 TYR A O 1
ATOM 5000 N N . ASN A 1 685 ? -20.33400 -0.09700 -15.19500 1.000 17.54591 2194 ASN A N 1
ATOM 5001 C CA . ASN A 1 685 ? -19.21300 -0.02300 -16.12700 1.000 19.05622 2194 ASN A CA 1
ATOM 5002 C C . ASN A 1 685 ? -19.75900 -0.09600 -17.55100 1.000 19.85381 2194 ASN A C 1
ATOM 5003 O O . ASN A 1 685 ? -20.09800 -1.17800 -18.04300 1.000 18.67071 2194 ASN A O 1
ATOM 5008 N N . LEU A 1 686 ? -19.80800 1.05400 -18.23200 1.000 19.47866 2195 LEU A N 1
ATOM 5009 C CA . LEU A 1 686 ? -20.37100 1.17500 -19.57700 1.000 20.27917 2195 LEU A CA 1
ATOM 5010 C C . LEU A 1 686 ? -19.32700 1.06100 -20.68500 1.000 28.11711 2195 LEU A C 1
ATOM 5011 O O . LEU A 1 686 ? -19.62400 1.41400 -21.83100 1.000 29.92520 2195 LEU A O 1
ATOM 5016 N N . GLU A 1 687 ? -18.11700 0.59400 -20.37200 1.000 26.26659 2196 GLU A N 1
ATOM 5017 C CA . GLU A 1 687 ? -16.99900 0.71800 -21.31400 1.000 29.39067 2196 GLU A CA 1
ATOM 5018 C C . GLU A 1 687 ? -17.28800 0.06700 -22.66500 1.000 37.97121 2196 GLU A C 1
ATOM 5019 O O . GLU A 1 687 ? -16.76500 0.51500 -23.69400 1.000 34.49392 2196 GLU A O 1
ATOM 5021 N N . SER A 1 688 ? -18.11600 -0.97500 -22.69100 1.000 47.94181 2197 SER A N 1
ATOM 5022 C CA . SER A 1 688 ? -18.39800 -1.71500 -23.91500 1.000 49.43019 2197 SER A CA 1
ATOM 5023 C C . SER A 1 688 ? -19.67000 -1.25600 -24.62800 1.000 52.21348 2197 SER A C 1
ATOM 5024 O O . SER A 1 688 ? -20.12600 -1.94600 -25.54800 1.000 55.14161 2197 SER A O 1
ATOM 5027 N N . SER A 1 689 ? -20.24500 -0.11600 -24.23900 1.000 48.45615 2198 SER A N 1
ATOM 5028 C CA . SER A 1 689 ? -21.52400 0.34300 -24.76300 1.000 44.15349 2198 SER A CA 1
ATOM 5029 C C . SER A 1 689 ? -21.36700 1.66500 -25.50800 1.000 48.07682 2198 SER A C 1
ATOM 5030 O O . SER A 1 689 ? -20.54300 2.50700 -25.14600 1.000 45.86276 2198 SER A O 1
ATOM 5033 N N . GLN A 1 690 ? -22.17600 1.83900 -26.55500 1.000 52.45797 2199 GLN A N 1
ATOM 5034 C CA . GLN A 1 690 ? -22.39800 3.14200 -27.16600 1.000 48.08674 2199 GLN A CA 1
ATOM 5035 C C . GLN A 1 690 ? -23.40200 3.92900 -26.32600 1.000 47.19434 2199 GLN A C 1
ATOM 5036 O O . GLN A 1 690 ? -24.16300 3.33700 -25.56100 1.000 46.97916 2199 GLN A O 1
ATOM 5042 N N . PRO A 1 691 ? -23.42500 5.26900 -26.44500 1.000 40.38729 2200 PRO A N 1
ATOM 5043 C CA . PRO A 1 691 ? -24.25800 6.07200 -25.52300 1.000 39.94349 2200 PRO A CA 1
ATOM 5044 C C . PRO A 1 691 ? -25.71500 5.65400 -25.48400 1.000 37.11115 2200 PRO A C 1
ATOM 5045 O O . PRO A 1 691 ? -26.32400 5.60700 -24.40800 1.000 36.04618 2200 PRO A O 1
ATOM 5049 N N . PHE A 1 692 ? -26.29300 5.32600 -26.63600 1.000 31.04082 2201 PHE A N 1
ATOM 5050 C CA . PHE A 1 692 ? -27.72100 5.08300 -26.71900 1.000 26.99808 2201 PHE A CA 1
ATOM 5051 C C . PHE A 1 692 ? -28.03700 3.62900 -27.04100 1.000 28.05648 2201 PHE A C 1
ATOM 5052 O O . PHE A 1 692 ? -29.17400 3.30400 -27.38400 1.000 28.33879 2201 PHE A O 1
ATOM 5060 N N . GLU A 1 693 ? -27.05700 2.74700 -26.87400 1.000 27.30497 2202 GLU A N 1
ATOM 5061 C CA . GLU A 1 693 ? -27.27200 1.31300 -27.00300 1.000 27.42577 2202 GLU A CA 1
ATOM 5062 C C . GLU A 1 693 ? -28.17400 0.81100 -25.88200 1.000 27.75653 2202 GLU A C 1
ATOM 5063 O O . GLU A 1 693 ? -28.04600 1.23400 -24.73000 1.000 27.82901 2202 GLU A O 1
ATOM 5069 N N . ARG A 1 694 ? -29.10700 -0.07600 -26.22600 1.000 24.14700 2203 ARG A N 1
ATOM 5070 C CA . ARG A 1 694 ? -30.01200 -0.64500 -25.22200 1.000 21.66796 2203 ARG A CA 1
ATOM 5071 C C . ARG A 1 694 ? -29.21100 -1.47900 -24.22500 1.000 22.04757 2203 ARG A C 1
ATOM 5072 O O . ARG A 1 694 ? -28.34400 -2.25700 -24.63700 1.000 23.04313 2203 ARG A O 1
ATOM 5080 N N . PRO A 1 695 ? -29.44600 -1.33000 -22.91800 1.000 22.73428 2204 PRO A N 1
ATOM 5081 C CA . PRO A 1 695 ? -28.78100 -2.20900 -21.94500 1.000 19.59269 2204 PRO A CA 1
ATOM 5082 C C . PRO A 1 695 ? -29.11300 -3.67100 -22.20700 1.000 24.56282 2204 PRO A C 1
ATOM 5083 O O . PRO A 1 695 ? -30.25300 -4.01900 -22.52100 1.000 27.13111 2204 PRO A O 1
ATOM 5087 N N . GLN A 1 696 ? -28.11400 -4.53500 -22.06900 1.000 21.55767 2205 GLN A N 1
ATOM 5088 C CA . GLN A 1 696 ? -28.33300 -5.96900 -22.20100 1.000 26.72503 2205 GLN A CA 1
ATOM 5089 C C . GLN A 1 696 ? -28.30700 -6.63600 -20.82900 1.000 24.79795 2205 GLN A C 1
ATOM 5090 O O . GLN A 1 696 ? -27.36700 -6.43500 -20.05200 1.000 23.00485 2205 GLN A O 1
ATOM 5096 N N . GLN A 1 697 ? -29.35900 -7.40700 -20.53400 1.000 24.21285 2206 GLN A N 1
ATOM 5097 C CA . GLN A 1 697 ? -29.47700 -8.10700 -19.26000 1.000 25.65105 2206 GLN A CA 1
ATOM 5098 C C . GLN A 1 697 ? -28.21600 -8.91000 -18.96300 1.000 27.25383 2206 GLN A C 1
ATOM 5099 O O . GLN A 1 697 ? -27.65700 -9.56800 -19.84400 1.000 25.27778 2206 GLN A O 1
ATOM 5105 N N . GLN A 1 698 ? -27.76600 -8.84800 -17.71000 1.000 23.98436 2207 GLN A N 1
ATOM 5106 C CA . GLN A 1 698 ? -26.61500 -9.62900 -17.26300 1.000 26.29311 2207 GLN A CA 1
ATOM 5107 C C . GLN A 1 698 ? -26.82100 -10.02800 -15.81100 1.000 27.89626 2207 GLN A C 1
ATOM 5108 O O . GLN A 1 698 ? -27.15400 -9.18200 -14.98100 1.000 23.78585 2207 GLN A O 1
ATOM 5114 N N . THR A 1 699 ? -26.60900 -11.30300 -15.50300 1.000 27.61316 2208 THR A N 1
ATOM 5115 C CA . THR A 1 699 ? -26.53400 -11.75800 -14.12200 1.000 24.30685 2208 THR A CA 1
ATOM 5116 C C . THR A 1 699 ? -25.06400 -11.98200 -13.78700 1.000 27.35936 2208 THR A C 1
ATOM 5117 O O . THR A 1 699 ? -24.39200 -12.79900 -14.42500 1.000 26.43763 2208 THR A O 1
ATOM 5121 N N . ILE A 1 700 ? -24.56400 -11.24000 -12.80700 1.000 25.16880 2209 ILE A N 1
ATOM 5122 C CA . ILE A 1 700 ? -23.13700 -11.15100 -12.52000 1.000 25.55473 2209 ILE A CA 1
ATOM 5123 C C . ILE A 1 700 ? -22.88400 -11.78700 -11.16000 1.000 28.70605 2209 ILE A C 1
ATOM 5124 O O . ILE A 1 700 ? -23.47900 -11.37900 -10.15500 1.000 26.41141 2209 ILE A O 1
ATOM 5129 N N . LYS A 1 701 ? -21.99200 -12.77600 -11.12400 1.000 30.23976 2210 LYS A N 1
ATOM 5130 C CA . LYS A 1 701 ? -21.80700 -13.63100 -9.96100 1.000 29.24484 2210 LYS A CA 1
ATOM 5131 C C . LYS A 1 701 ? -20.45300 -13.38900 -9.30600 1.000 33.41362 2210 LYS A C 1
ATOM 5132 O O . LYS A 1 701 ? -19.44000 -13.21600 -9.99400 1.000 38.04739 2210 LYS A O 1
ATOM 5138 N N . ALA A 1 702 ? -20.44800 -13.38700 -7.97100 1.000 34.42064 2211 ALA A N 1
ATOM 5139 C CA . ALA A 1 702 ? -19.23000 -13.48900 -7.17000 1.000 35.37241 2211 ALA A CA 1
ATOM 5140 C C . ALA A 1 702 ? -18.15700 -12.46900 -7.53300 1.000 31.76763 2211 ALA A C 1
ATOM 5141 O O . ALA A 1 702 ? -18.38700 -11.25600 -7.47600 1.000 33.69088 2211 ALA A O 1
ATOM 5143 N N . GLY A 1 703 ? -16.96900 -12.96000 -7.88800 1.000 32.71275 2212 GLY A N 1
ATOM 5144 C CA . GLY A 1 703 ? -15.82900 -12.09500 -8.13000 1.000 34.44335 2212 GLY A CA 1
ATOM 5145 C C . GLY A 1 703 ? -15.93800 -11.23700 -9.36800 1.000 37.38051 2212 GLY A C 1
ATOM 5146 O O . GLY A 1 703 ? -15.13800 -10.30900 -9.52800 1.000 38.57125 2212 GLY A O 1
ATOM 5147 N N . GLU A 1 704 ? -16.89600 -11.52200 -10.24800 1.000 31.80852 2213 GLU A N 1
ATOM 5148 C CA . GLU A 1 704 ? -17.06500 -10.70300 -11.43900 1.000 34.55307 2213 GLU A CA 1
ATOM 5149 C C . GLU A 1 704 ? -17.82600 -9.41800 -11.15800 1.000 33.18078 2213 GLU A C 1
ATOM 5150 O O . GLU A 1 704 ? -17.79500 -8.50500 -11.99000 1.000 31.85720 2213 GLU A O 1
ATOM 5156 N N . ARG A 1 705 ? -18.48400 -9.32000 -10.00200 1.000 28.85696 2214 ARG A N 1
ATOM 5157 C CA . ARG A 1 705 ? -19.29100 -8.14100 -9.71100 1.000 31.27441 2214 ARG A CA 1
ATOM 5158 C C . ARG A 1 705 ? -18.45200 -6.86900 -9.73100 1.000 30.07466 2214 ARG A C 1
ATOM 5159 O O . ARG A 1 705 ? -18.85800 -5.86700 -10.32900 1.000 28.84905 2214 ARG A O 1
ATOM 5167 N N . GLN A 1 706 ? -17.27300 -6.89300 -9.10100 1.000 33.21115 2215 GLN A N 1
ATOM 5168 C CA . GLN A 1 706 ? -16.47700 -5.67100 -8.98900 1.000 30.62183 2215 GLN A CA 1
ATOM 5169 C C . GLN A 1 706 ? -16.05200 -5.14400 -10.35300 1.000 30.83420 2215 GLN A C 1
ATOM 5170 O O . GLN A 1 706 ? -15.94300 -3.92600 -10.54500 1.000 28.24529 2215 GLN A O 1
ATOM 5176 N N . SER A 1 707 ? -15.80800 -6.03800 -11.31000 1.000 33.05274 2216 SER A N 1
ATOM 5177 C CA . SER A 1 707 ? -15.38000 -5.62500 -12.64100 1.000 30.34604 2216 SER A CA 1
ATOM 5178 C C . SER A 1 707 ? -16.48400 -4.94800 -13.43700 1.000 27.56197 2216 SER A C 1
ATOM 5179 O O . SER A 1 707 ? -16.19600 -4.35500 -14.47900 1.000 28.43445 2216 SER A O 1
ATOM 5182 N N . HIS A 1 708 ? -17.73000 -5.02000 -12.97900 1.000 25.30745 2217 HIS A N 1
ATOM 5183 C CA . HIS A 1 708 ? -18.84300 -4.38700 -13.66300 1.000 23.94396 2217 HIS A CA 1
ATOM 5184 C C . HIS A 1 708 ? -19.24200 -3.07000 -13.02100 1.000 22.61204 2217 HIS A C 1
ATOM 5185 O O . HIS A 1 708 ? -20.26700 -2.49600 -13.40600 1.000 21.31345 2217 HIS A O 1
ATOM 5192 N N . VAL A 1 709 ? -18.45800 -2.57900 -12.06000 1.000 20.64762 2218 VAL A N 1
ATOM 5193 C CA . VAL A 1 709 ? -18.81300 -1.40500 -11.27000 1.000 19.42423 2218 VAL A CA 1
ATOM 5194 C C . VAL A 1 709 ? -17.89600 -0.25200 -11.64900 1.000 20.84424 2218 VAL A C 1
ATOM 5195 O O . VAL A 1 709 ? -16.67400 -0.41700 -11.72100 1.000 21.12831 2218 VAL A O 1
ATOM 5199 N N . SER A 1 710 ? -18.49600 0.91100 -11.88800 1.000 19.33044 2219 SER A N 1
ATOM 5200 C CA . SER A 1 710 ? -17.75700 2.13900 -12.14500 1.000 17.57887 2219 SER A CA 1
ATOM 5201 C C . SER A 1 710 ? -16.79600 2.45200 -10.99800 1.000 18.78222 2219 SER A C 1
ATOM 5202 O O . SER A 1 710 ? -17.10400 2.22900 -9.82500 1.000 18.18656 2219 SER A O 1
ATOM 5205 N N . ARG A 1 711 ? -15.62800 2.98500 -11.33500 1.000 19.90037 2220 ARG A N 1
ATOM 5206 C CA . ARG A 1 711 ? -14.68500 3.42000 -10.31700 1.000 16.95685 2220 ARG A CA 1
ATOM 5207 C C . ARG A 1 711 ? -14.75800 4.93000 -10.13500 1.000 18.93155 2220 ARG A C 1
ATOM 5208 O O . ARG A 1 711 ? -15.28000 5.66500 -10.97800 1.000 19.48500 2220 ARG A O 1
ATOM 5216 N N . CYS A 1 712 ? -14.21600 5.39900 -9.01600 1.000 16.73475 2221 CYS A N 1
ATOM 5217 C CA . CYS A 1 712 ? -14.30000 6.81400 -8.69500 1.000 16.46922 2221 CYS A CA 1
ATOM 5218 C C . CYS A 1 712 ? -13.02700 7.26000 -7.99500 1.000 18.07197 2221 CYS A C 1
ATOM 5219 O O . CYS A 1 712 ? -12.25400 6.44600 -7.48000 1.000 18.72035 2221 CYS A O 1
ATOM 5222 N N . GLN A 1 713 ? -12.82200 8.57400 -7.98900 1.000 17.02347 2222 GLN A N 1
ATOM 5223 C CA . GLN A 1 713 ? -11.75800 9.16800 -7.19500 1.000 17.46601 2222 GLN A CA 1
ATOM 5224 C C . GLN A 1 713 ? -12.32100 10.38600 -6.48900 1.000 18.42842 2222 GLN A C 1
ATOM 5225 O O . GLN A 1 713 ? -13.09000 11.15300 -7.07500 1.000 19.64212 2222 GLN A O 1
ATOM 5231 N N . VAL A 1 714 ? -11.97700 10.53300 -5.21600 1.000 19.46111 2223 VAL A N 1
ATOM 5232 C CA . VAL A 1 714 ? -12.32500 11.71800 -4.44700 1.000 16.94540 2223 VAL A CA 1
ATOM 5233 C C . VAL A 1 714 ? -11.13900 12.67100 -4.51200 1.000 19.29461 2223 VAL A C 1
ATOM 5234 O O . VAL A 1 714 ? -10.00400 12.28300 -4.22000 1.000 22.46188 2223 VAL A O 1
ATOM 5238 N N . CYS A 1 715 ? -11.40400 13.90500 -4.92500 1.000 19.15569 2224 CYS A N 1
ATOM 5239 C CA . CYS A 1 715 ? -10.38800 14.85700 -5.35400 1.000 21.62142 2224 CYS A CA 1
ATOM 5240 C C . CYS A 1 715 ? -10.53100 16.15800 -4.58200 1.000 21.21191 2224 CYS A C 1
ATOM 5241 O O . CYS A 1 715 ? -11.64900 16.59900 -4.30600 1.000 21.13804 2224 CYS A O 1
ATOM 5244 N N . MET A 1 716 ? -9.40500 16.79300 -4.26300 1.000 20.63463 2225 MET A N 1
ATOM 5245 C CA . MET A 1 716 ? -9.42600 18.07500 -3.57100 1.000 23.04336 2225 MET A CA 1
ATOM 5246 C C . MET A 1 716 ? -8.68300 19.11600 -4.39300 1.000 23.31960 2225 MET A C 1
ATOM 5247 O O . MET A 1 716 ? -7.63600 18.82800 -4.97600 1.000 26.31096 2225 MET A O 1
ATOM 5252 N N . LYS A 1 717 ? -9.23400 20.32500 -4.44500 1.000 26.46627 2226 LYS A N 1
ATOM 5253 C CA . LYS A 1 717 ? -8.64900 21.39100 -5.25900 1.000 28.45718 2226 LYS A CA 1
ATOM 5254 C C . LYS A 1 717 ? -7.31200 21.85800 -4.69400 1.000 35.39249 2226 LYS A C 1
ATOM 5255 O O . LYS A 1 717 ? -7.21100 22.18000 -3.51100 1.000 37.68409 2226 LYS A O 1
ATOM 5261 N N . LEU B 1 20 ? -78.86800 -25.24000 -7.28600 1.000 49.56858 3 LEU D N 1
ATOM 5262 C CA . LEU B 1 20 ? -77.60100 -24.54400 -7.49200 1.000 47.42274 3 LEU D CA 1
ATOM 5263 C C . LEU B 1 20 ? -77.84400 -23.09300 -7.88600 1.000 43.55509 3 LEU D C 1
ATOM 5264 O O . LEU B 1 20 ? -78.54800 -22.81700 -8.85600 1.000 45.03754 3 LEU D O 1
ATOM 5269 N N . THR B 1 21 ? -77.25900 -22.16100 -7.13500 1.000 39.85115 4 THR D N 1
ATOM 5270 C CA . THR B 1 21 ? -77.41600 -20.74200 -7.42300 1.000 38.95223 4 THR D CA 1
ATOM 5271 C C . THR B 1 21 ? -76.18700 -20.14000 -8.09200 1.000 35.22176 4 THR D C 1
ATOM 5272 O O . THR B 1 21 ? -76.15900 -18.92900 -8.33200 1.000 35.73108 4 THR D O 1
ATOM 5276 N N . GLY B 1 22 ? -75.18000 -20.94900 -8.40800 1.000 34.31907 5 GLY D N 1
ATOM 5277 C CA . GLY B 1 22 ? -73.99700 -20.43700 -9.06100 1.000 31.70188 5 GLY D CA 1
ATOM 5278 C C . GLY B 1 22 ? -72.88400 -20.01600 -8.13300 1.000 31.39396 5 GLY D C 1
ATOM 5279 O O . GLY B 1 22 ? -72.11800 -19.10500 -8.47500 1.000 27.62651 5 GLY D O 1
ATOM 5280 N N . ILE B 1 23 ? -72.77200 -20.63900 -6.96100 1.000 29.25596 6 ILE D N 1
ATOM 5281 C CA . ILE B 1 23 ? -71.62200 -20.39700 -6.09700 1.000 27.24641 6 ILE D CA 1
ATOM 5282 C C . ILE B 1 23 ? -70.38500 -20.99400 -6.75400 1.000 25.30914 6 ILE D C 1
ATOM 5283 O O . ILE B 1 23 ? -70.41300 -22.12100 -7.26500 1.000 28.25974 6 ILE D O 1
ATOM 5288 N N . LEU B 1 24 ? -69.29800 -20.23200 -6.77200 1.000 25.92078 7 LEU D N 1
ATOM 5289 C CA . LEU B 1 24 ? -68.10700 -20.61700 -7.51600 1.000 26.42404 7 LEU D CA 1
ATOM 5290 C C . LEU B 1 24 ? -66.92000 -20.78200 -6.57800 1.000 26.39789 7 LEU D C 1
ATOM 5291 O O . LEU B 1 24 ? -66.71300 -19.96900 -5.67200 1.000 28.56719 7 LEU D O 1
ATOM 5296 N N . ILE B 1 25 ? -66.15700 -21.85000 -6.79200 1.000 28.11490 8 ILE D N 1
ATOM 5297 C CA . ILE B 1 25 ? -64.92200 -22.10000 -6.06400 1.000 27.33611 8 ILE D CA 1
ATOM 5298 C C . ILE B 1 25 ? -63.77300 -22.09400 -7.06200 1.000 25.35422 8 ILE D C 1
ATOM 5299 O O . ILE B 1 25 ? -63.91300 -22.58800 -8.18700 1.000 29.37899 8 ILE D O 1
ATOM 5304 N N . THR B 1 26 ? -62.64400 -21.52400 -6.65000 1.000 26.13875 9 THR D N 1
ATOM 5305 C CA . THR B 1 26 ? -61.44400 -21.43500 -7.47000 1.000 23.71765 9 THR D CA 1
ATOM 5306 C C . THR B 1 26 ? -60.31900 -22.20800 -6.79000 1.000 22.12480 9 THR D C 1
ATOM 5307 O O . THR B 1 26 ? -60.09000 -22.05000 -5.58800 1.000 23.89004 9 THR D O 1
ATOM 5311 N N . ARG B 1 27 ? -59.64600 -23.07000 -7.54800 1.000 23.27146 10 ARG D N 1
ATOM 5312 C CA . ARG B 1 27 ? -58.53400 -23.86700 -7.04700 1.000 21.31808 10 ARG D CA 1
ATOM 5313 C C . ARG B 1 27 ? -57.28600 -23.56000 -7.86000 1.000 21.51192 10 ARG D C 1
ATOM 5314 O O . ARG B 1 27 ? -57.34900 -23.49800 -9.08900 1.000 23.11078 10 ARG D O 1
ATOM 5322 N N . HIS B 1 28 ? -56.15000 -23.41100 -7.17800 1.000 20.22242 11 HIS D N 1
ATOM 5323 C CA . HIS B 1 28 ? -54.85000 -23.21500 -7.81300 1.000 21.40245 11 HIS D CA 1
ATOM 5324 C C . HIS B 1 28 ? -53.96900 -24.42700 -7.54200 1.000 24.70139 11 HIS D C 1
ATOM 5325 O O . HIS B 1 28 ? -53.85300 -24.87100 -6.39600 1.000 25.54745 11 HIS D O 1
ATOM 5332 N N . SER B 1 29 ? -53.35200 -24.95800 -8.59600 1.000 20.26942 12 SER D N 1
ATOM 5333 C CA . SER B 1 29 ? -52.54100 -26.16000 -8.46200 1.000 23.71880 12 SER D CA 1
ATOM 5334 C C . SER B 1 29 ? -51.14300 -25.88100 -7.92600 1.000 22.81272 12 SER D C 1
ATOM 5335 O O . SER B 1 29 ? -50.48900 -26.81100 -7.43500 1.000 26.11038 12 SER D O 1
ATOM 5338 N N . GLN B 1 30 ? -50.66300 -24.63800 -8.02700 1.000 19.43758 13 GLN D N 1
ATOM 5339 C CA . GLN B 1 30 ? -49.26700 -24.32000 -7.72700 1.000 22.42018 13 GLN D CA 1
ATOM 5340 C C . GLN B 1 30 ? -48.34300 -25.24200 -8.51800 1.000 24.53693 13 GLN D C 1
ATOM 5341 O O . GLN B 1 30 ? -47.28100 -25.66000 -8.05300 1.000 22.34038 13 GLN D O 1
ATOM 5347 N N . SER B 1 31 ? -48.77400 -25.57200 -9.72900 1.000 21.49365 14 SER D N 1
ATOM 5348 C CA . SER B 1 31 ? -47.99000 -26.41600 -10.61300 1.000 24.27468 14 SER D CA 1
ATOM 5349 C C . SER B 1 31 ? -48.40300 -26.12400 -12.04400 1.000 23.85004 14 SER D C 1
ATOM 5350 O O . SER B 1 31 ? -49.40100 -25.44700 -12.30300 1.000 23.88277 14 SER D O 1
ATOM 5353 N N . GLU B 1 32 ? -47.63000 -26.69000 -12.97200 1.000 24.88007 15 GLU D N 1
ATOM 5354 C CA . GLU B 1 32 ? -47.91100 -26.61500 -14.39700 1.000 27.25375 15 GLU D CA 1
ATOM 5355 C C . GLU B 1 32 ? -49.12200 -27.44400 -14.81100 1.000 26.31434 15 GLU D C 1
ATOM 5356 O O . GLU B 1 32 ? -49.65100 -27.23900 -15.91100 1.000 29.24052 15 GLU D O 1
ATOM 5362 N N . THR B 1 33 ? -49.58000 -28.36300 -13.96500 1.000 28.55344 16 THR D N 1
ATOM 5363 C CA A THR B 1 33 ? -50.73400 -29.18900 -14.28600 0.667 30.14352 16 THR D CA 1
ATOM 5364 C CA B THR B 1 33 ? -50.73500 -29.18500 -14.29300 0.333 30.13153 16 THR D CA 1
ATOM 5365 C C . THR B 1 33 ? -52.02500 -28.45100 -13.95100 1.000 29.52568 16 THR D C 1
ATOM 5366 O O . THR B 1 33 ? -52.13100 -27.79700 -12.91000 1.000 27.60092 16 THR D O 1
ATOM 5373 N N . VAL B 1 34 ? -53.00700 -28.55700 -14.83400 1.000 29.05239 17 VAL D N 1
ATOM 5374 C CA . VAL B 1 34 ? -54.29700 -27.90700 -14.59600 1.000 29.61792 17 VAL D CA 1
ATOM 5375 C C . VAL B 1 34 ? -55.06700 -28.71500 -13.55200 1.000 27.88072 17 VAL D C 1
ATOM 5376 O O . VAL B 1 34 ? -55.18800 -29.94800 -13.69700 1.000 29.63124 17 VAL D O 1
ATOM 5380 N N . PRO B 1 35 ? -55.59700 -28.08000 -12.51400 1.000 26.18449 18 PRO D N 1
ATOM 5381 C CA . PRO B 1 35 ? -56.32600 -28.81800 -11.47700 1.000 28.34116 18 PRO D CA 1
ATOM 5382 C C . PRO B 1 35 ? -57.74000 -29.16600 -11.92500 1.000 31.45370 18 PRO D C 1
ATOM 5383 O O . PRO B 1 35 ? -58.25400 -28.66300 -12.92400 1.000 30.80894 18 PRO D O 1
ATOM 5387 N N . ALA B 1 36 ? -58.36600 -30.04900 -11.15000 1.000 32.34153 19 ALA D N 1
ATOM 5388 C CA . ALA B 1 36 ? -59.69800 -30.55100 -11.43800 1.000 32.14960 19 ALA D CA 1
ATOM 5389 C C . ALA B 1 36 ? -60.67100 -30.16600 -10.33300 1.000 32.37478 19 ALA D C 1
ATOM 5390 O O . ALA B 1 36 ? -60.28300 -29.90200 -9.19100 1.000 32.99600 19 ALA D O 1
ATOM 5392 N N . CYS B 1 37 ? -61.95100 -30.13500 -10.69400 1.000 38.11085 20 CYS D N 1
ATOM 5393 C CA . CYS B 1 37 ? -63.01900 -29.87100 -9.74500 1.000 38.68601 20 CYS D CA 1
ATOM 5394 C C . CYS B 1 37 ? -63.29700 -31.10500 -8.89200 1.000 42.69226 20 CYS D C 1
ATOM 5395 O O . CYS B 1 37 ? -62.91400 -32.22700 -9.23200 1.000 43.54141 20 CYS D O 1
ATOM 5398 N N . SER B 1 38 ? -63.98600 -30.88400 -7.77600 1.000 46.76245 21 SER D N 1
ATOM 5399 C CA . SER B 1 38 ? -64.38700 -31.96900 -6.89000 1.000 48.35413 21 SER D CA 1
ATOM 5400 C C . SER B 1 38 ? -65.52300 -32.76900 -7.52400 1.000 55.51766 21 SER D C 1
ATOM 5401 O O . SER B 1 38 ? -65.91300 -32.55400 -8.67600 1.000 52.12786 21 SER D O 1
ATOM 5404 N N . ALA B 1 39 ? -66.08000 -33.69200 -6.73200 1.000 64.88929 22 ALA D N 1
ATOM 5405 C CA . ALA B 1 39 ? -67.07000 -34.69000 -7.12900 1.000 62.51340 22 ALA D CA 1
ATOM 5406 C C . ALA B 1 39 ? -68.10900 -34.19800 -8.13000 1.000 59.31826 22 ALA D C 1
ATOM 5407 O O . ALA B 1 39 ? -67.92300 -34.32800 -9.34500 1.000 64.63643 22 ALA D O 1
ATOM 5409 N N . GLY B 1 40 ? -69.21600 -33.66500 -7.63300 1.000 59.53157 23 GLY D N 1
ATOM 5410 C CA . GLY B 1 40 ? -70.28000 -33.18500 -8.48700 1.000 60.26569 23 GLY D CA 1
ATOM 5411 C C . GLY B 1 40 ? -70.13900 -31.74800 -8.93300 1.000 57.70243 23 GLY D C 1
ATOM 5412 O O . GLY B 1 40 ? -71.10000 -31.18400 -9.46700 1.000 56.18352 23 GLY D O 1
ATOM 5413 N N . HIS B 1 41 ? -68.96800 -31.14100 -8.74000 1.000 50.88422 24 HIS D N 1
ATOM 5414 C CA . HIS B 1 41 ? -68.76700 -29.73800 -9.07700 1.000 43.76219 24 HIS D CA 1
ATOM 5415 C C . HIS B 1 41 ? -68.51100 -29.59300 -10.57100 1.000 42.82964 24 HIS D C 1
ATOM 5416 O O . HIS B 1 41 ? -67.68500 -30.30900 -11.14100 1.000 48.68614 24 HIS D O 1
ATOM 5423 N N . THR B 1 42 ? -69.22400 -28.66600 -11.20100 1.000 36.02448 25 THR D N 1
ATOM 5424 C CA . THR B 1 42 ? -69.13200 -28.45200 -12.63900 1.000 34.25304 25 THR D CA 1
ATOM 5425 C C . THR B 1 42 ? -68.01400 -27.46500 -12.94900 1.000 33.21446 25 THR D C 1
ATOM 5426 O O . THR B 1 42 ? -67.94800 -26.38400 -12.35600 1.000 31.18991 25 THR D O 1
ATOM 5430 N N . GLU B 1 43 ? -67.14300 -27.83700 -13.87800 1.000 31.37517 26 GLU D N 1
ATOM 5431 C CA . GLU B 1 43 ? -66.05000 -26.96000 -14.28100 1.000 30.29862 26 GLU D CA 1
ATOM 5432 C C . GLU B 1 43 ? -66.57900 -25.87200 -15.20500 1.000 31.16668 26 GLU D C 1
ATOM 5433 O O . GLU B 1 43 ? -67.26300 -26.16300 -16.19400 1.000 31.81739 26 GLU D O 1
ATOM 5439 N N . LEU B 1 44 ? -66.27900 -24.61700 -14.87600 1.000 24.93048 27 LEU D N 1
ATOM 5440 C CA . LEU B 1 44 ? -66.65600 -23.50900 -15.74400 1.000 25.88382 27 LEU D CA 1
ATOM 5441 C C . LEU B 1 44 ? -65.53100 -23.13200 -16.69800 1.000 26.88600 27 LEU D C 1
ATOM 5442 O O . LEU B 1 44 ? -65.75500 -23.03600 -17.90800 1.000 26.96061 27 LEU D O 1
ATOM 5447 N N . TRP B 1 45 ? -64.32300 -22.90100 -16.18100 1.000 27.25199 28 TRP D N 1
ATOM 5448 C CA . TRP B 1 45 ? -63.18100 -22.66900 -17.05800 1.000 23.89890 28 TRP D CA 1
ATOM 5449 C C . TRP B 1 45 ? -61.89500 -22.99500 -16.31300 1.000 25.22851 28 TRP D C 1
ATOM 5450 O O . TRP B 1 45 ? -61.88700 -23.19000 -15.09500 1.000 22.09277 28 TRP D O 1
ATOM 5461 N N . THR B 1 46 ? -60.80800 -23.07800 -17.07600 1.000 24.92477 29 THR D N 1
ATOM 5462 C CA . THR B 1 46 ? -59.46300 -23.20900 -16.53600 1.000 21.88249 29 THR D CA 1
ATOM 5463 C C . THR B 1 46 ? -58.63700 -21.99500 -16.94200 1.000 22.05400 29 THR D C 1
ATOM 5464 O O . THR B 1 46 ? -59.02300 -21.21700 -17.81900 1.000 22.68358 29 THR D O 1
ATOM 5468 N N . GLY B 1 47 ? -57.49200 -21.82500 -16.29000 1.000 20.59474 30 GLY D N 1
ATOM 5469 C CA . GLY B 1 47 ? -56.66200 -20.68000 -16.60200 1.000 19.91606 30 GLY D CA 1
ATOM 5470 C C . GLY B 1 47 ? -55.33400 -20.65700 -15.87900 1.000 21.52303 30 GLY D C 1
ATOM 5471 O O . GLY B 1 47 ? -54.79000 -21.70400 -15.51000 1.000 19.84243 30 GLY D O 1
ATOM 5472 N N . TYR B 1 48 ? -54.81300 -19.44600 -15.68100 1.000 18.63100 31 TYR D N 1
ATOM 5473 C CA . TYR B 1 48 ? -53.51900 -19.19200 -15.06200 1.000 19.03575 31 TYR D CA 1
ATOM 5474 C C . TYR B 1 48 ? -53.72600 -18.33000 -13.82300 1.000 17.87326 31 TYR D C 1
ATOM 5475 O O . TYR B 1 48 ? -54.57700 -17.43800 -13.82400 1.000 17.59200 31 TYR D O 1
ATOM 5484 N N . SER B 1 49 ? -52.93800 -18.57900 -12.77400 1.000 17.65870 32 SER D N 1
ATOM 5485 C CA . SER B 1 49 ? -53.19100 -18.01300 -11.43900 1.000 16.39571 32 SER D CA 1
ATOM 5486 C C . SER B 1 49 ? -52.62800 -16.59800 -11.32300 1.000 15.59592 32 SER D C 1
ATOM 5487 O O . SER B 1 49 ? -51.43400 -16.41500 -11.08400 1.000 15.34798 32 SER D O 1
ATOM 5490 N N . LEU B 1 50 ? -53.49800 -15.59000 -11.41700 1.000 15.22271 33 LEU D N 1
ATOM 5491 C CA . LEU B 1 50 ? -53.08300 -14.19100 -11.34800 1.000 14.96113 33 LEU D CA 1
ATOM 5492 C C . LEU B 1 50 ? -53.14300 -13.69100 -9.90900 1.000 13.96303 33 LEU D C 1
ATOM 5493 O O . LEU B 1 50 ? -54.20600 -13.74900 -9.27100 1.000 15.09578 33 LEU D O 1
ATOM 5498 N N . LEU B 1 51 ? -52.01300 -13.18800 -9.40800 1.000 13.53032 34 LEU D N 1
ATOM 5499 C CA . LEU B 1 51 ? -51.93100 -12.64200 -8.05500 1.000 13.02637 34 LEU D CA 1
ATOM 5500 C C . LEU B 1 51 ? -52.20200 -11.13600 -8.04000 1.000 13.32561 34 LEU D C 1
ATOM 5501 O O . LEU B 1 51 ? -53.13300 -10.67600 -7.36400 1.000 12.79566 34 LEU D O 1
ATOM 5506 N N . TYR B 1 52 ? -51.39900 -10.34700 -8.75900 1.000 12.21675 35 TYR D N 1
ATOM 5507 C CA . TYR B 1 52 ? -51.73700 -8.92600 -8.88600 1.000 11.76757 35 TYR D CA 1
ATOM 5508 C C . TYR B 1 52 ? -51.05200 -8.31000 -10.09300 1.000 12.94336 35 TYR D C 1
ATOM 5509 O O . TYR B 1 52 ? -50.26200 -8.95100 -10.78900 1.000 12.60693 35 TYR D O 1
ATOM 5518 N N . VAL B 1 53 ? -51.41700 -7.05500 -10.35500 1.000 12.29091 36 VAL D N 1
ATOM 5519 C CA . VAL B 1 53 ? -50.86900 -6.26700 -11.45100 1.000 12.89158 36 VAL D CA 1
ATOM 5520 C C . VAL B 1 53 ? -50.33200 -4.97200 -10.85600 1.000 13.77281 36 VAL D C 1
ATOM 5521 O O . VAL B 1 53 ? -51.00300 -4.34200 -10.03400 1.000 13.55604 36 VAL D O 1
ATOM 5525 N N . ASP B 1 54 ? -49.11100 -4.60600 -11.24200 1.000 11.35903 37 ASP D N 1
ATOM 5526 C CA . ASP B 1 54 ? -48.45100 -3.36100 -10.83700 1.000 14.47990 37 ASP D CA 1
ATOM 5527 C C . ASP B 1 54 ? -48.54500 -2.44100 -12.05200 1.000 15.57680 37 ASP D C 1
ATOM 5528 O O . ASP B 1 54 ? -47.74500 -2.54300 -12.98200 1.000 15.15562 37 ASP D O 1
ATOM 5533 N N . GLY B 1 55 ? -49.54500 -1.56300 -12.05300 1.000 12.63020 38 GLY D N 1
ATOM 5534 C CA . GLY B 1 55 ? -49.77500 -0.67400 -13.17500 1.000 13.91615 38 GLY D CA 1
ATOM 5535 C C . GLY B 1 55 ? -49.61500 0.76900 -12.75200 1.000 11.49029 38 GLY D C 1
ATOM 5536 O O . GLY B 1 55 ? -50.24400 1.19300 -11.77800 1.000 11.90897 38 GLY D O 1
ATOM 5537 N N . ASN B 1 56 ? -48.75500 1.51900 -13.43900 1.000 12.90075 39 ASN D N 1
ATOM 5538 C CA . ASN B 1 56 ? -48.43100 2.89700 -13.04400 1.000 12.78612 39 ASN D CA 1
ATOM 5539 C C . ASN B 1 56 ? -48.09600 2.98300 -11.55100 1.000 12.74860 39 ASN D C 1
ATOM 5540 O O . ASN B 1 56 ? -48.56500 3.86800 -10.82700 1.000 13.53544 39 ASN D O 1
ATOM 5545 N N . ASP B 1 57 ? -47.27100 2.04000 -11.09400 1.000 12.24215 40 ASP D N 1
ATOM 5546 C CA . ASP B 1 57 ? -46.74200 2.02300 -9.72500 1.000 14.10785 40 ASP D CA 1
ATOM 5547 C C . ASP B 1 57 ? -47.85700 1.86600 -8.68800 1.000 15.25858 40 ASP D C 1
ATOM 5548 O O . ASP B 1 57 ? -47.74800 2.36300 -7.57100 1.000 17.86661 40 ASP D O 1
ATOM 5553 N N . TYR B 1 58 ? -48.94400 1.18100 -9.05300 1.000 9.20539 41 TYR D N 1
ATOM 5554 C CA . TYR B 1 58 ? -50.04900 0.89500 -8.14700 1.000 12.57341 41 TYR D CA 1
ATOM 5555 C C . TYR B 1 58 ? -50.34500 -0.59800 -8.18900 1.000 12.81150 41 TYR D C 1
ATOM 5556 O O . TYR B 1 58 ? -50.53600 -1.16000 -9.27100 1.000 12.07292 41 TYR D O 1
ATOM 5565 N N . ALA B 1 59 ? -50.41000 -1.23700 -7.01600 1.000 10.97903 42 ALA D N 1
ATOM 5566 C CA . ALA B 1 59 ? -50.64400 -2.67600 -6.94700 1.000 9.85519 42 ALA D CA 1
ATOM 5567 C C . ALA B 1 59 ? -52.13800 -2.96300 -6.81200 1.000 13.22011 42 ALA D C 1
ATOM 5568 O O . ALA B 1 59 ? -52.76300 -2.57500 -5.81800 1.000 13.12412 42 ALA D O 1
ATOM 5570 N N . HIS B 1 60 ? -52.69700 -3.68300 -7.78000 1.000 10.39542 43 HIS D N 1
ATOM 5571 C CA . HIS B 1 60 ? -54.09600 -4.10500 -7.73000 1.000 11.63463 43 HIS D CA 1
ATOM 5572 C C . HIS B 1 60 ? -54.14600 -5.62400 -7.71600 1.000 11.44449 43 HIS D C 1
ATOM 5573 O O . HIS B 1 60 ? -53.77800 -6.26500 -8.70400 1.000 11.68294 43 HIS D O 1
ATOM 5580 N N . ASN B 1 61 ? -54.63900 -6.18800 -6.61500 1.000 11.68343 44 ASN D N 1
ATOM 5581 C CA . ASN B 1 61 ? -54.62700 -7.62200 -6.36200 1.000 11.20875 44 ASN D CA 1
ATOM 5582 C C . ASN B 1 61 ? -55.95600 -8.27100 -6.72300 1.000 12.03075 44 ASN D C 1
ATOM 5583 O O . ASN B 1 61 ? -57.01500 -7.65700 -6.58300 1.000 14.18682 44 ASN D O 1
ATOM 5588 N N . GLN B 1 62 ? -55.89200 -9.54100 -7.14300 1.000 12.14906 45 GLN D N 1
ATOM 5589 C CA . GLN B 1 62 ? -57.05900 -10.41100 -7.19500 1.000 14.33947 45 GLN D CA 1
ATOM 5590 C C . GLN B 1 62 ? -57.08800 -11.29500 -5.95400 1.000 16.35955 45 GLN D C 1
ATOM 5591 O O . GLN B 1 62 ? -56.04600 -11.69300 -5.43600 1.000 16.34667 45 GLN D O 1
ATOM 5597 N N . ASP B 1 63 ? -58.29700 -11.60600 -5.48900 1.000 13.71708 46 ASP D N 1
ATOM 5598 C CA . ASP B 1 63 ? -58.48300 -12.55100 -4.38800 1.000 16.13139 46 ASP D CA 1
ATOM 5599 C C . ASP B 1 63 ? -58.23000 -13.96800 -4.89800 1.000 16.89786 46 ASP D C 1
ATOM 5600 O O . ASP B 1 63 ? -58.91000 -14.43200 -5.81700 1.000 15.93793 46 ASP D O 1
ATOM 5605 N N . LEU B 1 64 ? -57.22200 -14.65300 -4.33400 1.000 16.02130 47 LEU D N 1
ATOM 5606 C CA . LEU B 1 64 ? -56.88200 -15.98000 -4.84300 1.000 15.57342 47 LEU D CA 1
ATOM 5607 C C . LEU B 1 64 ? -58.00900 -16.99400 -4.64700 1.000 17.30464 47 LEU D C 1
ATOM 5608 O O . LEU B 1 64 ? -57.99400 -18.05200 -5.28400 1.000 17.62646 47 LEU D O 1
ATOM 5613 N N . GLY B 1 65 ? -58.97900 -16.70400 -3.78900 1.000 15.25646 48 GLY D N 1
ATOM 5614 C CA . GLY B 1 65 ? -60.12400 -17.57800 -3.66700 1.000 16.36632 48 GLY D CA 1
ATOM 5615 C C . GLY B 1 65 ? -61.26800 -17.31700 -4.62400 1.000 19.19442 48 GLY D C 1
ATOM 5616 O O . GLY B 1 65 ? -62.24700 -18.07500 -4.61400 1.000 21.82448 48 GLY D O 1
ATOM 5617 N N . SER B 1 66 ? -61.18000 -16.27400 -5.45000 1.000 18.10453 49 SER D N 1
ATOM 5618 C CA A SER B 1 66 ? -62.24600 -15.84000 -6.34200 0.456 17.84744 49 SER D CA 1
ATOM 5619 C CA B SER B 1 66 ? -62.24900 -15.84300 -6.34000 0.544 17.82997 49 SER D CA 1
ATOM 5620 C C . SER B 1 66 ? -61.92300 -16.17200 -7.79300 1.000 18.62755 49 SER D C 1
ATOM 5621 O O . SER B 1 66 ? -60.75100 -16.29500 -8.16900 1.000 17.19879 49 SER D O 1
ATOM 5626 N N . PRO B 1 67 ? -62.94100 -16.30600 -8.65000 1.000 18.55788 50 PRO D N 1
ATOM 5627 C CA . PRO B 1 67 ? -62.65900 -16.60900 -10.06600 1.000 18.52086 50 PRO D CA 1
ATOM 5628 C C . PRO B 1 67 ? -61.82200 -15.54800 -10.76700 1.000 18.05252 50 PRO D C 1
ATOM 5629 O O . PRO B 1 67 ? -61.18900 -15.85300 -11.78600 1.000 18.56541 50 PRO D O 1
ATOM 5633 N N . GLY B 1 68 ? -61.82100 -14.31200 -10.27900 1.000 18.12104 51 GLY D N 1
ATOM 5634 C CA . GLY B 1 68 ? -61.00800 -13.28400 -10.91200 1.000 15.38201 51 GLY D CA 1
ATOM 5635 C C . GLY B 1 68 ? -59.52400 -13.61400 -10.93300 1.000 18.20387 51 GLY D C 1
ATOM 5636 O O . GLY B 1 68 ? -58.79100 -13.13400 -11.80000 1.000 16.83391 51 GLY D O 1
ATOM 5637 N N . SER B 1 69 ? -59.06000 -14.43500 -9.99600 1.000 16.69518 52 SER D N 1
ATOM 5638 C CA . SER B 1 69 ? -57.65500 -14.82700 -10.00200 1.000 16.83853 52 SER D CA 1
ATOM 5639 C C . SER B 1 69 ? -57.36100 -15.93800 -11.00100 1.000 17.87082 52 SER D C 1
ATOM 5640 O O . SER B 1 69 ? -56.20800 -16.37900 -11.08700 1.000 16.73848 52 SER D O 1
ATOM 5643 N N . CYS B 1 70 ? -58.36100 -16.41600 -11.75200 1.000 16.42917 53 CYS D N 1
ATOM 5644 C CA . CYS B 1 70 ? -58.15700 -17.49300 -12.72100 1.000 18.05297 53 CYS D CA 1
ATOM 5645 C C . CYS B 1 70 ? -58.38900 -16.92100 -14.11500 1.000 20.20877 53 CYS D C 1
ATOM 5646 O O . CYS B 1 70 ? -59.52900 -16.79500 -14.56800 1.000 21.47874 53 CYS D O 1
ATOM 5649 N N . VAL B 1 71 ? -57.29900 -16.60000 -14.79500 1.000 17.65347 54 VAL D N 1
ATOM 5650 C CA . VAL B 1 71 ? -57.32100 -15.85800 -16.05100 1.000 19.27222 54 VAL D CA 1
ATOM 5651 C C . VAL B 1 71 ? -57.13400 -16.85400 -17.18900 1.000 20.30866 54 VAL D C 1
ATOM 5652 O O . VAL B 1 71 ? -56.11400 -17.55600 -17.21400 1.000 20.63648 54 VAL D O 1
ATOM 5656 N N . PRO B 1 72 ? -58.08000 -16.95600 -18.13200 1.000 19.80517 55 PRO D N 1
ATOM 5657 C CA . PRO B 1 72 ? -57.98800 -18.01800 -19.15300 1.000 20.62600 55 PRO D CA 1
ATOM 5658 C C . PRO B 1 72 ? -56.79300 -17.89600 -20.08400 1.000 22.57154 55 PRO D C 1
ATOM 5659 O O . PRO B 1 72 ? -56.27700 -18.93000 -20.52700 1.000 23.17062 55 PRO D O 1
ATOM 5663 N N . ARG B 1 73 ? -56.34300 -16.68600 -20.41600 1.000 21.45591 56 ARG D N 1
ATOM 5664 C CA . ARG B 1 73 ? -55.23700 -16.50100 -21.35100 1.000 19.58803 56 ARG D CA 1
ATOM 5665 C C . ARG B 1 73 ? -54.09600 -15.78000 -20.64800 1.000 20.09002 56 ARG D C 1
ATOM 5666 O O . ARG B 1 73 ? -54.27600 -14.67000 -20.13700 1.000 19.36361 56 ARG D O 1
ATOM 5674 N N . PHE B 1 74 ? -52.92700 -16.41300 -20.62700 1.000 19.32624 57 PHE D N 1
ATOM 5675 C CA . PHE B 1 74 ? -51.74300 -15.81400 -20.03100 1.000 19.50390 57 PHE D CA 1
ATOM 5676 C C . PHE B 1 74 ? -51.14800 -14.75300 -20.94800 1.000 19.51840 57 PHE D C 1
ATOM 5677 O O . PHE B 1 74 ? -51.20200 -14.85900 -22.17800 1.000 21.56606 57 PHE D O 1
ATOM 5685 N N . SER B 1 75 ? -50.57400 -13.72500 -20.32500 1.000 19.71920 58 SER D N 1
ATOM 5686 C CA . SER B 1 75 ? -49.60400 -12.84200 -20.95900 1.000 18.87492 58 SER D CA 1
ATOM 5687 C C . SER B 1 75 ? -48.77200 -12.22400 -19.85200 1.000 17.16474 58 SER D C 1
ATOM 5688 O O . SER B 1 75 ? -49.26600 -12.02500 -18.74000 1.000 16.44012 58 SER D O 1
ATOM 5691 N N . THR B 1 76 ? -47.50700 -11.90600 -20.15500 1.000 16.35286 59 THR D N 1
ATOM 5692 C CA . THR B 1 76 ? -46.76700 -11.12500 -19.17600 1.000 15.99459 59 THR D CA 1
ATOM 5693 C C . THR B 1 76 ? -47.37800 -9.73900 -19.00200 1.000 15.34489 59 THR D C 1
ATOM 5694 O O . THR B 1 76 ? -47.14600 -9.09900 -17.97700 1.000 14.91388 59 THR D O 1
ATOM 5698 N N . LEU B 1 77 ? -48.18800 -9.28100 -19.96000 1.000 16.49466 60 LEU D N 1
ATOM 5699 C CA . LEU B 1 77 ? -48.86000 -7.98700 -19.85100 1.000 16.67634 60 LEU D CA 1
ATOM 5700 C C . LEU B 1 77 ? -50.23300 -8.09600 -20.49800 1.000 15.49174 60 LEU D C 1
ATOM 5701 O O . LEU B 1 77 ? -50.40800 -7.78900 -21.68200 1.000 15.85729 60 LEU D O 1
ATOM 5706 N N . PRO B 1 78 ? -51.22500 -8.53100 -19.75600 1.000 17.05322 61 PRO D N 1
ATOM 5707 C CA . PRO B 1 78 ? -52.54900 -8.71500 -20.35600 1.000 15.68190 61 PRO D CA 1
ATOM 5708 C C . PRO B 1 78 ? -53.41600 -7.46600 -20.23700 1.000 15.35627 61 PRO D C 1
ATOM 5709 O O . PRO B 1 78 ? -54.64600 -7.56500 -20.28200 1.000 18.53794 61 PRO D O 1
ATOM 5713 N N . VAL B 1 79 ? -52.80000 -6.28900 -20.08500 1.000 15.61578 62 VAL D N 1
ATOM 5714 C CA . VAL B 1 79 ? -53.53400 -5.05000 -19.84700 1.000 16.01346 62 VAL D CA 1
ATOM 5715 C C . VAL B 1 79 ? -53.04900 -3.94900 -20.78200 1.000 18.30203 62 VAL D C 1
ATOM 5716 O O . VAL B 1 79 ? -51.92500 -3.97700 -21.29300 1.000 18.38782 62 VAL D O 1
ATOM 5720 N N . LEU B 1 80 ? -53.93700 -2.97500 -21.00200 1.000 16.44591 63 LEU D N 1
ATOM 5721 C CA . LEU B 1 80 ? -53.71700 -1.80500 -21.84000 1.000 17.23411 63 LEU D CA 1
ATOM 5722 C C . LEU B 1 80 ? -53.91700 -0.55200 -20.99300 1.000 14.29646 63 LEU D C 1
ATOM 5723 O O . LEU B 1 80 ? -54.85700 -0.49000 -20.20300 1.000 16.07291 63 LEU D O 1
ATOM 5728 N N . SER B 1 81 ? -53.05200 0.45000 -21.16800 1.000 14.12017 64 SER D N 1
ATOM 5729 C CA A SER B 1 81 ? -53.08700 1.69200 -20.40800 0.580 15.45926 64 SER D CA 1
ATOM 5730 C CA B SER B 1 81 ? -53.11700 1.68900 -20.40200 0.236 15.50815 64 SER D CA 1
ATOM 5731 C CA C SER B 1 81 ? -53.10100 1.69400 -20.40600 0.184 15.29973 64 SER D CA 1
ATOM 5732 C C . SER B 1 81 ? -53.62200 2.81800 -21.29200 1.000 19.32073 64 SER D C 1
ATOM 5733 O O . SER B 1 81 ? -53.09400 3.04800 -22.38800 1.000 19.75440 64 SER D O 1
ATOM 5740 N N . CYS B 1 82 ? -54.65600 3.53100 -20.81800 1.000 15.78830 65 CYS D N 1
ATOM 5741 C CA . CYS B 1 82 ? -55.28900 4.59600 -21.59700 1.000 16.18922 65 CYS D CA 1
ATOM 5742 C C . CYS B 1 82 ? -55.31400 5.92200 -20.84700 1.000 17.22019 65 CYS D C 1
ATOM 5743 O O . CYS B 1 82 ? -55.73000 5.97400 -19.68400 1.000 16.58666 65 CYS D O 1
ATOM 5746 N N . GLY B 1 83 ? -54.94300 7.00100 -21.54100 1.000 18.46806 66 GLY D N 1
ATOM 5747 C CA . GLY B 1 83 ? -54.85600 8.31900 -20.95700 1.000 21.16883 66 GLY D CA 1
ATOM 5748 C C . GLY B 1 83 ? -55.93900 9.26600 -21.45500 1.000 23.77961 66 GLY D C 1
ATOM 5749 O O . GLY B 1 83 ? -56.81200 8.91700 -22.24300 1.000 21.37314 66 GLY D O 1
ATOM 5750 N N . GLN B 1 84 ? -55.85400 10.50800 -20.97600 1.000 22.51629 67 GLN D N 1
ATOM 5751 C CA . GLN B 1 84 ? -56.90400 11.47000 -21.27900 1.000 25.08042 67 GLN D CA 1
ATOM 5752 C C . GLN B 1 84 ? -56.76300 12.08000 -22.66900 1.000 31.81898 67 GLN D C 1
ATOM 5753 O O . GLN B 1 84 ? -57.77400 12.48800 -23.25300 1.000 38.09777 67 GLN D O 1
ATOM 5759 N N . ASN B 1 85 ? -55.55900 12.10300 -23.23300 1.000 29.92219 68 ASN D N 1
ATOM 5760 C CA . ASN B 1 85 ? -55.28300 12.82100 -24.48500 1.000 32.20145 68 ASN D CA 1
ATOM 5761 C C . ASN B 1 85 ? -55.31000 11.90000 -25.70200 1.000 33.78816 68 ASN D C 1
ATOM 5762 O O . ASN B 1 85 ? -54.37900 11.89700 -26.51100 1.000 32.75929 68 ASN D O 1
ATOM 5767 N N . ASN B 1 86 ? -56.37200 11.10200 -25.84000 1.000 31.52702 69 ASN D N 1
ATOM 5768 C CA . ASN B 1 86 ? -56.70600 10.40500 -27.08600 1.000 29.80680 69 ASN D CA 1
ATOM 5769 C C . ASN B 1 86 ? -55.67100 9.35800 -27.50900 1.000 28.56685 69 ASN D C 1
ATOM 5770 O O . ASN B 1 86 ? -55.55700 9.04600 -28.69800 1.000 29.04284 69 ASN D O 1
ATOM 5775 N N . VAL B 1 87 ? -54.91900 8.78100 -26.57500 1.000 27.37108 70 VAL D N 1
ATOM 5776 C CA . VAL B 1 87 ? -53.95900 7.72700 -26.90200 1.000 25.49919 70 VAL D CA 1
ATOM 5777 C C . VAL B 1 87 ? -54.02700 6.65100 -25.82600 1.000 24.69791 70 VAL D C 1
ATOM 5778 O O . VAL B 1 87 ? -54.15900 6.96100 -24.64000 1.000 21.50592 70 VAL D O 1
ATOM 5782 N N . CYS B 1 88 ? -53.94500 5.38600 -26.23400 1.000 21.51475 71 CYS D N 1
ATOM 5783 C CA . CYS B 1 88 ? -53.60900 4.31100 -25.30800 1.000 19.76738 71 CYS D CA 1
ATOM 5784 C C . CYS B 1 88 ? -52.23700 3.76400 -25.66800 1.000 21.96216 71 CYS D C 1
ATOM 5785 O O . CYS B 1 88 ? -51.77700 3.88100 -26.80900 1.000 21.41578 71 CYS D O 1
ATOM 5788 N N . ASN B 1 89 ? -51.58700 3.15700 -24.67700 1.000 19.17949 72 ASN D N 1
ATOM 5789 C CA . ASN B 1 89 ? -50.26000 2.58100 -24.85100 1.000 21.37211 72 ASN D CA 1
ATOM 5790 C C . ASN B 1 89 ? -50.27200 1.13400 -24.38800 1.000 16.98164 72 ASN D C 1
ATOM 5791 O O . ASN B 1 89 ? -50.71900 0.83600 -23.27900 1.000 17.04233 72 ASN D O 1
ATOM 5796 N N . TYR B 1 90 ? -49.77600 0.24000 -25.23000 1.000 17.91077 73 TYR D N 1
ATOM 5797 C CA . TYR B 1 90 ? -49.58700 -1.14800 -24.84900 1.000 15.95618 73 TYR D CA 1
ATOM 5798 C C . TYR B 1 90 ? -48.09600 -1.42200 -24.71500 1.000 17.98363 73 TYR D C 1
ATOM 5799 O O . TYR B 1 90 ? -47.33200 -1.15900 -25.64500 1.000 16.61709 73 TYR D O 1
ATOM 5808 N N . ALA B 1 91 ? -47.69000 -1.94500 -23.56100 1.000 16.28784 74 ALA D N 1
ATOM 5809 C CA . ALA B 1 91 ? -46.30400 -2.38200 -23.34400 1.000 18.85381 74 ALA D CA 1
ATOM 5810 C C . ALA B 1 91 ? -45.30800 -1.25000 -23.58000 1.000 21.41678 74 ALA D C 1
ATOM 5811 O O . ALA B 1 91 ? -44.22500 -1.45800 -24.13100 1.000 21.15044 74 ALA D O 1
ATOM 5813 N N . SER B 1 92 ? -45.66800 -0.04400 -23.13000 1.000 19.34807 75 SER D N 1
ATOM 5814 C CA . SER B 1 92 ? -44.88200 1.15500 -23.37700 1.000 21.13019 75 SER D CA 1
ATOM 5815 C C . SER B 1 92 ? -44.20300 1.71400 -22.13700 1.000 23.30056 75 SER D C 1
ATOM 5816 O O . SER B 1 92 ? -43.35600 2.60000 -22.26900 1.000 30.07880 75 SER D O 1
ATOM 5819 N N . ARG B 1 93 ? -44.55800 1.24500 -20.94400 1.000 16.04400 76 ARG D N 1
ATOM 5820 C CA . ARG B 1 93 ? -43.95600 1.77200 -19.72800 1.000 15.87588 76 ARG D CA 1
ATOM 5821 C C . ARG B 1 93 ? -43.25300 0.63200 -18.99000 1.000 22.10627 76 ARG D C 1
ATOM 5822 O O . ARG B 1 93 ? -42.52600 -0.13400 -19.62800 1.000 23.77619 76 ARG D O 1
ATOM 5830 N N . ASN B 1 94 ? -43.41800 0.59200 -17.68800 1.000 19.56284 77 ASN D N 1
ATOM 5831 C CA A ASN B 1 94 ? -42.72400 -0.48700 -16.93200 0.564 20.13725 77 ASN D CA 1
ATOM 5832 C CA B ASN B 1 94 ? -42.65400 -0.52700 -16.94600 0.436 20.12289 77 ASN D CA 1
ATOM 5833 C C . ASN B 1 94 ? -43.57700 -1.40400 -15.98700 1.000 17.42541 77 ASN D C 1
ATOM 5834 O O . ASN B 1 94 ? -43.25700 -1.96600 -14.89600 1.000 21.55816 77 ASN D O 1
ATOM 5843 N N . ASP B 1 95 ? -44.77600 -1.64200 -16.54100 1.000 15.91218 78 ASP D N 1
ATOM 5844 C CA . ASP B 1 95 ? -45.75600 -2.33100 -15.71900 1.000 15.10544 78 ASP D CA 1
ATOM 5845 C C . ASP B 1 95 ? -45.40100 -3.80700 -15.57000 1.000 15.37132 78 ASP D C 1
ATOM 5846 O O . ASP B 1 95 ? -44.68300 -4.38600 -16.38800 1.000 17.39952 78 ASP D O 1
ATOM 5851 N N . LYS B 1 96 ? -45.91900 -4.41400 -14.49500 1.000 12.79841 79 LYS D N 1
ATOM 5852 C CA . LYS B 1 96 ? -45.56500 -5.77900 -14.10700 1.000 12.81223 79 LYS D CA 1
ATOM 5853 C C . LYS B 1 96 ? -46.82000 -6.59700 -13.84600 1.000 13.14749 79 LYS D C 1
ATOM 5854 O O . LYS B 1 96 ? -47.85900 -6.05300 -13.47000 1.000 14.79288 79 LYS D O 1
ATOM 5860 N N . THR B 1 97 ? -46.70900 -7.91700 -14.01500 1.000 12.53609 80 THR D N 1
ATOM 5861 C CA . THR B 1 97 ? -47.72900 -8.83400 -13.53100 1.000 14.28381 80 THR D CA 1
ATOM 5862 C C . THR B 1 97 ? -47.09100 -9.84900 -12.59600 1.000 15.01229 80 THR D C 1
ATOM 5863 O O . THR B 1 97 ? -45.90900 -10.17200 -12.71900 1.000 14.72745 80 THR D O 1
ATOM 5867 N N . PHE B 1 98 ? -47.89800 -10.36700 -11.67400 1.000 13.32223 81 PHE D N 1
ATOM 5868 C CA . PHE B 1 98 ? -47.44500 -11.33500 -10.68200 1.000 13.83029 81 PHE D CA 1
ATOM 5869 C C . PHE B 1 98 ? -48.39600 -12.51600 -10.68500 1.000 13.33186 81 PHE D C 1
ATOM 5870 O O . PHE B 1 98 ? -49.61100 -12.32600 -10.66000 1.000 13.29318 81 PHE D O 1
ATOM 5878 N N . TRP B 1 99 ? -47.83700 -13.73000 -10.75100 1.000 13.96411 82 TRP D N 1
ATOM 5879 C CA . TRP B 1 99 ? -48.60700 -14.95600 -10.86800 1.000 14.60025 82 TRP D CA 1
ATOM 5880 C C . TRP B 1 99 ? -48.16200 -15.92800 -9.78900 1.000 15.98338 82 TRP D C 1
ATOM 5881 O O . TRP B 1 99 ? -46.98700 -15.95400 -9.41800 1.000 15.05018 82 TRP D O 1
ATOM 5892 N N . LEU B 1 100 ? -49.09800 -16.73100 -9.27100 1.000 15.11783 83 LEU D N 1
ATOM 5893 C CA . LEU B 1 100 ? -48.67000 -17.81800 -8.40100 1.000 16.59502 83 LEU D CA 1
ATOM 5894 C C . LEU B 1 100 ? -47.75300 -18.73600 -9.19500 1.000 16.09902 83 LEU D C 1
ATOM 5895 O O . LEU B 1 100 ? -47.95000 -18.93600 -10.39400 1.000 16.35781 83 LEU D O 1
ATOM 5900 N N . THR B 1 101 ? -46.72400 -19.26200 -8.54400 1.000 16.50482 84 THR D N 1
ATOM 5901 C CA . THR B 1 101 ? -45.72900 -20.04000 -9.27600 1.000 16.77679 84 THR D CA 1
ATOM 5902 C C . THR B 1 101 ? -45.80400 -21.50900 -8.88200 1.000 21.46050 84 THR D C 1
ATOM 5903 O O . THR B 1 101 ? -46.71500 -21.94800 -8.16600 1.000 21.77334 84 THR D O 1
ATOM 5907 N N . THR B 1 102 ? -44.85400 -22.27900 -9.38500 1.000 22.05136 85 THR D N 1
ATOM 5908 C CA . THR B 1 102 ? -44.86200 -23.72700 -9.31000 1.000 23.05448 85 THR D CA 1
ATOM 5909 C C . THR B 1 102 ? -43.72400 -24.20100 -8.41500 1.000 28.41736 85 THR D C 1
ATOM 5910 O O . THR B 1 102 ? -43.08400 -23.41800 -7.70000 1.000 29.68533 85 THR D O 1
ATOM 5914 N N . ASN B 1 103 ? -43.44800 -25.49800 -8.48600 1.000 34.35063 86 ASN D N 1
ATOM 5915 C CA . ASN B 1 103 ? -42.34500 -26.11200 -7.76500 1.000 33.24630 86 ASN D CA 1
ATOM 5916 C C . ASN B 1 103 ? -41.04600 -26.10400 -8.55600 1.000 35.34867 86 ASN D C 1
ATOM 5917 O O . ASN B 1 103 ? -40.05900 -26.69500 -8.10400 1.000 38.34658 86 ASN D O 1
ATOM 5922 N N . ALA B 1 104 ? -41.02000 -25.46500 -9.72200 1.000 33.70295 87 ALA D N 1
ATOM 5923 C CA . ALA B 1 104 ? -39.82200 -25.47500 -10.54600 1.000 33.86826 87 ALA D CA 1
ATOM 5924 C C . ALA B 1 104 ? -38.69600 -24.70900 -9.86100 1.000 36.17802 87 ALA D C 1
ATOM 5925 O O . ALA B 1 104 ? -38.92400 -23.73600 -9.13800 1.000 36.23530 87 ALA D O 1
ATOM 5927 N N . ALA B 1 105 ? -37.46700 -25.16500 -10.08800 1.000 36.79748 88 ALA D N 1
ATOM 5928 C CA . ALA B 1 105 ? -36.31700 -24.53400 -9.45800 1.000 40.76315 88 ALA D CA 1
ATOM 5929 C C . ALA B 1 105 ? -36.15900 -23.10100 -9.94900 1.000 35.80011 88 ALA D C 1
ATOM 5930 O O . ALA B 1 105 ? -36.42100 -22.79400 -11.11500 1.000 34.68501 88 ALA D O 1
ATOM 5932 N N . ILE B 1 106 ? -35.73000 -22.22400 -9.04500 1.000 36.01529 89 ILE D N 1
ATOM 5933 C CA . ILE B 1 106 ? -35.55000 -20.80800 -9.38900 1.000 38.10276 89 ILE D CA 1
ATOM 5934 C C . ILE B 1 106 ? -34.46000 -20.67700 -10.44400 1.000 35.60427 89 ILE D C 1
ATOM 5935 O O . ILE B 1 106 ? -33.35900 -21.24100 -10.27500 1.000 39.93134 89 ILE D O 1
ATOM 5940 N N . PRO B 1 107 ? -34.69800 -19.96700 -11.54100 1.000 35.68262 90 PRO D N 1
ATOM 5941 C CA . PRO B 1 107 ? -33.66200 -19.80600 -12.56300 1.000 31.19689 90 PRO D CA 1
ATOM 5942 C C . PRO B 1 107 ? -32.63000 -18.76600 -12.15200 1.000 36.55996 90 PRO D C 1
ATOM 5943 O O . PRO B 1 107 ? -32.83700 -17.96700 -11.23700 1.000 36.50362 90 PRO D O 1
ATOM 5947 N N . MET B 1 108 ? -31.49900 -18.78600 -12.86100 1.000 41.10857 91 MET D N 1
ATOM 5948 C CA . MET B 1 108 ? -30.41400 -17.86000 -12.54900 1.000 43.77978 91 MET D CA 1
ATOM 5949 C C . MET B 1 108 ? -30.66600 -16.47100 -13.12300 1.000 40.89608 91 MET D C 1
ATOM 5950 O O . MET B 1 108 ? -30.21800 -15.47600 -12.54600 1.000 41.96474 91 MET D O 1
ATOM 5955 N N . MET B 1 109 ? -31.37500 -16.38800 -14.24300 1.000 32.96516 92 MET D N 1
ATOM 5956 C CA . MET B 1 109 ? -31.68700 -15.13300 -14.90900 1.000 32.67664 92 MET D CA 1
ATOM 5957 C C . MET B 1 109 ? -33.14300 -15.16400 -15.35700 1.000 27.62451 92 MET D C 1
ATOM 5958 O O . MET B 1 109 ? -33.75700 -16.23700 -15.35400 1.000 27.16422 92 MET D O 1
ATOM 5963 N N . PRO B 1 110 ? -33.73100 -14.02800 -15.73000 1.000 26.29450 93 PRO D N 1
ATOM 5964 C CA . PRO B 1 110 ? -35.13500 -14.04000 -16.16500 1.000 25.05312 93 PRO D CA 1
ATOM 5965 C C . PRO B 1 110 ? -35.36200 -15.01000 -17.31500 1.000 24.28284 93 PRO D C 1
ATOM 5966 O O . PRO B 1 110 ? -34.51400 -15.17000 -18.19500 1.000 29.23648 93 PRO D O 1
ATOM 5970 N N . VAL B 1 111 ? -36.51500 -15.67600 -17.28900 1.000 20.97526 94 VAL D N 1
ATOM 5971 C CA . VAL B 1 111 ? -36.89900 -16.62500 -18.32700 1.000 24.85073 94 VAL D CA 1
ATOM 5972 C C . VAL B 1 111 ? -37.87700 -15.94400 -19.27400 1.000 25.91413 94 VAL D C 1
ATOM 5973 O O . VAL B 1 111 ? -38.59700 -15.01700 -18.89500 1.000 21.72432 94 VAL D O 1
ATOM 5977 N N . GLU B 1 112 ? -37.89100 -16.39600 -20.52500 1.000 21.54401 95 GLU D N 1
ATOM 5978 C CA . GLU B 1 112 ? -38.64900 -15.73100 -21.57600 1.000 24.35779 95 GLU D CA 1
ATOM 5979 C C . GLU B 1 112 ? -39.33200 -16.77800 -22.44200 1.000 24.20085 95 GLU D C 1
ATOM 5980 O O . GLU B 1 112 ? -38.88800 -17.92600 -22.51900 1.000 24.46165 95 GLU D O 1
ATOM 5986 N N . ASN B 1 113 ? -40.41700 -16.36600 -23.09100 1.000 24.91465 96 ASN D N 1
ATOM 5987 C CA . ASN B 1 113 ? -41.07800 -17.17800 -24.12900 1.000 27.46384 96 ASN D CA 1
ATOM 5988 C C . ASN B 1 113 ? -41.51800 -18.49300 -23.47400 1.000 21.16906 96 ASN D C 1
ATOM 5989 O O . ASN B 1 113 ? -41.93600 -18.48200 -22.30700 1.000 23.44855 96 ASN D O 1
ATOM 5994 N N . ILE B 1 114 ? -41.39800 -19.63100 -24.16200 1.000 26.26933 97 ILE D N 1
ATOM 5995 C CA . ILE B 1 114 ? -41.97100 -20.87800 -23.66500 1.000 26.71509 97 ILE D CA 1
ATOM 5996 C C . ILE B 1 114 ? -41.34200 -21.31400 -22.34500 1.000 25.54786 97 ILE D C 1
ATOM 5997 O O . ILE B 1 114 ? -41.95600 -22.08100 -21.59500 1.000 23.34163 97 ILE D O 1
ATOM 6002 N N . GLU B 1 115 ? -40.14400 -20.81100 -22.01700 1.000 23.54797 98 GLU D N 1
ATOM 6003 C CA . GLU B 1 115 ? -39.52200 -21.14000 -20.73700 1.000 23.86870 98 GLU D CA 1
ATOM 6004 C C . GLU B 1 115 ? -40.32800 -20.60800 -19.54700 1.000 26.85325 98 GLU D C 1
ATOM 6005 O O . GLU B 1 115 ? -40.11900 -21.06100 -18.41500 1.000 23.95047 98 GLU D O 1
ATOM 6011 N N . ILE B 1 116 ? -41.23200 -19.65300 -19.77400 1.000 21.56840 99 ILE D N 1
ATOM 6012 C CA . ILE B 1 116 ? -42.08200 -19.15100 -18.69100 1.000 19.28004 99 ILE D CA 1
ATOM 6013 C C . ILE B 1 116 ? -43.06300 -20.22000 -18.21700 1.000 22.99654 99 ILE D C 1
ATOM 6014 O O . ILE B 1 116 ? -43.41400 -20.26700 -17.02800 1.000 21.13270 99 ILE D O 1
ATOM 6019 N N . ARG B 1 117 ? -43.50900 -21.09600 -19.12600 1.000 22.77626 100 ARG D N 1
ATOM 6020 C CA . ARG B 1 117 ? -44.66700 -21.95000 -18.85500 1.000 22.30139 100 ARG D CA 1
ATOM 6021 C C . ARG B 1 117 ? -44.48200 -22.78400 -17.59400 1.000 22.90904 100 ARG D C 1
ATOM 6022 O O . ARG B 1 117 ? -45.42300 -22.94800 -16.80700 1.000 22.88157 100 ARG D O 1
ATOM 6030 N N . GLN B 1 118 ? -43.27500 -23.29600 -17.36600 1.000 23.31666 101 GLN D N 1
ATOM 6031 C CA . GLN B 1 118 ? -43.04500 -24.16600 -16.22100 1.000 25.31612 101 GLN D CA 1
ATOM 6032 C C . GLN B 1 118 ? -43.18500 -23.43700 -14.89300 1.000 25.14610 101 GLN D C 1
ATOM 6033 O O . GLN B 1 118 ? -43.22100 -24.09700 -13.84900 1.000 22.58982 101 GLN D O 1
ATOM 6039 N N . TYR B 1 119 ? -43.29300 -22.10500 -14.90400 1.000 20.56126 102 TYR D N 1
ATOM 6040 C CA . TYR B 1 119 ? -43.30800 -21.32100 -13.68200 1.000 18.70865 102 TYR D CA 1
ATOM 6041 C C . TYR B 1 119 ? -44.66900 -20.73500 -13.32900 1.000 18.18131 102 TYR D C 1
ATOM 6042 O O . TYR B 1 119 ? -44.76800 -20.05600 -12.30500 1.000 18.72388 102 TYR D O 1
ATOM 6051 N N . ILE B 1 120 ? -45.70700 -20.94100 -14.13900 1.000 18.70436 103 ILE D N 1
ATOM 6052 C CA . ILE B 1 120 ? -47.00800 -20.31200 -13.90300 1.000 18.04319 103 ILE D CA 1
ATOM 6053 C C . ILE B 1 120 ? -47.99500 -21.36700 -13.40800 1.000 18.51744 103 ILE D C 1
ATOM 6054 O O . ILE B 1 120 ? -48.28500 -22.34100 -14.11300 1.000 19.31801 103 ILE D O 1
ATOM 6059 N N . SER B 1 121 ? -48.51900 -21.15000 -12.20100 1.000 18.06443 104 SER D N 1
ATOM 6060 C CA . SER B 1 121 ? -49.56200 -21.99500 -11.63300 1.000 18.94571 104 SER D CA 1
ATOM 6061 C C . SER B 1 121 ? -50.82000 -21.95300 -12.49400 1.000 18.70432 104 SER D C 1
ATOM 6062 O O . SER B 1 121 ? -51.16700 -20.91000 -13.06100 1.000 18.26388 104 SER D O 1
ATOM 6065 N N . ARG B 1 122 ? -51.51100 -23.09000 -12.58000 1.000 19.46802 105 ARG D N 1
ATOM 6066 C CA . ARG B 1 122 ? -52.77800 -23.19100 -13.29100 1.000 19.82591 105 ARG D CA 1
ATOM 6067 C C . ARG B 1 122 ? -53.93500 -23.23300 -12.30000 1.000 20.01915 105 ARG D C 1
ATOM 6068 O O . ARG B 1 122 ? -53.75400 -23.48000 -11.10400 1.000 20.90912 105 ARG D O 1
ATOM 6076 N N . CYS B 1 123 ? -55.14000 -23.00300 -12.81400 1.000 19.82363 106 CYS D N 1
ATOM 6077 C CA . CYS B 1 123 ? -56.29000 -22.91600 -11.93200 1.000 19.68482 106 CYS D CA 1
ATOM 6078 C C . CYS B 1 123 ? -57.53000 -23.43600 -12.63900 1.000 22.38411 106 CYS D C 1
ATOM 6079 O O . CYS B 1 123 ? -57.56600 -23.56900 -13.86700 1.000 21.07798 106 CYS D O 1
ATOM 6082 N N . VAL B 1 124 ? -58.55800 -23.72500 -11.83800 1.000 20.53140 107 VAL D N 1
ATOM 6083 C CA . VAL B 1 124 ? -59.86300 -24.12400 -12.34200 1.000 21.16916 107 VAL D CA 1
ATOM 6084 C C . VAL B 1 124 ? -60.94100 -23.40800 -11.52900 1.000 22.37948 107 VAL D C 1
ATOM 6085 O O . VAL B 1 124 ? -60.78100 -23.16300 -10.32700 1.000 21.80188 107 VAL D O 1
ATOM 6089 N N . VAL B 1 125 ? -62.02500 -23.03900 -12.20100 1.000 20.93610 108 VAL D N 1
ATOM 6090 C CA . VAL B 1 125 ? -63.19900 -22.44800 -11.56500 1.000 20.70253 108 VAL D CA 1
ATOM 6091 C C . VAL B 1 125 ? -64.33800 -23.45200 -11.67600 1.000 24.08831 108 VAL D C 1
ATOM 6092 O O . VAL B 1 125 ? -64.64200 -23.93300 -12.77500 1.000 24.11019 108 VAL D O 1
ATOM 6096 N N . CYS B 1 126 ? -64.95800 -23.77000 -10.53800 1.000 24.97827 109 CYS D N 1
ATOM 6097 C CA . CYS B 1 126 ? -65.96000 -24.82200 -10.42800 1.000 26.98452 109 CYS D CA 1
ATOM 6098 C C . CYS B 1 126 ? -67.21100 -24.29400 -9.74100 1.000 26.35006 109 CYS D C 1
ATOM 6099 O O . CYS B 1 126 ? -67.13400 -23.44600 -8.85400 1.000 27.48372 109 CYS D O 1
ATOM 6102 N N . GLU B 1 127 ? -68.36700 -24.83200 -10.12900 1.000 29.19995 110 GLU D N 1
ATOM 6103 C CA . GLU B 1 127 ? -69.60800 -24.49800 -9.44600 1.000 31.04810 110 GLU D CA 1
ATOM 6104 C C . GLU B 1 127 ? -69.81700 -25.47400 -8.29600 1.000 32.23490 110 GLU D C 1
ATOM 6105 O O . GLU B 1 127 ? -69.77400 -26.69300 -8.49300 1.000 33.75490 110 GLU D O 1
ATOM 6111 N N . ALA B 1 128 ? -70.02800 -24.93300 -7.09900 1.000 34.44508 111 ALA D N 1
ATOM 6112 C CA . ALA B 1 128 ? -70.24300 -25.69300 -5.88200 1.000 31.23717 111 ALA D CA 1
ATOM 6113 C C . ALA B 1 128 ? -71.68600 -25.54200 -5.41100 1.000 33.13898 111 ALA D C 1
ATOM 6114 O O . ALA B 1 128 ? -72.34100 -24.53500 -5.70400 1.000 32.95429 111 ALA D O 1
ATOM 6116 N N . PRO B 1 129 ? -72.21600 -26.52200 -4.67400 1.000 33.53248 112 PRO D N 1
ATOM 6117 C CA . PRO B 1 129 ? -73.60900 -26.41600 -4.21800 1.000 29.22807 112 PRO D CA 1
ATOM 6118 C C . PRO B 1 129 ? -73.81600 -25.51300 -3.01300 1.000 34.83095 112 PRO D C 1
ATOM 6119 O O . PRO B 1 129 ? -74.96400 -25.12600 -2.75400 1.000 35.82118 112 PRO D O 1
ATOM 6123 N N . ALA B 1 130 ? -72.76600 -25.16300 -2.27200 1.000 27.61215 113 ALA D N 1
ATOM 6124 C CA . ALA B 1 130 ? -72.91700 -24.41100 -1.03200 1.000 27.74391 113 ALA D CA 1
ATOM 6125 C C . ALA B 1 130 ? -71.69800 -23.51700 -0.82800 1.000 28.17547 113 ALA D C 1
ATOM 6126 O O . ALA B 1 130 ? -70.72700 -23.57000 -1.58800 1.000 27.85883 113 ALA D O 1
ATOM 6128 N N . ASN B 1 131 ? -71.76000 -22.69500 0.22200 1.000 26.59883 114 ASN D N 1
ATOM 6129 C CA . ASN B 1 131 ? -70.68900 -21.75800 0.53600 1.000 23.94385 114 ASN D CA 1
ATOM 6130 C C . ASN B 1 131 ? -69.40500 -22.49500 0.89800 1.000 25.78462 114 ASN D C 1
ATOM 6131 O O . ASN B 1 131 ? -69.42600 -23.61400 1.42000 1.000 24.26810 114 ASN D O 1
ATOM 6136 N N . VAL B 1 132 ? -68.27900 -21.83800 0.63400 1.000 23.34095 115 VAL D N 1
ATOM 6137 C CA . VAL B 1 132 ? -66.95300 -22.38500 0.88900 1.000 22.90720 115 VAL D CA 1
ATOM 6138 C C . VAL B 1 132 ? -66.12200 -21.30500 1.57000 1.000 23.35950 115 VAL D C 1
ATOM 6139 O O . VAL B 1 132 ? -66.14100 -20.14500 1.14400 1.000 20.89132 115 VAL D O 1
ATOM 6143 N N . ILE B 1 133 ? -65.40700 -21.68500 2.63500 1.000 21.16846 116 ILE D N 1
ATOM 6144 C CA . ILE B 1 133 ? -64.60700 -20.77100 3.44400 1.000 19.73872 116 ILE D CA 1
ATOM 6145 C C . ILE B 1 133 ? -63.30300 -21.46400 3.80800 1.000 22.16623 116 ILE D C 1
ATOM 6146 O O . ILE B 1 133 ? -63.17900 -22.68800 3.72600 1.000 22.32959 116 ILE D O 1
ATOM 6151 N N . ALA B 1 134 ? -62.33600 -20.66300 4.24900 1.000 19.70283 117 ALA D N 1
ATOM 6152 C CA . ALA B 1 134 ? -61.12500 -21.16600 4.88800 1.000 18.27216 117 ALA D CA 1
ATOM 6153 C C . ALA B 1 134 ? -61.23800 -20.99600 6.39900 1.000 21.90194 117 ALA D C 1
ATOM 6154 O O . ALA B 1 134 ? -61.80200 -20.00900 6.88300 1.000 20.07168 117 ALA D O 1
ATOM 6156 N N . VAL B 1 135 ? -60.73800 -21.97900 7.14300 1.000 20.42695 118 VAL D N 1
ATOM 6157 C CA A VAL B 1 135 ? -60.62300 -21.87800 8.59100 0.457 20.75279 118 VAL D CA 1
ATOM 6158 C CA B VAL B 1 135 ? -60.62900 -21.90000 8.59300 0.543 20.73991 118 VAL D CA 1
ATOM 6159 C C . VAL B 1 135 ? -59.16500 -22.09800 8.96200 1.000 21.51667 118 VAL D C 1
ATOM 6160 O O . VAL B 1 135 ? -58.50500 -22.99400 8.42800 1.000 23.10439 118 VAL D O 1
ATOM 6167 N N . HIS B 1 136 ? -58.66300 -21.26300 9.86900 1.000 18.98660 119 HIS D N 1
ATOM 6168 C CA . HIS B 1 136 ? -57.25500 -21.24800 10.25300 1.000 19.53290 119 HIS D CA 1
ATOM 6169 C C . HIS B 1 136 ? -57.12000 -21.59500 11.72800 1.000 20.85720 119 HIS D C 1
ATOM 6170 O O . HIS B 1 136 ? -57.80900 -21.01100 12.56600 1.000 23.54922 119 HIS D O 1
ATOM 6177 N N . SER B 1 137 ? -56.21600 -22.52600 12.04600 1.000 21.73244 120 SER D N 1
ATOM 6178 C CA . SER B 1 137 ? -55.99100 -22.91000 13.43300 1.000 24.21532 120 SER D CA 1
ATOM 6179 C C . SER B 1 137 ? -55.05400 -21.96300 14.17100 1.000 20.85859 120 SER D C 1
ATOM 6180 O O . SER B 1 137 ? -55.10000 -21.91500 15.40700 1.000 22.00669 120 SER D O 1
ATOM 6183 N N . GLN B 1 138 ? -54.19600 -21.23700 13.44400 1.000 20.89041 121 GLN D N 1
ATOM 6184 C CA . GLN B 1 138 ? -53.07100 -20.50500 14.03400 1.000 20.52279 121 GLN D CA 1
ATOM 6185 C C . GLN B 1 138 ? -52.16900 -21.42500 14.86200 1.000 23.02687 121 GLN D C 1
ATOM 6186 O O . GLN B 1 138 ? -51.49200 -20.98300 15.79800 1.000 22.71845 121 GLN D O 1
ATOM 6192 N N . THR B 1 139 ? -52.14900 -22.71500 14.52500 1.000 20.59816 122 THR D N 1
ATOM 6193 C CA . THR B 1 139 ? -51.26100 -23.68200 15.16100 1.000 25.01781 122 THR D CA 1
ATOM 6194 C C . THR B 1 139 ? -50.77300 -24.68300 14.12200 1.000 25.58126 122 THR D C 1
ATOM 6195 O O . THR B 1 139 ? -51.17000 -24.65200 12.95100 1.000 24.14102 122 THR D O 1
ATOM 6199 N N . ILE B 1 140 ? -49.91300 -25.59500 14.58200 1.000 25.93369 123 ILE D N 1
ATOM 6200 C CA . ILE B 1 140 ? -49.39800 -26.67800 13.75100 1.000 27.24895 123 ILE D CA 1
ATOM 6201 C C . ILE B 1 140 ? -50.47800 -27.70400 13.41800 1.000 28.89648 123 ILE D C 1
ATOM 6202 O O . ILE B 1 140 ? -50.30400 -28.51500 12.49700 1.000 28.24427 123 ILE D O 1
ATOM 6207 N N . GLU B 1 141 ? -51.59300 -27.69400 14.14000 1.000 24.43483 124 GLU D N 1
ATOM 6208 C CA . GLU B 1 141 ? -52.66500 -28.65600 13.91500 1.000 31.07145 124 GLU D CA 1
ATOM 6209 C C . GLU B 1 141 ? -53.58700 -28.18200 12.80000 1.000 27.04762 124 GLU D C 1
ATOM 6210 O O . GLU B 1 141 ? -53.95300 -27.00400 12.73200 1.000 27.56730 124 GLU D O 1
ATOM 6216 N N . VAL B 1 142 ? -53.94800 -29.10700 11.91800 1.000 29.59209 125 VAL D N 1
ATOM 6217 C CA . VAL B 1 142 ? -54.92400 -28.80700 10.88000 1.000 26.92316 125 VAL D CA 1
ATOM 6218 C C . VAL B 1 142 ? -56.26400 -28.59200 11.57200 1.000 28.27835 125 VAL D C 1
ATOM 6219 O O . VAL B 1 142 ? -56.73600 -29.48400 12.29300 1.000 32.10476 125 VAL D O 1
ATOM 6223 N N . PRO B 1 143 ? -56.90600 -27.44200 11.39600 1.000 26.65786 126 PRO D N 1
ATOM 6224 C CA . PRO B 1 143 ? -58.20900 -27.22900 12.03300 1.000 31.08162 126 PRO D CA 1
ATOM 6225 C C . PRO B 1 143 ? -59.28200 -28.11400 11.41900 1.000 30.88446 126 PRO D C 1
ATOM 6226 O O . PRO B 1 143 ? -59.26700 -28.40500 10.22100 1.000 28.39797 126 PRO D O 1
ATOM 6230 N N . ASP B 1 144 ? -60.21500 -28.55100 12.26500 1.000 31.18135 127 ASP D N 1
ATOM 6231 C CA . ASP B 1 144 ? -61.39900 -29.25000 11.78100 1.000 32.82195 127 ASP D CA 1
ATOM 6232 C C . ASP B 1 144 ? -62.35200 -28.27000 11.10600 1.000 33.32771 127 ASP D C 1
ATOM 6233 O O . ASP B 1 144 ? -62.39900 -27.08500 11.44200 1.000 32.75371 127 ASP D O 1
ATOM 6238 N N . CYS B 1 145 ? -63.12400 -28.77300 10.14700 1.000 31.16246 128 CYS D N 1
ATOM 6239 C CA . CYS B 1 145 ? -64.20400 -27.96600 9.61100 1.000 29.15619 128 CYS D CA 1
ATOM 6240 C C . CYS B 1 145 ? -65.29400 -27.82600 10.67100 1.000 32.42258 128 CYS D C 1
ATOM 6241 O O . CYS B 1 145 ? -65.45800 -28.70700 11.51800 1.000 34.05743 128 CYS D O 1
ATOM 6244 N N . PRO B 1 146 ? -66.04200 -26.72200 10.65600 1.000 30.73710 129 PRO D N 1
ATOM 6245 C CA . PRO B 1 146 ? -67.14600 -26.57600 11.61200 1.000 31.96431 129 PRO D CA 1
ATOM 6246 C C . PRO B 1 146 ? -68.16500 -27.68900 11.41600 1.000 32.40377 129 PRO D C 1
ATOM 6247 O O . PRO B 1 146 ? -68.28600 -28.25700 10.32700 1.000 28.35309 129 PRO D O 1
ATOM 6251 N N . ASN B 1 147 ? -68.88100 -28.02000 12.49500 1.000 35.72644 130 ASN D N 1
ATOM 6252 C CA . ASN B 1 147 ? -69.91800 -29.04500 12.41500 1.000 36.69106 130 ASN D CA 1
ATOM 6253 C C . ASN B 1 147 ? -70.86300 -28.74100 11.26400 1.000 31.48571 130 ASN D C 1
ATOM 6254 O O . ASN B 1 147 ? -71.28800 -27.59700 11.07700 1.000 32.46078 130 ASN D O 1
ATOM 6259 N N . GLY B 1 148 ? -71.14400 -29.76100 10.46100 1.000 30.51363 131 GLY D N 1
ATOM 6260 C CA . GLY B 1 148 ? -71.98500 -29.61300 9.29400 1.000 32.68410 131 GLY D CA 1
ATOM 6261 C C . GLY B 1 148 ? -71.26800 -29.15600 8.04300 1.000 32.34969 131 GLY D C 1
ATOM 6262 O O . GLY B 1 148 ? -71.93000 -28.95700 7.01200 1.000 31.84359 131 GLY D O 1
ATOM 6263 N N . TRP B 1 149 ? -69.94700 -28.96800 8.10200 1.000 31.03737 132 TRP D N 1
ATOM 6264 C CA . TRP B 1 149 ? -69.12900 -28.60200 6.95500 1.000 29.23968 132 TRP D CA 1
ATOM 6265 C C . TRP B 1 149 ? -68.16200 -29.73700 6.63400 1.000 33.28049 132 TRP D C 1
ATOM 6266 O O . TRP B 1 149 ? -67.76200 -30.49800 7.51900 1.000 33.30482 132 TRP D O 1
ATOM 6277 N N . GLU B 1 150 ? -67.78200 -29.84300 5.36100 1.000 26.52628 133 GLU D N 1
ATOM 6278 C CA . GLU B 1 150 ? -66.90200 -30.90300 4.88600 1.000 30.56089 133 GLU D CA 1
ATOM 6279 C C . GLU B 1 150 ? -65.63900 -30.30100 4.28700 1.000 29.87890 133 GLU D C 1
ATOM 6280 O O . GLU B 1 150 ? -65.68900 -29.25500 3.63700 1.000 25.42231 133 GLU D O 1
ATOM 6282 N N . GLY B 1 151 ? -64.50700 -30.97000 4.49700 1.000 28.86534 134 GLY D N 1
ATOM 6283 C CA . GLY B 1 151 ? -63.23700 -30.45100 3.99600 1.000 28.11880 134 GLY D CA 1
ATOM 6284 C C . GLY B 1 151 ? -63.07100 -30.70200 2.50300 1.000 29.80594 134 GLY D C 1
ATOM 6285 O O . GLY B 1 151 ? -63.41100 -31.76700 1.98600 1.000 31.20996 134 GLY D O 1
ATOM 6286 N N . LEU B 1 152 ? -62.55300 -29.69100 1.80600 1.000 24.06783 135 LEU D N 1
ATOM 6287 C CA . LEU B 1 152 ? -62.18200 -29.81300 0.40000 1.000 25.70921 135 LEU D CA 1
ATOM 6288 C C . LEU B 1 152 ? -60.67800 -29.93100 0.19700 1.000 26.79524 135 LEU D C 1
ATOM 6289 O O . LEU B 1 152 ? -60.23700 -30.70300 -0.66200 1.000 28.25706 135 LEU D O 1
ATOM 6294 N N . TRP B 1 153 ? -59.87900 -29.16900 0.94300 1.000 24.68948 136 TRP D N 1
ATOM 6295 C CA . TRP B 1 153 ? -58.43200 -29.36200 0.96900 1.000 23.01649 136 TRP D CA 1
ATOM 6296 C C . TRP B 1 153 ? -57.88200 -28.70900 2.22700 1.000 24.40091 136 TRP D C 1
ATOM 6297 O O . TRP B 1 153 ? -58.54500 -27.89600 2.87300 1.000 27.30884 136 TRP D O 1
ATOM 6308 N N . ILE B 1 154 ? -56.64300 -29.06500 2.56000 1.000 24.76336 137 ILE D N 1
ATOM 6309 C CA . ILE B 1 154 ? -55.94300 -28.46500 3.68600 1.000 22.84601 137 ILE D CA 1
ATOM 6310 C C . ILE B 1 154 ? -54.70300 -27.75800 3.15900 1.000 21.51804 137 ILE D C 1
ATOM 6311 O O . ILE B 1 154 ? -54.21600 -28.03300 2.06200 1.000 22.82058 137 ILE D O 1
ATOM 6316 N N . GLY B 1 155 ? -54.18400 -26.84500 3.96100 1.000 20.89087 138 GLY D N 1
ATOM 6317 C CA . GLY B 1 155 ? -53.01900 -26.10700 3.51400 1.000 20.29630 138 GLY D CA 1
ATOM 6318 C C . GLY B 1 155 ? -52.35400 -25.28500 4.59200 1.000 21.00676 138 GLY D C 1
ATOM 6319 O O . GLY B 1 155 ? -52.43900 -25.61000 5.78100 1.000 20.51444 138 GLY D O 1
ATOM 6320 N N . TYR B 1 156 ? -51.66400 -24.22900 4.16500 1.000 18.93626 139 TYR D N 1
ATOM 6321 C CA . TYR B 1 156 ? -50.93700 -23.32000 5.03200 1.000 18.41681 139 TYR D CA 1
ATOM 6322 C C . TYR B 1 156 ? -51.51400 -21.91500 4.89300 1.000 19.36766 139 TYR D C 1
ATOM 6323 O O . TYR B 1 156 ? -51.94700 -21.50900 3.80800 1.000 20.83984 139 TYR D O 1
ATOM 6332 N N . SER B 1 157 ? -51.49300 -21.16800 5.99900 1.000 17.24181 140 SER D N 1
ATOM 6333 C CA . SER B 1 157 ? -52.16300 -19.86800 6.10400 1.000 17.30427 140 SER D CA 1
ATOM 6334 C C . SER B 1 157 ? -51.32300 -18.78400 5.43200 1.000 15.71571 140 SER D C 1
ATOM 6335 O O . SER B 1 157 ? -50.37600 -18.25600 6.02500 1.000 17.23744 140 SER D O 1
ATOM 6338 N N . PHE B 1 158 ? -51.70700 -18.41500 4.21000 1.000 15.79228 141 PHE D N 1
ATOM 6339 C CA . PHE B 1 158 ? -50.98900 -17.44900 3.37700 1.000 15.83552 141 PHE D CA 1
ATOM 6340 C C . PHE B 1 158 ? -51.62200 -16.07300 3.55700 1.000 15.19095 141 PHE D C 1
ATOM 6341 O O . PHE B 1 158 ? -52.78900 -15.87600 3.19900 1.000 15.99664 141 PHE D O 1
ATOM 6349 N N . LEU B 1 159 ? -50.86300 -15.11900 4.10900 1.000 13.86700 142 LEU D N 1
ATOM 6350 C CA . LEU B 1 159 ? -51.43900 -13.85400 4.56100 1.000 13.08535 142 LEU D CA 1
ATOM 6351 C C . LEU B 1 159 ? -51.11400 -12.67300 3.65900 1.000 15.31176 142 LEU D C 1
ATOM 6352 O O . LEU B 1 159 ? -52.02700 -11.95800 3.22800 1.000 12.61441 142 LEU D O 1
ATOM 6357 N N . MET B 1 160 ? -49.83800 -12.42800 3.37000 1.000 13.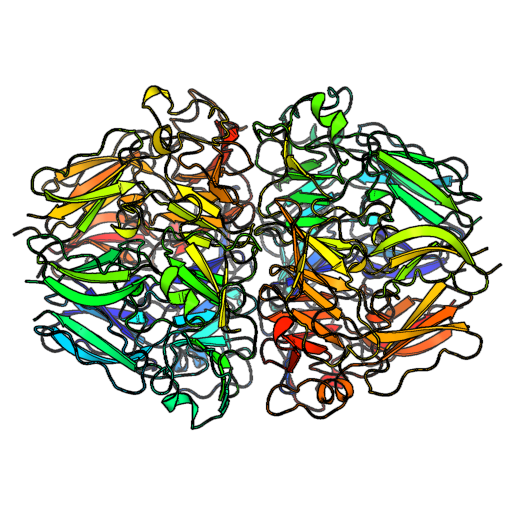31247 143 MET D N 1
ATOM 6358 C CA . MET B 1 160 ? -49.45900 -11.24700 2.59800 1.000 12.25397 143 MET D CA 1
ATOM 6359 C C . MET B 1 160 ? -48.24900 -11.55800 1.72700 1.000 11.75228 143 MET D C 1
ATOM 6360 O O . MET B 1 160 ? -47.57900 -12.58600 1.88500 1.000 13.50327 143 MET D O 1
ATOM 6365 N N . HIS B 1 161 ? -47.95100 -10.62800 0.82400 1.000 12.36889 144 HIS D N 1
ATOM 6366 C CA . HIS B 1 161 ? -46.77600 -10.73500 -0.03700 1.000 11.37086 144 HIS D CA 1
ATOM 6367 C C . HIS B 1 161 ? -46.31100 -9.32900 -0.39800 1.000 11.40029 144 HIS D C 1
ATOM 6368 O O . HIS B 1 161 ? -47.11800 -8.39900 -0.44900 1.000 12.45059 144 HIS D O 1
ATOM 6375 N N . THR B 1 162 ? -45.00400 -9.16400 -0.61400 1.000 11.73486 145 THR D N 1
ATOM 6376 C CA . THR B 1 162 ? -44.48600 -7.95100 -1.24600 1.000 11.75988 145 THR D CA 1
ATOM 6377 C C . THR B 1 162 ? -43.45700 -8.34000 -2.29900 1.000 10.63469 145 THR D C 1
ATOM 6378 O O . THR B 1 162 ? -42.65800 -9.25700 -2.09000 1.000 12.53907 145 THR D O 1
ATOM 6382 N N . ALA B 1 163 ? -43.49000 -7.65800 -3.45200 1.000 12.93366 146 ALA D N 1
ATOM 6383 C CA . ALA B 1 163 ? -42.47100 -7.90700 -4.46700 1.000 13.24981 146 ALA D CA 1
ATOM 6384 C C . ALA B 1 163 ? -41.20300 -7.11400 -4.19000 1.000 12.00431 146 ALA D C 1
ATOM 6385 O O . ALA B 1 163 ? -40.08800 -7.63400 -4.33300 1.000 13.17968 146 ALA D O 1
ATOM 6387 N N . VAL B 1 164 ? -41.37000 -5.85200 -3.82100 1.000 13.68854 147 VAL D N 1
ATOM 6388 C CA . VAL B 1 164 ? -40.27300 -4.94500 -3.53700 1.000 12.88518 147 VAL D CA 1
ATOM 6389 C C . VAL B 1 164 ? -40.88000 -3.76100 -2.80300 1.000 12.15713 147 VAL D C 1
ATOM 6390 O O . VAL B 1 164 ? -42.02200 -3.36900 -3.07200 1.000 13.60869 147 VAL D O 1
ATOM 6394 N N . GLY B 1 165 ? -40.12700 -3.21000 -1.85700 1.000 14.84785 148 GLY D N 1
ATOM 6395 C CA . GLY B 1 165 ? -40.64200 -2.06200 -1.11500 1.000 13.18009 148 GLY D CA 1
ATOM 6396 C C . GLY B 1 165 ? -41.90300 -2.45000 -0.37100 1.000 14.36396 148 GLY D C 1
ATOM 6397 O O . GLY B 1 165 ? -41.97000 -3.50900 0.26100 1.000 14.97951 148 GLY D O 1
ATOM 6398 N N . ASN B 1 166 ? -42.94000 -1.60900 -0.45800 1.000 12.78493 149 ASN D N 1
ATOM 6399 C CA . ASN B 1 166 ? -44.24100 -1.98200 0.09200 1.000 12.30481 149 ASN D CA 1
ATOM 6400 C C . ASN B 1 166 ? -45.26600 -2.25300 -1.00100 1.000 14.25021 149 ASN D C 1
ATOM 6401 O O . ASN B 1 166 ? -46.47400 -2.14300 -0.75300 1.000 14.74823 149 ASN D O 1
ATOM 6406 N N . GLY B 1 167 ? -44.81000 -2.59900 -2.20600 1.000 12.72886 150 GLY D N 1
ATOM 6407 C CA . GLY B 1 167 ? -45.72300 -3.04600 -3.25500 1.000 12.48315 150 GLY D CA 1
ATOM 6408 C C . GLY B 1 167 ? -46.05400 -4.52200 -3.07700 1.000 13.88442 150 GLY D C 1
ATOM 6409 O O . GLY B 1 167 ? -45.15800 -5.35500 -2.90800 1.000 12.19625 150 GLY D O 1
ATOM 6410 N N . GLY B 1 168 ? -47.34500 -4.84700 -3.09100 1.000 11.92755 151 GLY D N 1
ATOM 6411 C CA . GLY B 1 168 ? -47.73800 -6.21600 -2.81500 1.000 12.76864 151 GLY D CA 1
ATOM 6412 C C . GLY B 1 168 ? -49.21400 -6.28400 -2.50900 1.000 11.46304 151 GLY D C 1
ATOM 6413 O O . GLY B 1 168 ? -49.99200 -5.56700 -3.13300 1.000 11.95920 151 GLY D O 1
ATOM 6414 N N . GLY B 1 169 ? -49.60600 -7.11800 -1.55100 1.000 11.97502 152 GLY D N 1
ATOM 6415 C CA . GLY B 1 169 ? -51.00700 -7.24500 -1.19900 1.000 13.01464 152 GLY D CA 1
ATOM 6416 C C . GLY B 1 169 ? -51.18900 -8.34800 -0.17500 1.000 14.30366 152 GLY D C 1
ATOM 6417 O O . GLY B 1 169 ? -50.22500 -8.77800 0.46900 1.000 13.00222 152 GLY D O 1
ATOM 6418 N N . GLY B 1 170 ? -52.43500 -8.81000 -0.04200 1.000 11.79041 153 GLY D N 1
ATOM 6419 C CA . GLY B 1 170 ? -52.69700 -9.85800 0.92900 1.000 14.06771 153 GLY D CA 1
ATOM 6420 C C . GLY B 1 170 ? -54.04100 -10.50600 0.67900 1.000 14.38413 153 GLY D C 1
ATOM 6421 O O . GLY B 1 170 ? -54.87300 -9.99400 -0.07200 1.000 14.36272 153 GLY D O 1
ATOM 6422 N N . GLN B 1 171 ? -54.25000 -11.63700 1.35100 1.000 13.17113 154 GLN D N 1
ATOM 6423 C CA . GLN B 1 171 ? -55.47300 -12.41600 1.20200 1.000 12.58900 154 GLN D CA 1
ATOM 6424 C C . GLN B 1 171 ? -56.45300 -12.13000 2.33400 1.000 16.23371 154 GLN D C 1
ATOM 6425 O O . GLN B 1 171 ? -56.07000 -11.75100 3.44600 1.000 15.31072 154 GLN D O 1
ATOM 6431 N N . ALA B 1 172 ? -57.73300 -12.32200 2.02700 1.000 15.35314 155 ALA D N 1
ATOM 6432 C CA . ALA B 1 172 ? -58.77400 -12.34500 3.04400 1.000 15.88354 155 ALA D CA 1
ATOM 6433 C C . ALA B 1 172 ? -58.76000 -13.70600 3.72400 1.000 13.98870 155 ALA D C 1
ATOM 6434 O O . ALA B 1 172 ? -58.78500 -14.74200 3.05000 1.000 14.37619 155 ALA D O 1
ATOM 6436 N N . LEU B 1 173 ? -58.69300 -13.71600 5.05800 1.000 14.26931 156 LEU D N 1
ATOM 6437 C CA . LEU B 1 173 ? -58.52900 -15.00300 5.73400 1.000 14.68298 156 LEU D CA 1
ATOM 6438 C C . LEU B 1 173 ? -59.80400 -15.85300 5.72400 1.000 16.79423 156 LEU D C 1
ATOM 6439 O O . LEU B 1 173 ? -59.72700 -17.04500 6.05000 1.000 18.21431 156 LEU D O 1
ATOM 6444 N N . GLN B 1 174 ? -60.96000 -15.29500 5.34000 1.000 17.08487 157 GLN D N 1
ATOM 6445 C CA . GLN B 1 174 ? -62.11400 -16.15000 5.04800 1.000 16.83757 157 GLN D CA 1
ATOM 6446 C C . GLN B 1 174 ? -61.94600 -16.87900 3.72200 1.000 18.29203 157 GLN D C 1
ATOM 6447 O O . GLN B 1 174 ? -62.49800 -17.96700 3.53200 1.000 16.77551 157 GLN D O 1
ATOM 6453 N N . SER B 1 175 ? -61.19400 -16.29100 2.80200 1.000 18.08582 158 SER D N 1
ATOM 6454 C CA . SER B 1 175 ? -61.14000 -16.78700 1.43600 1.000 16.33401 158 SER D CA 1
ATOM 6455 C C . SER B 1 175 ? -60.30400 -18.06000 1.33600 1.000 17.10896 158 SER D C 1
ATOM 6456 O O . SER B 1 175 ? -59.26800 -18.17900 1.99500 1.000 17.14830 158 SER D O 1
ATOM 6459 N N . PRO B 1 176 ? -60.71200 -19.02200 0.50000 1.000 16.86670 159 PRO D N 1
ATOM 6460 C CA . PRO B 1 176 ? -59.83300 -20.16700 0.23600 1.000 20.17911 159 PRO D CA 1
ATOM 6461 C C . PRO B 1 176 ? -58.47900 -19.74900 -0.30400 1.000 19.97081 159 PRO D C 1
ATOM 6462 O O . PRO B 1 176 ? -57.52300 -20.51700 -0.17800 1.000 20.80565 159 PRO D O 1
ATOM 6466 N N . GLY B 1 177 ? -58.35800 -18.53400 -0.85400 1.000 16.54921 160 GLY D N 1
ATOM 6467 C CA . GLY B 1 177 ? -57.07200 -18.04300 -1.33500 1.000 16.67144 160 GLY D CA 1
ATOM 6468 C C . GLY B 1 177 ? -56.04100 -17.82800 -0.24700 1.000 20.97404 160 GLY D C 1
ATOM 6469 O O . GLY B 1 177 ? -54.84700 -17.72200 -0.55200 1.000 17.65677 160 GLY D O 1
ATOM 6470 N N . SER B 1 178 ? -56.47100 -17.74700 1.01400 1.000 15.23997 161 SER D N 1
ATOM 6471 C CA . SER B 1 178 ? -55.52700 -17.68500 2.12600 1.000 16.48955 161 SER D CA 1
ATOM 6472 C C . SER B 1 178 ? -55.06100 -19.06200 2.58200 1.000 17.26838 161 SER D C 1
ATOM 6473 O O . SER B 1 178 ? -54.33700 -19.15800 3.57900 1.000 17.85058 161 SER D O 1
ATOM 6476 N N . CYS B 1 179 ? -55.46000 -20.13000 1.89400 1.000 16.74654 162 CYS D N 1
ATOM 6477 C CA . CYS B 1 179 ? -55.11000 -21.49000 2.29300 1.000 17.66640 162 CYS D CA 1
ATOM 6478 C C . CYS B 1 179 ? -54.47800 -22.19700 1.09700 1.000 21.00080 162 CYS D C 1
ATOM 6479 O O . CYS B 1 179 ? -55.17300 -22.84400 0.31000 1.000 19.65468 162 CYS D O 1
ATOM 6482 N N . LEU B 1 180 ? -53.16300 -22.07200 0.96400 1.000 18.43621 163 LEU D N 1
ATOM 6483 C CA . LEU B 1 180 ? -52.44000 -22.69900 -0.13400 1.000 18.95472 163 LEU D CA 1
ATOM 6484 C C . LEU B 1 180 ? -52.02700 -24.11000 0.26100 1.000 20.56527 163 LEU D C 1
ATOM 6485 O O . LEU B 1 180 ? -51.50300 -24.33100 1.35900 1.000 21.13827 163 LEU D O 1
ATOM 6490 N N . GLU B 1 181 ? -52.25400 -25.06000 -0.64800 1.000 20.15797 164 GLU D N 1
ATOM 6491 C CA . GLU B 1 181 ? -51.90500 -26.44900 -0.35700 1.000 22.61530 164 GLU D CA 1
ATOM 6492 C C . GLU B 1 181 ? -50.40400 -26.63400 -0.17900 1.000 23.18854 164 GLU D C 1
ATOM 6493 O O . GLU B 1 181 ? -49.97700 -27.48900 0.60900 1.000 24.56793 164 GLU D O 1
ATOM 6499 N N . ASP B 1 182 ? -49.58900 -25.85500 -0.89300 1.000 22.62478 165 ASP D N 1
ATOM 6500 C CA . ASP B 1 182 ? -48.13800 -25.98800 -0.86600 1.000 26.52673 165 ASP D CA 1
ATOM 6501 C C . ASP B 1 182 ? -47.51400 -24.74300 -0.25000 1.000 23.12140 165 ASP D C 1
ATOM 6502 O O . ASP B 1 182 ? -47.72700 -23.62700 -0.73400 1.000 22.72173 165 ASP D O 1
ATOM 6507 N N . PHE B 1 183 ? -46.74200 -24.93900 0.81000 1.000 24.26817 166 PHE D N 1
ATOM 6508 C CA . PHE B 1 183 ? -45.98700 -23.84600 1.40000 1.000 23.47834 166 PHE D CA 1
ATOM 6509 C C . PHE B 1 183 ? -44.72000 -23.59700 0.58800 1.000 24.50134 166 PHE D C 1
ATOM 6510 O O . PHE B 1 183 ? -43.94100 -24.52400 0.34400 1.000 25.41989 166 PHE D O 1
ATOM 6518 N N . ARG B 1 184 ? -44.52300 -22.34300 0.17100 1.000 21.33840 167 ARG D N 1
ATOM 6519 C CA . ARG B 1 184 ? -43.33600 -21.90700 -0.54900 1.000 24.48571 167 ARG D CA 1
ATOM 6520 C C . ARG B 1 184 ? -42.91700 -20.54700 -0.01300 1.000 20.03043 167 ARG D C 1
ATOM 6521 O O . ARG B 1 184 ? -43.75700 -19.66300 0.16600 1.000 21.69074 167 ARG D O 1
ATOM 6529 N N . ALA B 1 185 ? -41.61900 -20.37600 0.24300 1.000 22.33655 168 ALA D N 1
ATOM 6530 C CA . ALA B 1 185 ? -41.14900 -19.06300 0.68400 1.000 23.17190 168 ALA D CA 1
ATOM 6531 C C . ALA B 1 185 ? -41.41400 -17.99000 -0.36400 1.000 20.40498 168 ALA D C 1
ATOM 6532 O O . ALA B 1 185 ? -41.63200 -16.81600 -0.02400 1.000 20.41224 168 ALA D O 1
ATOM 6534 N N . THR B 1 186 ? -41.36000 -18.36400 -1.64300 1.000 21.59824 169 THR D N 1
ATOM 6535 C CA . THR B 1 186 ? -41.57400 -17.45400 -2.76500 1.000 19.72870 169 THR D CA 1
ATOM 6536 C C . THR B 1 186 ? -42.69300 -18.03400 -3.62000 1.000 19.64498 169 THR D C 1
ATOM 6537 O O . THR B 1 186 ? -42.43100 -18.70600 -4.63000 1.000 20.44105 169 THR D O 1
ATOM 6541 N N . PRO B 1 187 ? -43.95200 -17.82800 -3.23100 1.000 16.69606 170 PRO D N 1
ATOM 6542 C CA . PRO B 1 187 ? -45.05700 -18.51600 -3.91200 1.000 17.45296 170 PRO D CA 1
ATOM 6543 C C . PRO B 1 187 ? -45.52300 -17.83600 -5.18600 1.000 17.45585 170 PRO D C 1
ATOM 6544 O O . PRO B 1 187 ? -46.50000 -18.29600 -5.78500 1.000 15.77725 170 PRO D O 1
ATOM 6548 N N . PHE B 1 188 ? -44.85700 -16.76900 -5.62200 1.000 17.71700 171 PHE D N 1
ATOM 6549 C CA . PHE B 1 188 ? -45.27900 -16.04300 -6.81100 1.000 18.17433 171 PHE D CA 1
ATOM 6550 C C . PHE B 1 188 ? -44.04700 -15.63000 -7.60500 1.000 17.72617 171 PHE D C 1
ATOM 6551 O O . PHE B 1 188 ? -42.93400 -15.57200 -7.07700 1.000 16.20024 171 PHE D O 1
ATOM 6559 N N . ILE B 1 189 ? -44.25300 -15.34400 -8.88900 1.000 15.07511 172 ILE D N 1
ATOM 6560 C CA . ILE B 1 189 ? -43.17500 -14.93800 -9.78900 1.000 14.31445 172 ILE D CA 1
ATOM 6561 C C . ILE B 1 189 ? -43.54400 -13.57300 -10.36400 1.000 15.45713 172 ILE D C 1
ATOM 6562 O O . ILE B 1 189 ? -44.72200 -13.21100 -10.41100 1.000 14.09382 172 ILE D O 1
ATOM 6567 N N . GLU B 1 190 ? -42.53200 -12.78500 -10.74700 1.000 13.59045 173 GLU D N 1
ATOM 6568 C CA . GLU B 1 190 ? -42.72500 -11.41400 -11.22100 1.000 13.56041 173 GLU D CA 1
ATOM 6569 C C . GLU B 1 190 ? -42.41700 -11.32600 -12.70400 1.000 17.51734 173 GLU D C 1
ATOM 6570 O O . GLU B 1 190 ? -41.32300 -11.70700 -13.12800 1.000 17.40555 173 GLU D O 1
ATOM 6576 N N . CYS B 1 191 ? -43.35200 -10.80700 -13.49300 1.000 15.22970 174 CYS D N 1
ATOM 6577 C CA . CYS B 1 191 ? -43.11700 -10.66700 -14.92500 1.000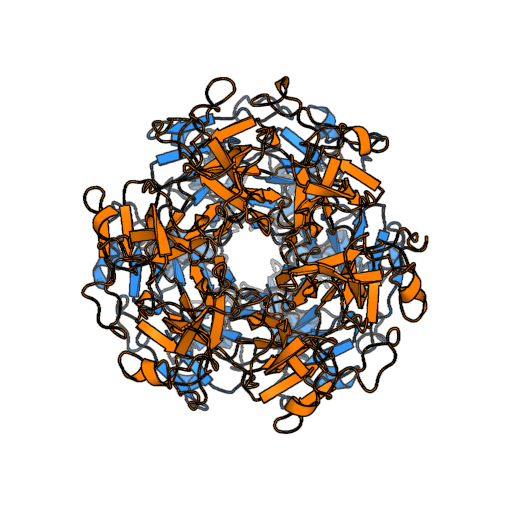 14.98144 174 CYS D CA 1
ATOM 6578 C C . CYS B 1 191 ? -43.00100 -9.19100 -15.28600 1.000 17.34543 174 CYS D C 1
ATOM 6579 O O . CYS B 1 191 ? -43.83700 -8.37700 -14.88100 1.000 15.83922 174 CYS D O 1
ATOM 6582 N N . ASN B 1 192 ? -41.92900 -8.85400 -16.00200 1.000 18.46557 175 ASN D N 1
ATOM 6583 C CA . ASN B 1 192 ? -41.75400 -7.54300 -16.62600 1.000 17.35550 175 ASN D CA 1
ATOM 6584 C C . ASN B 1 192 ? -42.61800 -7.52800 -17.87700 1.000 18.51715 175 ASN D C 1
ATOM 6585 O O . ASN B 1 192 ? -42.30800 -8.21200 -18.86400 1.000 20.67674 175 ASN D O 1
ATOM 6590 N N . GLY B 1 193 ? -43.70600 -6.76400 -17.83200 1.000 19.52548 176 GLY D N 1
ATOM 6591 C CA . GLY B 1 193 ? -44.73200 -6.83900 -18.84900 1.000 20.88867 176 GLY D CA 1
ATOM 6592 C C . GLY B 1 193 ? -44.21300 -6.71800 -20.26500 1.000 22.19445 176 GLY D C 1
ATOM 6593 O O . GLY B 1 193 ? -44.38300 -7.63600 -21.07300 1.000 24.54313 176 GLY D O 1
ATOM 6594 N N . ALA B 1 194 ? -43.54300 -5.60500 -20.55900 1.000 20.94259 177 ALA D N 1
ATOM 6595 C CA . ALA B 1 194 ? -43.13700 -5.30600 -21.92700 1.000 19.87516 177 ALA D CA 1
ATOM 6596 C C . ALA B 1 194 ? -41.92800 -6.11500 -22.38000 1.000 25.69070 177 ALA D C 1
ATOM 6597 O O . ALA B 1 194 ? -41.81600 -6.42800 -23.57200 1.000 29.66036 177 ALA D O 1
ATOM 6599 N N . LYS B 1 195 ? -41.00300 -6.44600 -21.47100 1.000 25.37461 178 LYS D N 1
ATOM 6600 C CA . LYS B 1 195 ? -39.86400 -7.27700 -21.86800 1.000 24.53850 178 LYS D CA 1
ATOM 6601 C C . LYS B 1 195 ? -40.24300 -8.74000 -22.05700 1.000 21.09013 178 LYS D C 1
ATOM 6602 O O . LYS B 1 195 ? -39.47400 -9.49300 -22.67200 1.000 22.78711 178 LYS D O 1
ATOM 6608 N N . GLY B 1 196 ? -41.40900 -9.14900 -21.56800 1.000 19.45712 179 GLY D N 1
ATOM 6609 C CA . GLY B 1 196 ? -41.85400 -10.51700 -21.73700 1.000 19.20634 179 GLY D CA 1
ATOM 6610 C C . GLY B 1 196 ? -41.03500 -11.53900 -20.98100 1.000 18.46897 179 GLY D C 1
ATOM 6611 O O . GLY B 1 196 ? -40.97400 -12.69800 -21.39400 1.000 19.44852 179 GLY D O 1
ATOM 6612 N N . THR B 1 197 ? -40.40800 -11.14300 -19.87800 1.000 18.19064 180 THR D N 1
ATOM 6613 C CA . THR B 1 197 ? -39.62600 -12.05400 -19.05500 1.000 20.04134 180 THR D CA 1
ATOM 6614 C C . THR B 1 197 ? -40.23600 -12.14000 -17.66200 1.000 18.00574 180 THR D C 1
ATOM 6615 O O . THR B 1 197 ? -40.94200 -11.23400 -17.22100 1.000 17.35124 180 THR D O 1
ATOM 6619 N N . CYS B 1 198 ? -39.97600 -13.25100 -16.97400 1.000 17.66866 181 CYS D N 1
ATOM 6620 C CA . CYS B 1 198 ? -40.39800 -13.41400 -15.58900 1.000 17.82152 181 CYS D CA 1
ATOM 6621 C C . CYS B 1 198 ? -39.20800 -13.88500 -14.77300 1.000 16.35625 181 CYS D C 1
ATOM 6622 O O . CYS B 1 198 ? -38.32100 -14.56600 -15.28800 1.000 18.56995 181 CYS D O 1
ATOM 6625 N N . HIS B 1 199 ? -39.21200 -13.55600 -13.48600 1.000 15.69954 182 HIS D N 1
ATOM 6626 C CA . HIS B 1 199 ? -38.04900 -13.87900 -12.67400 1.000 17.90303 182 HIS D CA 1
ATOM 6627 C C . HIS B 1 199 ? -38.42800 -13.82200 -11.20100 1.000 17.96370 182 HIS D C 1
ATOM 6628 O O . HIS B 1 199 ? -39.48900 -13.31800 -10.82000 1.000 15.22875 182 HIS D O 1
ATOM 6635 N N . PHE B 1 200 ? -37.53200 -14.35300 -10.37600 1.000 19.90455 183 PHE D N 1
ATOM 6636 C CA . PHE B 1 200 ? -37.59600 -14.20800 -8.93300 1.000 17.94875 183 PHE D CA 1
ATOM 6637 C C . PHE B 1 200 ? -36.51600 -13.23400 -8.48400 1.000 17.79096 183 PHE D C 1
ATOM 6638 O O . PHE B 1 200 ? -35.36700 -13.31800 -8.93000 1.000 20.35054 183 PHE D O 1
ATOM 6646 N N . TYR B 1 201 ? -36.88600 -12.32100 -7.59000 1.000 15.48555 184 TYR D N 1
ATOM 6647 C CA . TYR B 1 201 ? -35.96500 -11.32400 -7.07000 1.000 17.94703 184 TYR D CA 1
ATOM 6648 C C . TYR B 1 201 ? -35.78800 -11.49600 -5.57000 1.000 17.17047 184 TYR D C 1
ATOM 6649 O O . TYR B 1 201 ? -36.71100 -11.91600 -4.86400 1.000 14.79767 184 TYR D O 1
ATOM 6658 N N . GLU B 1 202 ? -34.58700 -11.14600 -5.08900 1.000 16.25254 185 GLU D N 1
ATOM 6659 C CA . GLU B 1 202 ? -34.25200 -11.35900 -3.68700 1.000 17.20210 185 GLU D CA 1
ATOM 6660 C C . GLU B 1 202 ? -35.15800 -10.58100 -2.74600 1.000 16.28766 185 GLU D C 1
ATOM 6661 O O . GLU B 1 202 ? -35.31700 -10.97400 -1.58900 1.000 17.62198 185 GLU D O 1
ATOM 6667 N N . THR B 1 203 ? -35.74900 -9.47300 -3.19900 1.000 13.39138 186 THR D N 1
ATOM 6668 C CA . THR B 1 203 ? -36.61700 -8.70200 -2.31500 1.000 13.52748 186 THR D CA 1
ATOM 6669 C C . THR B 1 203 ? -37.99200 -9.32700 -2.12700 1.000 11.93155 186 THR D C 1
ATOM 6670 O O . THR B 1 203 ? -38.72100 -8.90400 -1.22800 1.000 14.95198 186 THR D O 1
ATOM 6674 N N . MET B 1 204 ? -38.36600 -10.32000 -2.93100 1.000 14.04787 187 MET D N 1
ATOM 6675 C CA . MET B 1 204 ? -39.69700 -10.90200 -2.79200 1.000 15.11360 187 MET D CA 1
ATOM 6676 C C . MET B 1 204 ? -39.85300 -11.57300 -1.43800 1.000 13.45438 187 MET D C 1
ATOM 6677 O O . MET B 1 204 ? -39.04100 -12.42100 -1.04700 1.000 15.87267 187 MET D O 1
ATOM 6682 N N . THR B 1 205 ? -40.93800 -11.22900 -0.74600 1.000 13.77457 188 THR D N 1
ATOM 6683 C CA . THR B 1 205 ? -41.18700 -11.70200 0.60400 1.000 13.16721 188 THR D CA 1
ATOM 6684 C C . THR B 1 205 ? -42.59700 -12.25900 0.67500 1.000 13.78331 188 THR D C 1
ATOM 6685 O O . THR B 1 205 ? -43.51400 -11.69700 0.07400 1.000 13.10561 188 THR D O 1
ATOM 6689 N N . SER B 1 206 ? -42.76600 -13.36200 1.39700 1.000 13.60914 189 SER D N 1
ATOM 6690 C CA . SER B 1 206 ? -44.09200 -13.84000 1.75300 1.000 14.16469 189 SER D CA 1
ATOM 6691 C C . SER B 1 206 ? -44.28900 -13.73500 3.26100 1.000 14.84599 189 SER D C 1
ATOM 6692 O O . SER B 1 206 ? -43.33100 -13.78600 4.03800 1.000 15.36867 189 SER D O 1
ATOM 6695 N N . PHE B 1 207 ? -45.55000 -13.60100 3.67000 1.000 13.41915 190 PHE D N 1
ATOM 6696 C CA . PHE B 1 207 ? -45.91100 -13.54100 5.07900 1.000 13.11998 190 PHE D CA 1
ATOM 6697 C C . PHE B 1 207 ? -46.98300 -14.58100 5.34100 1.000 14.63098 190 PHE D C 1
ATOM 6698 O O . PHE B 1 207 ? -47.98200 -14.63400 4.61900 1.000 13.37555 190 PHE D O 1
ATOM 6706 N N . TRP B 1 208 ? -46.75700 -15.41200 6.35500 1.000 14.02649 191 TRP D N 1
ATOM 6707 C CA . TRP B 1 208 ? -47.62000 -16.53500 6.69100 1.000 14.64017 191 TRP D CA 1
ATOM 6708 C C . TRP B 1 208 ? -48.03600 -16.41900 8.14700 1.000 15.35615 191 TRP D C 1
ATOM 6709 O O . TRP B 1 208 ? -47.22300 -16.03100 8.99000 1.000 15.50949 191 TRP D O 1
ATOM 6720 N N . MET B 1 209 ? -49.29100 -16.76500 8.45000 1.000 16.54431 192 MET D N 1
ATOM 6721 C CA . MET B 1 209 ? -49.71800 -16.77200 9.84300 1.000 15.94118 192 MET D CA 1
ATOM 6722 C C . MET B 1 209 ? -48.88600 -17.77600 10.62900 1.000 17.92882 192 MET D C 1
ATOM 6723 O O . MET B 1 209 ? -48.49700 -18.82500 10.11300 1.000 17.82361 192 MET D O 1
ATOM 6728 N N . TYR B 1 210 ? -48.58800 -17.43200 11.87600 1.000 19.65101 193 TYR D N 1
ATOM 6729 C CA . TYR B 1 210 ? -47.59500 -18.12500 12.68200 1.000 18.95760 193 TYR D CA 1
ATOM 6730 C C . TYR B 1 210 ? -48.25700 -19.16500 13.58000 1.000 18.36319 193 TYR D C 1
ATOM 6731 O O . TYR B 1 210 ? -49.41400 -19.01800 13.98100 1.000 19.76776 193 TYR D O 1
ATOM 6740 N N . ASN B 1 211 ? -47.51300 -20.22900 13.87600 1.000 18.59382 194 ASN D N 1
ATOM 6741 C CA . ASN B 1 211 ? -47.97500 -21.29500 14.76400 1.000 21.11214 194 ASN D CA 1
ATOM 6742 C C . ASN B 1 211 ? -47.81100 -20.83400 16.21000 1.000 23.59024 194 ASN D C 1
ATOM 6743 O O . ASN B 1 211 ? -46.68800 -20.73100 16.71400 1.000 23.01251 194 ASN D O 1
ATOM 6748 N N . LEU B 1 212 ? -48.93000 -20.56900 16.88400 1.000 19.90059 195 LEU D N 1
ATOM 6749 C CA . LEU B 1 212 ? -48.93900 -20.01100 18.23200 1.000 24.22701 195 LEU D CA 1
ATOM 6750 C C . LEU B 1 212 ? -49.09300 -21.06600 19.31700 1.000 32.29884 195 LEU D C 1
ATOM 6751 O O . LEU B 1 212 ? -49.42100 -20.71700 20.45700 1.000 33.58435 195 LEU D O 1
ATOM 6756 N N . GLU B 1 213 ? -48.87500 -22.34400 18.99100 1.000 31.33664 196 GLU D N 1
ATOM 6757 C CA . GLU B 1 213 ? -49.19500 -23.41500 19.93200 1.000 36.36584 196 GLU D CA 1
ATOM 6758 C C . GLU B 1 213 ? -48.51000 -23.21300 21.28300 1.000 43.24811 196 GLU D C 1
ATOM 6759 O O . GLU B 1 213 ? -49.13800 -23.37800 22.33600 1.000 46.25843 196 GLU D O 1
ATOM 6765 N N . SER B 1 214 ? -47.24000 -22.82300 21.27900 1.000 52.02886 197 SER D N 1
ATOM 6766 C CA . SER B 1 214 ? -46.46500 -22.73700 22.51800 1.000 57.36890 197 SER D CA 1
ATOM 6767 C C . SER B 1 214 ? -46.34100 -21.28700 22.98500 1.000 60.25433 197 SER D C 1
ATOM 6768 O O . SER B 1 214 ? -45.24500 -20.73200 23.10500 1.000 65.49601 197 SER D O 1
ATOM 6771 N N . SER B 1 215 ? -47.49100 -20.67200 23.26000 1.000 55.28864 198 SER D N 1
ATOM 6772 C CA . SER B 1 215 ? -47.50300 -19.28000 23.68400 1.000 51.57495 198 SER D CA 1
ATOM 6773 C C . SER B 1 215 ? -48.85800 -18.93800 24.28300 1.000 51.02913 198 SER D C 1
ATOM 6774 O O . SER B 1 215 ? -49.89200 -19.42000 23.81200 1.000 47.61744 198 SER D O 1
ATOM 6777 N N . GLN B 1 216 ? -48.84000 -18.09700 25.31900 1.000 48.98511 199 GLN D N 1
ATOM 6778 C CA . GLN B 1 216 ? -50.03800 -17.52200 25.90900 1.000 50.55459 199 GLN D CA 1
ATOM 6779 C C . GLN B 1 216 ? -50.39700 -16.21600 25.19900 1.000 51.07249 199 GLN D C 1
ATOM 6780 O O . GLN B 1 216 ? -49.50800 -15.46400 24.78500 1.000 50.17203 199 GLN D O 1
ATOM 6786 N N . PRO B 1 217 ? -51.69500 -15.91400 25.05800 1.000 49.57228 200 PRO D N 1
ATOM 6787 C CA . PRO B 1 217 ? -52.10900 -14.88800 24.07700 1.000 48.80210 200 PRO D CA 1
ATOM 6788 C C . PRO B 1 217 ? -51.55300 -13.49700 24.33200 1.000 44.95762 200 PRO D C 1
ATOM 6789 O O . PRO B 1 217 ? -51.18300 -12.79300 23.38000 1.000 40.70086 200 PRO D O 1
ATOM 6793 N N . PHE B 1 218 ? -51.49400 -13.06900 25.58900 1.000 39.92455 201 PHE D N 1
ATOM 6794 C CA . PHE B 1 218 ? -51.08000 -11.71300 25.92000 1.000 36.29286 201 PHE D CA 1
ATOM 6795 C C . PHE B 1 218 ? -49.69700 -11.68700 26.55900 1.000 44.47656 201 PHE D C 1
ATOM 6796 O O . PHE B 1 218 ? -49.38700 -10.79300 27.34800 1.000 45.90906 201 PHE D O 1
ATOM 6804 N N . GLU B 1 219 ? -48.86900 -12.67700 26.23500 1.000 43.53763 202 GLU D N 1
ATOM 6805 C CA . GLU B 1 219 ? -47.44900 -12.67000 26.54900 1.000 38.53729 202 GLU D CA 1
ATOM 6806 C C . GLU B 1 219 ? -46.66400 -12.21800 25.31700 1.000 37.93954 202 GLU D C 1
ATOM 6807 O O . GLU B 1 219 ? -47.13000 -12.31600 24.18100 1.000 43.31696 202 GLU D O 1
ATOM 6813 N N . ARG B 1 220 ? -45.47200 -11.68800 25.56900 1.000 38.36011 203 ARG D N 1
ATOM 6814 C CA . ARG B 1 220 ? -44.64800 -11.08300 24.53000 1.000 35.42539 203 ARG D CA 1
ATOM 6815 C C . ARG B 1 220 ? -44.31500 -12.09300 23.43000 1.000 35.37922 203 ARG D C 1
ATOM 6816 O O . ARG B 1 220 ? -43.99900 -13.25200 23.72800 1.000 36.59592 203 ARG D O 1
ATOM 6824 N N . PRO B 1 221 ? -44.38700 -11.69700 22.15600 1.000 30.36988 204 PRO D N 1
ATOM 6825 C CA . PRO B 1 221 ? -43.93000 -12.58600 21.07700 1.000 31.32961 204 PRO D CA 1
ATOM 6826 C C . PRO B 1 221 ? -42.47500 -12.99000 21.26200 1.000 30.55148 204 PRO D C 1
ATOM 6827 O O . PRO B 1 221 ? -41.60200 -12.15000 21.48300 1.000 29.78228 204 PRO D O 1
ATOM 6831 N N . GLN B 1 222 ? -42.21600 -14.28900 21.15700 1.000 27.88491 205 GLN D N 1
ATOM 6832 C CA . GLN B 1 222 ? -40.86300 -14.81500 21.33300 1.000 27.78335 205 GLN D CA 1
ATOM 6833 C C . GLN B 1 222 ? -40.22200 -14.90300 19.95100 1.000 27.84275 205 GLN D C 1
ATOM 6834 O O . GLN B 1 222 ? -40.52200 -15.80900 19.17000 1.000 26.53449 205 GLN D O 1
ATOM 6840 N N . GLN B 1 223 ? -39.35700 -13.93500 19.63900 1.000 24.73254 206 GLN D N 1
ATOM 6841 C CA . GLN B 1 223 ? -38.80900 -13.81300 18.29200 1.000 24.86606 206 GLN D CA 1
ATOM 6842 C C . GLN B 1 223 ? -37.96600 -15.03000 17.92500 1.000 27.44799 206 GLN D C 1
ATOM 6843 O O . GLN B 1 223 ? -37.32600 -15.65400 18.77700 1.000 26.80189 206 GLN D O 1
ATOM 6849 N N . GLN B 1 224 ? -37.97500 -15.37400 16.63600 1.000 22.98858 207 GLN D N 1
ATOM 6850 C CA . GLN B 1 224 ? -37.26900 -16.55700 16.15800 1.000 25.81707 207 GLN D CA 1
ATOM 6851 C C . GLN B 1 224 ? -36.76300 -16.31700 14.74400 1.000 23.51469 207 GLN D C 1
ATOM 6852 O O . GLN B 1 224 ? -37.41500 -15.64300 13.94200 1.000 23.48241 207 GLN D O 1
ATOM 6858 N N . THR B 1 225 ? -35.60500 -16.90200 14.44100 1.000 25.66882 208 THR D N 1
ATOM 6859 C CA . THR B 1 225 ? -35.12500 -17.06400 13.07400 1.000 23.32802 208 THR D CA 1
ATOM 6860 C C . THR B 1 225 ? -35.14400 -18.55300 12.74400 1.000 24.36726 208 THR D C 1
ATOM 6861 O O . THR B 1 225 ? -34.57700 -19.36300 13.48500 1.000 24.80886 208 THR D O 1
ATOM 6865 N N . ILE B 1 226 ? -35.81700 -18.91300 11.65000 1.000 23.63393 209 ILE D N 1
ATOM 6866 C CA . ILE B 1 226 ? -36.14600 -20.30100 11.32400 1.000 29.47677 209 ILE D CA 1
ATOM 6867 C C . ILE B 1 226 ? -35.54600 -20.65600 9.96600 1.000 27.95374 209 ILE D C 1
ATOM 6868 O O . ILE B 1 226 ? -35.74500 -19.92900 8.98600 1.000 27.01675 209 ILE D O 1
ATOM 6873 N N . LYS B 1 227 ? -34.83400 -21.78100 9.89600 1.000 27.51992 210 LYS D N 1
ATOM 6874 C CA . LYS B 1 227 ? -34.08100 -22.13300 8.69900 1.000 34.04838 210 LYS D CA 1
ATOM 6875 C C . LYS B 1 227 ? -34.70300 -23.33300 7.99600 1.000 30.33815 210 LYS D C 1
ATOM 6876 O O . LYS B 1 227 ? -35.29400 -24.19900 8.63400 1.000 37.97774 210 LYS D O 1
ATOM 6882 N N . ALA B 1 228 ? -34.56200 -23.36700 6.66900 1.000 31.97430 211 ALA D N 1
ATOM 6883 C CA . ALA B 1 228 ? -34.75300 -24.56900 5.86200 1.000 34.86615 211 ALA D CA 1
ATOM 6884 C C . ALA B 1 228 ? -35.89400 -25.46900 6.32700 1.000 37.30954 211 ALA D C 1
ATOM 6885 O O . ALA B 1 228 ? -37.07100 -25.12500 6.18400 1.000 31.27305 211 ALA D O 1
ATOM 6887 N N . GLY B 1 229 ? -35.54200 -26.62000 6.90600 1.000 39.19094 212 GLY D N 1
ATOM 6888 C CA . GLY B 1 229 ? -36.51700 -27.65900 7.17900 1.000 35.32171 212 GLY D CA 1
ATOM 6889 C C . GLY B 1 229 ? -37.45200 -27.37700 8.33600 1.000 41.02105 212 GLY D C 1
ATOM 6890 O O . GLY B 1 229 ? -38.52000 -27.99500 8.41100 1.000 39.03686 212 GLY D O 1
ATOM 6891 N N . GLU B 1 230 ? -37.08100 -26.47200 9.24500 1.000 37.23336 213 GLU D N 1
ATOM 6892 C CA . GLU B 1 230 ? -37.95300 -26.19700 10.38200 1.000 37.86543 213 GLU D CA 1
ATOM 6893 C C . GLU B 1 230 ? -39.02400 -25.15900 10.07500 1.000 34.04956 213 GLU D C 1
ATOM 6894 O O . GLU B 1 230 ? -39.85200 -24.88100 10.95000 1.000 31.95892 213 GLU D O 1
ATOM 6900 N N . ARG B 1 231 ? -39.03800 -24.58900 8.86400 1.000 31.43093 214 ARG D N 1
ATOM 6901 C CA . ARG B 1 231 ? -39.98600 -23.51700 8.56800 1.000 32.82534 214 ARG D CA 1
ATOM 6902 C C . ARG B 1 231 ? -41.42300 -24.02200 8.57600 1.000 32.25070 214 ARG D C 1
ATOM 6903 O O . ARG B 1 231 ? -42.31700 -23.34800 9.10000 1.000 30.87195 214 ARG D O 1
ATOM 6911 N N . GLN B 1 232 ? -41.66200 -25.20500 8.00500 1.000 30.18445 215 GLN D N 1
ATOM 6912 C CA . GLN B 1 232 ? -43.02900 -25.70800 7.88100 1.000 36.32486 215 GLN D CA 1
ATOM 6913 C C . GLN B 1 232 ? -43.70900 -25.84700 9.24000 1.000 33.10859 215 GLN D C 1
ATOM 6914 O O . GLN B 1 232 ? -44.90700 -25.56000 9.37200 1.000 30.72000 215 GLN D O 1
ATOM 6920 N N . SER B 1 233 ? -42.96100 -26.27000 10.26600 1.000 32.08040 216 SER D N 1
ATOM 6921 C CA . SER B 1 233 ? -43.54000 -26.49500 11.59200 1.000 31.86016 216 SER D CA 1
ATOM 6922 C C . SER B 1 233 ? -43.88300 -25.20100 12.32900 1.000 31.49072 216 SER D C 1
ATOM 6923 O O . SER B 1 233 ? -44.45300 -25.26800 13.42400 1.000 30.77994 216 SER D O 1
ATOM 6926 N N . HIS B 1 234 ? -43.53600 -24.03800 11.78300 1.000 29.19540 217 HIS D N 1
ATOM 6927 C CA . HIS B 1 234 ? -43.89500 -22.76300 12.38800 1.000 25.76606 217 HIS D CA 1
ATOM 6928 C C . HIS B 1 234 ? -45.02600 -22.05700 11.65400 1.000 21.99809 217 HIS D C 1
ATOM 6929 O O . HIS B 1 234 ? -45.35000 -20.91700 12.00100 1.000 21.61543 217 HIS D O 1
ATOM 6936 N N . VAL B 1 235 ? -45.61600 -22.68600 10.64000 1.000 21.30840 218 VAL D N 1
ATOM 6937 C CA . VAL B 1 235 ? -46.67300 -22.08000 9.83500 1.000 20.73277 218 VAL D CA 1
ATOM 6938 C C . VAL B 1 235 ? -48.02500 -22.52900 10.37300 1.000 20.20649 218 VAL D C 1
ATOM 6939 O O . VAL B 1 235 ? -48.21700 -23.70600 10.71000 1.000 23.73341 218 VAL D O 1
ATOM 6943 N N . SER B 1 236 ? -48.95900 -21.58500 10.46500 1.000 18.36987 219 SER D N 1
ATOM 6944 C CA . SER B 1 236 ? -50.34000 -21.90300 10.80500 1.000 21.26376 219 SER D CA 1
ATOM 6945 C C . SER B 1 236 ? -50.96500 -22.77100 9.71700 1.000 20.23813 219 SER D C 1
ATOM 6946 O O . SER B 1 236 ? -50.70100 -22.59100 8.52500 1.000 19.16477 219 SER D O 1
ATOM 6949 N N . ARG B 1 237 ? -51.80100 -23.72000 10.12600 1.000 19.71201 220 ARG D N 1
ATOM 6950 C CA . ARG B 1 237 ? -52.48100 -24.58500 9.17700 1.000 20.67512 220 ARG D CA 1
ATOM 6951 C C . ARG B 1 237 ? -53.92700 -24.13700 8.97200 1.000 22.39556 220 ARG D C 1
ATOM 6952 O O . ARG B 1 237 ? -54.50700 -23.39600 9.77600 1.000 19.77710 220 ARG D O 1
ATOM 6960 N N . CYS B 1 238 ? -54.50300 -24.60100 7.86800 1.000 20.49657 221 CYS D N 1
ATOM 6961 C CA . CYS B 1 238 ? -55.85400 -24.21300 7.50000 1.000 21.45312 221 CYS D CA 1
ATOM 6962 C C . CYS B 1 238 ? -56.52100 -25.36000 6.75900 1.000 22.91447 221 CYS D C 1
ATOM 6963 O O . CYS B 1 238 ? -55.85900 -26.26400 6.24500 1.000 22.12729 221 CYS D O 1
ATOM 6966 N N . GLN B 1 239 ? -57.85200 -25.32100 6.73300 1.000 22.64283 222 GLN D N 1
ATOM 6967 C CA . GLN B 1 239 ? -58.65200 -26.23600 5.93200 1.000 21.52711 222 GLN D CA 1
ATOM 6968 C C . GLN B 1 239 ? -59.71900 -25.43200 5.20400 1.000 25.00089 222 GLN D C 1
ATOM 6969 O O . GLN B 1 239 ? -60.30700 -24.50000 5.76300 1.000 22.74761 222 GLN D O 1
ATOM 6975 N N . VAL B 1 240 ? -59.94600 -25.77200 3.94700 1.000 20.87030 223 VAL D N 1
ATOM 6976 C CA . VAL B 1 240 ? -60.98700 -25.14100 3.15500 1.000 22.89424 223 VAL D CA 1
ATOM 6977 C C . VAL B 1 240 ? -62.20700 -26.04500 3.22100 1.000 22.48414 223 VAL D C 1
ATOM 6978 O O . VAL B 1 240 ? -62.11300 -27.24900 2.94100 1.000 22.98561 223 VAL D O 1
ATOM 6982 N N . CYS B 1 241 ? -63.34100 -25.47600 3.64100 1.000 24.04560 224 CYS D N 1
ATOM 6983 C CA . CYS B 1 241 ? -64.51600 -26.23000 4.06500 1.000 24.29373 224 CYS D CA 1
ATOM 6984 C C . CYS B 1 241 ? -65.74500 -25.79900 3.27800 1.000 25.99081 224 CYS D C 1
ATOM 6985 O O . CYS B 1 241 ? -65.96800 -24.60400 3.06200 1.000 24.17840 224 CYS D O 1
ATOM 6988 N N . MET B 1 242 ? -66.56000 -26.77400 2.88400 1.000 23.85834 225 MET D N 1
ATOM 6989 C CA . MET B 1 242 ? -67.82800 -26.50000 2.22700 1.000 25.17136 225 MET D CA 1
ATOM 6990 C C . MET B 1 242 ? -68.98100 -26.93000 3.12400 1.000 26.68689 225 MET D C 1
ATOM 6991 O O . MET B 1 242 ? -68.93700 -27.99900 3.73900 1.000 27.82749 225 MET D O 1
ATOM 6996 N N . LYS B 1 243 ? -70.00500 -26.08300 3.20400 1.000 27.95003 226 LYS D N 1
ATOM 6997 C CA . LYS B 1 243 ? -71.20000 -26.42100 3.96300 1.000 27.22459 226 LYS D CA 1
ATOM 6998 C C . LYS B 1 243 ? -71.88300 -27.63100 3.34100 1.000 30.13980 226 LYS D C 1
ATOM 6999 O O . LYS B 1 243 ? -71.94500 -27.77000 2.11600 1.000 28.16180 226 LYS D O 1
ATOM 7005 N N . ASN B 1 244 ? -72.38900 -28.51600 4.18900 1.000 28.60353 227 ASN D N 1
ATOM 7006 C CA . ASN B 1 244 ? -73.09200 -29.69800 3.70100 1.000 36.72823 227 ASN D CA 1
ATOM 7007 C C . ASN B 1 244 ? -74.60800 -29.52300 3.81100 1.000 38.04554 227 ASN D C 1
ATOM 7008 O O . ASN B 1 244 ? -75.10500 -28.84200 4.71000 1.000 42.92394 227 ASN D O 1
ATOM 7013 N N . SER B 1 257 ? -79.30700 -25.71800 4.34100 1.000 41.08581 1003 SER D N 1
ATOM 7014 C CA . SER B 1 257 ? -78.66600 -24.40200 4.35800 1.000 31.83032 1003 SER D CA 1
ATOM 7015 C C . SER B 1 257 ? -77.38600 -24.37200 3.52800 1.000 33.66093 1003 SER D C 1
ATOM 7016 O O . SER B 1 257 ? -76.57500 -25.30100 3.58600 1.000 34.00242 1003 SER D O 1
ATOM 7019 N N . ARG B 1 258 ? -77.21600 -23.30200 2.74700 1.000 29.92286 1004 ARG D N 1
ATOM 7020 C CA . ARG B 1 258 ? -75.98400 -23.09500 1.99700 1.000 28.63262 1004 ARG D CA 1
ATOM 7021 C C . ARG B 1 258 ? -74.85000 -22.57800 2.86800 1.000 29.88745 1004 ARG D C 1
ATOM 7022 O O . ARG B 1 258 ? -73.70600 -22.53400 2.40500 1.000 29.16537 1004 ARG D O 1
ATOM 7030 N N . GLY B 1 259 ? -75.14000 -22.17100 4.10200 1.000 29.49557 1005 GLY D N 1
ATOM 7031 C CA . GLY B 1 259 ? -74.10300 -21.79100 5.04500 1.000 29.18270 1005 GLY D CA 1
ATOM 7032 C C . GLY B 1 259 ? -73.33800 -20.52100 4.72900 1.000 25.67103 1005 GLY D C 1
ATOM 7033 O O . GLY B 1 259 ? -72.10300 -20.51300 4.76000 1.000 23.94294 1005 GLY D O 1
ATOM 7034 N N . PHE B 1 260 ? -74.04100 -19.43700 4.42100 1.000 25.05095 1006 PHE D N 1
ATOM 7035 C CA . PHE B 1 260 ? -73.36400 -18.15300 4.34600 1.000 24.61946 1006 PHE D CA 1
ATOM 7036 C C . PHE B 1 260 ? -72.93100 -17.74400 5.74800 1.000 23.34369 1006 PHE D C 1
ATOM 7037 O O . PHE B 1 260 ? -73.55400 -18.12200 6.74100 1.000 26.69586 1006 PHE D O 1
ATOM 7045 N N . ILE B 1 261 ? -71.81600 -17.01900 5.84200 1.000 23.20889 1007 ILE D N 1
ATOM 7046 C CA . ILE B 1 261 ? -71.29500 -16.66400 7.15200 1.000 23.25624 1007 ILE D CA 1
ATOM 7047 C C . ILE B 1 261 ? -70.98600 -15.17800 7.20700 1.000 22.65035 1007 ILE D C 1
ATOM 7048 O O . ILE B 1 261 ? -70.83100 -14.50000 6.18800 1.000 24.19540 1007 ILE D O 1
ATOM 7053 N N . PHE B 1 262 ? -70.88600 -14.68200 8.43500 1.000 19.83746 1008 PHE D N 1
ATOM 7054 C CA . PHE B 1 262 ? -70.50600 -13.30100 8.68400 1.000 17.48808 1008 PHE D CA 1
ATOM 7055 C C . PHE B 1 262 ? -69.87000 -13.23400 10.06300 1.000 17.57069 1008 PHE D C 1
ATOM 7056 O O . PHE B 1 262 ? -70.07300 -14.11700 10.90100 1.000 19.93574 1008 PHE D O 1
ATOM 7064 N N . ALA B 1 263 ? -69.09400 -12.17900 10.28900 1.000 17.18978 1009 ALA D N 1
ATOM 7065 C CA . ALA B 1 263 ? -68.56000 -11.86900 11.60400 1.000 16.83666 1009 ALA D CA 1
ATOM 7066 C C . ALA B 1 263 ? -69.39500 -10.77100 12.25100 1.000 20.53092 1009 ALA D C 1
ATOM 7067 O O . ALA B 1 263 ? -70.03000 -9.95900 11.56800 1.000 16.77108 1009 ALA D O 1
ATOM 7069 N N . ARG B 1 264 ? -69.39400 -10.76000 13.58200 1.000 18.55401 1010 ARG D N 1
ATOM 7070 C CA . ARG B 1 264 ? -70.01800 -9.69400 14.35700 1.000 17.28255 1010 ARG D CA 1
ATOM 7071 C C . ARG B 1 264 ? -69.06900 -9.32800 15.48700 1.000 19.61007 1010 ARG D C 1
ATOM 7072 O O . ARG B 1 264 ? -68.52200 -10.21800 16.14200 1.000 22.09341 1010 ARG D O 1
ATOM 7080 N N . HIS B 1 265 ? -68.87200 -8.02800 15.70800 1.000 16.96196 1011 HIS D N 1
ATOM 7081 C CA . HIS B 1 265 ? -67.88900 -7.52900 16.66600 1.000 19.17673 1011 HIS D CA 1
ATOM 7082 C C . HIS B 1 265 ? -68.57700 -6.75600 17.78100 1.000 23.70282 1011 HIS D C 1
ATOM 7083 O O . HIS B 1 265 ? -69.50400 -5.98000 17.53400 1.000 20.07204 1011 HIS D O 1
ATOM 7090 N N . SER B 1 266 ? -68.10400 -6.95400 19.00800 1.000 19.60642 1012 SER D N 1
ATOM 7091 C CA . SER B 1 266 ? -68.70300 -6.27800 20.14900 1.000 19.74165 1012 SER D CA 1
ATOM 7092 C C . SER B 1 266 ? -68.10700 -4.90100 20.41000 1.000 19.45327 1012 SER D C 1
ATOM 7093 O O . SER B 1 266 ? -68.76000 -4.07500 21.06000 1.000 17.68101 1012 SER D O 1
ATOM 7096 N N . GLN B 1 267 ? -66.88600 -4.64300 19.92800 1.000 16.72038 1013 GLN D N 1
ATOM 7097 C CA . GLN B 1 267 ? -66.11800 -3.45300 20.30500 1.000 18.56930 1013 GLN D CA 1
ATOM 7098 C C . GLN B 1 267 ? -65.98800 -3.34800 21.82000 1.000 18.60579 1013 GLN D C 1
ATOM 7099 O O . GLN B 1 267 ? -65.96000 -2.25200 22.38200 1.000 17.50838 1013 GLN D O 1
ATOM 7105 N N . SER B 1 268 ? -65.90400 -4.49800 22.48500 1.000 17.91152 1014 SER D N 1
ATOM 7106 C CA . SER B 1 268 ? -65.78800 -4.56200 23.93600 1.000 18.51164 1014 SER D CA 1
ATOM 7107 C C . SER B 1 268 ? -65.18000 -5.91200 24.29200 1.000 20.82921 1014 SER D C 1
ATOM 7108 O O . SER B 1 268 ? -64.96000 -6.75800 23.42000 1.000 19.89464 1014 SER D O 1
ATOM 7111 N N . VAL B 1 269 ? -64.92000 -6.12200 25.58700 1.000 21.01238 1015 VAL D N 1
ATOM 7112 C CA . VAL B 1 269 ? -64.37800 -7.41500 26.00700 1.000 23.34641 1015 VAL D CA 1
ATOM 7113 C C . VAL B 1 269 ? -65.44300 -8.49100 26.09700 1.000 27.25593 1015 VAL D C 1
ATOM 7114 O O . VAL B 1 269 ? -65.10900 -9.66300 26.30000 1.000 28.58208 1015 VAL D O 1
ATOM 7118 N N . HIS B 1 270 ? -66.71200 -8.12800 25.95300 1.000 24.21533 1016 HIS D N 1
ATOM 7119 C CA . HIS B 1 270 ? -67.79400 -9.10000 25.95500 1.000 27.66966 1016 HIS D CA 1
ATOM 7120 C C . HIS B 1 270 ? -67.89300 -9.77900 24.59300 1.000 26.06318 1016 HIS D C 1
ATOM 7121 O O . HIS B 1 270 ? -67.76600 -9.13100 23.55400 1.000 25.48933 1016 HIS D O 1
ATOM 7128 N N . VAL B 1 271 ? -68.10800 -11.09100 24.59600 1.000 25.13810 1017 VAL D N 1
ATOM 7129 C CA . VAL B 1 271 ? -68.26500 -11.81500 23.33700 1.000 25.12554 1017 VAL D CA 1
ATOM 7130 C C . VAL B 1 271 ? -69.67300 -11.55100 22.81300 1.000 25.15508 1017 VAL D C 1
ATOM 7131 O O . VAL B 1 271 ? -70.64600 -11.79100 23.53500 1.000 28.13252 1017 VAL D O 1
ATOM 7135 N N . PRO B 1 272 ? -69.83900 -11.05600 21.59100 1.000 24.83180 1018 PRO D N 1
ATOM 7136 C CA . PRO B 1 272 ? -71.19100 -10.77600 21.08500 1.000 22.37580 1018 PRO D CA 1
ATOM 7137 C C . PRO B 1 272 ? -71.95900 -12.06600 20.83300 1.000 25.71994 1018 PRO D C 1
ATOM 7138 O O . PRO B 1 272 ? -71.40700 -13.16800 20.83100 1.000 27.29039 1018 PRO D O 1
ATOM 7142 N N . GLN B 1 273 ? -73.26500 -11.91500 20.63100 1.000 27.48855 1019 GLN D N 1
ATOM 7143 C CA . GLN B 1 273 ? -74.14300 -13.04100 20.34000 1.000 27.57433 1019 GLN D CA 1
ATOM 7144 C C . GLN B 1 273 ? -74.43900 -13.10300 18.84800 1.000 25.40970 1019 GLN D C 1
ATOM 7145 O O . GLN B 1 273 ? -74.50600 -12.08000 18.16900 1.000 25.33590 1019 GLN D O 1
ATOM 7151 N N . CYS B 1 274 ? -74.64900 -14.30800 18.34500 1.000 28.02183 1020 CYS D N 1
ATOM 7152 C CA . CYS B 1 274 ? -75.14800 -14.43600 16.98000 1.000 28.21054 1020 CYS D CA 1
ATOM 7153 C C . CYS B 1 274 ? -76.60500 -13.98300 16.92800 1.000 26.23188 1020 CYS D C 1
ATOM 7154 O O . CYS B 1 274 ? -77.39800 -14.35800 17.80200 1.000 27.62403 1020 CYS D O 1
ATOM 7157 N N . PRO B 1 275 ? -76.98900 -13.17300 15.94000 1.000 25.59141 1021 PRO D N 1
ATOM 7158 C CA . PRO B 1 275 ? -78.39200 -12.75600 15.80500 1.000 28.44326 1021 PRO D CA 1
ATOM 7159 C C . PRO B 1 275 ? -79.32400 -13.94600 15.61700 1.000 29.17580 1021 PRO D C 1
ATOM 7160 O O . PRO B 1 275 ? -78.91300 -15.07600 15.34400 1.000 26.80952 1021 PRO D O 1
ATOM 7164 N N . ALA B 1 276 ? -80.61700 -13.67400 15.78200 1.000 30.50411 1022 ALA D N 1
ATOM 7165 C CA . ALA B 1 276 ? -81.62300 -14.70800 15.60200 1.000 31.36771 1022 ALA D CA 1
ATOM 7166 C C . ALA B 1 276 ? -81.51700 -15.30800 14.20500 1.000 28.63898 1022 ALA D C 1
ATOM 7167 O O . ALA B 1 276 ? -81.07900 -14.65400 13.25800 1.000 29.68127 1022 ALA D O 1
ATOM 7169 N N . ASN B 1 277 ? -81.89600 -16.57900 14.09100 1.000 29.26775 1023 ASN D N 1
ATOM 7170 C CA . ASN B 1 277 ? -81.87600 -17.30000 12.82200 1.000 29.15351 1023 ASN D CA 1
ATOM 7171 C C . ASN B 1 277 ? -80.47100 -17.43100 12.24400 1.000 28.33056 1023 ASN D C 1
ATOM 7172 O O . ASN B 1 277 ? -80.31400 -17.64200 11.03900 1.000 29.11869 1023 ASN D O 1
ATOM 7177 N N . THR B 1 278 ? -79.44400 -17.28300 13.07700 1.000 31.03813 1024 THR D N 1
ATOM 7178 C CA . THR B 1 278 ? -78.06800 -17.58500 12.70300 1.000 31.06084 1024 THR D CA 1
ATOM 7179 C C . THR B 1 278 ? -77.44100 -18.38900 13.83600 1.000 32.21963 1024 THR D C 1
ATOM 7180 O O . THR B 1 278 ? -77.88600 -18.31700 14.98300 1.000 30.77376 1024 THR D O 1
ATOM 7184 N N . ASN B 1 279 ? -76.39600 -19.15500 13.51200 1.000 30.39377 1025 ASN D N 1
ATOM 7185 C CA . ASN B 1 279 ? -75.82100 -20.11900 14.44300 1.000 26.92181 1025 ASN D CA 1
ATOM 7186 C C . ASN B 1 279 ? -74.31800 -19.92900 14.58300 1.000 27.98992 1025 ASN D C 1
ATOM 7187 O O . ASN B 1 279 ? -73.61800 -19.68500 13.60000 1.000 25.75928 1025 ASN D O 1
ATOM 7192 N N . LEU B 1 280 ? -73.83100 -20.08900 15.81400 1.000 28.43160 1026 LEU D N 1
ATOM 7193 C CA . LEU B 1 280 ? -72.43800 -19.80100 16.14500 1.000 28.00929 1026 LEU D CA 1
ATOM 7194 C C . LEU B 1 280 ? -71.49600 -20.85500 15.57700 1.000 27.76274 1026 LEU D C 1
ATOM 7195 O O . LEU B 1 280 ? -71.71100 -22.06100 15.76500 1.000 27.53514 1026 LEU D O 1
ATOM 7200 N N . LEU B 1 281 ? -70.43700 -20.40200 14.90300 1.000 27.07042 1027 LEU D N 1
ATOM 7201 C CA . LEU B 1 281 ? -69.34400 -21.27700 14.48500 1.000 25.17373 1027 LEU D CA 1
ATOM 7202 C C . LEU B 1 281 ? -68.14300 -21.19500 15.42000 1.000 27.26794 1027 LEU D C 1
ATOM 7203 O O . LEU B 1 281 ? -67.64800 -22.23100 15.87400 1.000 27.31385 1027 LEU D O 1
ATOM 7208 N N . TRP B 1 282 ? -67.65700 -19.98900 15.72000 1.000 24.70647 1028 TRP D N 1
ATOM 7209 C CA . TRP B 1 282 ? -66.60300 -19.83700 16.71700 1.000 24.32832 1028 TRP D CA 1
ATOM 7210 C C . TRP B 1 282 ? -66.60600 -18.40800 17.23900 1.000 25.37483 1028 TRP D C 1
ATOM 7211 O O . TRP B 1 282 ? -67.24100 -17.51800 16.66500 1.000 24.81382 1028 TRP D O 1
ATOM 7222 N N . GLU B 1 283 ? -65.92100 -18.21300 18.36400 1.000 22.31556 1029 GLU D N 1
ATOM 7223 C CA . GLU B 1 283 ? -65.68100 -16.89300 18.92700 1.000 22.41208 1029 GLU D CA 1
ATOM 7224 C C . GLU B 1 283 ? -64.19600 -16.56900 18.82700 1.000 23.38857 1029 GLU D C 1
ATOM 7225 O O . GLU B 1 283 ? -63.34600 -17.46300 18.74800 1.000 23.80108 1029 GLU D O 1
ATOM 7231 N N . GLY B 1 284 ? -63.88000 -15.27800 18.85200 1.000 19.45513 1030 GLY D N 1
ATOM 7232 C CA . GLY B 1 284 ? -62.48500 -14.89800 18.71200 1.000 18.89069 1030 GLY D CA 1
ATOM 7233 C C . GLY B 1 284 ? -62.20900 -13.44300 19.01600 1.000 18.99262 1030 GLY D C 1
ATOM 7234 O O . GLY B 1 284 ? -62.94900 -12.81300 19.77700 1.000 18.49368 1030 GLY D O 1
ATOM 7235 N N . TYR B 1 285 ? -61.13300 -12.91600 18.43300 1.000 18.50975 1031 TYR D N 1
ATOM 7236 C CA . TYR B 1 285 ? -60.67300 -11.54900 18.63600 1.000 18.12530 1031 TYR D CA 1
ATOM 7237 C C . TYR B 1 285 ? -60.71400 -10.78600 17.31800 1.000 16.75486 1031 TYR D C 1
ATOM 7238 O O . TYR B 1 285 ? -60.40100 -11.33900 16.25900 1.000 15.89901 1031 TYR D O 1
ATOM 7247 N N . SER B 1 286 ? -61.06600 -9.50200 17.39700 1.000 16.75355 1032 SER D N 1
ATOM 7248 C CA . SER B 1 286 ? -61.38200 -8.68700 16.22200 1.000 15.07072 1032 SER D CA 1
ATOM 7249 C C . SER B 1 286 ? -60.11800 -8.19500 15.52800 1.000 14.75288 1032 SER D C 1
ATOM 7250 O O . SER B 1 286 ? -59.52900 -7.19400 15.93700 1.000 16.09233 1032 SER D O 1
ATOM 7253 N N . LEU B 1 287 ? -59.74600 -8.84400 14.42600 1.000 14.41662 1033 LEU D N 1
ATOM 7254 C CA . LEU B 1 287 ? -58.56600 -8.47000 13.64500 1.000 13.59629 1033 LEU D CA 1
ATOM 7255 C C . LEU B 1 287 ? -58.96500 -7.50900 12.53100 1.000 13.12360 1033 LEU D C 1
ATOM 7256 O O . LEU B 1 287 ? -59.72000 -7.88300 11.63400 1.000 14.51129 1033 LEU D O 1
ATOM 7261 N N . SER B 1 288 ? -58.44200 -6.27700 12.57800 1.000 12.65689 1034 SER D N 1
ATOM 7262 C CA A SER B 1 288 ? -58.70200 -5.25900 11.56200 0.551 12.57765 1034 SER D CA 1
ATOM 7263 C CA B SER B 1 288 ? -58.72900 -5.28800 11.54300 0.449 12.56972 1034 SER D CA 1
ATOM 7264 C C . SER B 1 288 ? -57.77600 -5.36700 10.35200 1.000 12.85677 1034 SER D C 1
ATOM 7265 O O . SER B 1 288 ? -58.16000 -4.98700 9.24100 1.000 12.84979 1034 SER D O 1
ATOM 7270 N N . GLY B 1 289 ? -56.56100 -5.85900 10.53500 1.000 12.96390 1035 GLY D N 1
ATOM 7271 C CA . GLY B 1 289 ? -55.61800 -5.91500 9.43500 1.000 11.63792 1035 GLY D CA 1
ATOM 7272 C C . GLY B 1 289 ? -54.20600 -6.13900 9.94500 1.000 11.81626 1035 GLY D C 1
ATOM 7273 O O . GLY B 1 289 ? -53.97600 -6.33800 11.13500 1.000 12.00019 1035 GLY D O 1
ATOM 7274 N N . ASN B 1 290 ? -53.26800 -6.09800 9.00600 1.000 10.95068 1036 ASN D N 1
ATOM 7275 C CA . ASN B 1 290 ? -51.85300 -6.29100 9.29000 1.000 11.03933 1036 ASN D CA 1
ATOM 7276 C C . ASN B 1 290 ? -51.05400 -5.28900 8.48200 1.000 11.88485 1036 ASN D C 1
ATOM 7277 O O . ASN B 1 290 ? -51.47500 -4.88800 7.39500 1.000 11.76847 1036 ASN D O 1
ATOM 7282 N N . VAL B 1 291 ? -49.90200 -4.88400 9.01500 1.000 11.04447 1037 VAL D N 1
ATOM 7283 C CA . VAL B 1 291 ? -49.03000 -3.92500 8.33500 1.000 9.95221 1037 VAL D CA 1
ATOM 7284 C C . VAL B 1 291 ? -47.65400 -4.56800 8.25400 1.000 10.60485 1037 VAL D C 1
ATOM 7285 O O . VAL B 1 291 ? -46.88900 -4.52600 9.22300 1.000 12.58556 1037 VAL D O 1
ATOM 7289 N N . ALA B 1 292 ? -47.33200 -5.15600 7.10500 1.000 11.35256 1038 ALA D N 1
ATOM 7290 C CA . ALA B 1 292 ? -46.06600 -5.85800 6.91000 1.000 11.85996 1038 ALA D CA 1
ATOM 7291 C C . ALA B 1 292 ? -45.29900 -5.17800 5.79600 1.000 11.94669 1038 ALA D C 1
ATOM 7292 O O . ALA B 1 292 ? -45.87800 -4.81600 4.76600 1.000 11.18717 1038 ALA D O 1
ATOM 7294 N N . ALA B 1 293 ? -43.99800 -4.98500 6.02300 1.000 12.19852 1039 ALA D N 1
ATOM 7295 C CA . ALA B 1 293 ? -43.14600 -4.23400 5.10100 1.000 13.36289 1039 ALA D CA 1
ATOM 7296 C C . ALA B 1 293 ? -43.81600 -2.93600 4.65000 1.000 13.76975 1039 ALA D C 1
ATOM 7297 O O . ALA B 1 293 ? -43.80700 -2.57800 3.47000 1.000 12.21576 1039 ALA D O 1
ATOM 7299 N N . SER B 1 294 ? -44.41300 -2.22300 5.60800 1.000 12.06293 1040 SER D N 1
ATOM 7300 C CA . SER B 1 294 ? -44.97100 -0.89000 5.41500 1.000 11.09522 1040 SER D CA 1
ATOM 7301 C C . SER B 1 294 ? -46.18100 -0.88500 4.48500 1.000 11.68234 1040 SER D C 1
ATOM 7302 O O . SER B 1 294 ? -46.49300 0.13800 3.87700 1.000 11.18412 1040 SER D O 1
ATOM 7305 N N . ARG B 1 295 ? -46.89100 -2.00600 4.36500 1.000 12.99237 1041 ARG D N 1
ATOM 7306 C CA . ARG B 1 295 ? -48.14500 -2.04500 3.62500 1.000 12.27976 1041 ARG D CA 1
ATOM 7307 C C . ARG B 1 295 ? -49.24800 -2.55100 4.54000 1.000 10.45313 1041 ARG D C 1
ATOM 7308 O O . ARG B 1 295 ? -49.17900 -3.68800 5.00800 1.000 11.32625 1041 ARG D O 1
ATOM 7316 N N . ALA B 1 296 ? -50.27500 -1.72200 4.76600 1.000 10.49089 1042 ALA D N 1
ATOM 7317 C CA . ALA B 1 296 ? -51.43900 -2.15600 5.53100 1.000 10.88039 1042 ALA D CA 1
ATOM 7318 C C . ALA B 1 296 ? -52.39600 -2.91200 4.62400 1.000 10.85585 1042 ALA D C 1
ATOM 7319 O O . ALA B 1 296 ? -52.79500 -2.40000 3.57100 1.000 13.41014 1042 ALA D O 1
ATOM 7321 N N . VAL B 1 297 ? -52.77300 -4.12900 5.02600 1.000 10.24968 1043 VAL D N 1
ATOM 7322 C CA . VAL B 1 297 ? -53.78800 -4.89900 4.31500 1.000 10.99170 1043 VAL D CA 1
ATOM 7323 C C . VAL B 1 297 ? -54.88300 -5.23300 5.31500 1.000 11.53513 1043 VAL D C 1
ATOM 7324 O O . VAL B 1 297 ? -54.62000 -5.87400 6.34100 1.000 10.57451 1043 VAL D O 1
ATOM 7328 N N . GLY B 1 298 ? -56.10300 -4.79500 5.02400 1.000 14.24060 1044 GLY D N 1
ATOM 7329 C CA . GLY B 1 298 ? -57.19600 -4.99100 5.95100 1.000 13.68650 1044 GLY D CA 1
ATOM 7330 C C . GLY B 1 298 ? -57.88600 -6.33500 5.80600 1.000 15.96082 1044 GLY D C 1
ATOM 7331 O O . GLY B 1 298 ? -57.83200 -6.97700 4.76000 1.000 15.74059 1044 GLY D O 1
ATOM 7332 N N . GLN B 1 299 ? -58.52700 -6.75400 6.89600 1.000 15.27740 1045 GLN D N 1
ATOM 7333 C CA . GLN B 1 299 ? -59.50700 -7.83700 6.88100 1.000 12.63704 1045 GLN D CA 1
ATOM 7334 C C . GLN B 1 299 ? -60.87800 -7.19000 6.95800 1.000 14.82662 1045 GLN D C 1
ATOM 7335 O O . GLN B 1 299 ? -61.15600 -6.45300 7.91100 1.000 16.55705 1045 GLN D O 1
ATOM 7341 N N . ASP B 1 300 ? -61.73000 -7.45800 5.96900 1.000 16.46211 1046 ASP D N 1
ATOM 7342 C CA . ASP B 1 300 ? -63.07500 -6.89300 6.01100 1.000 17.67803 1046 ASP D CA 1
ATOM 7343 C C . ASP B 1 300 ? -63.79200 -7.35600 7.27500 1.000 14.20249 1046 ASP D C 1
ATOM 7344 O O . ASP B 1 300 ? -63.86200 -8.55300 7.56300 1.000 14.71229 1046 ASP D O 1
ATOM 7349 N N . LEU B 1 301 ? -64.33300 -6.39300 8.03500 1.000 14.82951 1047 LEU D N 1
ATOM 7350 C CA . LEU B 1 301 ? -64.87800 -6.72000 9.34800 1.000 13.39727 1047 LEU D CA 1
ATOM 7351 C C . LEU B 1 301 ? -66.18400 -7.50000 9.26600 1.000 15.58671 1047 LEU D C 1
ATOM 7352 O O . LEU B 1 301 ? -66.69200 -7.93200 10.30700 1.000 15.39495 1047 LEU D O 1
ATOM 7357 N N . GLY B 1 302 ? -66.73800 -7.69800 8.07000 1.000 14.02850 1048 GLY D N 1
ATOM 7358 C CA . GLY B 1 302 ? -67.88500 -8.57600 7.93900 1.000 16.46406 1048 GLY D CA 1
ATOM 7359 C C . GLY B 1 302 ? -67.54800 -10.02300 7.66400 1.000 15.03598 1048 GLY D C 1
ATOM 7360 O O . GLY B 1 302 ? -68.43500 -10.88100 7.69200 1.000 16.16142 1048 GLY D O 1
ATOM 7361 N N . GLN B 1 303 ? -66.27700 -10.32400 7.40300 1.000 16.96185 1049 GLN D N 1
ATOM 7362 C CA . GLN B 1 303 ? -65.83900 -11.66100 7.02400 1.000 18.85080 1049 GLN D CA 1
ATOM 7363 C C . GLN B 1 303 ? -65.16200 -12.36700 8.19100 1.000 18.01325 1049 GLN D C 1
ATOM 7364 O O . GLN B 1 303 ? -64.68900 -11.73700 9.13800 1.000 15.77372 1049 GLN D O 1
ATOM 7370 N N . SER B 1 304 ? -65.06900 -13.69600 8.08200 1.000 16.93711 1050 SER D N 1
ATOM 7371 C CA . SER B 1 304 ? -64.52900 -14.48100 9.18500 1.000 16.20044 1050 SER D CA 1
ATOM 7372 C C . SER B 1 304 ? -63.04200 -14.22900 9.39200 1.000 19.27464 1050 SER D C 1
ATOM 7373 O O . SER B 1 304 ? -62.52300 -14.53200 10.46900 1.000 18.17507 1050 SER D O 1
ATOM 7376 N N . GLY B 1 305 ? -62.35200 -13.66600 8.39600 1.000 15.89360 1051 GLY D N 1
ATOM 7377 C CA . GLY B 1 305 ? -60.94800 -13.32500 8.55200 1.000 16.24194 1051 GLY D CA 1
ATOM 7378 C C . GLY B 1 305 ? -60.69400 -12.24100 9.57800 1.000 18.52526 1051 GLY D C 1
ATOM 7379 O O . GLY B 1 305 ? -59.54400 -12.05300 9.99500 1.000 15.86292 1051 GLY D O 1
ATOM 7380 N N . SER B 1 306 ? -61.73400 -11.50000 9.97500 1.000 17.72395 1052 SER D N 1
ATOM 7381 C CA . SER B 1 306 ? -61.60900 -10.49100 11.01900 1.000 16.36252 1052 SER D CA 1
ATOM 7382 C C . SER B 1 306 ? -61.84700 -11.05600 12.41200 1.000 14.84994 1052 SER D C 1
ATOM 7383 O O . SER B 1 306 ? -61.87600 -10.28700 13.37500 1.000 16.88020 1052 SER D O 1
ATOM 7386 N N . CYS B 1 307 ? -62.00800 -12.37300 12.54600 1.000 17.56032 1053 CYS D N 1
ATOM 7387 C CA . CYS B 1 307 ? -62.27700 -12.99400 13.84600 1.000 17.48258 1053 CYS D CA 1
ATOM 7388 C C . CYS B 1 307 ? -61.29700 -14.14700 14.06000 1.000 18.51155 1053 CYS D C 1
ATOM 7389 O O . CYS B 1 307 ? -61.55600 -15.28100 13.64900 1.000 18.96835 1053 CYS D O 1
ATOM 7392 N N . MET B 1 308 ? -60.16800 -13.84100 14.70400 1.000 17.55749 1054 MET D N 1
ATOM 7393 C CA . MET B 1 308 ? -59.10900 -14.81100 14.95800 1.000 18.96673 1054 MET D CA 1
ATOM 7394 C C . MET B 1 308 ? -59.34700 -15.52300 16.27700 1.000 19.84773 1054 MET D C 1
ATOM 7395 O O . MET B 1 308 ? -59.72600 -14.90800 17.27600 1.000 20.42378 1054 MET D O 1
ATOM 7400 N N . MET B 1 309 ? -59.10400 -16.83300 16.28200 1.000 22.99853 1055 MET D N 1
ATOM 7401 C CA . MET B 1 309 ? -59.31400 -17.58800 17.50200 1.000 21.21264 1055 MET D CA 1
ATOM 7402 C C . MET B 1 309 ? -58.27500 -17.25500 18.56000 1.000 20.30963 1055 MET D C 1
ATOM 7403 O O . MET B 1 309 ? -58.57200 -17.33200 19.75800 1.000 23.22520 1055 MET D O 1
ATOM 7408 N N . ARG B 1 310 ? -57.07500 -16.86400 18.14900 1.000 21.41038 1056 ARG D N 1
ATOM 7409 C CA . ARG B 1 310 ? -55.99600 -16.54400 19.07300 1.000 21.32564 1056 ARG D CA 1
ATOM 7410 C C . ARG B 1 310 ? -55.50700 -15.12600 18.82200 1.000 20.68538 1056 ARG D C 1
ATOM 7411 O O . ARG B 1 310 ? -55.14700 -14.77700 17.69000 1.000 19.65680 1056 ARG D O 1
ATOM 7419 N N . PHE B 1 311 ? -55.48400 -14.31600 19.87600 1.000 19.40816 1057 PHE D N 1
ATOM 7420 C CA . PHE B 1 311 ? -54.90900 -12.98300 19.77300 1.000 18.87152 1057 PHE D CA 1
ATOM 7421 C C . PHE B 1 311 ? -53.39800 -13.04900 19.93700 1.000 17.51117 1057 PHE D C 1
ATOM 7422 O O . PHE B 1 311 ? -52.88100 -13.83900 20.73100 1.000 20.48671 1057 PHE D O 1
ATOM 7430 N N . THR B 1 312 ? -52.69600 -12.20300 19.18700 1.000 17.58701 1058 THR D N 1
ATOM 7431 C CA . THR B 1 312 ? -51.29500 -11.91400 19.45200 1.000 17.77112 1058 THR D CA 1
ATOM 7432 C C . THR B 1 312 ? -50.95300 -10.60600 18.76300 1.000 15.54669 1058 THR D C 1
ATOM 7433 O O . THR B 1 312 ? -51.60000 -10.22000 17.78500 1.000 15.56808 1058 THR D O 1
ATOM 7437 N N . THR B 1 313 ? -49.93600 -9.92000 19.28900 1.000 15.76992 1059 THR D N 1
ATOM 7438 C CA . THR B 1 313 ? -49.51000 -8.67800 18.65600 1.000 14.70543 1059 THR D CA 1
ATOM 7439 C C . THR B 1 313 ? -48.79400 -8.92300 17.33200 1.000 14.66946 1059 THR D C 1
ATOM 7440 O O . THR B 1 313 ? -48.68100 -7.99300 16.53000 1.000 15.86593 1059 THR D O 1
ATOM 7444 N N . MET B 1 314 ? -48.33200 -10.14600 17.07000 1.000 14.61923 1060 MET D N 1
ATOM 7445 C CA . MET B 1 314 ? -47.64400 -10.45400 15.81400 1.000 16.30835 1060 MET D CA 1
ATOM 7446 C C . MET B 1 314 ? -48.13800 -11.80700 15.31800 1.000 14.65566 1060 MET D C 1
ATOM 7447 O O . MET B 1 314 ? -47.58700 -12.86000 15.66200 1.000 16.73809 1060 MET D O 1
ATOM 7452 N N . PRO B 1 315 ? -49.19300 -11.81600 14.50300 1.000 14.36772 1061 PRO D N 1
ATOM 7453 C CA . PRO B 1 315 ? -49.80300 -13.08900 14.09500 1.000 15.14447 1061 PRO D CA 1
ATOM 7454 C C . PRO B 1 315 ? -49.10100 -13.80300 12.94900 1.000 15.09509 1061 PRO D C 1
ATOM 7455 O O . PRO B 1 315 ? -49.50500 -14.92200 12.60700 1.000 15.35537 1061 PRO D O 1
ATOM 7459 N N . TYR B 1 316 ? -48.05600 -13.22200 12.36100 1.000 14.95294 1062 TYR D N 1
ATOM 7460 C CA . TYR B 1 316 ? -47.42900 -13.80000 11.18000 1.000 14.63379 1062 TYR D CA 1
ATOM 7461 C C . TYR B 1 316 ? -45.90500 -13.68800 11.26000 1.000 15.67256 1062 TYR D C 1
ATOM 7462 O O . TYR B 1 316 ? -45.34300 -12.96100 12.08600 1.000 15.11899 1062 TYR D O 1
ATOM 7471 N N . MET B 1 317 ? -45.23700 -14.42300 10.37300 1.000 16.17710 1063 MET D N 1
ATOM 7472 C CA . MET B 1 317 ? -43.80100 -14.30300 10.16400 1.000 14.43583 1063 MET D CA 1
ATOM 7473 C C . MET B 1 317 ? -43.53900 -13.96200 8.70300 1.000 16.25501 1063 MET D C 1
ATOM 7474 O O . MET B 1 317 ? -44.43000 -14.07800 7.85500 1.000 14.64923 1063 MET D O 1
ATOM 7479 N N . LEU B 1 318 ? -42.31300 -13.50300 8.42400 1.000 15.15462 1064 LEU D N 1
ATOM 7480 C CA . LEU B 1 318 ? -41.86700 -13.23500 7.06300 1.000 15.91926 1064 LEU D CA 1
ATOM 7481 C C . LEU B 1 318 ? -40.93400 -14.35800 6.61700 1.000 16.69402 1064 LEU D C 1
ATOM 7482 O O . LEU B 1 318 ? -40.17100 -14.90400 7.41500 1.000 16.75794 1064 LEU D O 1
ATOM 7487 N N . CYS B 1 319 ? -40.98400 -14.68800 5.32800 1.000 15.74957 1065 CYS D N 1
ATOM 7488 C CA . CYS B 1 319 ? -40.15400 -15.74900 4.76900 1.000 18.09779 1065 CYS D CA 1
ATOM 7489 C C . CYS B 1 319 ? -39.47500 -15.24300 3.50400 1.000 16.27038 1065 CYS D C 1
ATOM 7490 O O . CYS B 1 319 ? -40.13900 -14.66700 2.63500 1.000 15.30540 1065 CYS D O 1
ATOM 7493 N N . ASP B 1 320 ? -38.16600 -15.48000 3.38100 1.000 15.95136 1066 ASP D N 1
ATOM 7494 C CA . ASP B 1 320 ? -37.40400 -14.89100 2.28700 1.000 15.63501 1066 ASP D CA 1
ATOM 7495 C C . ASP B 1 320 ? -36.96700 -15.95000 1.27900 1.000 19.60469 1066 ASP D C 1
ATOM 7496 O O . ASP B 1 320 ? -37.15300 -17.15500 1.46700 1.000 20.20889 1066 ASP D O 1
ATOM 7501 N N . ILE B 1 321 ? -36.36400 -15.46900 0.19000 1.000 18.85957 1067 ILE D N 1
ATOM 7502 C CA . ILE B 1 321 ? -36.05000 -16.32400 -0.94800 1.000 20.63900 1067 ILE D CA 1
ATOM 7503 C C . ILE B 1 321 ? -34.94200 -17.32200 -0.65600 1.000 22.08649 1067 ILE D C 1
ATOM 7504 O O . ILE B 1 321 ? -34.76900 -18.28200 -1.41800 1.000 22.85708 1067 ILE D O 1
ATOM 7509 N N . THR B 1 322 ? -34.19300 -17.13500 0.43100 1.000 19.47415 1068 THR D N 1
ATOM 7510 C CA . THR B 1 322 ? -33.12900 -18.05300 0.81100 1.000 22.52192 1068 THR D CA 1
ATOM 7511 C C . THR B 1 322 ? -33.58800 -19.07500 1.84500 1.000 26.21074 1068 THR D C 1
ATOM 7512 O O . THR B 1 322 ? -32.75200 -19.63500 2.56000 1.000 32.33515 1068 THR D O 1
ATOM 7516 N N . ASN B 1 323 ? -34.89700 -19.31700 1.94000 1.000 25.36590 1069 ASN D N 1
ATOM 7517 C CA . ASN B 1 323 ? -35.46200 -20.33900 2.82700 1.000 28.56319 1069 ASN D CA 1
ATOM 7518 C C . ASN B 1 323 ? -35.12000 -20.06900 4.29100 1.000 30.39026 1069 ASN D C 1
ATOM 7519 O O . ASN B 1 323 ? -34.82700 -20.98300 5.06500 1.000 30.66031 1069 ASN D O 1
ATOM 7524 N N . VAL B 1 324 ? -35.15100 -18.79500 4.66800 1.000 24.86518 1070 VAL D N 1
ATOM 7525 C CA . VAL B 1 324 ? -35.08800 -18.35400 6.05300 1.000 23.77180 1070 VAL D CA 1
ATOM 7526 C C . VAL B 1 324 ? -36.39000 -17.61600 6.33700 1.000 21.02076 1070 VAL D C 1
ATOM 7527 O O . VAL B 1 324 ? -36.85400 -16.84200 5.49300 1.000 19.87847 1070 VAL D O 1
ATOM 7531 N N . CYS B 1 325 ? -36.99500 -17.87200 7.50000 1.000 19.11391 1071 CYS D N 1
ATOM 7532 C CA . CYS B 1 325 ? -38.13400 -17.08400 7.96300 1.000 21.31564 1071 CYS D CA 1
ATOM 7533 C C . CYS B 1 325 ? -37.76800 -16.39000 9.26900 1.000 19.93796 1071 CYS D C 1
ATOM 7534 O O . CYS B 1 325 ? -37.02700 -16.94400 10.08100 1.000 20.20210 1071 CYS D O 1
ATOM 7537 N N . HIS B 1 326 ? -38.28000 -15.17700 9.46900 1.000 18.57303 1072 HIS D N 1
ATOM 7538 C CA . HIS B 1 326 ? -38.04500 -14.40800 10.68800 1.000 19.26764 1072 HIS D CA 1
ATOM 7539 C C . HIS B 1 326 ? -39.38400 -14.09200 11.33100 1.000 17.03726 1072 HIS D C 1
ATOM 7540 O O . HIS B 1 326 ? -40.26900 -13.53500 10.67300 1.000 17.69177 1072 HIS D O 1
ATOM 7547 N N . PHE B 1 327 ? -39.51200 -14.40100 12.61800 1.000 17.71640 1073 PHE D N 1
ATOM 7548 C CA . PHE B 1 327 ? -40.71400 -14.09400 13.38900 1.000 17.24244 1073 PHE D CA 1
ATOM 7549 C C . PHE B 1 327 ? -40.38000 -13.02200 14.41400 1.000 17.86581 1073 PHE D C 1
ATOM 7550 O O . PHE B 1 327 ? -39.55600 -13.25500 15.30600 1.000 17.82091 1073 PHE D O 1
ATOM 7558 N N . ALA B 1 328 ? -41.03300 -11.86100 14.28500 1.000 16.40250 1074 ALA D N 1
ATOM 7559 C CA . ALA B 1 328 ? -40.92500 -10.76000 15.24000 1.000 16.86808 1074 ALA D CA 1
ATOM 7560 C C . ALA B 1 328 ? -39.48000 -10.28900 15.41900 1.000 20.75234 1074 ALA D C 1
ATOM 7561 O O . ALA B 1 328 ? -39.11400 -9.77900 16.48200 1.000 20.51368 1074 ALA D O 1
ATOM 7563 N N . GLN B 1 329 ? -38.64600 -10.44000 14.38300 1.000 17.00866 1075 GLN D N 1
ATOM 7564 C CA . GLN B 1 329 ? -37.27200 -9.94400 14.44700 1.000 18.25290 1075 GLN D CA 1
ATOM 7565 C C . GLN B 1 329 ? -37.13900 -8.50800 13.96400 1.000 19.62116 1075 GLN D C 1
ATOM 7566 O O . GLN B 1 329 ? -36.28200 -7.76500 14.46700 1.000 17.13947 1075 GLN D O 1
ATOM 7572 N N . ASN B 1 330 ? -37.93200 -8.11400 12.97700 1.000 16.57996 1076 ASN D N 1
ATOM 7573 C CA . ASN B 1 330 ? -37.92400 -6.75600 12.48100 1.000 16.41392 1076 ASN D CA 1
ATOM 7574 C C . ASN B 1 330 ? -39.21500 -6.05100 12.91100 1.000 15.04569 1076 ASN D C 1
ATOM 7575 O O . ASN B 1 330 ? -39.84800 -6.44300 13.89700 1.000 18.26614 1076 ASN D O 1
ATOM 7580 N N . ASN B 1 331 ? -39.60700 -5.01300 12.17800 1.000 13.60695 1077 ASN D N 1
ATOM 7581 C CA . ASN B 1 331 ? -40.55100 -4.01800 12.70600 1.000 13.29505 1077 ASN D CA 1
ATOM 7582 C C . ASN B 1 331 ? -41.85900 -4.00900 11.91700 1.000 12.55957 1077 ASN D C 1
ATOM 7583 O O . ASN B 1 331 ? -42.09700 -3.10400 11.11700 1.000 12.93969 1077 ASN D O 1
ATOM 7588 N N . ASP B 1 332 ? -42.74000 -4.97400 12.20100 1.000 13.46365 1078 ASP D N 1
ATOM 7589 C CA . ASP B 1 332 ? -44.05100 -5.03400 11.56000 1.000 13.54008 1078 ASP D CA 1
ATOM 7590 C C . ASP B 1 332 ? -45.16500 -4.95400 12.59900 1.000 12.53587 1078 ASP D C 1
ATOM 7591 O O . ASP B 1 332 ? -44.92800 -4.98800 13.80600 1.000 12.50078 1078 ASP D O 1
ATOM 7596 N N . ASP B 1 333 ? -46.40700 -4.88300 12.11100 1.000 12.41337 1079 ASP D N 1
ATOM 7597 C CA . ASP B 1 333 ? -47.53100 -4.52100 12.97000 1.000 12.79287 1079 ASP D CA 1
ATOM 7598 C C . ASP B 1 333 ? -48.75600 -5.37900 12.68100 1.000 12.38293 1079 ASP D C 1
ATOM 7599 O O . ASP B 1 333 ? -48.89400 -5.98200 11.61400 1.000 12.56222 1079 ASP D O 1
ATOM 7604 N N . SER B 1 334 ? -49.66500 -5.39300 13.65100 1.000 11.72023 1080 SER D N 1
ATOM 7605 C CA . SER B 1 334 ? -51.02900 -5.86700 13.44400 1.000 11.85165 1080 SER D CA 1
ATOM 7606 C C . SER B 1 334 ? -51.99200 -4.78700 13.91700 1.000 12.83447 1080 SER D C 1
ATOM 7607 O O . SER B 1 334 ? -51.63800 -3.93100 14.73800 1.000 14.40478 1080 SER D O 1
ATOM 7610 N N . LEU B 1 335 ? -53.22700 -4.85600 13.41800 1.000 11.69179 1081 LEU D N 1
ATOM 7611 C CA . LEU B 1 335 ? -54.27100 -3.89100 13.74900 1.000 11.62834 1081 LEU D CA 1
ATOM 7612 C C . LEU B 1 335 ? -55.48200 -4.63700 14.28500 1.000 12.13708 1081 LEU D C 1
ATOM 7613 O O . LEU B 1 335 ? -55.93800 -5.61400 13.67500 1.000 13.04827 1081 LEU D O 1
ATOM 7618 N N . TRP B 1 336 ? -55.99500 -4.18600 15.42200 1.000 12.53511 1082 TRP D N 1
ATOM 7619 C CA . TRP B 1 336 ? -57.13900 -4.82800 16.04900 1.000 13.40157 1082 TRP D CA 1
ATOM 7620 C C . TRP B 1 336 ? -58.22900 -3.80700 16.33500 1.000 13.01263 1082 TRP D C 1
ATOM 7621 O O . TRP B 1 336 ? -57.94900 -2.68400 16.75400 1.000 12.84029 1082 TRP D O 1
ATOM 7632 N N . LEU B 1 337 ? -59.47700 -4.21200 16.11000 1.000 13.45720 1083 LEU D N 1
ATOM 7633 C CA . LEU B 1 337 ? -60.60200 -3.40400 16.56000 1.000 13.71234 1083 LEU D CA 1
ATOM 7634 C C . LEU B 1 337 ? -60.57900 -3.33500 18.08300 1.000 15.20855 1083 LEU D C 1
ATOM 7635 O O . LEU B 1 337 ? -60.34500 -4.34500 18.76200 1.000 14.48601 1083 LEU D O 1
ATOM 7640 N N . SER B 1 338 ? -60.80300 -2.13700 18.63100 1.000 16.20084 1084 SER D N 1
ATOM 7641 C CA . SER B 1 338 ? -60.58300 -1.92500 20.05700 1.000 14.59229 1084 SER D CA 1
ATOM 7642 C C . SER B 1 338 ? -61.87400 -1.68300 20.82900 1.000 16.67642 1084 SER D C 1
ATOM 7643 O O . SER B 1 338 ? -62.95400 -1.46000 20.27300 1.000 16.46116 1084 SER D O 1
ATOM 7646 N N . THR B 1 339 ? -61.72300 -1.74100 22.15100 1.000 15.87495 1085 THR D N 1
ATOM 7647 C CA . THR B 1 339 ? -62.77700 -1.48100 23.11600 1.000 16.33678 1085 THR D CA 1
ATOM 7648 C C . THR B 1 339 ? -62.78000 0.00400 23.45800 1.000 18.60998 1085 THR D C 1
ATOM 7649 O O . THR B 1 339 ? -61.98000 0.78900 22.94200 1.000 19.62703 1085 THR D O 1
ATOM 7653 N N . ALA B 1 340 ? -63.67700 0.40200 24.35400 1.000 17.82823 1086 ALA D N 1
ATOM 7654 C CA . ALA B 1 340 ? -63.70900 1.79300 24.78100 1.000 19.30570 1086 ALA D CA 1
ATOM 7655 C C . ALA B 1 340 ? -62.79600 2.06300 25.96700 1.000 23.80308 1086 ALA D C 1
ATOM 7656 O O . ALA B 1 340 ? -62.89700 3.13200 26.57600 1.000 25.25445 1086 ALA D O 1
ATOM 7658 N N . GLU B 1 341 ? -61.90900 1.12500 26.30100 1.000 20.93389 1087 GLU D N 1
ATOM 7659 C CA . GLU B 1 341 ? -61.02600 1.29200 27.44700 1.000 21.44018 1087 GLU D CA 1
ATOM 7660 C C . GLU B 1 341 ? -60.13600 2.51900 27.25100 1.000 24.61720 1087 GLU D C 1
ATOM 7661 O O . GLU B 1 341 ? -59.54600 2.68300 26.17500 1.000 24.89722 1087 GLU D O 1
ATOM 7667 N N . PRO B 1 342 ? -60.02800 3.40600 28.23800 1.000 27.08002 1088 PRO D N 1
ATOM 7668 C CA . PRO B 1 342 ? -59.19600 4.60300 28.05700 1.000 30.27840 1088 PRO D CA 1
ATOM 7669 C C . PRO B 1 342 ? -57.71800 4.25100 27.99800 1.000 27.95384 1088 PRO D C 1
ATOM 7670 O O . PRO B 1 342 ? -57.26000 3.31100 28.65100 1.000 27.68960 1088 PRO D O 1
ATOM 7674 N N . MET B 1 343 ? -56.97400 5.01800 27.19500 1.000 32.97619 1089 MET D N 1
ATOM 7675 C CA . MET B 1 343 ? -55.51900 5.00100 27.28100 1.000 34.82712 1089 MET D CA 1
ATOM 7676 C C . MET B 1 343 ? -55.08900 5.36400 28.69900 1.000 32.82252 1089 MET D C 1
ATOM 7677 O O . MET B 1 343 ? -55.75800 6.15100 29.37500 1.000 34.88448 1089 MET D O 1
ATOM 7682 N N . PRO B 1 344 ? -53.96400 4.83300 29.17100 1.000 37.40079 1090 PRO D N 1
ATOM 7683 C CA . PRO B 1 344 ? -53.38300 5.36200 30.40900 1.000 42.60248 1090 PRO D CA 1
ATOM 7684 C C . PRO B 1 344 ? -53.04700 6.83800 30.24000 1.000 40.53613 1090 PRO D C 1
ATOM 7685 O O . PRO B 1 344 ? -52.68400 7.29100 29.15000 1.000 38.81501 1090 PRO D O 1
ATOM 7689 N N . MET B 1 345 ? -53.19900 7.59900 31.33200 1.000 40.37681 1091 MET D N 1
ATOM 7690 C CA . MET B 1 345 ? -52.95600 9.03800 31.26200 1.000 42.33741 1091 MET D CA 1
ATOM 7691 C C . MET B 1 345 ? -51.51700 9.34700 30.86300 1.000 42.19840 1091 MET D C 1
ATOM 7692 O O . MET B 1 345 ? -51.25800 10.37500 30.22800 1.000 42.29819 1091 MET D O 1
ATOM 7697 N N . THR B 1 346 ? -50.57500 8.46700 31.21100 1.000 39.10938 1092 THR D N 1
ATOM 7698 C CA . THR B 1 346 ? -49.18500 8.61800 30.79300 1.000 36.03498 1092 THR D CA 1
ATOM 7699 C C . THR B 1 346 ? -48.99400 8.44500 29.29000 1.000 37.96448 1092 THR D C 1
ATOM 7700 O O . THR B 1 346 ? -47.91100 8.75900 28.78500 1.000 37.15396 1092 THR D O 1
ATOM 7704 N N . MET B 1 347 ? -50.00300 7.94400 28.57400 1.000 36.30512 1093 MET D N 1
ATOM 7705 C CA . MET B 1 347 ? -49.94700 7.72500 27.12700 1.000 35.10126 1093 MET D CA 1
ATOM 7706 C C . MET B 1 347 ? -48.85300 6.73400 26.72100 1.000 27.14546 1093 MET D C 1
ATOM 7707 O O . MET B 1 347 ? -48.39700 6.74800 25.57100 1.000 29.98021 1093 MET D O 1
ATOM 7712 N N . THR B 1 348 ? -48.41700 5.86700 27.63900 1.000 28.09934 1094 THR D N 1
ATOM 7713 C CA . THR B 1 348 ? -47.39600 4.89300 27.28600 1.000 27.46568 1094 THR D CA 1
ATOM 7714 C C . THR B 1 348 ? -48.03400 3.65200 26.67100 1.000 26.85041 1094 THR D C 1
ATOM 7715 O O . THR B 1 348 ? -49.20400 3.35400 26.93700 1.000 25.93392 1094 THR D O 1
ATOM 7719 N N . PRO B 1 349 ? -47.30100 2.92000 25.82700 1.000 24.89826 1095 PRO D N 1
ATOM 7720 C CA . PRO B 1 349 ? -47.89500 1.75200 25.17100 1.000 22.16525 1095 PRO D CA 1
ATOM 7721 C C . PRO B 1 349 ? -48.31300 0.69500 26.18100 1.000 21.47722 1095 PRO D C 1
ATOM 7722 O O . PRO B 1 349 ? -47.75400 0.58300 27.27600 1.000 21.87880 1095 PRO D O 1
ATOM 7726 N N . ILE B 1 350 ? -49.30600 -0.08000 25.79600 1.000 20.68739 1096 ILE D N 1
ATOM 7727 C CA . ILE B 1 350 ? -49.89400 -1.10400 26.65200 1.000 19.61284 1096 ILE D CA 1
ATOM 7728 C C . ILE B 1 350 ? -49.24700 -2.44000 26.33200 1.000 20.87889 1096 ILE D C 1
ATOM 7729 O O . ILE B 1 350 ? -49.01600 -2.77300 25.16500 1.000 19.78957 1096 ILE D O 1
ATOM 7734 N N . GLN B 1 351 ? -48.99000 -3.23000 27.36800 1.000 22.10285 1097 GLN D N 1
ATOM 7735 C CA . GLN B 1 351 ? -48.22200 -4.45200 27.22000 1.000 27.80366 1097 GLN D CA 1
ATOM 7736 C C . GLN B 1 351 ? -48.82300 -5.54000 28.09400 1.000 26.22919 1097 GLN D C 1
ATOM 7737 O O . GLN B 1 351 ? -49.47300 -5.25500 29.10100 1.000 26.42831 1097 GLN D O 1
ATOM 7743 N N . GLY B 1 352 ? -48.62000 -6.79100 27.68200 1.000 26.05011 1098 GLY D N 1
ATOM 7744 C CA . GLY B 1 352 ? -48.90300 -7.90900 28.56700 1.000 27.87550 1098 GLY D CA 1
ATOM 7745 C C . GLY B 1 352 ? -50.38700 -8.14400 28.79600 1.000 28.85818 1098 GLY D C 1
ATOM 7746 O O . GLY B 1 352 ? -51.23000 -7.93300 27.92000 1.000 25.53965 1098 GLY D O 1
ATOM 7747 N N . ARG B 1 353 ? -50.70500 -8.59900 30.01200 1.000 26.23578 1099 ARG D N 1
ATOM 7748 C CA . ARG B 1 353 ? -52.08500 -8.93200 30.34600 1.000 27.52644 1099 ARG D CA 1
ATOM 7749 C C . ARG B 1 353 ? -53.00700 -7.72300 30.21400 1.000 26.22775 1099 ARG D C 1
ATOM 7750 O O . ARG B 1 353 ? -54.19900 -7.88200 29.92200 1.000 26.67362 1099 ARG D O 1
ATOM 7758 N N . ASP B 1 354 ? -52.47300 -6.50900 30.40200 1.000 25.97470 1100 ASP D N 1
ATOM 7759 C CA . ASP B 1 354 ? -53.27000 -5.29600 30.22600 1.000 27.28822 1100 ASP D CA 1
ATOM 7760 C C . ASP B 1 354 ? -53.87900 -5.18900 28.83200 1.000 26.55558 1100 ASP D C 1
ATOM 7761 O O . ASP B 1 354 ? -54.87500 -4.47600 28.65900 1.000 22.09043 1100 ASP D O 1
ATOM 7766 N N . LEU B 1 355 ? -53.30500 -5.87300 27.83800 1.000 24.16049 1101 LEU D N 1
ATOM 7767 C CA . LEU B 1 355 ? -53.82200 -5.77600 26.47500 1.000 26.27788 1101 LEU D CA 1
ATOM 7768 C C . LEU B 1 355 ? -55.23100 -6.34100 26.35200 1.000 26.08665 1101 LEU D C 1
ATOM 7769 O O . LEU B 1 355 ? -55.99800 -5.89600 25.48900 1.000 24.11276 1101 LEU D O 1
ATOM 7774 N N . MET B 1 356 ? -55.58000 -7.32700 27.18600 1.000 24.34012 1102 MET D N 1
ATOM 7775 C CA . MET B 1 356 ? -56.90500 -7.94200 27.11900 1.000 26.29495 1102 MET D CA 1
ATOM 7776 C C . MET B 1 356 ? -58.00900 -6.89800 27.16100 1.000 26.70276 1102 MET D C 1
ATOM 7777 O O . MET B 1 356 ? -59.03400 -7.04100 26.48400 1.000 28.75409 1102 MET D O 1
ATOM 7782 N N . LYS B 1 357 ? -57.81800 -5.84300 27.96300 1.000 24.32941 1103 LYS D N 1
ATOM 7783 C CA . LYS B 1 357 ? -58.84800 -4.82500 28.14000 1.000 23.70854 1103 LYS D CA 1
ATOM 7784 C C . LYS B 1 357 ? -59.12700 -4.04400 26.86300 1.000 21.13562 1103 LYS D C 1
ATOM 7785 O O . LYS B 1 357 ? -60.17700 -3.39900 26.76100 1.000 21.12216 1103 LYS D O 1
ATOM 7791 N N . TYR B 1 358 ? -58.21600 -4.08300 25.89300 1.000 20.65556 1104 TYR D N 1
ATOM 7792 C CA . TYR B 1 358 ? -58.28500 -3.19600 24.74300 1.000 18.93364 1104 TYR D CA 1
ATOM 7793 C C . TYR B 1 358 ? -58.76000 -3.87300 23.46400 1.000 17.12338 1104 TYR D C 1
ATOM 7794 O O . TYR B 1 358 ? -59.10300 -3.16500 22.51300 1.000 17.34511 1104 TYR D O 1
ATOM 7803 N N . ILE B 1 359 ? -58.80700 -5.20400 23.40700 1.000 17.07693 1105 ILE D N 1
ATOM 7804 C CA . ILE B 1 359 ? -59.03600 -5.91700 22.15300 1.000 17.09424 1105 ILE D CA 1
ATOM 7805 C C . ILE B 1 359 ? -60.50600 -6.31500 22.08000 1.000 16.60207 1105 ILE D C 1
ATOM 7806 O O . ILE B 1 359 ? -61.02400 -6.99000 22.97700 1.000 18.71945 1105 ILE D O 1
ATOM 7811 N N . SER B 1 360 ? -61.17600 -5.90800 21.00200 1.000 16.38767 1106 SER D N 1
ATOM 7812 C CA . SER B 1 360 ? -62.57300 -6.27600 20.79200 1.000 16.41445 1106 SER D CA 1
ATOM 7813 C C . SER B 1 360 ? -62.72400 -7.78000 20.55000 1.000 16.82581 1106 SER D C 1
ATOM 7814 O O . SER B 1 360 ? -61.83200 -8.44000 20.01200 1.000 18.51871 1106 SER D O 1
ATOM 7817 N N . ARG B 1 361 ? -63.88300 -8.31900 20.93500 1.000 17.46783 1107 ARG D N 1
ATOM 7818 C CA . ARG B 1 361 ? -64.21200 -9.72200 20.72600 1.000 17.96298 1107 ARG D CA 1
ATOM 7819 C C . ARG B 1 361 ? -65.21600 -9.85000 19.58700 1.000 20.58649 1107 ARG D C 1
ATOM 7820 O O . ARG B 1 361 ? -65.85800 -8.87400 19.19300 1.000 17.95194 1107 ARG D O 1
ATOM 7828 N N . CYS B 1 362 ? -65.36000 -11.07400 19.07200 1.000 18.33664 1108 CYS D N 1
ATOM 7829 C CA . CYS B 1 362 ? -66.19800 -11.30500 17.90300 1.000 17.90433 1108 CYS D CA 1
ATOM 7830 C C . CYS B 1 362 ? -66.72600 -12.73200 17.89700 1.000 21.00901 1108 CYS D C 1
ATOM 7831 O O . CYS B 1 362 ? -66.24900 -13.60400 18.63100 1.000 20.62563 1108 CYS D O 1
ATOM 7834 N N . VAL B 1 363 ? -67.74400 -12.95100 17.06100 1.000 18.72916 1109 VAL D N 1
ATOM 7835 C CA . VAL B 1 363 ? -68.22200 -14.28000 16.71500 1.000 19.34247 1109 VAL D CA 1
ATOM 7836 C C . VAL B 1 363 ? -68.32200 -14.37600 15.20300 1.000 18.97387 1109 VAL D C 1
ATOM 7837 O O . VAL B 1 363 ? -68.44000 -13.37300 14.49800 1.000 19.65129 1109 VAL D O 1
ATOM 7841 N N . VAL B 1 364 ? -68.29000 -15.61400 14.71500 1.000 19.29574 1110 VAL D N 1
ATOM 7842 C CA . VAL B 1 364 ? -68.57300 -15.94400 13.32800 1.000 19.11740 1110 VAL D CA 1
ATOM 7843 C C . VAL B 1 364 ? -69.82400 -16.80700 13.32600 1.000 20.13555 1110 VAL D C 1
ATOM 7844 O O . VAL B 1 364 ? -69.88600 -17.80200 14.05500 1.000 26.07876 1110 VAL D O 1
ATOM 7848 N N . CYS B 1 365 ? -70.82400 -16.40600 12.53500 1.000 19.89618 1111 CYS D N 1
ATOM 7849 C CA . CYS B 1 365 ? -72.13700 -17.03800 12.52100 1.000 20.69891 1111 CYS D CA 1
ATOM 7850 C C . CYS B 1 365 ? -72.48100 -17.53000 11.11900 1.000 22.22367 1111 CYS D C 1
ATOM 7851 O O . CYS B 1 365 ? -72.10200 -16.90700 10.12600 1.000 23.18975 1111 CYS D O 1
ATOM 7854 N N . GLU B 1 366 ? -73.22600 -18.63900 11.03900 1.000 23.53166 1112 GLU D N 1
ATOM 7855 C CA . GLU B 1 366 ? -73.72400 -19.15000 9.76700 1.000 25.04621 1112 GLU D CA 1
ATOM 7856 C C . GLU B 1 366 ? -75.22400 -18.90900 9.64400 1.000 23.94403 1112 GLU D C 1
ATOM 7857 O O . GLU B 1 366 ? -75.96500 -18.92500 10.63400 1.000 27.16068 1112 GLU D O 1
ATOM 7863 N N . THR B 1 367 ? -75.66300 -18.69700 8.40700 1.000 26.26158 1113 THR D N 1
ATOM 7864 C CA . THR B 1 367 ? -77.03900 -18.32800 8.11500 1.000 27.10708 1113 THR D CA 1
ATOM 7865 C C . THR B 1 367 ? -77.41500 -18.91700 6.76200 1.000 26.87333 1113 THR D C 1
ATOM 7866 O O . THR B 1 367 ? -76.55500 -19.19100 5.92200 1.000 25.88793 1113 THR D O 1
ATOM 7870 N N . THR B 1 368 ? -78.71700 -19.12000 6.56500 1.000 28.33952 1114 THR D N 1
ATOM 7871 C CA . THR B 1 368 ? -79.20300 -19.69900 5.32000 1.000 24.99115 1114 THR D CA 1
ATOM 7872 C C . THR B 1 368 ? -79.17100 -18.71100 4.16900 1.000 29.44122 1114 THR D C 1
ATOM 7873 O O . THR B 1 368 ? -79.24600 -19.12300 3.00500 1.000 26.21499 1114 THR D O 1
ATOM 7877 N N . THR B 1 369 ? -79.08400 -17.42000 4.46700 1.000 27.50870 1115 THR D N 1
ATOM 7878 C CA . THR B 1 369 ? -79.21700 -16.37600 3.47000 1.000 27.62225 1115 THR D CA 1
ATOM 7879 C C . THR B 1 369 ? -78.07100 -15.39200 3.62500 1.000 27.15292 1115 THR D C 1
ATOM 7880 O O . THR B 1 369 ? -77.30800 -15.43800 4.59200 1.000 26.04275 1115 THR D O 1
ATOM 7884 N N . ARG B 1 370 ? -77.97100 -14.48400 2.66600 1.000 24.35860 1116 ARG D N 1
ATOM 7885 C CA . ARG B 1 370 ? -76.88800 -13.51900 2.63200 1.000 24.94058 1116 ARG D CA 1
ATOM 7886 C C . ARG B 1 370 ? -77.21000 -12.30100 3.50000 1.000 23.45868 1116 ARG D C 1
ATOM 7887 O O . ARG B 1 370 ? -78.36200 -12.04100 3.85200 1.000 23.27996 1116 ARG D O 1
ATOM 7895 N N . ILE B 1 371 ? -76.15300 -11.56200 3.83600 1.000 23.24723 1117 ILE D N 1
ATOM 7896 C CA . ILE B 1 371 ? -76.17200 -10.44700 4.77900 1.000 22.80780 1117 ILE D CA 1
ATOM 7897 C C . ILE B 1 371 ? -75.74800 -9.18700 4.04100 1.000 22.79388 1117 ILE D C 1
ATOM 7898 O O . ILE B 1 371 ? -74.77000 -9.21200 3.28500 1.000 22.32832 1117 ILE D O 1
ATOM 7903 N N . ILE B 1 372 ? -76.44800 -8.07100 4.28700 1.000 21.55614 1118 ILE D N 1
ATOM 7904 C CA . ILE B 1 372 ? -76.09200 -6.79700 3.66700 1.000 18.25461 1118 ILE D CA 1
ATOM 7905 C C . ILE B 1 372 ? -76.13900 -5.68500 4.70500 1.000 18.83901 1118 ILE D C 1
ATOM 7906 O O . ILE B 1 372 ? -76.76100 -5.81100 5.75900 1.000 18.27391 1118 ILE D O 1
ATOM 7911 N N . ALA B 1 373 ? -75.47500 -4.57500 4.38600 1.000 18.41013 1119 ALA D N 1
ATOM 7912 C CA . ALA B 1 373 ? -75.58800 -3.34700 5.16000 1.000 16.07474 1119 ALA D CA 1
ATOM 7913 C C . ALA B 1 373 ? -76.21100 -2.26600 4.29100 1.000 18.97000 1119 ALA D C 1
ATOM 7914 O O . ALA B 1 373 ? -75.95400 -2.20700 3.08000 1.000 17.26337 1119 ALA D O 1
ATOM 7916 N N . LEU B 1 374 ? -77.05300 -1.44000 4.91500 1.000 16.43008 1120 LEU D N 1
ATOM 7917 C CA . LEU B 1 374 ? -77.67200 -0.28300 4.28700 1.000 16.57802 1120 LEU D CA 1
ATOM 7918 C C . LEU B 1 374 ? -77.25700 0.96000 5.05200 1.000 16.21562 1120 LEU D C 1
ATOM 7919 O O . LEU B 1 374 ? -77.27200 0.95600 6.28300 1.000 20.73209 1120 LEU D O 1
ATOM 7924 N N . HIS B 1 375 ? -76.93600 2.03700 4.33400 1.000 16.63306 1121 HIS D N 1
ATOM 7925 C CA . HIS B 1 375 ? -76.48300 3.28000 4.95300 1.000 16.21422 1121 HIS D CA 1
ATOM 7926 C C . HIS B 1 375 ? -77.42800 4.41700 4.59800 1.000 18.03795 1121 HIS D C 1
ATOM 7927 O O . HIS B 1 375 ? -77.69300 4.66300 3.41900 1.000 19.22419 1121 HIS D O 1
ATOM 7934 N N . SER B 1 376 ? -77.91200 5.12400 5.61100 1.000 16.75779 1122 SER D N 1
ATOM 7935 C CA . SER B 1 376 ? -78.89900 6.16500 5.37100 1.000 19.24944 1122 SER D CA 1
ATOM 7936 C C . SER B 1 376 ? -78.28600 7.49600 4.97200 1.000 20.60443 1122 SER D C 1
ATOM 7937 O O . SER B 1 376 ? -78.99800 8.34700 4.42000 1.000 21.69508 1122 SER D O 1
ATOM 7940 N N . GLN B 1 377 ? -77.00100 7.70900 5.26500 1.000 16.73645 1123 GLN D N 1
ATOM 7941 C CA . GLN B 1 377 ? -76.37400 9.02200 5.10400 1.000 18.95968 1123 GLN D CA 1
ATOM 7942 C C . GLN B 1 377 ? -77.20200 10.09900 5.80400 1.000 19.90884 1123 GLN D C 1
ATOM 7943 O O . GLN B 1 377 ? -77.32100 11.23300 5.33200 1.000 22.66510 1123 GLN D O 1
ATOM 7949 N N . SER B 1 378 ? -77.78200 9.73800 6.94500 1.000 19.06850 1124 SER D N 1
ATOM 7950 C CA . SER B 1 378 ? -78.59900 10.66700 7.71400 1.000 18.98453 1124 SER D CA 1
ATOM 7951 C C . SER B 1 378 ? -78.68500 10.16400 9.15000 1.000 20.50110 1124 SER D C 1
ATOM 7952 O O . SER B 1 378 ? -78.14100 9.11500 9.49800 1.000 21.21287 1124 SER D O 1
ATOM 7955 N N . MET B 1 379 ? -79.36500 10.93800 9.99500 1.000 24.06821 1125 MET D N 1
ATOM 7956 C CA . MET B 1 379 ? -79.60700 10.48600 11.35700 1.000 26.63028 1125 MET D CA 1
ATOM 7957 C C . MET B 1 379 ? -80.72300 9.45000 11.44200 1.000 26.93559 1125 MET D C 1
ATOM 7958 O O . MET B 1 379 ? -80.86900 8.81000 12.48800 1.000 29.70215 1125 MET D O 1
ATOM 7963 N N . SER B 1 380 ? -81.48400 9.24900 10.37000 1.000 25.83556 1126 SER D N 1
ATOM 7964 C CA . SER B 1 380 ? -82.47500 8.17800 10.34700 1.000 29.17482 1126 SER D CA 1
ATOM 7965 C C . SER B 1 380 ? -81.78100 6.82400 10.24700 1.000 26.86380 1126 SER D C 1
ATOM 7966 O O . SER B 1 380 ? -80.77600 6.67200 9.55300 1.000 26.86833 1126 SER D O 1
ATOM 7969 N N . ILE B 1 381 ? -82.31000 5.84000 10.96000 1.000 27.64030 1127 ILE D N 1
ATOM 7970 C CA . ILE B 1 381 ? -81.83100 4.46400 10.84300 1.000 25.49517 1127 ILE D CA 1
ATOM 7971 C C . ILE B 1 381 ? -82.57700 3.82200 9.67900 1.000 26.61971 1127 ILE D C 1
ATOM 7972 O O . ILE B 1 381 ? -83.81600 3.82100 9.67900 1.000 29.34214 1127 ILE D O 1
ATOM 7977 N N . PRO B 1 382 ? -81.89500 3.27400 8.67500 1.000 25.25411 1128 PRO D N 1
ATOM 7978 C CA . PRO B 1 382 ? -82.61700 2.74600 7.51000 1.000 28.31712 1128 PRO D CA 1
ATOM 7979 C C . PRO B 1 382 ? -83.36200 1.45600 7.83100 1.000 29.09191 1128 PRO D C 1
ATOM 7980 O O . PRO B 1 382 ? -82.96200 0.67300 8.69600 1.000 28.27307 1128 PRO D O 1
ATOM 7984 N N . ASP B 1 383 ? -84.48300 1.25500 7.13700 1.000 28.68067 1129 ASP D N 1
ATOM 7985 C CA . ASP B 1 383 ? -85.24300 0.01600 7.24600 1.000 27.71276 1129 ASP D CA 1
ATOM 7986 C C . ASP B 1 383 ? -84.70700 -1.02000 6.26400 1.000 31.46694 1129 ASP D C 1
ATOM 7987 O O . ASP B 1 383 ? -84.20300 -0.68200 5.18800 1.000 30.94394 1129 ASP D O 1
ATOM 7992 N N . CYS B 1 384 ? -84.80600 -2.29000 6.64900 1.000 25.97087 1130 CYS D N 1
ATOM 7993 C CA . CYS B 1 384 ? -84.40600 -3.34800 5.74000 1.000 31.96660 1130 CYS D CA 1
ATOM 7994 C C . CYS B 1 384 ? -85.39200 -3.41400 4.57500 1.000 32.83673 1130 CYS D C 1
ATOM 7995 O O . CYS B 1 384 ? -86.57800 -3.11600 4.74100 1.000 34.83318 1130 CYS D O 1
ATOM 7998 N N . PRO B 1 385 ? -84.92600 -3.78700 3.38500 1.000 32.47462 1131 PRO D N 1
ATOM 7999 C CA . PRO B 1 385 ? -85.83900 -3.89400 2.24300 1.000 34.48317 1131 PRO D CA 1
ATOM 8000 C C . PRO B 1 385 ? -86.88500 -4.96700 2.50000 1.000 36.56096 1131 PRO D C 1
ATOM 8001 O O . PRO B 1 385 ? -86.74000 -5.81100 3.38800 1.000 33.79958 1131 PRO D O 1
ATOM 8005 N N . GLY B 1 386 ? -87.96700 -4.90800 1.72200 1.000 36.51600 1132 GLY D N 1
ATOM 8006 C CA . GLY B 1 386 ? -89.01000 -5.91100 1.82400 1.000 36.00143 1132 GLY D CA 1
ATOM 8007 C C . GLY B 1 386 ? -88.47400 -7.32000 1.67200 1.000 35.85690 1132 GLY D C 1
ATOM 8008 O O . GLY B 1 386 ? -87.75900 -7.61400 0.71000 1.000 37.40009 1132 GLY D O 1
ATOM 8009 N N . GLY B 1 387 ? -88.79900 -8.19900 2.61800 1.000 33.67872 1133 GLY D N 1
ATOM 8010 C CA . GLY B 1 387 ? -88.28200 -9.55100 2.60500 1.000 34.45122 1133 GLY D CA 1
ATOM 8011 C C . GLY B 1 387 ? -86.99600 -9.75300 3.37400 1.000 35.65197 1133 GLY D C 1
ATOM 8012 O O . GLY B 1 387 ? -86.46400 -10.87100 3.37600 1.000 32.57212 1133 GLY D O 1
ATOM 8013 N N . TRP B 1 388 ? -86.47500 -8.71200 4.01900 1.000 33.07544 1134 TRP D N 1
ATOM 8014 C CA . TRP B 1 388 ? -85.23600 -8.78500 4.78000 1.000 31.06110 1134 TRP D CA 1
ATOM 8015 C C . TRP B 1 388 ? -85.52300 -8.45200 6.23900 1.000 32.66802 1134 TRP D C 1
ATOM 8016 O O . TRP B 1 388 ? -86.47500 -7.72600 6.54400 1.000 32.96137 1134 TRP D O 1
ATOM 8027 N N . GLU B 1 389 ? -84.70600 -8.99000 7.14800 1.000 27.35436 1135 GLU D N 1
ATOM 8028 C CA . GLU B 1 389 ? -84.90700 -8.78800 8.57700 1.000 29.42503 1135 GLU D CA 1
ATOM 8029 C C . GLU B 1 389 ? -83.65800 -8.18600 9.21200 1.000 27.03184 1135 GLU D C 1
ATOM 8030 O O . GLU B 1 389 ? -82.52700 -8.52100 8.84500 1.000 25.00624 1135 GLU D O 1
ATOM 8036 N N . GLU B 1 390 ? -83.87900 -7.29600 10.17600 1.000 24.53360 1136 GLU D N 1
ATOM 8037 C CA . GLU B 1 390 ? -82.79800 -6.54400 10.79800 1.000 25.08275 1136 GLU D CA 1
ATOM 8038 C C . GLU B 1 390 ? -82.05000 -7.39900 11.81300 1.000 26.43352 1136 GLU D C 1
ATOM 8039 O O . GLU B 1 390 ? -82.66500 -8.04000 12.67200 1.000 27.59215 1136 GLU D O 1
ATOM 8045 N N . MET B 1 391 ? -80.71600 -7.38900 11.72700 1.000 22.39745 1137 MET D N 1
ATOM 8046 C CA . MET B 1 391 ? -79.86600 -8.05000 12.70800 1.000 21.47424 1137 MET D CA 1
ATOM 8047 C C . MET B 1 391 ? -79.25000 -7.08700 13.71300 1.000 25.69993 1137 MET D C 1
ATOM 8048 O O . MET B 1 391 ? -79.21400 -7.39900 14.90500 1.000 25.26798 1137 MET D O 1
ATOM 8053 N N . TRP B 1 392 ? -78.74600 -5.93300 13.27100 1.000 21.22523 1138 TRP D N 1
ATOM 8054 C CA . TRP B 1 392 ? -78.32400 -4.89200 14.20200 1.000 20.50127 1138 TRP D CA 1
ATOM 8055 C C . TRP B 1 392 ? -78.29700 -3.56000 13.47000 1.000 20.91271 1138 TRP D C 1
ATOM 8056 O O . TRP B 1 392 ? -78.46200 -3.49200 12.25000 1.000 20.49058 1138 TRP D O 1
ATOM 8067 N N . THR B 1 393 ? -78.14800 -2.49100 14.24600 1.000 18.79387 1139 THR D N 1
ATOM 8068 C CA . THR B 1 393 ? -78.00900 -1.15200 13.70100 1.000 18.55895 1139 THR D CA 1
ATOM 8069 C C . THR B 1 393 ? -76.71800 -0.54300 14.22300 1.000 19.06837 1139 THR D C 1
ATOM 8070 O O . THR B 1 393 ? -76.15400 -0.99000 15.22300 1.000 19.95880 1139 THR D O 1
ATOM 8074 N N . GLY B 1 394 ? -76.26000 0.50200 13.54900 1.000 17.47282 1140 GLY D N 1
ATOM 8075 C CA . GLY B 1 394 ? -75.03600 1.12000 14.00700 1.000 17.96027 1140 GLY D CA 1
ATOM 8076 C C . GLY B 1 394 ? -74.68100 2.36600 13.23600 1.000 16.45148 1140 GLY D C 1
ATOM 8077 O O . GLY B 1 394 ? -75.57200 3.11600 12.81100 1.000 16.61778 1140 GLY D O 1
ATOM 8078 N N . TYR B 1 395 ? -73.37700 2.59300 13.06500 1.000 15.47591 1141 TYR D N 1
ATOM 8079 C CA . TYR B 1 395 ? -72.83600 3.78200 12.42100 1.000 15.25068 1141 TYR D CA 1
ATOM 8080 C C . TYR B 1 395 ? -71.94600 3.39400 11.24700 1.000 14.36725 1141 TYR D C 1
ATOM 8081 O O . TYR B 1 395 ? -71.23100 2.38900 11.29200 1.000 14.17310 1141 TYR D O 1
ATOM 8090 N N . SER B 1 396 ? -71.96300 4.23500 10.21400 1.000 14.10880 1142 SER D N 1
ATOM 8091 C CA . SER B 1 396 ? -71.36000 3.91300 8.91400 1.000 13.67780 1142 SER D CA 1
ATOM 8092 C C . SER B 1 396 ? -69.84500 4.10700 8.95400 1.000 14.00740 1142 SER D C 1
ATOM 8093 O O . SER B 1 396 ? -69.34200 5.22300 8.78100 1.000 12.75695 1142 SER D O 1
ATOM 8096 N N . TYR B 1 397 ? -69.11200 3.00800 9.12000 1.000 12.87113 1143 TYR D N 1
ATOM 8097 C CA . TYR B 1 397 ? -67.65100 3.00300 9.20400 1.000 12.35763 1143 TYR D CA 1
ATOM 8098 C C . TYR B 1 397 ? -67.02700 2.70800 7.83900 1.000 12.36361 1143 TYR D C 1
ATOM 8099 O O . TYR B 1 397 ? -67.29000 1.65600 7.24800 1.000 13.46907 1143 TYR D O 1
ATOM 8108 N N . PHE B 1 398 ? -66.18100 3.62100 7.35500 1.000 11.52712 1144 PHE D N 1
ATOM 8109 C CA . PHE B 1 398 ? -65.62800 3.56400 5.99800 1.000 11.19583 1144 PHE D CA 1
ATOM 8110 C C . PHE B 1 398 ? -64.18500 3.05500 5.95400 1.000 10.79023 1144 PHE D C 1
ATOM 8111 O O . PHE B 1 398 ? -63.88700 2.10600 5.21600 1.000 12.56835 1144 PHE D O 1
ATOM 8119 N N . MET B 1 399 ? -63.26500 3.66100 6.70500 1.000 11.37615 1145 MET D N 1
ATOM 8120 C CA . MET B 1 399 ? -61.87500 3.19800 6.67300 1.000 10.66312 1145 MET D CA 1
ATOM 8121 C C . MET B 1 399 ? -61.10200 3.76800 7.85500 1.000 10.16941 1145 MET D C 1
ATOM 8122 O O . MET B 1 399 ? -61.54900 4.69500 8.53300 1.000 10.42434 1145 MET D O 1
ATOM 8127 N N . SER B 1 400 ? -59.92700 3.18000 8.09800 1.000 9.95562 1146 SER D N 1
ATOM 8128 C CA . SER B 1 400 ? -58.91200 3.74400 8.98400 1.000 11.64686 1146 SER D CA 1
ATOM 8129 C C . SER B 1 400 ? -57.65100 3.97300 8.16000 1.000 11.44902 1146 SER D C 1
ATOM 8130 O O . SER B 1 400 ? -57.32200 3.15900 7.29200 1.000 11.19064 1146 SER D O 1
ATOM 8133 N N . THR B 1 401 ? -56.95100 5.08300 8.40800 1.000 10.14028 1147 THR D N 1
ATOM 8134 C CA . THR B 1 401 ? -55.71800 5.37600 7.68300 1.000 8.92886 1147 THR D CA 1
ATOM 8135 C C . THR B 1 401 ? -54.56000 5.46500 8.66700 1.000 10.44103 1147 THR D C 1
ATOM 8136 O O . THR B 1 401 ? -54.74600 5.71800 9.85300 1.000 10.86228 1147 THR D O 1
ATOM 8140 N N . LEU B 1 402 ? -53.34900 5.26300 8.15500 1.000 9.11709 1148 LEU D N 1
ATOM 8141 C CA . LEU B 1 402 ? -52.14700 5.28200 8.98400 1.000 11.68250 1148 LEU D CA 1
ATOM 8142 C C . LEU B 1 402 ? -51.05800 6.00600 8.20800 1.000 13.26221 1148 LEU D C 1
ATOM 8143 O O . LEU B 1 402 ? -51.17600 6.20500 6.99800 1.000 18.13031 1148 LEU D O 1
ATOM 8148 N N . ASP B 1 403 ? -49.97600 6.38900 8.88800 1.000 14.44462 1149 ASP D N 1
ATOM 8149 C CA . ASP B 1 403 ? -48.97600 7.23700 8.24600 1.000 12.69721 1149 ASP D CA 1
ATOM 8150 C C . ASP B 1 403 ? -47.96800 6.40100 7.46100 1.000 13.11052 1149 ASP D C 1
ATOM 8151 O O . ASP B 1 403 ? -47.18200 5.62500 8.03100 1.000 13.52269 1149 ASP D O 1
ATOM 8156 N N . ASN B 1 404 ? -48.00600 6.58100 6.13700 1.000 11.33635 1150 ASN D N 1
ATOM 8157 C CA . ASN B 1 404 ? -47.04100 6.08300 5.16500 1.000 9.58516 1150 ASN D CA 1
ATOM 8158 C C . ASN B 1 404 ? -47.13800 4.58500 4.94000 1.000 10.87058 1150 ASN D C 1
ATOM 8159 O O . ASN B 1 404 ? -46.29100 4.00300 4.27600 1.000 10.39253 1150 ASN D O 1
ATOM 8164 N N . VAL B 1 405 ? -48.21700 3.95100 5.39500 1.000 9.86775 1151 VAL D N 1
ATOM 8165 C CA . VAL B 1 405 ? -48.48900 2.56100 5.05500 1.000 10.92934 1151 VAL D CA 1
ATOM 8166 C C . VAL B 1 405 ? -49.86400 2.37900 4.43300 1.000 13.29727 1151 VAL D C 1
ATOM 8167 O O . VAL B 1 405 ? -50.27000 1.23900 4.16100 1.000 10.55158 1151 VAL D O 1
ATOM 8171 N N . GLY B 1 406 ? -50.59000 3.47000 4.17800 1.000 10.10393 1152 GLY D N 1
ATOM 8172 C CA . GLY B 1 406 ? -51.88700 3.37400 3.51500 1.000 9.96505 1152 GLY D CA 1
ATOM 8173 C C . GLY B 1 406 ? -53.03400 3.36000 4.50200 1.000 10.10522 1152 GLY D C 1
ATOM 8174 O O . GLY B 1 406 ? -53.20300 4.30700 5.26900 1.000 11.19467 1152 GLY D O 1
ATOM 8175 N N . GLY B 1 407 ? -53.83000 2.29700 4.48300 1.000 10.19973 1153 GLY D N 1
ATOM 8176 C CA . GLY B 1 407 ? -54.98200 2.20200 5.36300 1.000 11.05122 1153 GLY D CA 1
ATOM 8177 C C . GLY B 1 407 ? -55.70600 0.89200 5.13300 1.000 13.33827 1153 GLY D C 1
ATOM 8178 O O . GLY B 1 407 ? -55.29000 0.06500 4.31400 1.000 10.71546 1153 GLY D O 1
ATOM 8179 N N . VAL B 1 408 ? -56.79800 0.70700 5.88400 1.000 12.04827 1154 VAL D N 1
ATOM 8180 C CA . VAL B 1 408 ? -57.66400 -0.46700 5.76800 1.000 10.54517 1154 VAL D CA 1
ATOM 8181 C C . VAL B 1 408 ? -59.10900 0.02200 5.72700 1.000 11.64313 1154 VAL D C 1
ATOM 8182 O O . VAL B 1 408 ? -59.50600 0.86300 6.54000 1.000 12.67249 1154 VAL D O 1
ATOM 8186 N N . GLY B 1 409 ? -59.88700 -0.46800 4.75700 1.000 10.26496 1155 GLY D N 1
ATOM 8187 C CA . GLY B 1 409 ? -61.22800 0.03900 4.54000 1.000 10.24343 1155 GLY D CA 1
ATOM 8188 C C . GLY B 1 409 ? -62.24400 -1.08700 4.45600 1.000 10.68062 1155 GLY D C 1
ATOM 8189 O O . GLY B 1 409 ? -61.89100 -2.26600 4.29800 1.000 12.86999 1155 GLY D O 1
ATOM 8190 N N . GLN B 1 410 ? -63.52000 -0.70400 4.57200 1.000 11.86582 1156 GLN D N 1
ATOM 8191 C CA . GLN B 1 410 ? -64.62900 -1.64700 4.52100 1.000 11.90326 1156 GLN D CA 1
ATOM 8192 C C . GLN B 1 410 ? -65.39200 -1.51700 3.21000 1.000 12.56204 1156 GLN D C 1
ATOM 8193 O O . GLN B 1 410 ? -65.43400 -0.44700 2.60500 1.000 13.21619 1156 GLN D O 1
ATOM 8199 N N . ASN B 1 411 ? -66.00300 -2.62700 2.80100 1.000 13.24780 1157 ASN D N 1
ATOM 8200 C CA . ASN B 1 411 ? -66.98000 -2.65000 1.71900 1.000 13.80966 1157 ASN D CA 1
ATOM 8201 C C . ASN B 1 411 ? -68.30400 -2.12400 2.26900 1.000 12.64422 1157 ASN D C 1
ATOM 8202 O O . ASN B 1 411 ? -68.78000 -2.60600 3.29700 1.000 14.52612 1157 ASN D O 1
ATOM 8207 N N . LEU B 1 412 ? -68.89500 -1.12200 1.61200 1.000 12.73772 1158 LEU D N 1
ATOM 8208 C CA . LEU B 1 412 ? -70.07200 -0.50300 2.22100 1.000 13.03853 1158 LEU D CA 1
ATOM 8209 C C . LEU B 1 412 ? -71.32200 -1.38200 2.15200 1.000 15.66155 1158 LEU D C 1
ATOM 8210 O O . LEU B 1 412 ? -72.34400 -1.00800 2.74000 1.000 14.40596 1158 LEU D O 1
ATOM 8215 N N . VAL B 1 413 ? -71.28400 -2.52600 1.45600 1.000 13.95654 1159 VAL D N 1
ATOM 8216 C CA . VAL B 1 413 ? -72.39600 -3.47300 1.56300 1.000 17.31863 1159 VAL D CA 1
ATOM 8217 C C . VAL B 1 413 ? -72.12300 -4.53200 2.62000 1.000 18.53481 1159 VAL D C 1
ATOM 8218 O O . VAL B 1 413 ? -73.04600 -5.26900 3.00200 1.000 16.89573 1159 VAL D O 1
ATOM 8222 N N . SER B 1 414 ? -70.90600 -4.60500 3.12900 1.000 15.20743 1160 SER D N 1
ATOM 8223 C CA . SER B 1 414 ? -70.55100 -5.60500 4.13000 1.000 15.85667 1160 SER D CA 1
ATOM 8224 C C . SER B 1 414 ? -71.06000 -5.18900 5.50900 1.000 15.00780 1160 SER D C 1
ATOM 8225 O O . SER B 1 414 ? -71.06400 -4.00000 5.83800 1.000 14.45591 1160 SER D O 1
ATOM 8228 N N . PRO B 1 415 ? -71.47200 -6.14000 6.35400 1.000 15.57375 1161 PRO D N 1
ATOM 8229 C CA . PRO B 1 415 ? -71.81000 -5.76500 7.73400 1.000 15.25432 1161 PRO D CA 1
ATOM 8230 C C . PRO B 1 415 ? -70.64200 -5.16100 8.48900 1.000 15.81188 1161 PRO D C 1
ATOM 8231 O O . PRO B 1 415 ? -70.87300 -4.48400 9.49600 1.000 15.75493 1161 PRO D O 1
ATOM 8235 N N . GLY B 1 416 ? -69.40100 -5.36700 8.02700 1.000 14.26388 1162 GLY D N 1
ATOM 8236 C CA . GLY B 1 416 ? -68.23900 -4.72600 8.63100 1.000 15.34789 1162 GLY D CA 1
ATOM 8237 C C . GLY B 1 416 ? -68.20100 -3.21400 8.48800 1.000 13.47442 1162 GLY D C 1
ATOM 8238 O O . GLY B 1 416 ? -67.42700 -2.56500 9.19400 1.000 13.42601 1162 GLY D O 1
ATOM 8239 N N . SER B 1 417 ? -69.00600 -2.64400 7.60000 1.000 13.74171 1163 SER D N 1
ATOM 8240 C CA . SER B 1 417 ? -69.12800 -1.19800 7.49100 1.000 13.18185 1163 SER D CA 1
ATOM 8241 C C . SER B 1 417 ? -70.15700 -0.63800 8.46400 1.000 14.36920 1163 SER D C 1
ATOM 8242 O O . SER B 1 417 ? -70.39500 0.57200 8.46500 1.000 13.75538 1163 SER D O 1
ATOM 8245 N N . CYS B 1 418 ? -70.77100 -1.48500 9.29300 1.000 14.14113 1164 CYS D N 1
ATOM 8246 C CA . CYS B 1 418 ? -71.80300 -1.03500 10.22200 1.000 14.65043 1164 CYS D CA 1
ATOM 8247 C C . CYS B 1 418 ? -71.39000 -1.45100 11.63100 1.000 15.23922 1164 CYS D C 1
ATOM 8248 O O . CYS B 1 418 ? -71.70900 -2.55000 12.08600 1.000 16.86409 1164 CYS D O 1
ATOM 8251 N N . LEU B 1 419 ? -70.70100 -0.55400 12.33100 1.000 15.80345 1165 LEU D N 1
ATOM 8252 C CA . LEU B 1 419 ? -70.24600 -0.81200 13.69200 1.000 15.54820 1165 LEU D CA 1
ATOM 8253 C C . LEU B 1 419 ? -71.27800 -0.30200 14.68900 1.000 19.03147 1165 LEU D C 1
ATOM 8254 O O . LEU B 1 419 ? -71.77700 0.82100 14.55600 1.000 17.56095 1165 LEU D O 1
ATOM 8259 N N . GLU B 1 420 ? -71.59200 -1.12600 15.69800 1.000 16.54028 1166 GLU D N 1
ATOM 8260 C CA . GLU B 1 420 ? -72.65900 -0.76500 16.62800 1.000 17.94972 1166 GLU D CA 1
ATOM 8261 C C . GLU B 1 420 ? -72.31500 0.46900 17.45000 1.000 21.15543 1166 GLU D C 1
ATOM 8262 O O . GLU B 1 420 ? -73.21600 1.20300 17.87200 1.000 23.28777 1166 GLU D O 1
ATOM 8268 N N . GLU B 1 421 ? -71.03300 0.71600 17.68900 1.000 16.16675 1167 GLU D N 1
ATOM 8269 C CA . GLU B 1 421 ? -70.58300 1.84000 18.50200 1.000 19.83410 1167 GLU D CA 1
ATOM 8270 C C . GLU B 1 421 ? -69.71200 2.77000 17.67500 1.000 16.60661 1167 GLU D C 1
ATOM 8271 O O . GLU B 1 421 ? -68.73000 2.32900 17.07100 1.000 15.80153 1167 GLU D O 1
ATOM 8277 N N . PHE B 1 422 ? -70.06200 4.05600 17.66300 1.000 18.02832 1168 PHE D N 1
ATOM 8278 C CA . PHE B 1 422 ? -69.17400 5.04800 17.07500 1.000 15.18783 1168 PHE D CA 1
ATOM 8279 C C . PHE B 1 422 ? -67.94500 5.25500 17.95200 1.000 17.30613 1168 PHE D C 1
ATOM 8280 O O . PHE B 1 422 ? -68.05000 5.39100 19.17600 1.000 17.71402 1168 PHE D O 1
ATOM 8288 N N . ARG B 1 423 ? -66.78000 5.32300 17.31500 1.000 15.24455 1169 ARG D N 1
ATOM 8289 C CA . ARG B 1 423 ? -65.51900 5.56000 18.00400 1.000 15.36213 1169 ARG D CA 1
ATOM 8290 C C . ARG B 1 423 ? -64.64100 6.43200 17.12400 1.000 14.94592 1169 ARG D C 1
ATOM 8291 O O . ARG B 1 423 ? -64.40900 6.08500 15.96700 1.000 15.32816 1169 ARG D O 1
ATOM 8299 N N . ALA B 1 424 ? -64.13600 7.54400 17.66200 1.000 15.45787 1170 ALA D N 1
ATOM 8300 C CA . ALA B 1 424 ? -63.14800 8.30500 16.90000 1.000 15.64629 1170 ALA D CA 1
ATOM 8301 C C . ALA B 1 424 ? -61.90700 7.47100 16.61800 1.000 14.02652 1170 ALA D C 1
ATOM 8302 O O . ALA B 1 424 ? -61.27900 7.62800 15.57000 1.000 13.79803 1170 ALA D O 1
ATOM 8304 N N . GLN B 1 425 ? -61.54700 6.57000 17.52800 1.000 16.19879 1171 GLN D N 1
ATOM 8305 C CA A GLN B 1 425 ? -60.38500 5.69800 17.36400 0.454 15.38328 1171 GLN D CA 1
ATOM 8306 C CA B GLN B 1 425 ? -60.38300 5.70000 17.36400 0.546 15.37265 1171 GLN D CA 1
ATOM 8307 C C . GLN B 1 425 ? -60.84000 4.25600 17.53900 1.000 14.22406 1171 GLN D C 1
ATOM 8308 O O . GLN B 1 425 ? -60.72500 3.68300 18.63200 1.000 16.21097 1171 GLN D O 1
ATOM 8319 N N . PRO B 1 426 ? -61.36700 3.63800 16.47700 1.000 12.99143 1172 PRO D N 1
ATOM 8320 C CA . PRO B 1 426 ? -61.90900 2.27500 16.59500 1.000 12.68294 1172 PRO D CA 1
ATOM 8321 C C . PRO B 1 426 ? -60.87400 1.17100 16.48400 1.000 13.98199 1172 PRO D C 1
ATOM 8322 O O . PRO B 1 426 ? -61.23100 0.00700 16.68600 1.000 14.23387 1172 PRO D O 1
ATOM 8326 N N . VAL B 1 427 ? -59.62600 1.49300 16.16600 1.000 12.69537 1173 VAL D N 1
ATOM 8327 C CA . VAL B 1 427 ? -58.59600 0.50300 15.87100 1.000 14.87668 1173 VAL D CA 1
ATOM 8328 C C . VAL B 1 427 ? -57.34700 0.84900 16.66500 1.000 13.76952 1173 VAL D C 1
ATOM 8329 O O . VAL B 1 427 ? -56.97500 2.02100 16.76200 1.000 14.69846 1173 VAL D O 1
ATOM 8333 N N . ILE B 1 428 ? -56.69300 -0.17400 17.21900 1.000 14.36234 1174 ILE D N 1
ATOM 8334 C CA . ILE B 1 428 ? -55.45500 -0.00200 17.97000 1.000 14.59161 1174 ILE D CA 1
ATOM 8335 C C . ILE B 1 428 ? -54.32100 -0.69800 17.22100 1.000 16.22236 1174 ILE D C 1
ATOM 8336 O O . ILE B 1 428 ? -54.52900 -1.71200 16.54900 1.000 13.08961 1174 ILE D O 1
ATOM 8341 N N . GLU B 1 429 ? -53.11100 -0.14100 17.31600 1.000 11.89311 1175 GLU D N 1
ATOM 8342 C CA . GLU B 1 429 ? -51.96900 -0.65200 16.55900 1.000 11.61975 1175 GLU D CA 1
ATOM 8343 C C . GLU B 1 429 ? -51.05100 -1.45600 17.47500 1.000 12.36860 1175 GLU D C 1
ATOM 8344 O O . GLU B 1 429 ? -50.71100 -0.99400 18.56800 1.000 13.14107 1175 GLU D O 1
ATOM 8350 N N . CYS B 1 430 ? -50.65900 -2.65700 17.03800 1.000 12.52453 1176 CYS D N 1
ATOM 8351 C CA . CYS B 1 430 ? -49.81100 -3.54900 17.82600 1.000 12.77680 1176 CYS D CA 1
ATOM 8352 C C . CYS B 1 430 ? -48.53300 -3.91000 17.07100 1.000 12.47783 1176 CYS D C 1
ATOM 8353 O O . CYS B 1 430 ? -48.51300 -3.94300 15.84000 1.000 12.38316 1176 CYS D O 1
ATOM 8356 N N . HIS B 1 431 ? -47.47300 -4.21600 17.81900 1.000 13.92437 1177 HIS D N 1
ATOM 8357 C CA . HIS B 1 431 ? -46.14500 -4.41000 17.24100 1.000 15.34779 1177 HIS D CA 1
ATOM 8358 C C . HIS B 1 431 ? -45.58400 -5.78400 17.55500 1.000 15.31799 1177 HIS D C 1
ATOM 8359 O O . HIS B 1 431 ? -45.92300 -6.39900 18.56700 1.000 14.81489 1177 HIS D O 1
ATOM 8366 N N . GLY B 1 432 ? -44.65400 -6.22800 16.69800 1.000 14.42563 1178 GLY D N 1
ATOM 8367 C CA . GLY B 1 432 ? -43.86100 -7.40500 17.03300 1.000 15.45187 1178 GLY D CA 1
ATOM 8368 C C . GLY B 1 432 ? -43.22800 -7.32700 18.41000 1.000 16.26161 1178 GLY D C 1
ATOM 8369 O O . GLY B 1 432 ? -43.01100 -8.35600 19.05900 1.000 19.88345 1178 GLY D O 1
ATOM 8370 N N . HIS B 1 433 ? -42.94600 -6.10900 18.88800 1.000 16.92428 1179 HIS D N 1
ATOM 8371 C CA . HIS B 1 433 ? -42.38100 -5.92200 20.22200 1.000 18.47276 1179 HIS D CA 1
ATOM 8372 C C . HIS B 1 433 ? -43.26100 -6.51900 21.30800 1.000 19.79815 1179 HIS D C 1
ATOM 8373 O O . HIS B 1 433 ? -42.77100 -6.80500 22.40400 1.000 20.62576 1179 HIS D O 1
ATOM 8380 N N . GLY B 1 434 ? -44.56300 -6.63700 21.06200 1.000 16.27987 1180 GLY D N 1
ATOM 8381 C CA . GLY B 1 434 ? -45.47800 -7.12600 22.07400 1.000 15.85936 1180 GLY D CA 1
ATOM 8382 C C . GLY B 1 434 ? -46.24800 -6.06500 22.82400 1.000 21.53047 1180 GLY D C 1
ATOM 8383 O O . GLY B 1 434 ? -46.65700 -6.31300 23.96600 1.000 22.89869 1180 GLY D O 1
ATOM 8384 N N . ARG B 1 435 ? -46.44400 -4.89200 22.22800 1.000 17.28903 1181 ARG D N 1
ATOM 8385 C CA . ARG B 1 435 ? -47.18200 -3.80400 22.84400 1.000 19.46224 1181 ARG D CA 1
ATOM 8386 C C . ARG B 1 435 ? -48.11700 -3.20500 21.80000 1.000 18.33022 1181 ARG D C 1
ATOM 8387 O O . ARG B 1 435 ? -47.94000 -3.40400 20.59600 1.000 17.62224 1181 ARG D O 1
ATOM 8395 N N . CYS B 1 436 ? -49.11500 -2.46100 22.27700 1.000 19.02634 1182 CYS D N 1
ATOM 8396 C CA . CYS B 1 436 ? -50.07800 -1.79800 21.40600 1.000 15.28725 1182 CYS D CA 1
ATOM 8397 C C . CYS B 1 436 ? -50.31600 -0.38500 21.91700 1.000 17.90845 1182 CYS D C 1
ATOM 8398 O O . CYS B 1 436 ? -50.14600 -0.10900 23.10600 1.000 17.17682 1182 CYS D O 1
ATOM 8401 N N . ASN B 1 437 ? -50.73000 0.50800 21.02000 1.000 15.66481 1183 ASN D N 1
ATOM 8402 C CA . ASN B 1 437 ? -51.16400 1.83200 21.45400 1.000 14.93443 1183 ASN D CA 1
ATOM 8403 C C . ASN B 1 437 ? -51.99200 2.47200 20.35200 1.000 14.52671 1183 ASN D C 1
ATOM 8404 O O . ASN B 1 437 ? -52.01700 2.00700 19.21000 1.000 13.68947 1183 ASN D O 1
ATOM 8409 N N . TYR B 1 438 ? -52.66300 3.55900 20.71300 1.000 15.73222 1184 TYR D N 1
ATOM 8410 C CA . TYR B 1 438 ? -53.11600 4.51400 19.71800 1.000 14.63295 1184 TYR D CA 1
ATOM 8411 C C . TYR B 1 438 ? -51.95400 5.44500 19.40300 1.000 17.32923 1184 TYR D C 1
ATOM 8412 O O . TYR B 1 438 ? -51.21400 5.86400 20.30000 1.000 19.20957 1184 TYR D O 1
ATOM 8421 N N . TYR B 1 439 ? -51.75400 5.71500 18.12400 1.000 16.02114 1185 TYR D N 1
ATOM 8422 C CA . TYR B 1 439 ? -50.75300 6.67100 17.68000 1.000 17.37138 1185 TYR D CA 1
ATOM 8423 C C . TYR B 1 439 ? -51.45800 7.79700 16.94100 1.000 17.54975 1185 TYR D C 1
ATOM 8424 O O . TYR B 1 439 ? -52.57000 7.62000 16.42800 1.000 17.16870 1185 TYR D O 1
ATOM 8433 N N . ASP B 1 440 ? -50.82000 8.97200 16.92800 1.000 17.92657 1186 ASP D N 1
ATOM 8434 C CA . ASP B 1 440 ? -51.49900 10.18300 16.47400 1.000 21.14572 1186 ASP D CA 1
ATOM 8435 C C . ASP B 1 440 ? -51.98100 10.08000 15.03300 1.000 15.84100 1186 ASP D C 1
ATOM 8436 O O . ASP B 1 440 ? -53.02700 10.63900 14.69100 1.000 18.85854 1186 ASP D O 1
ATOM 8441 N N . ALA B 1 441 ? -51.24300 9.38400 14.18000 1.000 16.09072 1187 ALA D N 1
ATOM 8442 C CA . ALA B 1 441 ? -51.60800 9.31600 12.76900 1.000 15.66064 1187 ALA D CA 1
ATOM 8443 C C . ALA B 1 441 ? -52.76400 8.36900 12.48100 1.000 16.06165 1187 ALA D C 1
ATOM 8444 O O . ALA B 1 441 ? -53.27800 8.37500 11.35700 1.000 19.28633 1187 ALA D O 1
ATOM 8446 N N . LEU B 1 442 ? -53.16300 7.54000 13.43500 1.000 14.59837 1188 LEU D N 1
ATOM 8447 C CA A LEU B 1 442 ? -54.29500 6.64400 13.22900 0.465 14.99427 1188 LEU D CA 1
ATOM 8448 C CA B LEU B 1 442 ? -54.28900 6.64300 13.21400 0.535 14.98898 1188 LEU D CA 1
ATOM 8449 C C . LEU B 1 442 ? -55.57600 7.45800 13.15300 1.000 16.89366 1188 LEU D C 1
ATOM 8450 O O . LEU B 1 442 ? -55.96500 8.09700 14.13600 1.000 20.81697 1188 LEU D O 1
ATOM 8459 N N . ALA B 1 443 ? -56.22900 7.45800 11.99400 1.000 14.55339 1189 ALA D N 1
ATOM 8460 C CA . ALA B 1 443 ? -57.44600 8.23500 11.81600 1.000 12.46430 1189 ALA D CA 1
ATOM 8461 C C . ALA B 1 443 ? -58.57100 7.31800 11.36700 1.000 12.77269 1189 ALA D C 1
ATOM 8462 O O . ALA B 1 443 ? -58.32500 6.25500 10.79500 1.000 13.64054 1189 ALA D O 1
ATOM 8464 N N . SER B 1 444 ? -59.81300 7.72700 11.62200 1.000 11.66649 1190 SER D N 1
ATOM 8465 C CA . SER B 1 444 ? -60.94900 6.96300 11.11800 1.000 11.02089 1190 SER D CA 1
ATOM 8466 C C . SER B 1 444 ? -61.81400 7.83900 10.22800 1.000 12.18507 1190 SER D C 1
ATOM 8467 O O . SER B 1 444 ? -61.84900 9.06600 10.37300 1.000 13.98969 1190 SER D O 1
ATOM 8470 N N . PHE B 1 445 ? -62.50100 7.18900 9.29200 1.000 10.55635 1191 PHE D N 1
ATOM 8471 C CA . PHE B 1 445 ? -63.41300 7.86800 8.38100 1.000 10.68856 1191 PHE D CA 1
ATOM 8472 C C . PHE B 1 445 ? -64.76700 7.18700 8.44800 1.000 11.07347 1191 PHE D C 1
ATOM 8473 O O . PHE B 1 445 ? -64.84400 5.95400 8.43500 1.000 12.17293 1191 PHE D O 1
ATOM 8481 N N . TRP B 1 446 ? -65.82300 7.99200 8.54700 1.000 11.42456 1192 TRP D N 1
ATOM 8482 C CA . TRP B 1 446 ? -67.19200 7.52400 8.65900 1.000 12.29272 1192 TRP D CA 1
ATOM 8483 C C . TRP B 1 446 ? -68.00400 8.22800 7.58700 1.000 13.48988 1192 TRP D C 1
ATOM 8484 O O . TRP B 1 446 ? -67.68500 9.35900 7.22000 1.000 13.93528 1192 TRP D O 1
ATOM 8495 N N . LEU B 1 447 ? -69.01900 7.55100 7.04200 1.000 12.35744 1193 LEU D N 1
ATOM 8496 C CA . LEU B 1 447 ? -69.94100 8.27600 6.17600 1.000 14.18373 1193 LEU D CA 1
ATOM 8497 C C . LEU B 1 447 ? -70.64900 9.34900 6.98600 1.000 15.52049 1193 LEU D C 1
ATOM 8498 O O . LEU B 1 447 ? -71.04100 9.12100 8.13200 1.000 13.70421 1193 LEU D O 1
ATOM 8503 N N . THR B 1 448 ? -70.80100 10.53300 6.39500 1.000 13.12559 1194 THR D N 1
ATOM 8504 C CA . THR B 1 448 ? -71.40800 11.65000 7.09400 1.000 13.54643 1194 THR D CA 1
ATOM 8505 C C . THR B 1 448 ? -72.87300 11.78800 6.68800 1.000 15.86048 1194 THR D C 1
ATOM 8506 O O . THR B 1 448 ? -73.36300 11.12600 5.77000 1.000 15.68309 1194 THR D O 1
ATOM 8510 N N . VAL B 1 449 ? -73.58300 12.63400 7.42600 1.000 14.66485 1195 VAL D N 1
ATOM 8511 C CA . VAL B 1 449 ? -74.95300 12.98300 7.07900 1.000 16.24812 1195 VAL D CA 1
ATOM 8512 C C . VAL B 1 449 ? -74.92700 13.91200 5.87400 1.000 17.02154 1195 VAL D C 1
ATOM 8513 O O . VAL B 1 449 ? -74.30900 14.98100 5.91800 1.000 17.62901 1195 VAL D O 1
ATOM 8517 N N . ILE B 1 450 ? -75.58300 13.50100 4.78700 1.000 16.55328 1196 ILE D N 1
ATOM 8518 C CA A ILE B 1 450 ? -75.76100 14.33700 3.60400 0.627 16.74353 1196 ILE D CA 1
ATOM 8519 C CA B ILE B 1 450 ? -75.76000 14.33500 3.60200 0.373 16.77677 1196 ILE D CA 1
ATOM 8520 C C . ILE B 1 450 ? -77.25400 14.44900 3.36600 1.000 17.25663 1196 ILE D C 1
ATOM 8521 O O . ILE B 1 450 ? -77.89600 13.46500 2.98000 1.000 19.43218 1196 ILE D O 1
ATOM 8530 N N . GLU B 1 451 ? -77.81300 15.63000 3.61800 1.000 17.06286 1197 GLU D N 1
ATOM 8531 C CA . GLU B 1 451 ? -79.21900 15.82200 3.28600 1.000 21.10447 1197 GLU D CA 1
ATOM 8532 C C . GLU B 1 451 ? -79.38600 15.86700 1.77000 1.000 21.49692 1197 GLU D C 1
ATOM 8533 O O . GLU B 1 451 ? -78.45100 16.19500 1.03700 1.000 17.77462 1197 GLU D O 1
ATOM 8539 N N . GLU B 1 452 ? -80.60200 15.54500 1.30300 1.000 23.55582 1198 GLU D N 1
ATOM 8540 C CA . GLU B 1 452 ? -80.91200 15.67000 -0.12400 1.000 22.24853 1198 GLU D CA 1
ATOM 8541 C C . GLU B 1 452 ? -80.46400 17.02200 -0.66200 1.000 21.87297 1198 GLU D C 1
ATOM 8542 O O . GLU B 1 452 ? -79.82700 17.11600 -1.72000 1.000 19.39178 1198 GLU D O 1
ATOM 8548 N N . GLN B 1 453 ? -80.78600 18.08800 0.06900 1.000 19.48089 1199 GLN D N 1
ATOM 8549 C CA . GLN B 1 453 ? -80.48200 19.43800 -0.37900 1.000 19.68038 1199 GLN D CA 1
ATOM 8550 C C . GLN B 1 453 ? -79.00600 19.78800 -0.26400 1.000 21.77799 1199 GLN D C 1
ATOM 8551 O O . GLN B 1 453 ? -78.60900 20.84500 -0.76300 1.000 22.64901 1199 GLN D O 1
ATOM 8557 N N . ASP B 1 454 ? -78.19600 18.94800 0.38400 1.000 18.14167 1200 ASP D N 1
ATOM 8558 C CA . ASP B 1 454 ? -76.75700 19.17000 0.45900 1.000 18.78532 1200 ASP D CA 1
ATOM 8559 C C . ASP B 1 454 ? -76.00900 18.62100 -0.74500 1.000 20.82716 1200 ASP D C 1
ATOM 8560 O O . ASP B 1 454 ? -74.80600 18.86300 -0.86400 1.000 18.28462 1200 ASP D O 1
ATOM 8565 N N . GLN B 1 455 ? -76.68100 17.87700 -1.61800 1.000 20.20904 1201 GLN D N 1
ATOM 8566 C CA . GLN B 1 455 ? -76.01100 17.30300 -2.77500 1.000 22.57716 1201 GLN D CA 1
ATOM 8567 C C . GLN B 1 455 ? -75.68400 18.40700 -3.76800 1.000 23.33544 1201 GLN D C 1
ATOM 8568 O O . GLN B 1 455 ? -76.53600 19.24900 -4.07900 1.000 28.03217 1201 GLN D O 1
ATOM 8574 N N . PHE B 1 456 ? -74.45200 18.38800 -4.26800 1.000 23.94718 1202 PHE D N 1
ATOM 8575 C CA . PHE B 1 456 ? -73.98000 19.32900 -5.27700 1.000 22.91204 1202 PHE D CA 1
ATOM 8576 C C . PHE B 1 456 ? -73.89800 20.75000 -4.73000 1.000 23.53105 1202 PHE D C 1
ATOM 8577 O O . PHE B 1 456 ? -74.04900 21.71800 -5.47800 1.000 26.10343 1202 PHE D O 1
ATOM 8585 N N . VAL B 1 457 ? -73.67800 20.87000 -3.41700 1.000 18.98531 1203 VAL D N 1
ATOM 8586 C CA . VAL B 1 457 ? -73.40800 22.13100 -2.73600 1.000 17.27300 1203 VAL D CA 1
ATOM 8587 C C . VAL B 1 457 ? -72.03300 22.01200 -2.09600 1.000 18.87543 1203 VAL D C 1
ATOM 8588 O O . VAL B 1 457 ? -71.62800 20.92300 -1.68200 1.000 20.68303 1203 VAL D O 1
ATOM 8592 N N . GLN B 1 458 ? -71.30300 23.12400 -2.02600 1.000 19.45122 1204 GLN D N 1
ATOM 8593 C CA . GLN B 1 458 ? -69.97300 23.07100 -1.42700 1.000 17.83661 1204 GLN D CA 1
ATOM 8594 C C . GLN B 1 458 ? -70.08100 22.64500 0.03800 1.000 18.52899 1204 GLN D C 1
ATOM 8595 O O . GLN B 1 458 ? -70.88600 23.21700 0.78500 1.000 19.53371 1204 GLN D O 1
ATOM 8601 N N . PRO B 1 459 ? -69.32300 21.63900 0.47800 1.000 16.11954 1205 PRO D N 1
ATOM 8602 C CA . PRO B 1 459 ? -69.41800 21.20600 1.87700 1.000 16.25390 1205 PRO D CA 1
ATOM 8603 C C . PRO B 1 459 ? -69.11200 22.34200 2.84600 1.000 19.31863 1205 PRO D C 1
ATOM 8604 O O . PRO B 1 459 ? -68.26900 23.20200 2.58200 1.000 20.17047 1205 PRO D O 1
ATOM 8608 N N . ARG B 1 460 ? -69.83500 22.36400 3.96100 1.000 17.82121 1206 ARG D N 1
ATOM 8609 C CA . ARG B 1 460 ? -69.60500 23.36800 4.99300 1.000 16.94599 1206 ARG D CA 1
ATOM 8610 C C . ARG B 1 460 ? -68.65200 22.80600 6.04300 1.000 18.81510 1206 ARG D C 1
ATOM 8611 O O . ARG B 1 460 ? -68.97100 21.81500 6.71000 1.000 17.55493 1206 ARG D O 1
ATOM 8619 N N . GLN B 1 461 ? -67.49500 23.45000 6.20000 1.000 16.64304 1207 GLN D N 1
ATOM 8620 C CA . GLN B 1 461 ? -66.48900 22.99400 7.15500 1.000 18.26907 1207 GLN D CA 1
ATOM 8621 C C . GLN B 1 461 ? -67.05200 22.96300 8.57100 1.000 19.69341 1207 GLN D C 1
ATOM 8622 O O . GLN B 1 461 ? -67.79900 23.85400 8.98000 1.000 17.72671 1207 GLN D O 1
ATOM 8628 N N . GLN B 1 462 ? -66.66900 21.93700 9.32900 1.000 16.91031 1208 GLN D N 1
ATOM 8629 C CA . GLN B 1 462 ? -67.11500 21.81100 10.71000 1.000 16.37564 1208 GLN D CA 1
ATOM 8630 C C . GLN B 1 462 ? -66.08700 21.00500 11.48600 1.000 18.54969 1208 GLN D C 1
ATOM 8631 O O . GLN B 1 462 ? -65.66700 19.93700 11.03000 1.000 16.94072 1208 GLN D O 1
ATOM 8637 N N . THR B 1 463 ? -65.68200 21.51200 12.64700 1.000 16.79690 1209 THR D N 1
ATOM 8638 C CA . THR B 1 463 ? -64.84100 20.76500 13.57400 1.000 16.82628 1209 THR D CA 1
ATOM 8639 C C . THR B 1 463 ? -65.69300 20.43600 14.79300 1.000 19.68670 1209 THR D C 1
ATOM 8640 O O . THR B 1 463 ? -66.29900 21.33500 15.39200 1.000 18.63933 1209 THR D O 1
ATOM 8644 N N . LEU B 1 464 ? -65.75400 19.15300 15.14400 1.000 19.30992 1210 LEU D N 1
ATOM 8645 C CA A LEU B 1 464 ? -66.64900 18.65000 16.18100 0.406 22.46029 1210 LEU D CA 1
ATOM 8646 C CA B LEU B 1 464 ? -66.64800 18.66300 16.18600 0.594 22.43926 1210 LEU D CA 1
ATOM 8647 C C . LEU B 1 464 ? -65.83600 18.15900 17.37100 1.000 23.89667 1210 LEU D C 1
ATOM 8648 O O . LEU B 1 464 ? -65.05800 17.20800 17.24100 1.000 21.28501 1210 LEU D O 1
ATOM 8657 N N . LYS B 1 465 ? -66.02700 18.79400 18.52500 1.000 23.05502 1211 LYS D N 1
ATOM 8658 C CA . LYS B 1 465 ? -65.45000 18.32900 19.77800 1.000 25.16200 1211 LYS D CA 1
ATOM 8659 C C . LYS B 1 465 ? -66.48900 17.63100 20.64200 1.000 32.77392 1211 LYS D C 1
ATOM 8660 O O . LYS B 1 465 ? -66.15600 17.11400 21.71600 1.000 34.92314 1211 LYS D O 1
ATOM 8666 N N . ALA B 1 466 ? -67.73600 17.62200 20.18900 1.000 28.32057 1212 ALA D N 1
ATOM 8667 C CA . ALA B 1 466 ? -68.85900 16.99700 20.86900 1.000 33.48465 1212 ALA D CA 1
ATOM 8668 C C . ALA B 1 466 ? -69.96800 16.82500 19.84200 1.000 34.59574 1212 ALA D C 1
ATOM 8669 O O . ALA B 1 466 ? -69.90100 17.36700 18.73600 1.000 29.03433 1212 ALA D O 1
ATOM 8671 N N . ASP B 1 467 ? -70.99400 16.06300 20.21900 1.000 33.19719 1213 ASP D N 1
ATOM 8672 C CA . ASP B 1 467 ? -72.17100 15.88000 19.36600 1.000 35.05949 1213 ASP D CA 1
ATOM 8673 C C . ASP B 1 467 ? -71.79400 15.27500 18.01400 1.000 32.14207 1213 ASP D C 1
ATOM 8674 O O . ASP B 1 467 ? -72.30600 15.68000 16.96800 1.000 32.48533 1213 ASP D O 1
ATOM 8679 N N . PHE B 1 468 ? -70.89800 14.28700 18.03800 1.000 30.76566 1214 PHE D N 1
ATOM 8680 C CA . PHE B 1 468 ? -70.41900 13.68600 16.79500 1.000 30.90776 1214 PHE D CA 1
ATOM 8681 C C . PHE B 1 468 ? -71.54200 13.00200 16.02600 1.000 33.36389 1214 PHE D C 1
ATOM 8682 O O . PHE B 1 468 ? -71.58000 13.05800 14.79000 1.000 30.94599 1214 PHE D O 1
ATOM 8690 N N . THR B 1 469 ? -72.46000 12.34000 16.73400 1.000 32.78918 1215 THR D N 1
ATOM 8691 C CA . THR B 1 469 ? -73.46100 11.51500 16.06700 1.000 35.70320 1215 THR D CA 1
ATOM 8692 C C . THR B 1 469 ? -74.43700 12.33200 15.23000 1.000 34.31184 1215 THR D C 1
ATOM 8693 O O . THR B 1 469 ? -75.10300 11.76300 14.36100 1.000 34.39795 1215 THR D O 1
ATOM 8697 N N . SER B 1 470 ? -74.50600 13.65000 15.43700 1.000 34.47874 1216 SER D N 1
ATOM 8698 C CA . SER B 1 470 ? -75.28900 14.50800 14.55400 1.000 30.92934 1216 SER D CA 1
ATOM 8699 C C . SER B 1 470 ? -74.76800 14.50200 13.11900 1.000 30.84375 1216 SER D C 1
ATOM 8700 O O . SER B 1 470 ? -75.51300 14.84800 12.19600 1.000 32.60246 1216 SER D O 1
ATOM 8703 N N . LYS B 1 471 ? -73.51100 14.11700 12.90500 1.000 22.62528 1217 LYS D N 1
ATOM 8704 C CA . LYS B 1 471 ? -72.90400 14.16100 11.58500 1.000 24.01986 1217 LYS D CA 1
ATOM 8705 C C . LYS B 1 471 ? -72.43200 12.79600 11.09400 1.000 20.50345 1217 LYS D C 1
ATOM 8706 O O . LYS B 1 471 ? -71.66000 12.74300 10.13200 1.000 24.63123 1217 LYS D O 1
ATOM 8712 N N . ILE B 1 472 ? -72.85900 11.69800 11.72000 1.000 19.24655 1218 ILE D N 1
ATOM 8713 C CA . ILE B 1 472 ? -72.45600 10.35000 11.31100 1.000 16.64802 1218 ILE D CA 1
ATOM 8714 C C . ILE B 1 472 ? -73.67300 9.63300 10.75000 1.000 16.97458 1218 ILE D C 1
ATOM 8715 O O . ILE B 1 472 ? -74.72300 9.57200 11.40300 1.000 16.54233 1218 ILE D O 1
ATOM 8720 N N . SER B 1 473 ? -73.52300 9.09100 9.54500 1.000 15.05197 1219 SER D N 1
ATOM 8721 C CA . SER B 1 473 ? -74.54800 8.26400 8.92400 1.000 14.98773 1219 SER D CA 1
ATOM 8722 C C . SER B 1 473 ? -74.85500 7.04500 9.79000 1.000 17.46326 1219 SER D C 1
ATOM 8723 O O . SER B 1 473 ? -73.96200 6.46500 10.41500 1.000 14.94744 1219 SER D O 1
ATOM 8726 N N . ARG B 1 474 ? -76.12100 6.64900 9.80900 1.000 16.52207 1220 ARG D N 1
ATOM 8727 C CA . ARG B 1 474 ? -76.56200 5.44300 10.48800 1.000 17.45748 1220 ARG D CA 1
ATOM 8728 C C . ARG B 1 474 ? -76.70100 4.30000 9.49500 1.000 19.98258 1220 ARG D C 1
ATOM 8729 O O . ARG B 1 474 ? -76.83600 4.50300 8.28700 1.000 17.88621 1220 ARG D O 1
ATOM 8737 N N . CYS B 1 475 ? -76.69900 3.08200 10.02300 1.000 16.33777 1221 CYS D N 1
ATOM 8738 C CA . CYS B 1 475 ? -76.75500 1.92800 9.14100 1.000 17.58645 1221 CYS D CA 1
ATOM 8739 C C . CYS B 1 475 ? -77.51000 0.80100 9.81900 1.000 19.08572 1221 CYS D C 1
ATOM 8740 O O . CYS B 1 475 ? -77.68700 0.77900 11.04100 1.000 17.26127 1221 CYS D O 1
ATOM 8743 N N . THR B 1 476 ? -77.97500 -0.12900 8.99100 1.000 17.75872 1222 THR D N 1
ATOM 8744 C CA . THR B 1 476 ? -78.67000 -1.32100 9.44600 1.000 21.05018 1222 THR D CA 1
ATOM 8745 C C . THR B 1 476 ? -78.09100 -2.51700 8.71300 1.000 21.42526 1222 THR D C 1
ATOM 8746 O O . THR B 1 476 ? -77.80900 -2.44200 7.51300 1.000 20.75302 1222 THR D O 1
ATOM 8750 N N . VAL B 1 477 ? -77.87600 -3.60200 9.44600 1.000 19.59555 1223 VAL D N 1
ATOM 8751 C CA . VAL B 1 477 ? -77.44000 -4.86400 8.86700 1.000 18.20851 1223 VAL D CA 1
ATOM 8752 C C . VAL B 1 477 ? -78.64900 -5.78800 8.79100 1.000 19.51302 1223 VAL D C 1
ATOM 8753 O O . VAL B 1 477 ? -79.36600 -5.96800 9.78600 1.000 20.26885 1223 VAL D O 1
ATOM 8757 N N . CYS B 1 478 ? -78.88400 -6.35800 7.60200 1.000 20.47713 1224 CYS D N 1
ATOM 8758 C CA . CYS B 1 478 ? -80.08000 -7.13100 7.29000 1.000 23.61248 1224 CYS D CA 1
ATOM 8759 C C . CYS B 1 478 ? -79.69200 -8.49500 6.74300 1.000 22.51650 1224 CYS D C 1
ATOM 8760 O O . CYS B 1 478 ? -78.68900 -8.63300 6.03900 1.000 23.33859 1224 CYS D O 1
ATOM 8763 N N . ARG B 1 479 ? -80.50600 -9.50400 7.04000 1.000 26.32223 1225 ARG D N 1
ATOM 8764 C CA . ARG B 1 479 ? -80.38900 -10.78400 6.36200 1.000 27.75183 1225 ARG D CA 1
ATOM 8765 C C . ARG B 1 479 ? -81.68800 -11.09500 5.63200 1.000 25.66309 1225 ARG D C 1
ATOM 8766 O O . ARG B 1 479 ? -82.77600 -10.71700 6.07000 1.000 25.15935 1225 ARG D O 1
ATOM 8774 N N . ARG B 1 480 ? -81.56100 -11.77600 4.49900 1.000 26.39704 1226 ARG D N 1
ATOM 8775 C CA . ARG B 1 480 ? -82.74100 -12.15200 3.73700 1.000 27.29422 1226 ARG D CA 1
ATOM 8776 C C . ARG B 1 480 ? -83.58000 -13.14100 4.53600 1.000 33.33593 1226 ARG D C 1
ATOM 8777 O O . ARG B 1 480 ? -83.05000 -14.06000 5.16500 1.000 32.01813 1226 ARG D O 1
ATOM 8785 N N . ARG B 1 481 ? -84.89400 -12.93500 4.53900 1.000 28.35872 1227 ARG D N 1
ATOM 8786 C CA . ARG B 1 481 ? -85.78700 -13.89300 5.17700 1.000 32.93950 1227 ARG D CA 1
ATOM 8787 C C . ARG B 1 481 ? -85.88600 -15.16800 4.33800 1.000 38.13020 1227 ARG D C 1
ATOM 8788 O O . ARG B 1 481 ? -85.45200 -16.23700 4.76900 1.000 42.02067 1227 ARG D O 1
ATOM 8796 N N . TYR B 1 493 ? -85.93300 -20.87600 -1.86800 1.000 62.31492 2002 TYR D N 1
ATOM 8797 C CA . TYR B 1 493 ? -85.96300 -19.51700 -1.34300 1.000 56.06501 2002 TYR D CA 1
ATOM 8798 C C . TYR B 1 493 ? -84.79500 -18.69500 -1.88200 1.000 48.56902 2002 TYR D C 1
ATOM 8799 O O . TYR B 1 493 ? -83.68300 -19.19900 -2.03600 1.000 49.32136 2002 TYR D O 1
ATOM 8801 N N . LEU B 1 494 ? -85.05700 -17.42800 -2.18400 1.000 47.12119 2003 LEU D N 1
ATOM 8802 C CA . LEU B 1 494 ? -83.99000 -16.53300 -2.60400 1.000 40.85008 2003 LEU D CA 1
ATOM 8803 C C . LEU B 1 494 ? -83.00000 -16.33600 -1.46300 1.000 37.81638 2003 LEU D C 1
ATOM 8804 O O . LEU B 1 494 ? -83.39300 -16.20600 -0.30100 1.000 34.33716 2003 LEU D O 1
ATOM 8809 N N . THR B 1 495 ? -81.70700 -16.30600 -1.79400 1.000 31.41701 2004 THR D N 1
ATOM 8810 C CA . THR B 1 495 ? -80.68300 -16.14500 -0.77000 1.000 33.12110 2004 THR D CA 1
ATOM 8811 C C . THR B 1 495 ? -80.25900 -14.69500 -0.55600 1.000 30.61567 2004 THR D C 1
ATOM 8812 O O . THR B 1 495 ? -79.52100 -14.41900 0.39600 1.000 27.87816 2004 THR D O 1
ATOM 8816 N N . GLY B 1 496 ? -80.70100 -13.77000 -1.40300 1.000 28.92223 2005 GLY D N 1
ATOM 8817 C CA . GLY B 1 496 ? -80.38900 -12.36500 -1.20800 1.000 30.01171 2005 GLY D CA 1
ATOM 8818 C C . GLY B 1 496 ? -79.16800 -11.88400 -1.96800 1.000 29.73384 2005 GLY D C 1
ATOM 8819 O O . GLY B 1 496 ? -78.28900 -11.22800 -1.39900 1.000 30.42979 2005 GLY D O 1
ATOM 8820 N N . ILE B 1 497 ? -79.10300 -12.20300 -3.25500 1.000 27.92525 2006 ILE D N 1
ATOM 8821 C CA . ILE B 1 497 ? -77.99500 -11.78900 -4.11100 1.000 27.03005 2006 ILE D CA 1
ATOM 8822 C C . ILE B 1 497 ? -78.27900 -10.39500 -4.64800 1.000 26.50051 2006 ILE D C 1
ATOM 8823 O O . ILE B 1 497 ? -79.34200 -10.15200 -5.23000 1.000 25.05324 2006 ILE D O 1
ATOM 8828 N N . LEU B 1 498 ? -77.33700 -9.47200 -4.45100 1.000 24.56362 2007 LEU D N 1
ATOM 8829 C CA . LEU B 1 498 ? -77.49700 -8.09800 -4.91100 1.000 25.20217 2007 LEU D CA 1
ATOM 8830 C C . LEU B 1 498 ? -76.58100 -7.81400 -6.09400 1.000 29.24450 2007 LEU D C 1
ATOM 8831 O O . LEU B 1 498 ? -75.42100 -8.23800 -6.11000 1.000 31.96791 2007 LEU D O 1
ATOM 8836 N N . ILE B 1 499 ? -77.11000 -7.07800 -7.07400 1.000 28.01114 2008 ILE D N 1
ATOM 8837 C CA . ILE B 1 499 ? -76.40200 -6.69200 -8.29100 1.000 30.51850 2008 ILE D CA 1
ATOM 8838 C C . ILE B 1 499 ? -76.39600 -5.17300 -8.40400 1.000 28.12128 2008 ILE D C 1
ATOM 8839 O O . ILE B 1 499 ? -77.37200 -4.50500 -8.05000 1.000 27.34267 2008 ILE D O 1
ATOM 8844 N N . THR B 1 500 ? -75.30500 -4.63100 -8.93900 1.000 22.04077 2009 THR D N 1
ATOM 8845 C CA . THR B 1 500 ? -75.16700 -3.19800 -9.15700 1.000 21.45483 2009 THR D CA 1
ATOM 8846 C C . THR B 1 500 ? -74.92300 -2.91500 -10.63200 1.000 21.36564 2009 THR D C 1
ATOM 8847 O O . THR B 1 500 ? -74.09300 -3.57400 -11.26000 1.000 18.20028 2009 THR D O 1
ATOM 8851 N N . ARG B 1 501 ? -75.66100 -1.95600 -11.18700 1.000 19.63863 2010 ARG D N 1
ATOM 8852 C CA . ARG B 1 501 ? -75.46300 -1.48100 -12.55100 1.000 18.76340 2010 ARG D CA 1
ATOM 8853 C C . ARG B 1 501 ? -75.12700 -0.00100 -12.52200 1.000 20.65737 2010 ARG D C 1
ATOM 8854 O O . ARG B 1 501 ? -75.72300 0.75500 -11.75300 1.000 21.48037 2010 ARG D O 1
ATOM 8862 N N . HIS B 1 502 ? -74.19800 0.41300 -13.37700 1.000 18.05769 2011 HIS D N 1
ATOM 8863 C CA . HIS B 1 502 ? -73.80300 1.81100 -13.50100 1.000 18.40523 2011 HIS D CA 1
ATOM 8864 C C . HIS B 1 502 ? -74.14800 2.29800 -14.89900 1.000 23.46889 2011 HIS D C 1
ATOM 8865 O O . HIS B 1 502 ? -73.77800 1.66300 -15.89100 1.000 20.97504 2011 HIS D O 1
ATOM 8872 N N . SER B 1 503 ? -74.87500 3.41200 -14.97700 1.000 18.16345 2012 SER D N 1
ATOM 8873 C CA . SER B 1 503 ? -75.35400 3.88500 -16.26800 1.000 18.92966 2012 SER D CA 1
ATOM 8874 C C . SER B 1 503 ? -74.28100 4.60400 -17.07100 1.000 23.49537 2012 SER D C 1
ATOM 8875 O O . SER B 1 503 ? -74.41300 4.70500 -18.29400 1.000 22.67888 2012 SER D O 1
ATOM 8878 N N . GLN B 1 504 ? -73.22900 5.10500 -16.41500 1.000 20.13288 2013 GLN D N 1
ATOM 8879 C CA . GLN B 1 504 ? -72.27000 6.00100 -17.05800 1.000 20.60193 2013 GLN D CA 1
ATOM 8880 C C . GLN B 1 504 ? -72.99500 7.15800 -17.75100 1.000 22.27879 2013 GLN D C 1
ATOM 8881 O O . GLN B 1 504 ? -72.60600 7.61200 -18.82800 1.000 23.72117 2013 GLN D O 1
ATOM 8887 N N . SER B 1 505 ? -74.06300 7.63200 -17.11300 1.000 21.98668 2014 SER D N 1
ATOM 8888 C CA . SER B 1 505 ? -74.88900 8.72200 -17.61700 1.000 24.01885 2014 SER D CA 1
ATOM 8889 C C . SER B 1 505 ? -75.60600 9.35000 -16.42900 1.000 25.60661 2014 SER D C 1
ATOM 8890 O O . SER B 1 505 ? -75.56700 8.83100 -15.30900 1.000 22.72717 2014 SER D O 1
ATOM 8893 N N . GLU B 1 506 ? -76.26900 10.47800 -16.67700 1.000 28.22337 2015 GLU D N 1
ATOM 8894 C CA . GLU B 1 506 ? -76.98200 11.10900 -15.57300 1.000 31.29215 2015 GLU D CA 1
ATOM 8895 C C . GLU B 1 506 ? -78.37200 10.52700 -15.34900 1.000 32.28645 2015 GLU D C 1
ATOM 8896 O O . GLU B 1 506 ? -79.09300 11.01600 -14.47600 1.000 32.51924 2015 GLU D O 1
ATOM 8902 N N . THR B 1 507 ? -78.75500 9.48600 -16.07900 1.000 29.70413 2016 THR D N 1
ATOM 8903 C CA . THR B 1 507 ? -80.03900 8.82900 -15.87900 1.000 34.79935 2016 THR D CA 1
ATOM 8904 C C . THR B 1 507 ? -79.83000 7.50600 -15.15400 1.000 32.30628 2016 THR D C 1
ATOM 8905 O O . THR B 1 507 ? -78.88500 6.76800 -15.44500 1.000 30.79875 2016 THR D O 1
ATOM 8909 N N . VAL B 1 508 ? -80.71800 7.21500 -14.21300 1.000 33.41804 2017 VAL D N 1
ATOM 8910 C CA . VAL B 1 508 ? -80.59900 6.00400 -13.39100 1.000 27.78287 2017 VAL D CA 1
ATOM 8911 C C . VAL B 1 508 ? -80.86800 4.77900 -14.25800 1.000 27.45744 2017 VAL D C 1
ATOM 8912 O O . VAL B 1 508 ? -81.85900 4.76100 -15.01200 1.000 28.85286 2017 VAL D O 1
ATOM 8916 N N . PRO B 1 509 ? -80.03600 3.74300 -14.19600 1.000 24.37397 2018 PRO D N 1
ATOM 8917 C CA . PRO B 1 509 ? -80.28300 2.54100 -14.99400 1.000 28.02555 2018 PRO D CA 1
ATOM 8918 C C . PRO B 1 509 ? -81.39700 1.70000 -14.38400 1.000 28.09595 2018 PRO D C 1
ATOM 8919 O O . PRO B 1 509 ? -81.79500 1.87900 -13.23500 1.000 29.22580 2018 PRO D O 1
ATOM 8923 N N . ALA B 1 510 ? -81.89600 0.76300 -15.18400 1.000 34.15322 2019 ALA D N 1
ATOM 8924 C CA . ALA B 1 510 ? -82.96300 -0.13200 -14.76100 1.000 34.00350 2019 ALA D CA 1
ATOM 8925 C C . ALA B 1 510 ? -82.40800 -1.49700 -14.36300 1.000 33.21603 2019 ALA D C 1
ATOM 8926 O O . ALA B 1 510 ? -81.36000 -1.93000 -14.84800 1.000 34.17976 2019 ALA D O 1
ATOM 8928 N N . CYS B 1 511 ? -83.12600 -2.16400 -13.46100 1.000 35.69834 2020 CYS D N 1
ATOM 8929 C CA . CYS B 1 511 ? -82.86500 -3.56400 -13.15400 1.000 41.41284 2020 CYS D CA 1
ATOM 8930 C C . CYS B 1 511 ? -83.35200 -4.45800 -14.28700 1.000 46.31021 2020 CYS D C 1
ATOM 8931 O O . CYS B 1 511 ? -84.36300 -4.17500 -14.93500 1.000 43.35470 2020 CYS D O 1
ATOM 8934 N N . SER B 1 512 ? -82.63800 -5.56200 -14.50500 1.000 51.76339 2021 SER D N 1
ATOM 8935 C CA . SER B 1 512 ? -83.15200 -6.61300 -15.37300 1.000 51.05308 2021 SER D CA 1
ATOM 8936 C C . SER B 1 512 ? -84.48200 -7.12300 -14.83200 1.000 53.68323 2021 SER D C 1
ATOM 8937 O O . SER B 1 512 ? -84.71100 -7.15700 -13.61900 1.000 55.65946 2021 SER D O 1
ATOM 8940 N N . ALA B 1 513 ? -85.37900 -7.50200 -15.74300 1.000 55.17363 2022 ALA D N 1
ATOM 8941 C CA . ALA B 1 513 ? -86.70200 -7.95100 -15.32600 1.000 51.95578 2022 ALA D CA 1
ATOM 8942 C C . ALA B 1 513 ? -86.59000 -9.20500 -14.46800 1.000 50.56040 2022 ALA D C 1
ATOM 8943 O O . ALA B 1 513 ? -85.74200 -10.07100 -14.70700 1.000 54.25395 2022 ALA D O 1
ATOM 8945 N N . GLY B 1 514 ? -87.44700 -9.29300 -13.45400 1.000 52.79200 2023 GLY D N 1
ATOM 8946 C CA . GLY B 1 514 ? -87.32000 -10.29800 -12.42700 1.000 56.62764 2023 GLY D CA 1
ATOM 8947 C C . GLY B 1 514 ? -86.43600 -9.89700 -11.26400 1.000 52.66053 2023 GLY D C 1
ATOM 8948 O O . GLY B 1 514 ? -86.55600 -10.48100 -10.18000 1.000 54.80196 2023 GLY D O 1
ATOM 8949 N N . HIS B 1 515 ? -85.54900 -8.92600 -11.45800 1.000 52.44217 2024 HIS D N 1
ATOM 8950 C CA . HIS B 1 515 ? -84.76500 -8.37200 -10.36500 1.000 40.72946 2024 HIS D CA 1
ATOM 8951 C C . HIS B 1 515 ? -85.55900 -7.25900 -9.69500 1.000 41.52648 2024 HIS D C 1
ATOM 8952 O O . HIS B 1 515 ? -86.25400 -6.48700 -10.36200 1.000 46.77387 2024 HIS D O 1
ATOM 8959 N N . THR B 1 516 ? -85.46500 -7.19100 -8.37100 1.000 39.33682 2025 THR D N 1
ATOM 8960 C CA . THR B 1 516 ? -86.18200 -6.19700 -7.58300 1.000 37.87542 2025 THR D CA 1
ATOM 8961 C C . THR B 1 516 ? -85.24900 -5.03400 -7.27200 1.000 31.46771 2025 THR D C 1
ATOM 8962 O O . THR B 1 516 ? -84.14900 -5.24500 -6.75700 1.000 30.69829 2025 THR D O 1
ATOM 8966 N N . GLU B 1 517 ? -85.68400 -3.81300 -7.58000 1.000 31.90257 2026 GLU D N 1
ATOM 8967 C CA . GLU B 1 517 ? -84.86300 -2.64300 -7.27900 1.000 29.65435 2026 GLU D CA 1
ATOM 8968 C C . GLU B 1 517 ? -84.88300 -2.34900 -5.78400 1.000 30.12975 2026 GLU D C 1
ATOM 8969 O O . GLU B 1 517 ? -85.95300 -2.26600 -5.17300 1.000 31.26489 2026 GLU D O 1
ATOM 8975 N N . LEU B 1 518 ? -83.69500 -2.18600 -5.19200 1.000 24.45972 2027 LEU D N 1
ATOM 8976 C CA . LEU B 1 518 ? -83.59100 -1.88900 -3.76700 1.000 27.92417 2027 LEU D CA 1
ATOM 8977 C C . LEU B 1 518 ? -83.25700 -0.43000 -3.48700 1.000 27.75833 2027 LEU D C 1
ATOM 8978 O O . LEU B 1 518 ? -83.86000 0.17100 -2.59200 1.000 24.81677 2027 LEU D O 1
ATOM 8983 N N . TRP B 1 519 ? -82.30900 0.15700 -4.21400 1.000 22.37859 2028 TRP D N 1
ATOM 8984 C CA . TRP B 1 519 ? -82.08900 1.59500 -4.11900 1.000 24.08825 2028 TRP D CA 1
ATOM 8985 C C . TRP B 1 519 ? -81.36400 2.06800 -5.36600 1.000 23.74454 2028 TRP D C 1
ATOM 8986 O O . TRP B 1 519 ? -80.91400 1.26900 -6.19200 1.000 24.37738 2028 TRP D O 1
ATOM 8997 N N . THR B 1 520 ? -81.29700 3.38800 -5.51200 1.000 20.53032 2029 THR D N 1
ATOM 8998 C CA . THR B 1 520 ? -80.55900 4.02900 -6.58600 1.000 18.69255 2029 THR D CA 1
ATOM 8999 C C . THR B 1 520 ? -79.53300 4.96900 -5.96900 1.000 21.65345 2029 THR D C 1
ATOM 9000 O O . THR B 1 520 ? -79.60500 5.30600 -4.78200 1.000 19.00230 2029 THR D O 1
ATOM 9004 N N . GLY B 1 521 ? -78.57300 5.39300 -6.77300 1.000 21.16556 2030 GLY D N 1
ATOM 9005 C CA . GLY B 1 521 ? -77.53500 6.23900 -6.22700 1.000 16.89019 2030 GLY D CA 1
ATOM 9006 C C . GLY B 1 521 ? -76.61100 6.80300 -7.27400 1.000 18.40508 2030 GLY D C 1
ATOM 9007 O O . GLY B 1 521 ? -76.97000 6.93200 -8.44800 1.000 17.11120 2030 GLY D O 1
ATOM 9008 N N . TYR B 1 522 ? -75.42100 7.16700 -6.80200 1.000 15.91833 2031 TYR D N 1
ATOM 9009 C CA . TYR B 1 522 ? -74.35100 7.74500 -7.59800 1.000 17.02733 2031 TYR D CA 1
ATOM 9010 C C . TYR B 1 522 ? -73.13400 6.83200 -7.51300 1.000 16.83521 2031 TYR D C 1
ATOM 9011 O O . TYR B 1 522 ? -72.86900 6.24600 -6.45800 1.000 14.58472 2031 TYR D O 1
ATOM 9020 N N . SER B 1 523 ? -72.38100 6.74200 -8.61400 1.000 15.00896 2032 SER D N 1
ATOM 9021 C CA . SER B 1 523 ? -71.34000 5.72000 -8.79900 1.000 14.42529 2032 SER D CA 1
ATOM 9022 C C . SER B 1 523 ? -70.02400 6.13800 -8.14100 1.000 13.69648 2032 SER D C 1
ATOM 9023 O O . SER B 1 523 ? -69.22800 6.86600 -8.72900 1.000 14.88505 2032 SER D O 1
ATOM 9026 N N . LEU B 1 524 ? -69.78000 5.66700 -6.92400 1.000 13.32544 2033 LEU D N 1
ATOM 9027 C CA . LEU B 1 524 ? -68.54600 5.98500 -6.20400 1.000 13.16438 2033 LEU D CA 1
ATOM 9028 C C . LEU B 1 524 ? -67.43500 5.02200 -6.61200 1.000 13.16379 2033 LEU D C 1
ATOM 9029 O O . LEU B 1 524 ? -67.57800 3.80800 -6.45000 1.000 13.26850 2033 LEU D O 1
ATOM 9034 N N . LEU B 1 525 ? -66.30400 5.56500 -7.08000 1.000 12.02574 2034 LEU D N 1
ATOM 9035 C CA . LEU B 1 525 ? -65.12300 4.75000 -7.36800 1.000 11.96554 2034 LEU D CA 1
ATOM 9036 C C . LEU B 1 525 ? -64.21600 4.62900 -6.14000 1.000 11.17130 2034 LEU D C 1
ATOM 9037 O O . LEU B 1 525 ? -63.96300 3.51300 -5.66000 1.000 11.18940 2034 LEU D O 1
ATOM 9042 N N . TYR B 1 526 ? -63.73900 5.76200 -5.60900 1.000 10.89392 2035 TYR D N 1
ATOM 9043 C CA . TYR B 1 526 ? -62.94800 5.70500 -4.37800 1.000 10.54368 2035 TYR D CA 1
ATOM 9044 C C . TYR B 1 526 ? -62.89900 7.05300 -3.67600 1.000 11.73310 2035 TYR D C 1
ATOM 9045 O O . TYR B 1 526 ? -63.16700 8.10900 -4.26000 1.000 10.77730 2035 TYR D O 1
ATOM 9054 N N . VAL B 1 527 ? -62.57400 6.98600 -2.38800 1.000 10.48361 2036 VAL D N 1
ATOM 9055 C CA . VAL B 1 527 ? -62.31400 8.15200 -1.55700 1.000 9.97305 2036 VAL D CA 1
ATOM 9056 C C . VAL B 1 527 ? -60.81700 8.21700 -1.30500 1.000 9.85704 2036 VAL D C 1
ATOM 9057 O O . VAL B 1 527 ? -60.19600 7.20700 -0.94900 1.000 9.67574 2036 VAL D O 1
ATOM 9061 N N . ASP B 1 528 ? -60.24100 9.40500 -1.47600 1.000 10.34515 2037 ASP D N 1
ATOM 9062 C CA . ASP B 1 528 ? -58.83700 9.66200 -1.16100 1.000 11.21780 2037 ASP D CA 1
ATOM 9063 C C . ASP B 1 528 ? -58.83600 10.42100 0.16000 1.000 10.54816 2037 ASP D C 1
ATOM 9064 O O . ASP B 1 528 ? -59.10500 11.62700 0.19400 1.000 11.03989 2037 ASP D O 1
ATOM 9069 N N . GLY B 1 529 ? -58.58100 9.70600 1.25300 1.000 9.41621 2038 GLY D N 1
ATOM 9070 C CA . GLY B 1 529 ? -58.61000 10.31400 2.56800 1.000 9.00544 2038 GLY D CA 1
ATOM 9071 C C . GLY B 1 529 ? -57.27700 10.15100 3.25900 1.000 9.86281 2038 GLY D C 1
ATOM 9072 O O . GLY B 1 529 ? -56.76000 9.03000 3.33200 1.000 10.28016 2038 GLY D O 1
ATOM 9073 N N . ASN B 1 530 ? -56.71000 11.25400 3.76400 1.000 9.52590 2039 ASN D N 1
ATOM 9074 C CA . ASN B 1 530 ? -55.33900 11.24200 4.29800 1.000 10.33618 2039 ASN D CA 1
ATOM 9075 C C . ASN B 1 530 ? -54.39900 10.52700 3.33600 1.000 11.21078 2039 ASN D C 1
ATOM 9076 O O . A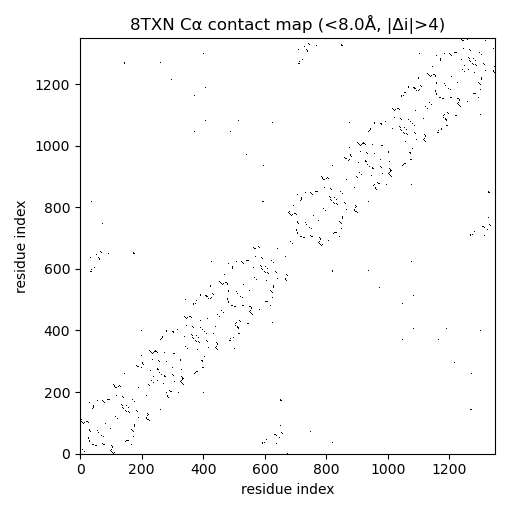SN B 1 530 ? -53.53100 9.73600 3.73400 1.000 10.25177 2039 ASN D O 1
ATOM 9081 N N . ASP B 1 531 ? -54.61500 10.79000 2.04300 1.000 9.69362 2040 ASP D N 1
ATOM 9082 C CA . ASP B 1 531 ? -53.79300 10.29000 0.93300 1.000 12.08609 2040 ASP D CA 1
ATOM 9083 C C . ASP B 1 531 ? -53.70700 8.77000 0.88000 1.000 10.29989 2040 ASP D C 1
ATOM 9084 O O . ASP B 1 531 ? -52.71000 8.19900 0.40800 1.000 11.22153 2040 ASP D O 1
ATOM 9089 N N . TYR B 1 532 ? -54.77100 8.11200 1.31800 1.000 9.66898 2041 TYR D N 1
ATOM 9090 C CA . TYR B 1 532 ? -55.00700 6.70100 1.04000 1.000 9.89831 2041 TYR D CA 1
ATOM 9091 C C . TYR B 1 532 ? -56.25300 6.57100 0.17600 1.000 9.40245 2041 TYR D C 1
ATOM 9092 O O . TYR B 1 532 ? -57.30200 7.13100 0.50300 1.000 10.42231 2041 TYR D O 1
ATOM 9101 N N . ALA B 1 533 ? -56.15600 5.78800 -0.89100 1.000 9.24387 2042 ALA D N 1
ATOM 9102 C CA . ALA B 1 533 ? -57.30200 5.55000 -1.76900 1.000 11.15952 2042 ALA D CA 1
ATOM 9103 C C . ALA B 1 533 ? -58.01500 4.28800 -1.31000 1.000 10.39496 2042 ALA D C 1
ATOM 9104 O O . ALA B 1 533 ? -57.46400 3.18100 -1.40700 1.000 12.85075 2042 ALA D O 1
ATOM 9106 N N . HIS B 1 534 ? -59.23600 4.44400 -0.80200 1.000 10.52561 2043 HIS D N 1
ATOM 9107 C CA . HIS B 1 534 ? -60.07200 3.29400 -0.48600 1.000 12.74452 2043 HIS D CA 1
ATOM 9108 C C . HIS B 1 534 ? -61.21700 3.21400 -1.48400 1.000 11.69259 2043 HIS D C 1
ATOM 9109 O O . HIS B 1 534 ? -62.05200 4.12200 -1.55700 1.000 10.42569 2043 HIS D O 1
ATOM 9116 N N . ASN B 1 535 ? -61.26200 2.10900 -2.22100 1.000 11.40364 2044 ASN D N 1
ATOM 9117 C CA . ASN B 1 535 ? -62.19200 1.88000 -3.31700 1.000 10.37017 2044 ASN D CA 1
ATOM 9118 C C . ASN B 1 535 ? -63.42900 1.11300 -2.86000 1.000 11.13628 2044 ASN D C 1
ATOM 9119 O O . ASN B 1 535 ? -63.40100 0.36900 -1.88200 1.000 12.14726 2044 ASN D O 1
ATOM 9124 N N . GLN B 1 536 ? -64.51400 1.27600 -3.61400 1.000 11.15004 2045 GLN D N 1
ATOM 9125 C CA . GLN B 1 536 ? -65.62600 0.33800 -3.60000 1.000 11.85115 2045 GLN D CA 1
ATOM 9126 C C . GLN B 1 536 ? -65.64400 -0.37200 -4.94700 1.000 13.84310 2045 GLN D C 1
ATOM 9127 O O . GLN B 1 536 ? -65.62600 0.28200 -5.99100 1.000 14.46527 2045 GLN D O 1
ATOM 9133 N N . ASP B 1 537 ? -65.67200 -1.69700 -4.92400 1.000 12.81615 2046 ASP D N 1
ATOM 9134 C CA . ASP B 1 537 ? -65.75700 -2.46100 -6.16800 1.000 14.56695 2046 ASP D CA 1
ATOM 9135 C C . ASP B 1 537 ? -67.04000 -2.09100 -6.91100 1.000 14.66504 2046 ASP D C 1
ATOM 9136 O O . ASP B 1 537 ? -68.11800 -2.01200 -6.31300 1.000 13.25361 2046 ASP D O 1
ATOM 9141 N N . LEU B 1 538 ? -66.92900 -1.84200 -8.22200 1.000 13.17948 2047 LEU D N 1
ATOM 9142 C CA . LEU B 1 538 ? -68.08400 -1.32300 -8.94900 1.000 13.74003 2047 LEU D CA 1
ATOM 9143 C C . LEU B 1 538 ? -69.18800 -2.35900 -9.11300 1.000 14.31967 2047 LEU D C 1
ATOM 9144 O O . LEU B 1 538 ? -70.30600 -2.00000 -9.51000 1.000 14.80907 2047 LEU D O 1
ATOM 9149 N N . GLY B 1 539 ? -68.90200 -3.63000 -8.82100 1.000 14.86450 2048 GLY D N 1
ATOM 9150 C CA . GLY B 1 539 ? -69.94100 -4.63800 -8.76900 1.000 16.36158 2048 GLY D CA 1
ATOM 9151 C C . GLY B 1 539 ? -70.63600 -4.75500 -7.43800 1.000 19.13895 2048 GLY D C 1
ATOM 9152 O O . GLY B 1 539 ? -71.68600 -5.40500 -7.35700 1.000 21.44958 2048 GLY D O 1
ATOM 9153 N N . SER B 1 540 ? -70.08200 -4.14500 -6.38700 1.000 18.44569 2049 SER D N 1
ATOM 9154 C CA . SER B 1 540 ? -70.65200 -4.15200 -5.04100 1.000 18.43309 2049 SER D CA 1
ATOM 9155 C C . SER B 1 540 ? -71.68400 -3.04100 -4.89400 1.000 15.44825 2049 SER D C 1
ATOM 9156 O O . SER B 1 540 ? -71.46800 -1.92400 -5.38100 1.000 16.66738 2049 SER D O 1
ATOM 9159 N N . PRO B 1 541 ? -72.78500 -3.31600 -4.19200 1.000 17.59275 2050 PRO D N 1
ATOM 9160 C CA . PRO B 1 541 ? -73.72900 -2.23500 -3.86700 1.000 16.49328 2050 PRO D CA 1
ATOM 9161 C C . PRO B 1 541 ? -73.07900 -1.10100 -3.08500 1.000 15.25052 2050 PRO D C 1
ATOM 9162 O O . PRO B 1 541 ? -73.62600 0.01200 -3.05100 1.000 17.09541 2050 PRO D O 1
ATOM 9166 N N . GLY B 1 542 ? -71.92100 -1.34000 -2.47000 1.000 16.87861 2051 GLY D N 1
ATOM 9167 C CA . GLY B 1 542 ? -71.21700 -0.27000 -1.77700 1.000 15.70617 2051 GLY D CA 1
ATOM 9168 C C . GLY B 1 542 ? -70.74800 0.84600 -2.68400 1.000 16.39101 2051 GLY D C 1
ATOM 9169 O O . GLY B 1 542 ? -70.53400 1.96400 -2.21300 1.000 15.75756 2051 GLY D O 1
ATOM 9170 N N . SER B 1 543 ? -70.55200 0.56300 -3.97500 1.000 13.66007 2052 SER D N 1
ATOM 9171 C CA . SER B 1 543 ? -70.22600 1.59900 -4.95000 1.000 15.42094 2052 SER D CA 1
ATOM 9172 C C . SER B 1 543 ? -71.44200 2.42600 -5.37000 1.000 14.88071 2052 SER D C 1
ATOM 9173 O O . SER B 1 543 ? -71.29200 3.36400 -6.16600 1.000 17.05003 2052 SER D O 1
ATOM 9176 N N . CYS B 1 544 ? -72.63900 2.10100 -4.89300 1.000 14.37982 2053 CYS D N 1
ATOM 9177 C CA . CYS B 1 544 ? -73.84400 2.82900 -5.29100 1.000 15.63660 2053 CYS D CA 1
ATOM 9178 C C . CYS B 1 544 ? -74.34100 3.61200 -4.07400 1.000 17.66930 2053 CYS D C 1
ATOM 9179 O O . CYS B 1 544 ? -75.05800 3.07700 -3.22800 1.000 18.28479 2053 CYS D O 1
ATOM 9182 N N . VAL B 1 545 ? -73.95000 4.87900 -4.01500 1.000 15.11214 2054 VAL D N 1
ATOM 9183 C CA . VAL B 1 545 ? -74.19000 5.73300 -2.84000 1.000 15.27796 2054 VAL D CA 1
ATOM 9184 C C . VAL B 1 545 ? -75.44900 6.53600 -3.08000 1.000 15.85682 2054 VAL D C 1
ATOM 9185 O O . VAL B 1 545 ? -75.52500 7.30300 -4.05500 1.000 16.94507 2054 VAL D O 1
ATOM 9189 N N . PRO B 1 546 ? -76.47700 6.43500 -2.21300 1.000 18.52523 2055 PRO D N 1
ATOM 9190 C CA . PRO B 1 546 ? -77.75500 7.10200 -2.51600 1.000 18.52510 2055 PRO D CA 1
ATOM 9191 C C . PRO B 1 546 ? -77.66400 8.61200 -2.67700 1.000 20.05919 2055 PRO D C 1
ATOM 9192 O O . PRO B 1 546 ? -78.39000 9.16500 -3.51200 1.000 19.14566 2055 PRO D O 1
ATOM 9196 N N . ARG B 1 547 ? -76.79500 9.29600 -1.92500 1.000 17.13382 2056 ARG D N 1
ATOM 9197 C CA . ARG B 1 547 ? -76.71400 10.75300 -1.97400 1.000 18.73205 2056 ARG D CA 1
ATOM 9198 C C . ARG B 1 547 ? -75.29300 11.18700 -2.30100 1.000 16.77092 2056 ARG D C 1
ATOM 9199 O O . ARG B 1 547 ? -74.33200 10.70200 -1.69200 1.000 18.24589 2056 ARG D O 1
ATOM 9207 N N . PHE B 1 548 ? -75.16900 12.08800 -3.27200 1.000 16.82158 2057 PHE D N 1
ATOM 9208 C CA . PHE B 1 548 ? -73.85900 12.55000 -3.71200 1.000 16.87721 2057 PHE D CA 1
ATOM 9209 C C . PHE B 1 548 ? -73.35700 13.69100 -2.84100 1.000 15.57520 2057 PHE D C 1
ATOM 9210 O O . PHE B 1 548 ? -74.13000 14.55100 -2.41000 1.000 18.34522 2057 PHE D O 1
ATOM 9218 N N . SER B 1 549 ? -72.04200 13.71400 -2.63300 1.000 16.45388 2058 SER D N 1
ATOM 9219 C CA . SER B 1 549 ? -71.33500 14.89200 -2.14900 1.000 15.00614 2058 SER D CA 1
ATOM 9220 C C . SER B 1 549 ? -69.89800 14.75300 -2.60800 1.000 13.39672 2058 SER D C 1
ATOM 9221 O O . SER B 1 549 ? -69.39000 13.63700 -2.72200 1.000 13.01959 2058 SER D O 1
ATOM 9224 N N . THR B 1 550 ? -69.24900 15.89100 -2.88200 1.000 14.54610 2059 THR D N 1
ATOM 9225 C CA . THR B 1 550 ? -67.81600 15.82700 -3.13400 1.000 14.18245 2059 THR D CA 1
ATOM 9226 C C . THR B 1 550 ? -67.06100 15.33500 -1.90400 1.000 12.28370 2059 THR D C 1
ATOM 9227 O O . THR B 1 550 ? -65.91700 14.87800 -2.03300 1.000 11.79900 2059 THR D O 1
ATOM 9231 N N . LEU B 1 551 ? -67.68500 15.38200 -0.72200 1.000 13.12540 2060 LEU D N 1
ATOM 9232 C CA . LEU B 1 551 ? -67.10700 14.79700 0.49100 1.000 12.45907 2060 LEU D CA 1
ATOM 9233 C C . LEU B 1 551 ? -68.18400 14.05800 1.25900 1.000 12.29776 2060 LEU D C 1
ATOM 9234 O O . LEU B 1 551 ? -68.86900 14.63000 2.10900 1.000 13.85854 2060 LEU D O 1
ATOM 9239 N N . PRO B 1 552 ? -68.36100 12.76300 0.99200 1.000 12.72293 2061 PRO D N 1
ATOM 9240 C CA . PRO B 1 552 ? -69.36900 11.98100 1.71800 1.000 14.19230 2061 PRO D CA 1
ATOM 9241 C C . PRO B 1 552 ? -68.87200 11.38100 3.02700 1.000 14.32246 2061 PRO D C 1
ATOM 9242 O O . PRO B 1 552 ? -69.61100 10.60300 3.63900 1.000 13.76337 2061 PRO D O 1
ATOM 9246 N N . VAL B 1 553 ? -67.65500 11.72800 3.46400 1.000 12.36126 2062 VAL D N 1
ATOM 9247 C CA . VAL B 1 553 ? -67.08600 11.18600 4.68900 1.000 12.59428 2062 VAL D CA 1
ATOM 9248 C C . VAL B 1 553 ? -66.58800 12.32300 5.56500 1.000 14.13436 2062 VAL D C 1
ATOM 9249 O O . VAL B 1 553 ? -66.32400 13.43700 5.10200 1.000 12.88838 2062 VAL D O 1
ATOM 9253 N N . LEU B 1 554 ? -66.45500 12.02500 6.85200 1.000 11.62939 2063 LEU D N 1
ATOM 9254 C CA A LEU B 1 554 ? -65.72500 12.89100 7.75900 0.458 14.14882 2063 LEU D CA 1
ATOM 9255 C CA B LEU B 1 554 ? -65.71900 12.89300 7.75400 0.542 14.15845 2063 LEU D CA 1
ATOM 9256 C C . LEU B 1 554 ? -64.61900 12.08100 8.41900 1.000 14.45760 2063 LEU D C 1
ATOM 9257 O O . LEU B 1 554 ? -64.62700 10.84800 8.39000 1.000 12.76614 2063 LEU D O 1
ATOM 9266 N N . SER B 1 555 ? -63.65800 12.78800 9.00100 1.000 11.08512 2064 SER D N 1
ATOM 9267 C CA A SER B 1 555 ? -62.47500 12.15300 9.56200 0.393 13.52110 2064 SER D CA 1
ATOM 9268 C CA B SER B 1 555 ? -62.45300 12.19000 9.55300 0.607 13.50865 2064 SER D CA 1
ATOM 9269 C C . SER B 1 555 ? -62.41300 12.42000 11.05800 1.000 16.44683 2064 SER D C 1
ATOM 9270 O O . SER B 1 555 ? -62.73400 13.51600 11.52700 1.000 18.14308 2064 SER D O 1
ATOM 9275 N N . CYS B 1 556 ? -62.01700 11.39700 11.81600 1.000 14.33889 2065 CYS D N 1
ATOM 9276 C CA . CYS B 1 556 ? -61.94000 11.50600 13.26800 1.000 16.26690 2065 CYS D CA 1
ATOM 9277 C C . CYS B 1 556 ? -60.56700 11.06100 13.74800 1.000 15.55217 2065 CYS D C 1
ATOM 9278 O O . CYS B 1 556 ? -59.90700 10.23100 13.12200 1.000 15.83034 2065 CYS D O 1
ATOM 9281 N N . GLY B 1 557 ? -60.13100 11.62600 14.86300 1.000 20.01570 2066 GLY D N 1
ATOM 9282 C CA . GLY B 1 557 ? -58.78200 11.32400 15.28400 1.000 23.37402 2066 GLY D CA 1
ATOM 9283 C C . GLY B 1 557 ? -58.57100 11.38500 16.77600 1.000 19.00064 2066 GLY D C 1
ATOM 9284 O O . GLY B 1 557 ? -59.51700 11.30800 17.55500 1.000 20.79015 2066 GLY D O 1
ATOM 9285 N N . GLN B 1 558 ? -57.31200 11.54500 17.16600 1.000 24.11895 2067 GLN D N 1
ATOM 9286 C CA . GLN B 1 558 ? -56.92700 11.64500 18.56600 1.000 26.06755 2067 GLN D CA 1
ATOM 9287 C C . GLN B 1 558 ? -57.62800 12.82700 19.23800 1.000 34.75362 2067 GLN D C 1
ATOM 9288 O O . GLN B 1 558 ? -58.07100 13.77900 18.58800 1.000 31.32746 2067 GLN D O 1
ATOM 9294 N N . ASN B 1 559 ? -57.74600 12.73900 20.56500 1.000 31.27749 2068 ASN D N 1
ATOM 9295 C CA . ASN B 1 559 ? -58.40700 13.73200 21.40600 1.000 36.77350 2068 ASN D CA 1
ATOM 9296 C C . ASN B 1 559 ? -59.90000 13.81000 21.15200 1.000 34.67046 2068 ASN D C 1
ATOM 9297 O O . ASN B 1 559 ? -60.53800 14.79700 21.52400 1.000 34.55049 2068 ASN D O 1
ATOM 9302 N N . ASN B 1 560 ? -60.47000 12.78500 20.52200 1.000 28.52564 2069 ASN D N 1
ATOM 9303 C CA . ASN B 1 560 ? -61.91000 12.69700 20.32800 1.000 31.97757 2069 ASN D CA 1
ATOM 9304 C C . ASN B 1 560 ? -62.43900 13.91800 19.57000 1.000 29.28891 2069 ASN D C 1
ATOM 9305 O O . ASN B 1 560 ? -63.41500 14.55200 19.96700 1.000 29.04603 2069 ASN D O 1
ATOM 9310 N N . VAL B 1 561 ? -61.76700 14.26000 18.47600 1.000 22.67624 2070 VAL D N 1
ATOM 9311 C CA . VAL B 1 561 ? -62.16900 15.36100 17.60600 1.000 24.75227 2070 VAL D CA 1
ATOM 9312 C C . VAL B 1 561 ? -62.47100 14.79500 16.22300 1.000 20.93875 2070 VAL D C 1
ATOM 9313 O O . VAL B 1 561 ? -61.71700 13.95900 15.71600 1.000 21.90736 2070 VAL D O 1
ATOM 9317 N N . CYS B 1 562 ? -63.56700 15.24600 15.60900 1.000 17.65859 2071 CYS D N 1
ATOM 9318 C CA . CYS B 1 562 ? -63.85700 14.90300 14.21900 1.000 18.84635 2071 CYS D CA 1
ATOM 9319 C C . CYS B 1 562 ? -63.88300 16.16500 13.36400 1.000 16.17675 2071 CYS D C 1
ATOM 9320 O O . CYS B 1 562 ? -64.15900 17.25700 13.85400 1.000 18.41485 2071 CYS D O 1
ATOM 9323 N N . ASN B 1 563 ? -63.59300 15.99300 12.07900 1.000 15.34299 2072 ASN D N 1
ATOM 9324 C CA . ASN B 1 563 ? -63.40400 17.11600 11.16300 1.000 15.35627 2072 ASN D CA 1
ATOM 9325 C C . ASN B 1 563 ? -64.10000 16.80000 9.85100 1.000 13.28148 2072 ASN D C 1
ATOM 9326 O O . ASN B 1 563 ? -63.77700 15.79100 9.22000 1.000 13.45454 2072 ASN D O 1
ATOM 9331 N N . TYR B 1 564 ? -65.02200 17.66700 9.42900 1.000 14.58237 2073 TYR D N 1
ATOM 9332 C CA . TYR B 1 564 ? -65.67300 17.55300 8.12700 1.000 12.98801 2073 TYR D CA 1
ATOM 9333 C C . TYR B 1 564 ? -65.17000 18.67300 7.22500 1.000 12.31063 2073 TYR D C 1
ATOM 9334 O O . TYR B 1 564 ? -65.23400 19.84400 7.60400 1.000 13.92022 2073 TYR D O 1
ATOM 9343 N N . ALA B 1 565 ? -64.64600 18.30600 6.05000 1.000 13.63297 2074 ALA D N 1
ATOM 93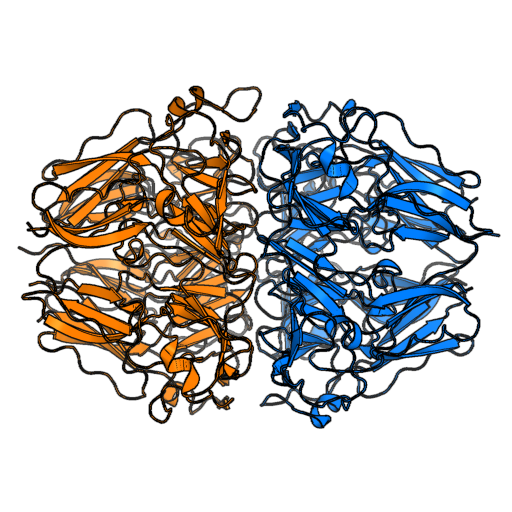44 C CA . ALA B 1 565 ? -64.16100 19.27300 5.06000 1.000 13.27338 2074 ALA D CA 1
ATOM 9345 C C . ALA B 1 565 ? -63.07100 20.17500 5.62400 1.000 14.20705 2074 ALA D C 1
ATOM 9346 O O . ALA B 1 565 ? -62.96500 21.34700 5.25000 1.000 13.60506 2074 ALA D O 1
ATOM 9348 N N . SER B 1 566 ? -62.24500 19.64100 6.52300 1.000 11.89883 2075 SER D N 1
ATOM 9349 C CA . SER B 1 566 ? -61.25800 20.45200 7.21900 1.000 14.50985 2075 SER D CA 1
ATOM 9350 C C . SER B 1 566 ? -59.85400 20.31500 6.66100 1.000 13.92630 2075 SER D C 1
ATOM 9351 O O . SER B 1 566 ? -58.97100 21.07800 7.06800 1.000 14.51639 2075 SER D O 1
ATOM 9354 N N . ARG B 1 567 ? -59.60500 19.34800 5.78100 1.000 11.62238 2076 ARG D N 1
ATOM 9355 C CA . ARG B 1 567 ? -58.22200 19.13900 5.35100 1.000 12.47889 2076 ARG D CA 1
ATOM 9356 C C . ARG B 1 567 ? -58.12900 19.21700 3.82900 1.000 12.02104 2076 ARG D C 1
ATOM 9357 O O . ARG B 1 567 ? -58.42100 20.27800 3.25600 1.000 13.87386 2076 ARG D O 1
ATOM 9365 N N . ASN B 1 568 ? -57.72700 18.14400 3.14800 1.000 10.90679 2077 ASN D N 1
ATOM 9366 C CA . ASN B 1 568 ? -57.48100 18.27400 1.71200 1.000 11.33690 2077 ASN D CA 1
ATOM 9367 C C . ASN B 1 568 ? -57.87100 16.99300 0.98100 1.000 11.50020 2077 ASN D C 1
ATOM 9368 O O . ASN B 1 568 ? -57.17200 16.54400 0.06900 1.000 10.67406 2077 ASN D O 1
ATOM 9373 N N . ASP B 1 569 ? -58.99600 16.39400 1.36600 1.000 10.71569 2078 ASP D N 1
ATOM 9374 C CA . ASP B 1 569 ? -59.39500 15.10800 0.81100 1.000 10.98821 2078 ASP D CA 1
ATOM 9375 C C . ASP B 1 569 ? -60.15500 15.28700 -0.50400 1.000 11.33604 2078 ASP D C 1
ATOM 9376 O O . ASP B 1 569 ? -60.57300 16.38200 -0.87200 1.000 11.95093 2078 ASP D O 1
ATOM 9381 N N . LYS B 1 570 ? -60.27600 14.19300 -1.25300 1.000 12.54925 2079 LYS D N 1
ATOM 9382 C CA . LYS B 1 570 ? -60.96300 14.29300 -2.53100 1.000 13.10713 2079 LYS D CA 1
ATOM 9383 C C . LYS B 1 570 ? -61.63200 12.96500 -2.83100 1.000 11.37154 2079 LYS D C 1
ATOM 9384 O O . LYS B 1 570 ? -61.32300 11.94900 -2.21200 1.000 12.91865 2079 LYS D O 1
ATOM 9390 N N . THR B 1 571 ? -62.56400 12.98300 -3.78400 1.000 10.97859 2080 THR D N 1
ATOM 9391 C CA . THR B 1 571 ? -63.33100 11.78500 -4.10500 1.000 12.61236 2080 THR D CA 1
ATOM 9392 C C . THR B 1 571 ? -63.38400 11.60300 -5.61200 1.000 11.75473 2080 THR D C 1
ATOM 9393 O O . THR B 1 571 ? -63.26500 12.56700 -6.37800 1.000 13.12316 2080 THR D O 1
ATOM 9397 N N . PHE B 1 572 ? -63.55500 10.34700 -6.02400 1.000 12.06213 2081 PHE D N 1
ATOM 9398 C CA . PHE B 1 572 ? -63.54500 9.95600 -7.42700 1.000 11.45277 2081 PHE D CA 1
ATOM 9399 C C . PHE B 1 572 ? -64.80200 9.15300 -7.72300 1.000 13.34232 2081 PHE D C 1
ATOM 9400 O O . PHE B 1 572 ? -65.11400 8.19000 -7.01300 1.000 12.02191 2081 PHE D O 1
ATOM 9408 N N . TRP B 1 573 ? -65.52300 9.56600 -8.77300 1.000 12.67677 2082 TRP D N 1
ATOM 9409 C CA . TRP B 1 573 ? -66.80800 8.99600 -9.14900 1.000 12.75948 2082 TRP D CA 1
ATOM 9410 C C . TRP B 1 573 ? -66.74200 8.57300 -10.60800 1.000 13.11637 2082 TRP D C 1
ATOM 9411 O O . TRP B 1 573 ? -66.08800 9.23600 -11.42000 1.000 15.52243 2082 TRP D O 1
ATOM 9422 N N . LEU B 1 574 ? -67.41900 7.48100 -10.94500 1.000 13.90632 2083 LEU D N 1
ATOM 9423 C CA . LEU B 1 574 ? -67.60000 7.15100 -12.35700 1.000 18.28655 2083 LEU D CA 1
ATOM 9424 C C . LEU B 1 574 ? -68.31400 8.30000 -13.05400 1.000 19.12764 2083 LEU D C 1
ATOM 9425 O O . LEU B 1 574 ? -69.21000 8.92900 -12.48600 1.000 18.05457 2083 LEU D O 1
ATOM 9430 N N . THR B 1 575 ? -67.91900 8.59000 -14.28400 1.000 17.02084 2084 THR D N 1
ATOM 9431 C CA . THR B 1 575 ? -68.44900 9.76400 -14.94800 1.000 16.67198 2084 THR D CA 1
ATOM 9432 C C . THR B 1 575 ? -69.40500 9.36000 -16.06700 1.000 21.56455 2084 THR D C 1
ATOM 9433 O O . THR B 1 575 ? -69.72600 8.18400 -16.27000 1.000 22.68672 2084 THR D O 1
ATOM 9437 N N . THR B 1 576 ? -69.87100 10.35600 -16.78300 1.000 21.74224 2085 THR D N 1
ATOM 9438 C CA . THR B 1 576 ? -70.94300 10.18000 -17.74000 1.000 24.31781 2085 THR D CA 1
ATOM 9439 C C . THR B 1 576 ? -70.42500 10.31400 -19.16200 1.000 27.38957 2085 THR D C 1
ATOM 9440 O O . THR B 1 576 ? -69.23000 10.48400 -19.41600 1.000 33.74594 2085 THR D O 1
ATOM 9444 N N . ASN B 1 577 ? -71.36400 10.23700 -20.09100 1.000 33.35881 2086 ASN D N 1
ATOM 9445 C CA . ASN B 1 577 ? -71.11600 10.46400 -21.50200 1.000 40.65058 2086 ASN D CA 1
ATOM 9446 C C . ASN B 1 577 ? -70.94200 11.93800 -21.84100 1.000 41.69504 2086 ASN D C 1
ATOM 9447 O O . ASN B 1 577 ? -70.68700 12.25800 -23.01100 1.000 46.22803 2086 ASN D O 1
ATOM 9452 N N . ALA B 1 578 ? -71.07800 12.83200 -20.85900 1.000 39.28394 2087 ALA D N 1
ATOM 9453 C CA . ALA B 1 578 ? -71.03800 14.26400 -21.11900 1.000 42.55543 2087 ALA D CA 1
ATOM 9454 C C . ALA B 1 578 ? -69.65100 14.69200 -21.59200 1.000 37.49883 2087 ALA D C 1
ATOM 9455 O O . ALA B 1 578 ? -68.64600 14.00500 -21.37600 1.000 41.44552 2087 ALA D O 1
ATOM 9457 N N . ALA B 1 579 ? -69.61500 15.84600 -22.25200 1.000 39.04419 2088 ALA D N 1
ATOM 9458 C CA . ALA B 1 579 ? -68.41000 16.33000 -22.90700 1.000 42.13148 2088 ALA D CA 1
ATOM 9459 C C . ALA B 1 579 ? -67.42200 16.89100 -21.89300 1.000 41.82962 2088 ALA D C 1
ATOM 9460 O O . ALA B 1 579 ? -67.80500 17.41100 -20.84000 1.000 40.45221 2088 ALA D O 1
ATOM 9462 N N . ILE B 1 580 ? -66.14300 16.79700 -22.23400 1.000 42.11690 2089 ILE D N 1
ATOM 9463 C CA . ILE B 1 580 ? -65.07200 17.20600 -21.31900 1.000 39.68192 2089 ILE D CA 1
ATOM 9464 C C . ILE B 1 580 ? -65.13000 18.71800 -21.12100 1.000 37.02516 2089 ILE D C 1
ATOM 9465 O O . ILE B 1 580 ? -65.23600 19.46900 -22.10700 1.000 38.28591 2089 ILE D O 1
ATOM 9470 N N . PRO B 1 581 ? -65.08200 19.21200 -19.88900 1.000 31.55049 2090 PRO D N 1
ATOM 9471 C CA . PRO B 1 581 ? -65.08200 20.65800 -19.67100 1.000 30.89061 2090 PRO D CA 1
ATOM 9472 C C . PRO B 1 581 ? -63.68200 21.23900 -19.79300 1.000 29.93656 2090 PRO D C 1
ATOM 9473 O O . PRO B 1 581 ? -62.67600 20.54600 -19.64900 1.000 27.22590 2090 PRO D O 1
ATOM 9477 N N . MET B 1 582 ? -63.64200 22.54900 -20.05300 1.000 28.78636 2091 MET D N 1
ATOM 9478 C CA . MET B 1 582 ? -62.38300 23.26800 -20.21800 1.000 29.81685 2091 MET D CA 1
ATOM 9479 C C . MET B 1 582 ? -61.74400 23.63800 -18.89000 1.000 27.72075 2091 MET D C 1
ATOM 9480 O O . MET B 1 582 ? -60.55000 23.94800 -18.85600 1.000 26.99655 2091 MET D O 1
ATOM 9485 N N . MET B 1 583 ? -62.52200 23.62600 -17.81800 1.000 27.38541 2092 MET D N 1
ATOM 9486 C CA A MET B 1 583 ? -62.06900 23.99900 -16.48100 0.426 24.81169 2092 MET D CA 1
ATOM 9487 C CA B MET B 1 583 ? -62.01900 23.92900 -16.48600 0.574 24.79910 2092 MET D CA 1
ATOM 9488 C C . MET B 1 583 ? -62.93400 23.23100 -15.49000 1.000 22.37728 2092 MET D C 1
ATOM 9489 O O . MET B 1 583 ? -63.95900 22.66200 -15.86600 1.000 22.35244 2092 MET D O 1
ATOM 9498 N N . PRO B 1 584 ? -62.54900 23.21800 -14.20300 1.000 21.65780 2093 PRO D N 1
ATOM 9499 C CA . PRO B 1 584 ? -63.37900 22.49200 -13.22900 1.000 19.38229 2093 PRO D CA 1
ATOM 9500 C C . PRO B 1 584 ? -64.81700 22.99200 -13.21400 1.000 21.66539 2093 PRO D C 1
ATOM 9501 O O . PRO B 1 584 ? -65.09100 24.18100 -13.41100 1.000 21.02700 2093 PRO D O 1
ATOM 9505 N N . VAL B 1 585 ? -65.74500 22.06000 -13.00100 1.000 19.13796 2094 VAL D N 1
ATOM 9506 C CA . VAL B 1 585 ? -67.16600 22.38100 -13.01000 1.000 21.33008 2094 VAL D CA 1
ATOM 9507 C C . VAL B 1 585 ? -67.64600 22.56800 -11.58000 1.000 21.57020 2094 VAL D C 1
ATOM 9508 O O . VAL B 1 585 ? -67.10300 21.98400 -10.63900 1.000 19.51382 2094 VAL D O 1
ATOM 9512 N N . GLU B 1 586 ? -68.69800 23.37300 -11.42000 1.000 28.53602 2095 GLU D N 1
ATOM 9513 C CA . GLU B 1 586 ? -69.25000 23.68300 -10.11000 1.000 25.38687 2095 GLU D CA 1
ATOM 9514 C C . GLU B 1 586 ? -70.77300 23.62300 -10.14800 1.000 27.78403 2095 GLU D C 1
ATOM 9515 O O . GLU B 1 586 ? -71.39100 23.64700 -11.21700 1.000 34.82867 2095 GLU D O 1
ATOM 9517 N N . ASN B 1 587 ? -71.36500 23.57400 -8.94800 1.000 33.96758 2096 ASN D N 1
ATOM 9518 C CA . ASN B 1 587 ? -72.80800 23.62200 -8.68000 1.000 31.74996 2096 ASN D CA 1
ATOM 9519 C C . ASN B 1 587 ? -73.69400 22.91600 -9.71300 1.000 30.63703 2096 ASN D C 1
ATOM 9520 O O . ASN B 1 587 ? -73.67400 21.68600 -9.80100 1.000 31.91578 2096 ASN D O 1
ATOM 9525 N N . ILE B 1 588 ? -74.52100 23.65100 -10.46300 1.000 34.02308 2097 ILE D N 1
ATOM 9526 C CA . ILE B 1 588 ? -75.48400 22.97100 -11.32700 1.000 30.68320 2097 ILE D CA 1
ATOM 9527 C C . ILE B 1 588 ? -74.81900 22.23400 -12.48300 1.000 34.21842 2097 ILE D C 1
ATOM 9528 O O . ILE B 1 588 ? -75.49600 21.47800 -13.19400 1.000 32.57828 2097 ILE D O 1
ATOM 9533 N N . GLU B 1 589 ? -73.50200 22.39800 -12.66600 1.000 29.97250 2098 GLU D N 1
ATOM 9534 C CA . GLU B 1 589 ? -72.78200 21.71000 -13.72800 1.000 32.46918 2098 GLU D CA 1
ATOM 9535 C C . GLU B 1 589 ? -72.27700 20.32700 -13.32900 1.000 25.46846 2098 GLU D C 1
ATOM 9536 O O . GLU B 1 589 ? -71.94300 19.53700 -14.21600 1.000 31.75128 2098 GLU D O 1
ATOM 9542 N N . ILE B 1 590 ? -72.20100 20.01400 -12.03400 1.000 29.33116 2099 ILE D N 1
ATOM 9543 C CA . ILE B 1 590 ? -71.54600 18.77200 -11.61600 1.000 24.82359 2099 ILE D CA 1
ATOM 9544 C C . ILE B 1 590 ? -72.41000 17.55400 -11.93100 1.000 26.56181 2099 ILE D C 1
ATOM 9545 O O . ILE B 1 590 ? -71.89200 16.52000 -12.36900 1.000 24.77017 2099 ILE D O 1
ATOM 9550 N N . ARG B 1 591 ? -73.73500 17.65300 -11.72900 1.000 27.39017 2100 ARG D N 1
ATOM 9551 C CA A ARG B 1 591 ? -74.60100 16.47600 -11.83300 0.612 25.05003 2100 ARG D CA 1
ATOM 9552 C CA B ARG B 1 591 ? -74.59100 16.47200 -11.82400 0.388 25.09653 2100 ARG D CA 1
ATOM 9553 C C . ARG B 1 591 ? -74.44900 15.76900 -13.17400 1.000 26.68793 2100 ARG D C 1
ATOM 9554 O O . ARG B 1 591 ? -74.43100 14.53400 -13.23700 1.000 26.01155 2100 ARG D O 1
ATOM 9569 N N . GLN B 1 592 ? -74.33600 16.53200 -14.26800 1.000 25.53785 2101 GLN D N 1
ATOM 9570 C CA . GLN B 1 592 ? -74.23100 15.89900 -15.58100 1.000 29.01884 2101 GLN D CA 1
ATOM 9571 C C . GLN B 1 592 ? -72.95900 15.07000 -15.74400 1.000 25.04449 2101 GLN D C 1
ATOM 9572 O O . GLN B 1 592 ? -72.84300 14.34900 -16.74000 1.000 25.70794 2101 GLN D O 1
ATOM 9578 N N . TYR B 1 593 ? -72.02300 15.13900 -14.78800 1.000 23.69685 2102 TYR D N 1
ATOM 9579 C CA . TYR B 1 593 ? -70.77100 14.39700 -14.84900 1.000 23.39843 2102 TYR D CA 1
ATOM 9580 C C . TYR B 1 593 ? -70.70500 13.20100 -13.90900 1.000 20.77586 2102 TYR D C 1
ATOM 9581 O O . TYR B 1 593 ? -69.68000 12.51400 -13.90100 1.000 21.84309 2102 TYR D O 1
ATOM 9590 N N . ILE B 1 594 ? -71.74100 12.92400 -13.11600 1.000 20.98044 2103 ILE D N 1
ATOM 9591 C CA . ILE B 1 594 ? -71.69500 11.84300 -12.13100 1.000 20.12193 2103 ILE D CA 1
ATOM 9592 C C . ILE B 1 594 ? -72.59900 10.70600 -12.59800 1.000 17.93824 2103 ILE D C 1
ATOM 9593 O O . ILE B 1 594 ? -73.81400 10.88900 -12.74400 1.000 18.95528 2103 ILE D O 1
ATOM 9598 N N . SER B 1 595 ? -72.00400 9.53100 -12.81600 1.000 19.19388 2104 SER D N 1
ATOM 9599 C CA . SER B 1 595 ? -72.76300 8.34300 -13.19700 1.000 17.81967 2104 SER D CA 1
ATOM 9600 C C . SER B 1 595 ? -73.77300 7.97100 -12.11400 1.000 16.84454 2104 SER D C 1
ATOM 9601 O O . SER B 1 595 ? -73.52400 8.13100 -10.91100 1.000 18.71283 2104 SER D O 1
ATOM 9604 N N . ARG B 1 596 ? -74.93300 7.48500 -12.55500 1.000 18.93185 2105 ARG D N 1
ATOM 9605 C CA . ARG B 1 596 ? -75.95100 6.95400 -11.66700 1.000 19.08096 2105 ARG D CA 1
ATOM 9606 C C . ARG B 1 596 ? -75.86700 5.43600 -11.62700 1.000 19.09099 2105 ARG D C 1
ATOM 9607 O O . ARG B 1 596 ? -75.25800 4.79400 -12.48600 1.000 18.79210 2105 ARG D O 1
ATOM 9615 N N . CYS B 1 597 ? -76.53500 4.85700 -10.63500 1.000 18.51171 2106 CYS D N 1
ATOM 9616 C CA . CYS B 1 597 ? -76.48200 3.41600 -10.45100 1.000 19.54125 2106 CYS D CA 1
ATOM 9617 C C . CYS B 1 597 ? -77.78400 2.93900 -9.82900 1.000 23.45526 2106 CYS D C 1
ATOM 9618 O O . CYS B 1 597 ? -78.56500 3.72200 -9.27800 1.000 18.23042 2106 CYS D O 1
ATOM 9621 N N . VAL B 1 598 ? -78.01600 1.63800 -9.93800 1.000 18.19740 2107 VAL D N 1
ATOM 9622 C CA . VAL B 1 598 ? -79.15600 0.99700 -9.30400 1.000 21.52897 2107 VAL D CA 1
ATOM 9623 C C . VAL B 1 598 ? -78.65600 -0.29500 -8.68000 1.000 21.16057 2107 VAL D C 1
ATOM 9624 O O . VAL B 1 598 ? -77.73700 -0.93900 -9.19500 1.000 18.77571 2107 VAL D O 1
ATOM 9628 N N . VAL B 1 599 ? -79.24700 -0.65300 -7.54500 1.000 18.49565 2108 VAL D N 1
ATOM 9629 C CA . VAL B 1 599 ? -78.93400 -1.88600 -6.83100 1.000 20.45836 2108 VAL D CA 1
ATOM 9630 C C . VAL B 1 599 ? -80.17900 -2.76100 -6.85400 1.000 25.54796 2108 VAL D C 1
ATOM 9631 O O . VAL B 1 599 ? -81.26800 -2.30900 -6.48000 1.000 24.06050 2108 VAL D O 1
ATOM 9635 N N . CYS B 1 600 ? -80.02700 -4.00500 -7.31500 1.000 22.48330 2109 CYS D N 1
ATOM 9636 C CA . CYS B 1 600 ? -81.16200 -4.89000 -7.52500 1.000 29.70747 2109 CYS D CA 1
ATOM 9637 C C . CYS B 1 600 ? -80.90700 -6.23800 -6.87100 1.000 27.28352 2109 CYS D C 1
ATOM 9638 O O . CYS B 1 600 ? -79.76400 -6.68200 -6.76300 1.000 26.74503 2109 CYS D O 1
ATOM 9641 N N . GLU B 1 601 ? -81.98100 -6.89300 -6.43400 1.000 25.79931 2110 GLU D N 1
ATOM 9642 C CA . GLU B 1 601 ? -81.86600 -8.25900 -5.94700 1.000 27.52154 2110 GLU D CA 1
ATOM 9643 C C . GLU B 1 601 ? -82.10000 -9.21700 -7.10600 1.000 28.91974 2110 GLU D C 1
ATOM 9644 O O . GLU B 1 601 ? -83.11400 -9.12200 -7.80400 1.000 30.24499 2110 GL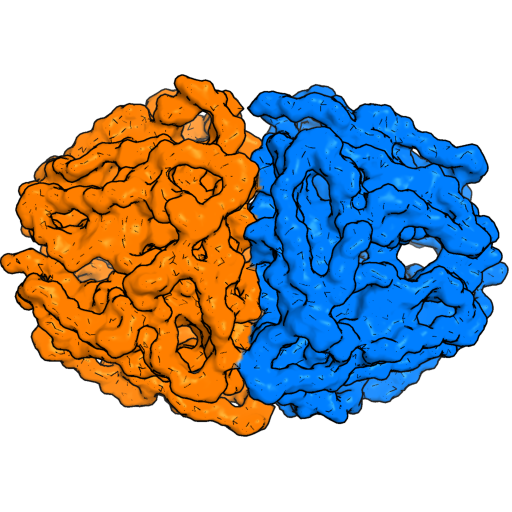U D O 1
ATOM 9650 N N . ALA B 1 602 ? -81.15700 -10.12700 -7.31200 1.000 29.88417 2111 ALA D N 1
ATOM 9651 C CA . ALA B 1 602 ? -81.22700 -11.13700 -8.34600 1.000 30.78385 2111 ALA D CA 1
ATOM 9652 C C . ALA B 1 602 ? -81.55400 -12.49400 -7.73500 1.000 28.37754 2111 ALA D C 1
ATOM 9653 O O . ALA B 1 602 ? -81.25700 -12.74600 -6.56200 1.000 28.14633 2111 ALA D O 1
ATOM 9655 N N . PRO B 1 603 ? -82.17300 -13.39200 -8.50700 1.000 29.08753 2112 PRO D N 1
ATOM 9656 C CA . PRO B 1 603 ? -82.53200 -14.70900 -7.96200 1.000 29.55215 2112 PRO D CA 1
ATOM 9657 C C . PRO B 1 603 ? -81.39400 -15.71900 -7.94100 1.000 32.84506 2112 PRO D C 1
ATOM 9658 O O . PRO B 1 603 ? -81.52000 -16.74700 -7.26000 1.000 33.86083 2112 PRO D O 1
ATOM 9662 N N . ALA B 1 604 ? -80.30200 -15.47400 -8.66100 1.000 28.62385 2113 ALA D N 1
ATOM 9663 C CA . ALA B 1 604 ? -79.15600 -16.37400 -8.66100 1.000 31.47893 2113 ALA D CA 1
ATOM 9664 C C . ALA B 1 604 ? -77.88900 -15.53600 -8.76700 1.000 31.42002 2113 ALA D C 1
ATOM 9665 O O . ALA B 1 604 ? -77.94100 -14.31100 -8.90900 1.000 27.80325 2113 ALA D O 1
ATOM 9667 N N . ASN B 1 605 ? -76.73800 -16.20200 -8.69200 1.000 29.07443 2114 ASN D N 1
ATOM 9668 C CA . ASN B 1 605 ? -75.47900 -15.48000 -8.64500 1.000 29.24717 2114 ASN D CA 1
ATOM 9669 C C . ASN B 1 605 ? -75.11800 -14.91200 -10.01000 1.000 28.17816 2114 ASN D C 1
ATOM 9670 O O . ASN B 1 605 ? -75.58400 -15.37600 -11.05600 1.000 28.19785 2114 ASN D O 1
ATOM 9675 N N . VAL B 1 606 ? -74.25200 -13.90400 -9.98200 1.000 23.97407 2115 VAL D N 1
ATOM 9676 C CA . VAL B 1 606 ? -73.92800 -13.10400 -11.15600 1.000 23.84731 2115 VAL D CA 1
ATOM 9677 C C . VAL B 1 606 ? -72.42000 -12.90800 -11.21000 1.000 26.87630 2115 VAL D C 1
ATOM 9678 O O . VAL B 1 606 ? -71.80200 -12.53200 -10.20800 1.000 27.43529 2115 VAL D O 1
ATOM 9682 N N . ILE B 1 607 ? -71.82400 -13.15400 -12.37900 1.000 25.25289 2116 ILE D N 1
ATOM 9683 C CA . ILE B 1 607 ? -70.39700 -12.93800 -12.57600 1.000 23.58050 2116 ILE D CA 1
ATOM 9684 C C . ILE B 1 607 ? -70.17500 -12.26500 -13.92300 1.000 23.70347 2116 ILE D C 1
ATOM 9685 O O . ILE B 1 607 ? -71.02700 -12.29700 -14.81300 1.000 23.96429 2116 ILE D O 1
ATOM 9690 N N . ALA B 1 608 ? -69.00700 -11.64700 -14.05400 1.000 20.39416 2117 ALA D N 1
ATOM 9691 C CA . ALA B 1 608 ? -68.47800 -11.23900 -15.34200 1.000 21.23747 2117 ALA D CA 1
ATOM 9692 C C . ALA B 1 608 ? -67.56900 -12.33800 -15.86700 1.000 20.82510 2117 ALA D C 1
ATOM 9693 O O . ALA B 1 608 ? -66.81800 -12.95200 -15.10400 1.000 21.70537 2117 ALA D O 1
ATOM 9695 N N . VAL B 1 609 ? -67.63500 -12.58200 -17.17100 1.000 19.20687 2118 VAL D N 1
ATOM 9696 C CA . VAL B 1 609 ? -66.63300 -13.39200 -17.85000 1.000 19.87761 2118 VAL D CA 1
ATOM 9697 C C . VAL B 1 609 ? -65.97400 -12.52800 -18.91500 1.000 20.86069 2118 VAL D C 1
ATOM 9698 O O . VAL B 1 609 ? -66.60400 -11.63000 -19.48200 1.000 21.10968 2118 VAL D O 1
ATOM 9702 N N . HIS B 1 610 ? -64.69300 -12.78800 -19.17000 1.000 19.16738 2119 HIS D N 1
ATOM 9703 C CA . HIS B 1 610 ? -63.87600 -11.96700 -20.05600 1.000 19.44373 2119 HIS D CA 1
ATOM 9704 C C . HIS B 1 610 ? -63.30600 -12.84400 -21.15300 1.000 19.71965 2119 HIS D C 1
ATOM 9705 O O . HIS B 1 610 ? -62.78800 -13.92500 -20.86800 1.000 21.92060 2119 HIS D O 1
ATOM 9712 N N . SER B 1 611 ? -63.40800 -12.37800 -22.40200 1.000 20.21938 2120 SER D N 1
ATOM 9713 C CA . SER B 1 611 ? -62.84500 -13.13400 -23.52100 1.000 20.94842 2120 SER D CA 1
ATOM 9714 C C . SER B 1 611 ? -61.35100 -12.90200 -23.68500 1.000 24.52586 2120 SER D C 1
ATOM 9715 O O . SER B 1 611 ? -60.65400 -13.74800 -24.26500 1.000 23.08322 2120 SER D O 1
ATOM 9718 N N . GLN B 1 612 ? -60.85400 -11.75700 -23.21500 1.000 21.52996 2121 GLN D N 1
ATOM 9719 C CA . GLN B 1 612 ? -59.49800 -11.29100 -23.50900 1.000 21.45670 2121 GLN D CA 1
ATOM 9720 C C . GLN B 1 612 ? -59.26200 -11.19500 -25.01600 1.000 24.51362 2121 GLN D C 1
ATOM 9721 O O . GLN B 1 612 ? -58.13200 -11.32300 -25.49200 1.000 24.16177 2121 GLN D O 1
ATOM 9727 N N . THR B 1 613 ? -60.33800 -10.96400 -25.77200 1.000 21.76747 2122 THR D N 1
ATOM 9728 C CA . THR B 1 613 ? -60.29900 -10.69700 -27.21000 1.000 24.23413 2122 THR D CA 1
ATOM 9729 C C . THR B 1 613 ? -61.38400 -9.67100 -27.53500 1.000 23.63686 2122 THR D C 1
ATOM 9730 O O . THR B 1 613 ? -62.13300 -9.23600 -26.65400 1.000 21.69404 2122 THR D O 1
ATOM 9734 N N . ILE B 1 614 ? -61.49700 -9.30300 -28.81800 1.000 27.13076 2123 ILE D N 1
ATOM 9735 C CA . ILE B 1 614 ? -62.51900 -8.35200 -29.26000 1.000 30.88084 2123 ILE D CA 1
ATOM 9736 C C . ILE B 1 614 ? -63.87200 -9.03900 -29.34200 1.000 28.11635 2123 ILE D C 1
ATOM 9737 O O . ILE B 1 614 ? -64.89600 -8.39700 -29.60800 1.000 30.01608 2123 ILE D O 1
ATOM 9742 N N . GLU B 1 615 ? -63.88100 -10.34800 -29.12400 1.000 27.72041 2124 GLU D N 1
ATOM 9743 C CA . GLU B 1 615 ? -65.11700 -11.10800 -29.14300 1.000 29.63854 2124 GLU D CA 1
ATOM 9744 C C . GLU B 1 615 ? -65.84700 -11.00200 -27.81100 1.000 28.54287 2124 GLU D C 1
ATOM 9745 O O . GLU B 1 615 ? -65.22300 -11.05400 -26.75200 1.000 27.41357 2124 GLU D O 1
ATOM 9751 N N . VAL B 1 616 ? -67.17200 -10.86800 -27.86500 1.000 28.29095 2125 VAL D N 1
ATOM 9752 C CA . VAL B 1 616 ? -67.97500 -10.93500 -26.64400 1.000 27.27808 2125 VAL D CA 1
ATOM 9753 C C . VAL B 1 616 ? -68.02200 -12.39100 -26.19800 1.000 27.16307 2125 VAL D C 1
ATOM 9754 O O . VAL B 1 616 ? -68.43500 -13.25700 -26.98200 1.000 30.97711 2125 VAL D O 1
ATOM 9758 N N . PRO B 1 617 ? -67.61500 -12.71400 -24.97400 1.000 23.19825 2126 PRO D N 1
ATOM 9759 C CA . PRO B 1 617 ? -67.57400 -14.11800 -24.55900 1.000 27.65268 2126 PRO D CA 1
ATOM 9760 C C . PRO B 1 617 ? -68.95300 -14.65800 -24.23200 1.000 30.92130 2126 PRO D C 1
ATOM 9761 O O . PRO B 1 617 ? -69.83000 -13.94300 -23.73800 1.000 29.01269 2126 PRO D O 1
ATOM 9765 N N . ASP B 1 618 ? -69.13000 -15.94500 -24.52200 1.000 30.83632 2127 ASP D N 1
ATOM 9766 C CA A ASP B 1 618 ? -70.36600 -16.60600 -24.15400 0.580 33.27058 2127 ASP D CA 1
ATOM 9767 C CA B ASP B 1 618 ? -70.34600 -16.65700 -24.15000 0.420 33.28021 2127 ASP D CA 1
ATOM 9768 C C . ASP B 1 618 ? -70.44400 -16.78100 -22.64100 1.000 29.91895 2127 ASP D C 1
ATOM 9769 O O . ASP B 1 618 ? -69.43400 -16.91100 -21.94800 1.000 30.77533 2127 ASP D O 1
ATOM 9778 N N . CYS B 1 619 ? -71.66800 -16.78000 -22.13300 1.000 30.45790 2128 CYS D N 1
ATOM 9779 C CA . CYS B 1 619 ? -71.85200 -17.11900 -20.73600 1.000 33.39258 2128 CYS D CA 1
ATOM 9780 C C . CYS B 1 619 ? -71.58400 -18.61400 -20.55100 1.000 32.14936 2128 CYS D C 1
ATOM 9781 O O . CYS B 1 619 ? -71.71200 -19.39100 -21.49700 1.000 33.08584 2128 CYS D O 1
ATOM 9784 N N . PRO B 1 620 ? -71.17600 -19.03600 -19.35400 1.000 34.89256 2129 PRO D N 1
ATOM 9785 C CA . PRO B 1 620 ? -71.00900 -20.47300 -19.10400 1.000 34.26279 2129 PRO D CA 1
ATOM 9786 C C . PRO B 1 620 ? -72.31200 -21.23000 -19.31500 1.000 37.26986 2129 PRO D C 1
ATOM 9787 O O . PRO B 1 620 ? -73.40700 -20.66500 -19.27800 1.000 32.65938 2129 PRO D O 1
ATOM 9791 N N . ASN B 1 621 ? -72.18100 -22.53300 -19.55700 1.000 36.42096 2130 ASN D N 1
ATOM 9792 C CA . ASN B 1 621 ? -73.35700 -23.36900 -19.75700 1.000 39.57045 2130 ASN D CA 1
ATOM 9793 C C . ASN B 1 621 ? -74.24000 -23.33800 -18.51700 1.000 33.05793 2130 ASN D C 1
ATOM 9794 O O . ASN B 1 621 ? -73.76600 -23.54600 -17.39700 1.000 38.16789 2130 ASN D O 1
ATOM 9799 N N . GLY B 1 622 ? -75.52200 -23.04700 -18.71900 1.000 37.14528 2131 GLY D N 1
ATOM 9800 C CA . GLY B 1 622 ? -76.44600 -22.87600 -17.61700 1.000 34.66748 2131 GLY D CA 1
ATOM 9801 C C . GLY B 1 622 ? -76.53900 -21.47000 -17.07000 1.000 33.62302 2131 GLY D C 1
ATOM 9802 O O . GLY B 1 622 ? -77.21700 -21.26200 -16.05600 1.000 36.59665 2131 GLY D O 1
ATOM 9803 N N . TRP B 1 623 ? -75.88200 -20.50100 -17.70500 1.000 32.32266 2132 TRP D N 1
ATOM 9804 C CA . TRP B 1 623 ? -75.92500 -19.09900 -17.30900 1.000 28.80723 2132 TRP D CA 1
ATOM 9805 C C . TRP B 1 623 ? -76.44800 -18.26500 -18.47400 1.000 32.75587 2132 TRP D C 1
ATOM 9806 O O . TRP B 1 623 ? -76.27200 -18.62800 -19.64100 1.000 33.61325 2132 TRP D O 1
ATOM 9817 N N . GLU B 1 624 ? -77.08700 -17.13700 -18.15900 1.000 28.66963 2133 GLU D N 1
ATOM 9818 C CA . GLU B 1 624 ? -77.67200 -16.27600 -19.17800 1.000 31.75417 2133 GLU D CA 1
ATOM 9819 C C . GLU B 1 624 ? -77.15500 -14.85200 -19.02300 1.000 29.07552 2133 GLU D C 1
ATOM 9820 O O . GLU B 1 624 ? -76.93300 -14.36900 -17.91000 1.000 27.53776 2133 GLU D O 1
ATOM 9826 N N . GLY B 1 625 ? -76.97900 -14.17800 -20.15800 1.000 28.36476 2134 GLY D N 1
ATOM 9827 C CA . GLY B 1 625 ? -76.39700 -12.84000 -20.14800 1.000 30.10122 2134 GLY D CA 1
ATOM 9828 C C . GLY B 1 625 ? -77.37700 -11.76700 -19.68900 1.000 27.83560 2134 GLY D C 1
ATOM 9829 O O . GLY B 1 625 ? -78.57400 -11.81400 -19.98500 1.000 29.40461 2134 GLY D O 1
ATOM 9830 N N . LEU B 1 626 ? -76.83800 -10.78000 -18.96900 1.000 25.71376 2135 LEU D N 1
ATOM 9831 C CA . LEU B 1 626 ? -77.54300 -9.58300 -18.51600 1.000 25.08738 2135 LEU D CA 1
ATOM 9832 C C . LEU B 1 626 ? -77.13200 -8.32300 -19.26400 1.000 32.00034 2135 LEU D C 1
ATOM 9833 O O . LEU B 1 626 ? -77.99900 -7.51000 -19.61300 1.000 25.90543 2135 LEU D O 1
ATOM 9838 N N . TRP B 1 627 ? -75.82900 -8.13500 -19.49900 1.000 23.20280 2136 TRP D N 1
ATOM 9839 C CA . TRP B 1 627 ? -75.32000 -7.05800 -20.33700 1.000 23.66666 2136 TRP D CA 1
ATOM 9840 C C . TRP B 1 627 ? -73.92600 -7.43200 -20.82000 1.000 25.20085 2136 TRP D C 1
ATOM 9841 O O . TRP B 1 627 ? -73.31000 -8.38100 -20.32700 1.000 23.15304 2136 TRP D O 1
ATOM 9852 N N . ILE B 1 628 ? -73.43500 -6.66800 -21.79800 1.000 23.12822 2137 ILE D N 1
ATOM 9853 C CA . ILE B 1 628 ? -72.10200 -6.86000 -22.35400 1.000 21.76274 2137 ILE D CA 1
ATOM 9854 C C . ILE B 1 628 ? -71.32100 -5.56400 -22.18600 1.000 24.23620 2137 ILE D C 1
ATOM 9855 O O . ILE B 1 628 ? -71.87600 -4.50700 -21.89400 1.000 25.10750 2137 ILE D O 1
ATOM 9860 N N . GLY B 1 629 ? -70.01600 -5.65200 -22.38400 1.000 20.59031 2138 GLY D N 1
ATOM 9861 C CA . GLY B 1 629 ? -69.22300 -4.45600 -22.22400 1.000 19.92452 2138 GLY D CA 1
ATOM 9862 C C . GLY B 1 629 ? -67.74600 -4.65200 -22.47400 1.000 19.74448 2138 GLY D C 1
ATOM 9863 O O . GLY B 1 629 ? -67.33500 -5.50400 -23.27000 1.000 20.65982 2138 GLY D O 1
ATOM 9864 N N . TYR B 1 630 ? -66.95400 -3.85400 -21.77800 1.000 18.68372 2139 TYR D N 1
ATOM 9865 C CA . TYR B 1 630 ? -65.50900 -3.78300 -21.94400 1.000 18.24124 2139 TYR D CA 1
ATOM 9866 C C . TYR B 1 630 ? -64.82500 -4.14500 -20.63400 1.000 17.39824 2139 TYR D C 1
ATOM 9867 O O . TYR B 1 630 ? -65.26400 -3.72600 -19.55900 1.000 16.93361 2139 TYR D O 1
ATOM 9876 N N . SER B 1 631 ? -63.71400 -4.87900 -20.73000 1.000 17.24192 2140 SER D N 1
ATOM 9877 C CA . SER B 1 631 ? -63.02900 -5.41700 -19.55500 1.000 16.57841 2140 SER D CA 1
ATOM 9878 C C . SER B 1 631 ? -62.20700 -4.33200 -18.86500 1.000 15.77553 2140 SER D C 1
ATOM 9879 O O . SER B 1 631 ? -61.11800 -3.98400 -19.33500 1.000 15.61950 2140 SER D O 1
ATOM 9882 N N . PHE B 1 632 ? -62.70200 -3.84800 -17.72000 1.000 15.30683 2141 PHE D N 1
ATOM 9883 C CA . PHE B 1 632 ? -62.11200 -2.74500 -16.95600 1.000 14.59931 2141 PHE D CA 1
ATOM 9884 C C . PHE B 1 632 ? -61.41400 -3.32700 -15.73000 1.000 14.02334 2141 PHE D C 1
ATOM 9885 O O . PHE B 1 632 ? -62.07800 -3.86300 -14.83900 1.000 14.17969 2141 PHE D O 1
ATOM 9893 N N . LEU B 1 633 ? -60.07800 -3.23300 -15.67700 1.000 13.63947 2142 LEU D N 1
ATOM 9894 C CA . LEU B 1 633 ? -59.31600 -3.88100 -14.60900 1.000 13.19440 2142 LEU D CA 1
ATOM 9895 C C . LEU B 1 633 ? -58.93400 -2.93900 -13.47200 1.000 12.69581 2142 LEU D C 1
ATOM 9896 O O . LEU B 1 633 ? -59.17800 -3.25500 -12.30200 1.000 13.39070 2142 LEU D O 1
ATOM 9901 N N . MET B 1 634 ? -58.31000 -1.80600 -13.77100 1.000 12.39204 2143 MET D N 1
ATOM 9902 C CA . MET B 1 634 ? -57.81200 -0.96100 -12.68800 1.000 11.67434 2143 MET D CA 1
ATOM 9903 C C . MET B 1 634 ? -57.68400 0.48100 -13.17200 1.000 11.92866 2143 MET D C 1
ATOM 9904 O O . MET B 1 634 ? -57.92500 0.80400 -14.34000 1.000 12.07111 2143 MET D O 1
ATOM 9909 N N . HIS B 1 635 ? -57.31200 1.35800 -12.24500 1.000 11.11922 2144 HIS D N 1
ATOM 9910 C CA . HIS B 1 635 ? -57.20900 2.77600 -12.54900 1.000 11.48025 2144 HIS D CA 1
ATOM 9911 C C . HIS B 1 635 ? -56.12600 3.36400 -11.66600 1.000 12.28618 2144 HIS D C 1
ATOM 9912 O O . HIS B 1 635 ? -55.84900 2.84600 -10.57900 1.000 12.44040 2144 HIS D O 1
ATOM 9919 N N . THR B 1 636 ? -55.50600 4.44000 -12.14400 1.000 11.10650 2145 THR D N 1
ATOM 9920 C CA . THR B 1 636 ? -54.61500 5.23700 -11.31600 1.000 10.55828 2145 THR D CA 1
ATOM 9921 C C . THR B 1 636 ? -54.92600 6.71000 -11.53900 1.000 11.07825 2145 THR D C 1
ATOM 9922 O O . THR B 1 636 ? -55.50600 7.09700 -12.56000 1.000 12.21417 2145 THR D O 1
ATOM 9926 N N . ALA B 1 637 ? -54.55600 7.52800 -10.56300 1.000 11.31054 2146 ALA D N 1
ATOM 9927 C CA . ALA B 1 637 ? -54.83200 8.95400 -10.66000 1.000 9.90581 2146 ALA D CA 1
ATOM 9928 C C . ALA B 1 637 ? -53.77200 9.70000 -9.86300 1.000 10.29885 2146 ALA D C 1
ATOM 9929 O O . ALA B 1 637 ? -52.68700 9.17000 -9.59900 1.000 11.77852 2146 ALA D O 1
ATOM 9931 N N . VAL B 1 638 ? -54.09100 10.93500 -9.47400 1.000 11.02184 2147 VAL D N 1
ATOM 9932 C CA . VAL B 1 638 ? -53.08800 11.78700 -8.84900 1.000 9.61343 2147 VAL D CA 1
ATOM 9933 C C . VAL B 1 638 ? -52.61600 11.16500 -7.54200 1.000 11.40962 2147 VAL D C 1
ATOM 9934 O O . VAL B 1 638 ? -53.38300 10.51000 -6.82600 1.000 10.41537 2147 VAL D O 1
ATOM 9938 N N . GLY B 1 639 ? -51.32500 11.34900 -7.24300 1.000 10.66934 2148 GLY D N 1
ATOM 9939 C CA . GLY B 1 639 ? -50.79000 10.94500 -5.94500 1.000 12.43183 2148 GLY D CA 1
ATOM 9940 C C . GLY B 1 639 ? -50.82800 9.44300 -5.74600 1.000 11.55016 2148 GLY D C 1
ATOM 9941 O O . GLY B 1 639 ? -50.41800 8.66700 -6.61600 1.000 11.78052 2148 GLY D O 1
ATOM 9942 N N . ASN B 1 640 ? -51.34100 9.01800 -4.59100 1.000 10.60433 2149 ASN D N 1
ATOM 9943 C CA . ASN B 1 640 ? -51.49200 7.59400 -4.29300 1.000 11.06509 2149 ASN D CA 1
ATOM 9944 C C . ASN B 1 640 ? -52.79200 7.02100 -4.83600 1.000 10.88764 2149 ASN D C 1
ATOM 9945 O O . ASN B 1 640 ? -53.16100 5.89100 -4.48000 1.000 11.41886 2149 ASN D O 1
ATOM 9950 N N . GLY B 1 641 ? -53.48000 7.76800 -5.69100 1.000 11.18763 2150 GLY D N 1
ATOM 9951 C CA . GLY B 1 641 ? -54.78400 7.33800 -6.16600 1.000 11.79533 2150 GLY D CA 1
ATOM 9952 C C . GLY B 1 641 ? -54.69700 6.13700 -7.09400 1.000 11.54011 2150 GLY D C 1
ATOM 9953 O O . GLY B 1 641 ? -53.82400 6.04300 -7.96300 1.000 11.23059 2150 GLY D O 1
ATOM 9954 N N . GLY B 1 642 ? -55.60900 5.19900 -6.88200 1.000 11.53495 2151 GLY D N 1
ATOM 9955 C CA . GLY B 1 642 ? -55.75600 4.07200 -7.77400 1.000 12.11899 2151 GLY D CA 1
ATOM 9956 C C . GLY B 1 642 ? -56.75000 3.09400 -7.18600 1.000 12.50845 2151 GLY D C 1
ATOM 9957 O O . GLY B 1 642 ? -57.37000 3.36100 -6.15500 1.000 11.87253 2151 GLY D O 1
ATOM 9958 N N . GLY B 1 643 ? -56.88000 1.96100 -7.85800 1.000 11.40678 2152 GLY D N 1
ATOM 9959 C CA . GLY B 1 643 ? -57.73600 0.89200 -7.38900 1.000 12.45973 2152 GLY D CA 1
ATOM 9960 C C . GLY B 1 643 ? -58.03800 -0.03900 -8.54600 1.000 11.50627 2152 GLY D C 1
ATOM 9961 O O . GLY B 1 643 ? -57.48500 0.10200 -9.62600 1.000 11.01988 2152 GLY D O 1
ATOM 9962 N N . GLY B 1 644 ? -58.94400 -0.98300 -8.30100 1.000 12.03468 2153 GLY D N 1
ATOM 9963 C CA . GLY B 1 644 ? -59.28700 -1.88700 -9.39000 1.000 13.66351 2153 GLY D CA 1
ATOM 9964 C C . GLY B 1 644 ? -60.42900 -2.80900 -9.03000 1.000 13.68598 2153 GLY D C 1
ATOM 9965 O O . GLY B 1 644 ? -60.89400 -2.85300 -7.88500 1.000 12.01304 2153 GLY D O 1
ATOM 9966 N N . GLN B 1 645 ? -60.84900 -3.57600 -10.02900 1.000 12.09992 2154 GLN D N 1
ATOM 9967 C CA . GLN B 1 645 ? -62.02100 -4.42800 -9.92500 1.000 12.89367 2154 GLN D CA 1
ATOM 9968 C C . GLN B 1 645 ? -61.60500 -5.88800 -9.83300 1.000 13.73484 2154 GLN D C 1
ATOM 9969 O O . GLN B 1 645 ? -60.57900 -6.29900 -10.38800 1.000 14.62573 2154 GLN D O 1
ATOM 9975 N N . ALA B 1 646 ? -62.41700 -6.67700 -9.13000 1.000 15.69069 2155 ALA D N 1
ATOM 9976 C CA . ALA B 1 646 ? -62.25700 -8.12100 -9.18200 1.000 14.49682 2155 ALA D CA 1
ATOM 9977 C C . ALA B 1 646 ? -62.72200 -8.60400 -10.54500 1.000 15.11542 2155 ALA D C 1
ATOM 9978 O O . ALA B 1 646 ? -63.78000 -8.19200 -11.02900 1.000 14.34348 2155 ALA D O 1
ATOM 9980 N N . LEU B 1 647 ? -61.94500 -9.48700 -11.16900 1.000 14.28024 2156 LEU D N 1
ATOM 9981 C CA . LEU B 1 647 ? -62.25800 -9.81900 -12.55700 1.000 15.10295 2156 LEU D CA 1
ATOM 9982 C C . LEU B 1 647 ? -63.51600 -10.67400 -12.70800 1.000 18.88605 2156 LEU D C 1
ATOM 9983 O O . LEU B 1 647 ? -64.03000 -10.78500 -13.82900 1.000 17.52660 2156 LEU D O 1
ATOM 9988 N N . GLN B 1 648 ? -64.03700 -11.26600 -11.62900 1.000 15.68496 2157 GLN D N 1
ATOM 9989 C CA . GLN B 1 648 ? -65.34400 -11.91200 -11.69900 1.000 20.77178 2157 GLN D CA 1
ATOM 9990 C C . GLN B 1 648 ? -66.48900 -10.96700 -11.35900 1.000 19.91373 2157 GLN D C 1
ATOM 9991 O O . GLN B 1 648 ? -67.65800 -11.34700 -11.50800 1.000 19.31347 2157 GLN D O 1
ATOM 9997 N N . SER B 1 649 ? -66.18500 -9.76200 -10.91100 1.000 16.90790 2158 SER D N 1
ATOM 9998 C CA . SER B 1 649 ? -67.21500 -8.81000 -10.51200 1.000 18.49192 2158 SER D CA 1
ATOM 9999 C C . SER B 1 649 ? -67.83800 -8.15600 -11.74300 1.000 15.87077 2158 SER D C 1
ATOM 10000 O O . SER B 1 649 ? -67.13000 -7.84100 -12.69700 1.000 15.81992 2158 SER D O 1
ATOM 10003 N N . PRO B 1 650 ? -69.15600 -7.92000 -11.74300 1.000 17.13042 2159 PRO D N 1
ATOM 10004 C CA . PRO B 1 650 ? -69.74600 -7.11100 -12.82300 1.000 16.64386 2159 PRO D CA 1
ATOM 10005 C C . PRO B 1 650 ? -69.10900 -5.74000 -12.95700 1.000 16.09200 2159 PRO D C 1
ATOM 10006 O O . PRO B 1 650 ? -69.18800 -5.14400 -14.03600 1.000 17.39946 2159 PRO D O 1
ATOM 10010 N N . GLY B 1 651 ? -68.49300 -5.21900 -11.89500 1.000 15.39530 2160 GLY D N 1
ATOM 10011 C CA . GLY B 1 651 ? -67.81100 -3.93500 -11.96700 1.000 15.52191 2160 GLY D CA 1
ATOM 10012 C C . GLY B 1 651 ? -66.61100 -3.92300 -12.88800 1.000 15.69615 2160 GLY D C 1
ATOM 10013 O O . GLY B 1 651 ? -66.13700 -2.84000 -13.26000 1.000 15.01094 2160 GLY D O 1
ATOM 10014 N N . SER B 1 652 ? -66.09900 -5.09700 -13.25900 1.000 14.94036 2161 SER D N 1
ATOM 10015 C CA . SER B 1 652 ? -65.02300 -5.19500 -14.23500 1.000 15.21483 2161 SER D CA 1
ATOM 10016 C C . SER B 1 652 ? -65.54700 -5.20000 -15.66400 1.000 15.64626 2161 SER D C 1
ATOM 10017 O O . SER B 1 652 ? -64.75900 -5.39300 -16.60400 1.000 15.80617 2161 SER D O 1
ATOM 10020 N N . CYS B 1 653 ? -66.86100 -5.01700 -15.85400 1.000 16.71183 2162 CYS D N 1
ATOM 10021 C CA . CYS B 1 653 ? -67.48100 -5.05600 -17.17700 1.000 16.91379 2162 CYS D CA 1
ATOM 10022 C C . CYS B 1 653 ? -68.30700 -3.78500 -17.35700 1.000 18.33175 2162 CYS D C 1
ATOM 10023 O O . CYS B 1 653 ? -69.51400 -3.77900 -17.09000 1.000 19.18576 2162 CYS D O 1
ATOM 10026 N N . LEU B 1 654 ? -67.65900 -2.70600 -17.80000 1.000 16.79328 2163 LEU D N 1
ATOM 10027 C CA . LEU B 1 654 ? -68.36600 -1.45200 -18.05100 1.000 19.60845 2163 LEU D CA 1
ATOM 10028 C C . LEU B 1 654 ? -69.02400 -1.47800 -19.42500 1.000 18.62066 2163 LEU D C 1
ATOM 10029 O O . LEU B 1 654 ? -68.43500 -1.93300 -20.40800 1.000 19.04057 2163 LEU D O 1
ATOM 10034 N N . GLU B 1 655 ? -70.26300 -0.99000 -19.49600 1.000 19.68509 2164 GLU D N 1
ATOM 10035 C CA . GLU B 1 655 ? -70.98400 -1.09800 -20.75900 1.000 19.34564 2164 GLU D CA 1
ATOM 10036 C C . GLU B 1 655 ? -70.45400 -0.13600 -21.81700 1.000 23.35203 2164 GLU D C 1
ATOM 10037 O O . GLU B 1 655 ? -70.61000 -0.40700 -23.01400 1.000 25.97832 2164 GLU D O 1
ATOM 10043 N N . ASP B 1 656 ? -69.80700 0.95400 -21.41100 1.000 20.43907 2165 ASP D N 1
ATOM 10044 C CA . ASP B 1 656 ? -69.27000 1.95500 -22.32900 1.000 26.60246 2165 ASP D CA 1
ATOM 10045 C C . ASP B 1 656 ? -67.76900 2.10000 -22.11200 1.000 19.61809 2165 ASP D C 1
ATOM 10046 O O . ASP B 1 656 ? -67.32300 2.34000 -20.98500 1.000 19.80659 2165 ASP D O 1
ATOM 10051 N N . PHE B 1 657 ? -66.99200 1.97500 -23.18800 1.000 22.47756 2166 PHE D N 1
ATOM 10052 C CA . PHE B 1 657 ? -65.56900 2.28200 -23.10100 1.000 22.21591 2166 PHE D CA 1
ATOM 10053 C C . PHE B 1 657 ? -65.36800 3.79100 -23.03100 1.000 19.42716 2166 PHE D C 1
ATOM 10054 O O . PHE B 1 657 ? -65.89200 4.53800 -23.86100 1.000 22.56820 2166 PHE D O 1
ATOM 10062 N N . ARG B 1 658 ? -64.62400 4.24300 -22.02500 1.000 19.62176 2167 ARG D N 1
ATOM 10063 C CA . ARG B 1 658 ? -64.22000 5.63800 -21.90600 1.000 22.21025 2167 ARG D CA 1
ATOM 10064 C C . ARG B 1 658 ? -62.77400 5.65400 -21.43400 1.000 18.28398 2167 ARG D C 1
ATOM 10065 O O . ARG B 1 658 ? -62.46400 5.06300 -20.39900 1.000 21.53242 2167 ARG D O 1
ATOM 10073 N N . ALA B 1 659 ? -61.89700 6.33100 -22.18400 1.000 22.43755 2168 ALA D N 1
ATOM 10074 C CA . ALA B 1 659 ? -60.49000 6.40400 -21.78600 1.000 18.80890 2168 ALA D CA 1
ATOM 10075 C C . ALA B 1 659 ? -60.31400 7.03200 -20.40900 1.000 20.70998 2168 ALA D C 1
ATOM 10076 O O . ALA B 1 659 ? -59.39400 6.65900 -19.66300 1.000 19.85360 2168 ALA D O 1
ATOM 10078 N N . THR B 1 660 ? -61.17200 7.99000 -20.05200 1.000 18.96180 2169 THR D N 1
ATOM 10079 C CA . THR B 1 660 ? -61.17100 8.59000 -18.72000 1.000 20.99878 2169 THR D CA 1
ATOM 10080 C C . THR B 1 660 ? -62.55500 8.36000 -18.13000 1.000 19.09068 2169 THR D C 1
ATOM 10081 O O . THR B 1 660 ? -63.43400 9.22800 -18.23100 1.000 19.77573 2169 THR D O 1
ATOM 10085 N N . PRO B 1 661 ? -62.79100 7.20500 -17.51300 1.000 17.63603 2170 PRO D N 1
ATOM 10086 C CA . PRO B 1 661 ? -64.14700 6.84600 -17.07300 1.000 17.32284 2170 PRO D CA 1
ATOM 10087 C C . PRO B 1 661 ? -64.53500 7.36800 -15.69900 1.000 17.98996 2170 PRO D C 1
ATOM 10088 O O . PRO B 1 661 ? -65.61600 7.01200 -15.22200 1.000 17.44500 2170 PRO D O 1
ATOM 10092 N N . PHE B 1 662 ? -63.71000 8.20000 -15.06200 1.000 16.21860 2171 PHE D N 1
ATOM 10093 C CA . PHE B 1 662 ? -64.05400 8.74800 -13.75300 1.000 16.08817 2171 PHE D CA 1
ATOM 10094 C C . PHE B 1 662 ? -63.61100 10.20300 -13.67000 1.000 18.00792 2171 PHE D C 1
ATOM 10095 O O . PHE B 1 662 ? -62.79500 10.67500 -14.46800 1.000 15.39484 2171 PHE D O 1
ATOM 10103 N N . ILE B 1 663 ? -64.15900 10.91900 -12.67700 1.000 13.15678 2172 ILE D N 1
ATOM 10104 C CA . ILE B 1 663 ? -63.87400 12.33700 -12.48100 1.000 15.12439 2172 ILE D CA 1
ATOM 10105 C C . ILE B 1 663 ? -63.39100 12.55200 -11.04800 1.000 14.35031 2172 ILE D C 1
ATOM 10106 O O . ILE B 1 663 ? -63.71300 11.77100 -10.14500 1.000 14.13972 2172 ILE D O 1
ATOM 10111 N N . GLU B 1 664 ? -62.57300 13.59200 -10.84800 1.000 13.67414 2173 GLU D N 1
ATOM 10112 C CA . GLU B 1 664 ? -61.96100 13.90100 -9.55300 1.000 13.91037 2173 GLU D CA 1
ATOM 10113 C C . GLU B 1 664 ? -62.65700 15.10700 -8.92900 1.000 14.49357 2173 GLU D C 1
ATOM 10114 O O . GLU B 1 664 ? -62.64000 16.20700 -9.50200 1.000 13.40912 2173 GLU D O 1
ATOM 10120 N N . CYS B 1 665 ? -63.25200 14.91300 -7.75200 1.000 14.05329 2174 CYS D N 1
ATOM 10121 C CA . CYS B 1 665 ? -63.93500 15.98800 -7.04800 1.000 13.36080 2174 CYS D CA 1
ATOM 10122 C C . CYS B 1 665 ? -63.06900 16.48900 -5.89600 1.000 14.17414 2174 CYS D C 1
ATOM 10123 O O . CYS B 1 665 ? -62.69000 15.71600 -5.01100 1.000 14.44039 2174 CYS D O 1
ATOM 10126 N N . ASN B 1 666 ? -62.74400 17.77400 -5.93000 1.000 14.03519 2175 ASN D N 1
ATOM 10127 C CA . ASN B 1 666 ? -62.03200 18.44000 -4.85000 1.000 13.77492 2175 ASN D CA 1
ATOM 10128 C C . ASN B 1 666 ? -62.97800 18.53500 -3.65900 1.000 12.83913 2175 ASN D C 1
ATOM 10129 O O . ASN B 1 666 ? -64.01000 19.20600 -3.73300 1.000 14.88935 2175 ASN D O 1
ATOM 10134 N N . GLY B 1 667 ? -62.65000 17.82500 -2.58300 1.000 12.27523 2176 GLY D N 1
ATOM 10135 C CA . GLY B 1 667 ? -63.59900 17.59000 -1.51000 1.000 13.42685 2176 GLY D CA 1
ATOM 10136 C C . GLY B 1 667 ? -64.20200 18.84200 -0.90000 1.000 13.71880 2176 GLY D C 1
ATOM 10137 O O . GLY B 1 667 ? -65.42200 19.02500 -0.92200 1.000 15.25723 2176 GLY D O 1
ATOM 10138 N N . ALA B 1 668 ? -63.35700 19.72100 -0.35400 1.000 11.86932 2177 ALA D N 1
ATOM 10139 C CA . ALA B 1 668 ? -63.86000 20.90500 0.32400 1.000 13.21325 2177 ALA D CA 1
ATOM 10140 C C . ALA B 1 668 ? -64.21900 22.03200 -0.64500 1.000 15.53997 2177 ALA D C 1
ATOM 10141 O O . ALA B 1 668 ? -65.03000 22.89900 -0.29200 1.000 16.65101 2177 ALA D O 1
ATOM 10143 N N . LYS B 1 669 ? -63.64800 22.03800 -1.85600 1.000 14.65118 2178 LYS D N 1
ATOM 10144 C CA . LYS B 1 669 ? -63.96700 23.09300 -2.80900 1.000 13.26515 2178 LYS D CA 1
ATOM 10145 C C . LYS B 1 669 ? -65.31600 22.85700 -3.47100 1.000 16.64084 2178 LYS D C 1
ATOM 10146 O O . LYS B 1 669 ? -66.00700 23.81900 -3.83800 1.000 18.40440 2178 LYS D O 1
ATOM 10152 N N . GLY B 1 670 ? -65.72600 21.59600 -3.59800 1.000 15.34275 2179 GLY D N 1
ATOM 10153 C CA . GLY B 1 670 ? -67.00800 21.27700 -4.19900 1.000 14.35364 2179 GLY D CA 1
ATOM 10154 C C . GLY B 1 670 ? -67.03600 21.35100 -5.70500 1.000 17.33475 2179 GLY D C 1
ATOM 10155 O O . GLY B 1 670 ? -68.11500 21.52200 -6.28300 1.000 21.99255 2179 GLY D O 1
ATOM 10156 N N . THR B 1 671 ? -65.88100 21.23600 -6.35600 1.000 18.32324 2180 THR D N 1
ATOM 10157 C CA . THR B 1 671 ? -65.75700 21.29300 -7.80600 1.000 17.55564 2180 THR D CA 1
ATOM 10158 C C . THR B 1 671 ? -65.08800 20.00700 -8.28300 1.000 15.55759 2180 THR D C 1
ATOM 10159 O O . THR B 1 671 ? -64.33800 19.36900 -7.53300 1.000 15.70884 2180 THR D O 1
ATOM 10163 N N . CYS B 1 672 ? -65.37100 19.61100 -9.52900 1.000 16.14934 2181 CYS D N 1
ATOM 10164 C CA . CYS B 1 672 ? -64.84300 18.36500 -10.07700 1.000 15.66962 2181 CYS D CA 1
ATOM 10165 C C . CYS B 1 672 ? -64.20200 18.63200 -11.43700 1.000 16.98715 2181 CYS D C 1
ATOM 10166 O O . CYS B 1 672 ? -64.58900 19.56400 -12.14400 1.000 17.68050 2181 CYS D O 1
ATOM 10169 N N . HIS B 1 673 ? -63.21600 17.80900 -11.79900 1.000 14.53135 2182 HIS D N 1
ATOM 10170 C CA . HIS B 1 673 ? -62.52900 18.00400 -13.07200 1.000 14.16361 2182 HIS D CA 1
ATOM 10171 C C . HIS B 1 673 ? -61.84200 16.71000 -13.49700 1.000 14.73210 2182 HIS D C 1
ATOM 10172 O O . HIS B 1 673 ? -61.67700 15.77900 -12.70900 1.000 13.83135 2182 HIS D O 1
ATOM 10179 N N . PHE B 1 674 ? -61.43600 16.67500 -14.76500 1.000 13.86002 2183 PHE D N 1
ATOM 10180 C CA . PHE B 1 674 ? -60.59300 15.62000 -15.31500 1.000 14.18726 2183 PHE D CA 1
ATOM 10181 C C . PHE B 1 674 ? -59.15600 16.12200 -15.41500 1.000 15.90472 2183 PHE D C 1
ATOM 10182 O O . PHE B 1 674 ? -58.92700 17.29100 -15.72600 1.000 15.35169 2183 PHE D O 1
ATOM 10190 N N . TYR B 1 675 ? -58.18800 15.23600 -15.16000 1.000 15.09313 2184 TYR D N 1
ATOM 10191 C CA . TYR B 1 675 ? -56.77900 15.62100 -15.12900 1.000 12.92634 2184 TYR D CA 1
ATOM 10192 C C . TYR B 1 675 ? -55.93900 14.63700 -15.92600 1.000 15.13591 2184 TYR D C 1
ATOM 10193 O O . TYR B 1 675 ? -56.28000 13.46000 -16.03100 1.000 13.65694 2184 TYR D O 1
ATOM 10202 N N . GLU B 1 676 ? -54.80700 15.12100 -16.44700 1.000 12.78534 2185 GLU D N 1
ATOM 10203 C CA . GLU B 1 676 ? -53.91200 14.25700 -17.21400 1.000 13.43327 2185 GLU D CA 1
ATOM 10204 C C . GLU B 1 676 ? -53.26100 13.15800 -16.37600 1.000 12.91689 2185 GLU D C 1
ATOM 10205 O O . GLU B 1 676 ? -52.68500 12.22400 -16.95300 1.000 12.01534 2185 GLU D O 1
ATOM 10211 N N . THR B 1 677 ? -53.34000 13.24200 -15.04800 1.000 11.46914 2186 THR D N 1
ATOM 10212 C CA . THR B 1 677 ? -52.84400 12.19300 -14.17000 1.000 11.99717 2186 THR D CA 1
ATOM 10213 C C . THR B 1 677 ? -53.76700 10.97700 -14.09700 1.000 10.94413 2186 THR D C 1
ATOM 10214 O O . THR B 1 677 ? -53.43300 10.02300 -13.39500 1.000 13.45190 2186 THR D O 1
ATOM 10218 N N . MET B 1 678 ? -54.90600 10.98200 -14.79500 1.000 11.39850 2187 MET D N 1
ATOM 10219 C CA . MET B 1 678 ? -55.86000 9.87700 -14.75200 1.000 11.48070 2187 MET D CA 1
ATOM 10220 C C . MET B 1 678 ? -55.54800 8.83400 -15.82400 1.000 13.19103 2187 MET D C 1
ATOM 10221 O O . MET B 1 678 ? -55.45500 9.16400 -17.01500 1.000 14.03918 2187 MET D O 1
ATOM 10226 N N . THR B 1 679 ? -55.40800 7.57300 -15.40100 1.000 12.25000 2188 THR D N 1
ATOM 10227 C CA . THR B 1 679 ? -55.15500 6.46600 -16.31700 1.000 12.67417 2188 THR D CA 1
ATOM 10228 C C . THR B 1 679 ? -56.18300 5.37000 -16.07000 1.000 11.96875 2188 THR D C 1
ATOM 10229 O O . THR B 1 679 ? -56.49500 5.05700 -14.92200 1.000 13.35480 2188 THR D O 1
ATOM 10233 N N . SER B 1 680 ? -56.72600 4.80300 -17.14100 1.000 12.53736 2189 SER D N 1
ATOM 10234 C CA . SER B 1 680 ? -57.56000 3.61300 -17.02800 1.000 12.72239 2189 SER D CA 1
ATOM 10235 C C . SER B 1 680 ? -56.82700 2.41300 -17.61900 1.000 13.68804 2189 SER D C 1
ATOM 10236 O O . SER B 1 680 ? -56.11200 2.53600 -18.61800 1.000 14.10128 2189 SER D O 1
ATOM 10239 N N . PHE B 1 681 ? -56.98300 1.25800 -16.98200 1.000 12.77727 2190 PHE D N 1
ATOM 10240 C CA . PHE B 1 681 ? -56.36500 0.02800 -17.45500 1.000 13.00225 2190 PHE D CA 1
ATOM 10241 C C . PHE B 1 681 ? -57.45000 -0.96100 -17.83800 1.000 13.52622 2190 PHE D C 1
ATOM 10242 O O . PHE B 1 681 ? -58.31100 -1.28700 -17.01700 1.000 13.41433 2190 PHE D O 1
ATOM 10250 N N . TRP B 1 682 ? -57.39000 -1.45800 -19.06100 1.000 14.13841 2191 TRP D N 1
ATOM 10251 C CA . TRP B 1 682 ? -58.36300 -2.42200 -19.55700 1.000 14.74458 2191 TRP D CA 1
ATOM 10252 C C . TRP B 1 682 ? -57.64500 -3.72400 -19.87200 1.000 14.98710 2191 TRP D C 1
ATOM 10253 O O . TRP B 1 682 ? -56.46200 -3.71800 -20.20700 1.000 15.72924 2191 TRP D O 1
ATOM 10264 N N . MET B 1 683 ? -58.34800 -4.84900 -19.75100 1.000 15.32521 2192 MET D N 1
ATOM 10265 C CA . MET B 1 683 ? -57.75600 -6.09100 -20.23000 1.000 15.72555 2192 MET D CA 1
ATOM 10266 C C . MET B 1 683 ? -57.56300 -5.98500 -21.73600 1.000 17.73225 2192 MET D C 1
ATOM 10267 O O . MET B 1 683 ? -58.40200 -5.42800 -22.45000 1.000 16.83289 2192 MET D O 1
ATOM 10272 N N . TYR B 1 684 ? -56.43200 -6.49100 -22.20800 1.000 16.56064 2193 TYR D N 1
ATOM 10273 C CA . TYR B 1 684 ? -56.00100 -6.31300 -23.58500 1.000 18.14344 2193 TYR D CA 1
ATOM 10274 C C . TYR B 1 684 ? -56.53900 -7.42400 -24.47300 1.000 19.79293 2193 TYR D C 1
ATOM 10275 O O . TYR B 1 684 ? -56.75200 -8.55500 -24.02900 1.000 18.19460 2193 TYR D O 1
ATOM 10284 N N . ASN B 1 685 ? -56.75500 -7.07900 -25.74200 1.000 20.57002 2194 ASN D N 1
ATOM 10285 C CA . ASN B 1 685 ? -57.19900 -8.01700 -26.77200 1.000 20.91760 2194 ASN D CA 1
ATOM 10286 C C . ASN B 1 685 ? -56.01300 -8.88000 -27.18800 1.000 22.72844 2194 ASN D C 1
ATOM 10287 O O . ASN B 1 685 ? -55.15900 -8.44800 -27.96500 1.000 23.47276 2194 ASN D O 1
ATOM 10292 N N . LEU B 1 686 ? -55.97100 -10.11500 -26.69000 1.000 20.41470 2195 LEU D N 1
ATOM 10293 C CA . LEU B 1 686 ? -54.85700 -11.03000 -26.91500 1.000 24.41523 2195 LEU D CA 1
ATOM 10294 C C . LEU B 1 686 ? -55.13300 -12.03300 -28.03000 1.000 32.45965 2195 LEU D C 1
ATOM 10295 O O . LEU B 1 686 ? -54.47800 -13.08100 -28.08400 1.000 30.05547 2195 LEU D O 1
ATOM 10300 N N . GLU B 1 687 ? -56.08100 -11.73000 -28.92200 1.000 29.30136 2196 GLU D N 1
ATOM 10301 C CA . GLU B 1 687 ? -56.58100 -12.73600 -29.85500 1.000 31.34272 2196 GLU D CA 1
ATOM 10302 C C . GLU B 1 687 ? -55.46300 -13.33300 -30.70300 1.000 35.42808 2196 GLU D C 1
ATOM 10303 O O . GLU B 1 687 ? -55.41200 -14.55400 -30.89900 1.000 37.54944 2196 GLU D O 1
ATOM 10309 N N . SER B 1 688 ? -54.55800 -12.49800 -31.21000 1.000 32.97196 2197 SER D N 1
ATOM 10310 C CA . SER B 1 688 ? -53.47800 -12.95800 -32.07300 1.000 37.48592 2197 SER D CA 1
ATOM 10311 C C . SER B 1 688 ? -52.13600 -13.01200 -31.34500 1.000 42.50444 2197 SER D C 1
ATOM 10312 O O . SER B 1 688 ? -51.08000 -12.96300 -31.98700 1.000 43.01552 2197 SER D O 1
ATOM 10315 N N . SER B 1 689 ? -52.15900 -13.09800 -30.02000 1.000 37.70858 2198 SER D N 1
ATOM 10316 C CA . SER B 1 689 ? -50.96000 -13.31500 -29.22500 1.000 34.76413 2198 SER D CA 1
ATOM 10317 C C . SER B 1 689 ? -50.86900 -14.78800 -28.85800 1.000 33.74316 2198 SER D C 1
ATOM 10318 O O . SER B 1 689 ? -51.86900 -15.40300 -28.47500 1.000 36.16583 2198 SER D O 1
ATOM 10321 N N . GLN B 1 690 ? -49.67500 -15.35100 -28.98500 1.000 35.11101 2199 GLN D N 1
ATOM 10322 C CA . GLN B 1 690 ? -49.43400 -16.65100 -28.38400 1.000 30.99588 2199 GLN D CA 1
ATOM 10323 C C . GLN B 1 690 ? -49.21900 -16.48100 -26.87900 1.000 28.16262 2199 GLN D C 1
ATOM 10324 O O . GLN B 1 690 ? -48.78000 -15.41900 -26.43500 1.000 27.13839 2199 GLN D O 1
ATOM 10330 N N . PRO B 1 691 ? -49.52800 -17.51200 -26.07700 1.000 26.99666 2200 PRO D N 1
ATOM 10331 C CA . PRO B 1 691 ? -49.53300 -17.32700 -24.60800 1.000 30.67673 2200 PRO D CA 1
ATOM 10332 C C . PRO B 1 691 ? -48.27000 -16.69800 -24.04300 1.000 27.48468 2200 PRO D C 1
ATOM 10333 O O . PRO B 1 691 ? -48.33700 -15.72000 -23.28300 1.000 26.27296 2200 PRO D O 1
ATOM 10337 N N . PHE B 1 692 ? -47.10400 -17.22200 -24.40000 1.000 28.38750 2201 PHE D N 1
ATOM 10338 C CA . PHE B 1 692 ? -45.86600 -16.75100 -23.80200 1.000 26.09341 2201 PHE D CA 1
ATOM 10339 C C . PHE B 1 692 ? -45.09100 -15.83600 -24.73900 1.000 30.75867 2201 PHE D C 1
ATOM 10340 O O . PHE B 1 692 ? -43.90800 -15.55800 -24.50700 1.000 28.43426 2201 PHE D O 1
ATOM 10348 N N . GLU B 1 693 ? -45.76800 -15.32700 -25.76200 1.000 26.16225 2202 GLU D N 1
ATOM 10349 C CA . GLU B 1 693 ? -45.20800 -14.33600 -26.66400 1.000 29.61701 2202 GLU D CA 1
ATOM 10350 C C . GLU B 1 693 ? -44.84600 -13.05600 -25.91800 1.000 28.71628 2202 GLU D C 1
ATOM 10351 O O . GLU B 1 693 ? -45.55700 -12.61900 -25.00900 1.000 29.00716 2202 GLU D O 1
ATOM 10357 N N . ARG B 1 694 ? -43.73400 -12.46000 -26.30500 1.000 28.03471 2203 ARG D N 1
ATOM 10358 C CA . ARG B 1 694 ? -43.35400 -11.16300 -25.76300 1.000 25.82240 2203 ARG D CA 1
ATOM 10359 C C . ARG B 1 694 ? -44.32000 -10.08600 -26.25200 1.000 25.92683 2203 ARG D C 1
ATOM 10360 O O . ARG B 1 694 ? -44.57100 -9.99200 -27.45800 1.000 27.39425 2203 ARG D O 1
ATOM 10368 N N . PRO B 1 695 ? -44.88300 -9.26500 -25.36200 1.000 24.13108 2204 PRO D N 1
ATOM 10369 C CA . PRO B 1 695 ? -45.75000 -8.17200 -25.82000 1.000 23.93718 2204 PRO D CA 1
ATOM 10370 C C . PRO B 1 695 ? -44.99000 -7.20400 -26.71600 1.000 24.92644 2204 PRO D C 1
ATOM 10371 O O . PRO B 1 695 ? -43.83100 -6.87000 -26.46200 1.000 31.00497 2204 PRO D O 1
ATOM 10375 N N . GLN B 1 696 ? -45.65400 -6.76300 -27.78000 1.000 25.86123 2205 GLN D N 1
ATOM 10376 C CA . GLN B 1 696 ? -45.08700 -5.81800 -28.73300 1.000 28.85610 2205 GLN D CA 1
ATOM 10377 C C . GLN B 1 696 ? -45.59200 -4.41800 -28.39700 1.000 25.42740 2205 GLN D C 1
ATOM 10378 O O . GLN B 1 696 ? -46.80600 -4.18700 -28.37400 1.000 23.78558 2205 GLN D O 1
ATOM 10384 N N . GLN B 1 697 ? -44.66500 -3.49700 -28.13200 1.000 22.04794 2206 GLN D N 1
ATOM 10385 C CA . GLN B 1 697 ? -45.03500 -2.11200 -27.86400 1.000 24.51029 2206 GLN D CA 1
ATOM 10386 C C . GLN B 1 697 ? -45.89300 -1.56900 -28.99500 1.000 29.47230 2206 GLN D C 1
ATOM 10387 O O . GLN B 1 697 ? -45.57100 -1.74300 -30.17500 1.000 25.09459 2206 GLN D O 1
ATOM 10393 N N . GLN B 1 698 ? -46.98200 -0.89800 -28.63100 1.000 24.36347 2207 GLN D N 1
ATOM 10394 C CA . GLN B 1 698 ? -47.81600 -0.24600 -29.62900 1.000 25.31698 2207 GLN D CA 1
ATOM 10395 C C . GLN B 1 698 ? -48.42600 1.01400 -29.03700 1.000 24.45703 2207 GLN D C 1
ATOM 10396 O O . GLN B 1 698 ? -48.92300 1.00000 -27.90500 1.000 20.02650 2207 GLN D O 1
ATOM 10402 N N . THR B 1 699 ? -48.34300 2.10500 -29.79700 1.000 25.10571 2208 THR D N 1
ATOM 10403 C CA . THR B 1 699 ? -49.06300 3.33400 -29.49700 1.000 26.95313 2208 THR D CA 1
ATOM 10404 C C . THR B 1 699 ? -50.38000 3.29800 -30.26100 1.000 25.05327 2208 THR D C 1
ATOM 10405 O O . THR B 1 699 ? -50.38700 3.16800 -31.48900 1.000 23.34760 2208 THR D O 1
ATOM 10409 N N . ILE B 1 700 ? -51.48900 3.40000 -29.54500 1.000 23.78054 2209 ILE D N 1
ATOM 10410 C CA . ILE B 1 700 ? -52.80600 3.16200 -30.12200 1.000 26.05117 2209 ILE D CA 1
ATOM 10411 C C . ILE B 1 700 ? -53.56700 4.48100 -30.09900 1.000 26.64640 2209 ILE D C 1
ATOM 10412 O O . ILE B 1 700 ? -53.91600 4.98600 -29.02700 1.000 24.75141 2209 ILE D O 1
ATOM 10417 N N . LYS B 1 701 ? -53.82000 5.05400 -31.27200 1.000 25.18470 2210 LYS D N 1
ATOM 10418 C CA . LYS B 1 701 ? -54.43800 6.36900 -31.30500 1.000 28.03239 2210 LYS D CA 1
ATOM 10419 C C . LYS B 1 701 ? -55.95700 6.23900 -31.32700 1.000 30.01573 2210 LYS D C 1
ATOM 10420 O O . LYS B 1 701 ? -56.51100 5.18000 -31.63700 1.000 25.66970 2210 LYS D O 1
ATOM 10426 N N . ALA B 1 702 ? -56.62600 7.33700 -30.97200 1.000 28.37812 2211 ALA D N 1
ATOM 10427 C CA . ALA B 1 702 ? -58.07900 7.38400 -31.05000 1.000 28.20931 2211 ALA D CA 1
ATOM 10428 C C . ALA B 1 702 ? -58.53600 7.00700 -32.45100 1.000 31.71519 2211 ALA D C 1
ATOM 10429 O O . ALA B 1 702 ? -57.95400 7.43900 -33.45000 1.000 32.29971 2211 ALA D O 1
ATOM 10431 N N . GLY B 1 703 ? -59.58200 6.18900 -32.51700 1.000 27.47846 2212 GLY D N 1
ATOM 10432 C CA . GLY B 1 703 ? -60.01300 5.56700 -33.74600 1.000 27.25112 2212 GLY D CA 1
ATOM 10433 C C . GLY B 1 703 ? -59.78500 4.07600 -33.76800 1.000 27.17878 2212 GLY D C 1
ATOM 10434 O O . GLY B 1 703 ? -60.37500 3.38100 -34.60400 1.000 24.47120 2212 GLY D O 1
ATOM 10435 N N . GLU B 1 704 ? -58.93300 3.56100 -32.87600 1.000 25.70137 2213 GLU D N 1
ATOM 10436 C CA . GLU B 1 704 ? -58.77700 2.11700 -32.78900 1.000 27.97608 2213 GLU D CA 1
ATOM 10437 C C . GLU B 1 704 ? -58.53500 1.65200 -31.35900 1.000 25.01773 2213 GLU D C 1
ATOM 10438 O O . GLU B 1 704 ? -58.14800 0.50000 -31.15400 1.000 29.77123 2213 GLU D O 1
ATOM 10444 N N . ARG B 1 705 ? -58.77000 2.50600 -30.36400 1.000 24.21473 2214 ARG D N 1
ATOM 10445 C CA . ARG B 1 705 ? -58.53200 2.09600 -28.98400 1.000 23.71202 2214 ARG D CA 1
ATOM 10446 C C . ARG B 1 705 ? -59.45700 0.95400 -28.58300 1.000 27.70391 2214 ARG D C 1
ATOM 10447 O O . ARG B 1 705 ? -59.01000 -0.03200 -27.98700 1.000 25.03517 2214 ARG D O 1
ATOM 10455 N N . GLN B 1 706 ? -60.74900 1.06800 -28.91800 1.000 26.16080 2215 GLN D N 1
ATOM 10456 C CA . GLN B 1 706 ? -61.73000 0.03900 -28.56900 1.000 27.96503 2215 GLN D CA 1
ATOM 10457 C C . GLN B 1 706 ? -61.39200 -1.32100 -29.16800 1.000 26.89514 2215 GLN D C 1
ATOM 10458 O O . GLN B 1 706 ? -61.70700 -2.35600 -28.56800 1.000 26.73609 2215 GLN D O 1
ATOM 10464 N N . SER B 1 707 ? -60.80100 -1.34600 -30.35700 1.000 27.03616 2216 SER D N 1
ATOM 10465 C CA . SER B 1 707 ? -60.46600 -2.61200 -31.00300 1.000 27.77667 2216 SER D CA 1
ATOM 10466 C C . SER B 1 707 ? -59.27700 -3.32400 -30.35900 1.000 25.10281 2216 SER D C 1
ATOM 10467 O O . SER B 1 707 ? -58.91200 -4.41400 -30.81400 1.000 26.81113 2216 SER D O 1
ATOM 10470 N N . HIS B 1 708 ? -58.65000 -2.73800 -29.34500 1.000 22.92372 2217 HIS D N 1
ATOM 10471 C CA . HIS B 1 708 ? -57.58900 -3.40800 -28.60300 1.000 20.66579 2217 HIS D CA 1
ATOM 10472 C C . HIS B 1 708 ? -58.02500 -3.79600 -27.19800 1.000 21.44269 2217 HIS D C 1
ATOM 10473 O O . HIS B 1 708 ? -57.18400 -4.20700 -26.39300 1.000 21.13307 2217 HIS D O 1
ATOM 10480 N N . VAL B 1 709 ? -59.31600 -3.69200 -26.88700 1.000 19.88261 2218 VAL D N 1
ATOM 10481 C CA . VAL B 1 709 ? -59.82700 -3.89700 -25.53600 1.000 20.94149 2218 VAL D CA 1
ATOM 10482 C C . VAL B 1 709 ? -60.62500 -5.19400 -25.48100 1.000 19.24100 2218 VAL D C 1
ATOM 10483 O O . VAL B 1 709 ? -61.54700 -5.40100 -26.28300 1.000 20.93789 2218 VAL D O 1
ATOM 10487 N N . SER B 1 710 ? -60.27900 -6.04700 -24.51200 1.000 18.58901 2219 SER D N 1
ATOM 10488 C CA . SER B 1 710 ? -61.04200 -7.25400 -24.19500 1.000 18.91265 2219 SER D CA 1
ATOM 10489 C C . SER B 1 710 ? -62.50500 -6.92400 -23.91600 1.000 19.07689 2219 SER D C 1
ATOM 10490 O O . SER B 1 710 ? -62.83100 -5.87400 -23.35300 1.000 18.59515 2219 SER D O 1
ATOM 10493 N N . ARG B 1 711 ? -63.39100 -7.84900 -24.28300 1.000 19.80063 2220 ARG D N 1
ATOM 10494 C CA . ARG B 1 711 ? -64.82100 -7.69100 -24.06800 1.000 20.08943 2220 ARG D CA 1
ATOM 10495 C C . ARG B 1 711 ? -65.30800 -8.66300 -22.99900 1.000 20.63625 2220 ARG D C 1
ATOM 10496 O O . ARG B 1 711 ? -64.62800 -9.63100 -22.64000 1.000 19.78860 2220 ARG D O 1
ATOM 10504 N N . CYS B 1 712 ? -66.50700 -8.40000 -22.49000 1.000 21.23710 2221 CYS D N 1
ATOM 10505 C CA . CYS B 1 712 ? -67.00800 -9.18600 -21.37800 1.000 19.79781 2221 CYS D CA 1
ATOM 10506 C C . CYS B 1 712 ? -68.51800 -9.31200 -21.47900 1.000 21.76450 2221 CYS D C 1
ATOM 10507 O O . CYS B 1 712 ? -69.18700 -8.56100 -22.19800 1.000 20.87984 2221 CYS D O 1
ATOM 10510 N N . GLN B 1 713 ? -69.04500 -10.29100 -20.75400 1.000 21.39023 2222 GLN D N 1
ATOM 10511 C CA . GLN B 1 713 ? -70.47900 -10.43800 -20.57400 1.000 22.33564 2222 GLN D CA 1
ATOM 10512 C C . GLN B 1 713 ? -70.74200 -10.72300 -19.10600 1.000 23.01456 2222 GLN D C 1
ATOM 10513 O O . GLN B 1 713 ? -69.99600 -11.46900 -18.46100 1.000 20.74164 2222 GLN D O 1
ATOM 10519 N N . VAL B 1 714 ? -71.76800 -10.08300 -18.56800 1.000 20.68999 2223 VAL D N 1
ATOM 10520 C CA . VAL B 1 714 ? -72.20100 -10.32000 -17.20200 1.000 20.26221 2223 VAL D CA 1
ATOM 10521 C C . VAL B 1 714 ? -73.32800 -11.33900 -17.26100 1.000 24.88029 2223 VAL D C 1
ATOM 10522 O O . VAL B 1 714 ? -74.28300 -11.17500 -18.02800 1.000 24.95681 2223 VAL D O 1
ATOM 10526 N N . CYS B 1 715 ? -73.19400 -12.41300 -16.48500 1.000 22.28643 2224 CYS D N 1
ATOM 10527 C CA . CYS B 1 715 ? -73.98600 -13.62300 -16.65800 1.000 25.91983 2224 CYS D CA 1
ATOM 10528 C C . CYS B 1 715 ? -74.60500 -14.02200 -15.33200 1.000 23.59622 2224 CYS D C 1
ATOM 10529 O O . CYS B 1 715 ? -73.96000 -13.91100 -14.28900 1.000 25.06347 2224 CYS D O 1
ATOM 10532 N N . MET B 1 716 ? -75.84900 -14.49200 -15.36900 1.000 25.17823 2225 MET D N 1
ATOM 10533 C CA . MET B 1 716 ? -76.54100 -14.94900 -14.17300 1.000 24.37010 2225 MET D CA 1
ATOM 10534 C C . MET B 1 716 ? -76.86400 -16.42600 -14.32200 1.000 28.74773 2225 MET D C 1
ATOM 10535 O O . MET B 1 716 ? -77.31600 -16.86100 -15.38600 1.000 26.47492 2225 MET D O 1
ATOM 10540 N N . LYS B 1 717 ? -76.62300 -17.19600 -13.26100 1.000 24.59466 2226 LYS D N 1
ATOM 10541 C CA . LYS B 1 717 ? -76.96600 -18.61300 -13.29800 1.000 31.17797 2226 LYS D CA 1
ATOM 10542 C C . LYS B 1 717 ? -78.45100 -18.76200 -13.61300 1.000 32.70350 2226 LYS D C 1
ATOM 10543 O O . LYS B 1 717 ? -79.29300 -18.14300 -12.95800 1.000 30.18181 2226 LYS D O 1
ATOM 10549 N N . ASN B 1 718 ? -78.75000 -19.58200 -14.62500 1.000 32.49219 2227 ASN D N 1
ATOM 10550 C CA . ASN B 1 718 ? -80.05200 -19.69600 -15.31300 1.000 40.31785 2227 ASN D CA 1
ATOM 10551 C C . ASN B 1 718 ? -81.24300 -18.95400 -14.69900 1.000 51.89653 2227 ASN D C 1
ATOM 10552 O O . ASN B 1 718 ? -82.30800 -18.83900 -15.32300 1.000 58.98257 2227 ASN D O 1
#

Solvent-accessible surface area: 40331 Å² total; per-residue (Å²): 75,0,20,28,11,2,62,18,33,2,20,76,92,60,18,71,30,54,105,77,25,73,103,34,46,42,0,17,0,1,0,4,2,15,0,10,71,49,15,17,37,4,61,0,7,10,9,3,0,4,4,59,80,3,5,3,7,0,3,1,26,0,9,34,65,82,28,0,34,7,5,11,21,6,14,3,0,2,0,0,3,6,104,40,86,81,24,166,109,15,4,102,75,132,78,0,112,78,14,0,0,31,0,0,0,5,21,0,76,5,22,16,0,2,9,16,6,1,4,91,100,50,10,113,28,22,144,29,17,88,37,38,24,77,0,34,0,0,2,1,0,2,1,5,19,45,20,0,4,19,3,31,1,32,11,15,2,0,2,7,76,53,14,32,8,14,0,0,0,3,0,8,0,3,20,3,20,1,9,13,22,32,7,1,6,0,3,0,0,17,24,9,97,96,61,126,78,14,83,110,10,132,59,77,17,1,70,60,67,93,25,67,50,37,0,0,42,0,29,0,0,12,25,122,78,44,0,20,17,2,1,40,13,26,1,34,72,131,56,22,147,29,13,82,98,18,110,105,39,45,92,0,37,0,0,1,0,1,3,0,5,7,54,9,24,27,2,22,2,4,58,3,1,0,1,9,88,96,16,14,2,5,0,2,2,17,0,12,28,50,69,25,0,7,6,13,6,15,12,10,16,0,0,0,0,0,9,73,63,97,51,45,155,77,50,41,18,14,124,16,137,82,0,74,93,8,1,0,38,0,3,0,0,19,3,68,10,66,24,7,2,21,22,17,0,9,114,74,83,22,123,15,16,74,23,8,36,110,19,16,40,1,34,0,1,0,0,1,0,3,4,11,10,14,1,2,19,2,55,4,26,12,13,2,0,2,6,49,88,25,36,6,29,3,2,0,4,0,0,4,31,4,25,0,6,24,19,45,5,4,13,0,1,0,1,0,14,7,74,116,131,44,25,22,52,84,12,162,68,79,32,20,63,10,118,34,48,64,42,3,0,38,0,0,0,0,15,39,157,139,66,24,1,8,25,4,2,40,20,28,2,18,88,96,68,23,77,24,34,102,78,24,81,98,36,47,43,0,15,0,1,0,0,0,0,0,12,29,54,6,22,28,2,41,0,11,12,10,3,0,3,8,47,41,0,3,4,7,1,3,3,26,2,10,19,80,94,24,3,37,13,6,4,38,16,20,8,0,0,0,0,3,8,102,34,84,83,24,133,102,20,12,79,55,94,90,2,108,80,16,0,0,38,0,0,0,0,8,0,71,8,23,18,7,1,15,28,23,2,22,95,125,56,19,127,25,18,149,64,20,64,41,37,25,80,0,36,0,0,1,0,0,5,4,15,4,44,3,0,2,13,1,25,11,40,12,17,2,0,2,7,82,53,21,38,12,17,1,1,0,4,0,5,0,11,35,1,4,1,10,6,16,12,22,2,8,0,0,0,2,16,29,4,59,115,38,130,58,12,81,140,8,127,54,77,21,5,103,55,61,104,20,68,43,35,0,0,40,0,30,0,0,29,81,133,17,2,20,29,3,2,30,20,30,2,27,83,99,59,25,77,29,34,112,72,23,84,97,35,46,42,0,24,0,1,0,4,2,15,0,9,74,51,15,17,36,4,58,1,10,10,10,3,0,4,4,57,79,4,5,1,7,1,4,0,27,0,10,44,78,89,46,0,30,7,5,4,21,8,15,3,0,1,0,0,3,9,107,31,85,87,24,95,80,22,6,82,79,98,96,0,112,69,11,1,0,43,0,0,0,0,16,1,59,8,21,16,0,2,11,18,18,1,13,72,126,57,20,130,23,19,146,46,19,43,42,38,30,78,0,37,0,0,2,0,0,1,2,6,18,44,20,0,3,19,4,30,1,34,12,16,3,0,2,8,84,55,21,45,7,14,0,0,0,3,0,11,0,3,39,0,15,1,9,12,21,35,6,1,6,0,2,0,0,17,15,11,89,96,49,108,59,18,109,154,14,116,81,78,18,2,57,59,67,86,22,73,50,46,0,0,38,0,28,0,0,26,23,137,83,70,0,16,18,2,1,41,14,26,1,39,90,130,42,17,140,30,14,79,93,14,92,105,35,34,80,0,35,0,0,1,0,1,3,0,6,7,54,9,24,30,3,21,1,5,62,2,1,0,1,9,101,88,2,9,6,5,0,4,2,17,0,13,27,55,70,22,0,8,6,13,10,14,11,10,15,0,1,0,0,0,9,73,66,98,56,47,184,90,48,40,20,9,80,23,195,76,2,84,87,8,1,0,36,0,2,0,0,23,4,64,5,62,23,7,2,17,24,20,0,22,119,77,86,24,132,27,24,75,34,14,21,109,21,17,36,0,35,0,0,0,0,7,1,5,4,13,11,13,1,2,19,1,55,8,23,13,10,2,0,2,6,70,91,29,39,6,30,3,7,0,5,0,0,6,28,2,20,0,5,28,27,36,5,9,12,0,1,0,4,0,16,5,87,112,141,56,22,27,86,106,17,197,62,71,20,13,95,58,112,26,65,51,29,0,0,41,0,0,0,0,12,40,170,131,79,3,2,9,22,13,2,59,14,27,2,22,84,90,61,18,67,27,34,106,74,21,84,99,37,43,44,0,9,0,1,0,0,0,1,0,13,29,54,6,20,29,2,40,1,10,13,9,4,0,3,6,51,52,0,3,4,7,1,3,3,27,3,4,26,77,83,12,0,34,10,8,3,40,16,20,8,0,0,0,0,4,6,104,32,75,112,21,132,95,23,6,32,86,162,82,2,101,69,14,0,0,28,0,0,0,5,12,1,58,10,18,17,10,1,14,26,22,1,18,76,118,54,18,131,20,22,155,42,19,84,40,41,25,94,5,36,0,0,1,0,0,5,4,14,4,42,3,0,3,13,0,24,10,41,12,14,2,0,2,7,52,54,18,54,14,21,1,0,0,4,0,5,0,10,32,9,14,1,10,14,17,13,23,1,6,0,0,0,2,20,16,3,84,108,30,135,64,14,66,110,10,146,44,69,31,0,129,33,79,66,46,91,52,28,0,0,43,0,28,0,0,13,19,123

InterPro domains:
  IPR001442 Collagen IV, non-collagenous [PF01413] (1557-1660)
  IPR001442 Collagen IV, non-collagenous [PF01413] (1664-1776)
  IPR001442 Collagen IV, non-collagenous [PS51403] (1555-1778)
  IPR001442 Collagen IV, non-collagenous [SM00111] (1555-1662)
  IPR001442 Collagen IV, non-collagenous [SM00111] (1663-1777)
  IPR008160 Collagen triple helix repeat [PF01391] (89-146)
  IPR008160 Collagen triple helix repeat [PF01391] (340-394)
  IPR008160 Collagen triple helix repeat [PF01391] (434-491)
  IPR008160 Collagen triple helix repeat [PF01391] (585-641)
  IPR008160 Collagen triple helix repeat [PF01391] (654-710)
  IPR008160 Collagen triple helix repeat [PF01391] (762-819)
  IPR008160 Collagen triple helix repeat [PF01391] (854-912)
  IPR008160 Collagen triple helix repeat [PF01391] (1001-1058)
  IPR008160 Collagen triple helix repeat [PF01391] (1101-1156)
  IPR008160 Collagen triple helix repeat [PF01391] (1491-1547)
  IPR016187 C-type lectin fold [SSF56436] (1554-1661)
  IPR016187 C-type lectin fold [SSF56436] (1664-1777)
  IPR036954 Collagen IV, non-collagenous domain superfamily [G3DSA:2.170.240.10] (1552-1779)
  IPR050149 Collagen superfamily [PTHR24023] (1225-1545)

Sequence (1350 aa):
TGILITRHSQSETVPACSAGHTELWTGYSLLYVDGNDYAHNQDLGSSPGSCVPRFSTLPVLSSCGQNNVCNYASRNNDKTFWLTTNAAIPMMPVENIEIRQYISRCVVCEAPANVIAVHSQTIEVPDCPNGWEGLWIGYSFLMHTAVGNGGGGQALQSPGSCLEDDFRRATPFIECNGAKGTCHFYETMTSFWMYNLESSQPFERPQQQTIKAGERQSHVSRCQVCMKNSRGFIFARHSQSVHVPQCPANTNNLLWEGYSLSSGNVAASRAVGQDLGQSGSCMMRFTTMPYMLCDITNVCHFAQNNDDSLWLLSTAEPMPMTMTPIIQGRDLMKYISRCVVCETTTRIIALHSQSMSIPDCPGGWEEMWTGYSYFMSTLDNVGGVGQNLVSPGSCLEEFRAQPVIECHGHGRCNYYDALASFWLTVIEEQDQFVQPRQQTLKKADFTSKISRCTVCRRRYLTGILITRHSQSETVPACSSAGHTELWTGYSLLYVDGNDYAHNQDLGSPGSSCVPRFSTLPVLSSCGQNNVCNYASRNDKTFWLTTNAAIPMMPVENIEIRQYISRCVVCEAPANVVIAVHSQTIEVPDCPNNGWEGLWIGYSFLMHTAVGNGGGGQALQSPGSCLEDFRATPFIECNGAKGTCHFYETMTSFWMYNLESSQPFERPQQQTIKAGERQSHVSRCQVCMKLTGILITRHSQSETTVPACSAGHTELWTGYSLLYVDGNDYAHNQDLGSSPGSCVPRFSTLPVLSSSCGQNNVCNYASRNNDKTFWLTTNAAIPMMPVENIEIRQYISRCVVCEAPANVIAVVHSQTIEVPDCPNGWEGLWIGYSFLMHTAVGNGGGGQALQSPGSCLEDFRATPFIECNGAKGTCHFYETMTSFWMYNLESSQPFERPQQQTIKAGERQSHVSRCQVCMKNSRGFIFARHSQSVHVPQCPANTNLLWEGYSLSSGNVAASRAVGQDLGQSGSCMMRFTTMPYMLCDITNVCHFAQNNDDSLWLSTAEPMPMTMTPIQGRDLMKYISRCVVCETTTRIIALHSQSMSIPDCPGGWEEMWTGYSYFMSTLDNVGGVGQNLVSPGSCLEEFRAQQPVIECHGHGRCNYYDALLASFWLTVIIEEQDQFVQPRQQTLLKADFTSKISRCTVCRRRYLTGILITRHSQSETVPACSAGHTELWTGYSLLYVDGNDYAHNQDLGSPGSCVPRFSTLPVLLSSCGQNNVCNYASRNDKTFWLTTNAAIPMMMPVENIEIRRQYISRCVVCEAPANVIAVHSQTIEVPDDCPNGWEGLWIGYSFLMHTAVGNGGGGQALQSPGSCLEDFRATPFIECNGAKGTCHFYETMTSFWMYNLESSQPFERPQQQTIKAGERQSHVSRCQVCMKN

Secondary structure (DSSP, 8-state):
--EEEEEE-SSSSPP-PPTTSEEEEEEEEEEEEEETTEEEEPPTTSGGGEESS--S--EEEE-TTSEEEES-S--EEEEE--SSPPPSS-EEGGGGGGGS-EEEEEEESS-EEEEE-SSSSPPPPPTTEEEEEEEEEEEEEEEETTEEEE--TTSGGGEESS--SS-EEEEETTTTEEE--TT-EEEEEB--TT--TTS----EEEEGGGSGGGBPEEEEEEE----EEEEEE-SSSS---PPTT-EEEEEEEEEEEEEETTEEEE--TTSGGGEESS--S--EEEE-TTSEEEESSS--EEEEEB-SPPPPTT-PPEEGGGGGGTBPEEEEEEESS-EEEEE-SSSSPPPPPTTEEEEEEEEEEEEEEETTTEEEE--TTSGGGEESS--SS-EEEEETTSEEE--TT-EEEEEBP--GGGTTSPPPPEEEETT-GGGBPEEEEEEE-----EEEEEE-SSSSPPPPPTTSEEEEEEEEEEEEEETTEEEE--TTSGGGEESS--S--EEEE-GGGEEEES-S--EEEEE--SSPPPSS-EEGGGGGGGS-EEEEEEESS-EEEEE-SSSSPPPPPTT-EEEEEEEEEEEEE-STT-EEE--TTSGGGEESS--SS-EEEEETTTTEEE--TT-EEEEEB--TT--TTPPP--EEEEGGGTGGGB-EEEEEE-/---EEEEEE-SSSSPP---TTPEEEEEEEEEEEEEETTEEEEPPTTSGGGEESS--S--EEEE-SSSEEEES-S--EEEEE--SSPPPSS-EEGGGGGGGS-EEEEEEESS-EEEEE-SSSSPPPPPTTEEEEEEEEEEEEEEEETTEEEE--TTSGGGEESS--SS-EEEEETTTTEEE--TT-EEEEEB--TTS-TTSPP--EEEEGGGSGGGBPEEEEEEE----EEEEEE-SSSSPPPPPTT-EEEEEEEEEEEEEETTEEEEPPTTSGGGEESS--S--EEEE-TTSEEEESSS--EEEEEB-SPPPPTT-PPEEGGGGGGGB-EEEEEEESS-EEEEE-SSSSPPPPPTTEEEEEEEEEEEEEEETTTEEEE--TTSGGGEESS--SS-EEEEETTSEEE--TT-EEEEEBP--GGGTTSPPPPEEESS-GGGGB-EEEEEEE-----EEEEEE-SSSSPPPPPTTPEEEEEEEEEEEEEETTEEEE--TTSGGGEESS--S--EEEEEGGGEEEES-S--EEEEE--SPPPPSS-B-GGGTGGGS-EEEEEEESS-EEEEE-SSSSPPPPPTTEEEEEEEEEEEEEE-STT-EEE--TTSGGGEESS--SS-EEEEETTTTEEE--TT-EEEEEB--TT--TTPPPPPEEEETTSSGGGB-EEEEEEE-

Nearest PDB structures (foldseek):
  8txn-assembly1_A  TM=1.001E+00  e=0.000E+00  Drosophila melanogaster
  6mpx-assembly1_A-2  TM=9.770E-01  e=1.561E-94  Homo sapiens
  8tys-assembly1_D  TM=9.987E-01  e=3.333E-36  Drosophila melanogaster
  5nax-assembly1_E  TM=9.850E-01  e=1.369E-29  Homo sapiens
  1t60-assembly3_O  TM=9.791E-01  e=1.369E-29  Bos taurus

Organism: Drosophila melanogaster (NCBI:txid7227)

Radius of gyration: 29.76 Å; Cα contacts (8 Å, |Δi|>4): 4460; chains: 2; bounding box: 87×78×65 Å

B-factor: mean 23.37, std 10.17, range [8.08, 95.73]

Foldseek 3Di:
DFDKWKDWPLFLDWDDDDPPWDWFAKAWFWAWKQDPNFTFGFASGDCLRGHHFFAQFQWWWFFDAQWIWGLPDWMKTKAFFHPDDFDPDWDFFPVCSRTIIMMIMTGDPFDKWKDWDLALDEDDDFPQKDFDAKAFQWFWKAQAQLHTATHARGGCSRGHHDDDQQRMWMGGAQVLTIHHDQRIKTKAFFHCPPPDAQAFDDKDKDFDPVVSNTTIMMTMIAGNLRWDKWKAWPLFLDEDDFFPQKAFRFKAWFFQFWQDSLATYGHARGGCSRGDRGDFFFRIWMGTPRGMIIGLPDKIKTKAFWHPDDQPPVQDWDGDPSCSGTIIMMTMIIHSADKWKDWDLALDEDDDPPQKAFRAKAFQWAWKAAPRRFTGGHANGGCSRGHHDQDQQRMWMGISRSTIGADFRIKTKAFFRAPQVRQLPFDDKDKDFLVPCRGTIMMTMIAGPVFRWDKFKAWPLFLDWDDDDPPWAWDAKAWFFAWKQDPNHTDGHASGGCSRGHHGHAQFRMWMGGPPRMIIALPDWIKTKAFFHPDDADPDWDGGPRCSRTIIMMIMITDRFDKWKDWDLALDEDDDGPPKAFDAKAFFWFKKAAPGNRMHGHSRGGCSRGHHDDDQQRMWMRGHNRSIIHDDRRIMTMARFHCVPDDSSDNDDIDIARRPRVSNGTIMMTMITD/DQFDKWKDWPLWLDADDDDDPWAWFAKAWFWAWKQDPNFTFGFASGDCLRGDHFFAQFQWWKFFDPFWIWDLPDFIKTKAFFHPDDFDPDWDFFPRCSGTIIMMIMIGDPFDKWKDWPLALDEDDDFPQKAFDAKAFQWFWKAQAQLHTATHARRGCSRGHHDDDQQRMWMGRRQQLTIHHDQRIKTKAFFHCPPHDQQAAQDKDKDADPCPSNGTIMMTMIAGNLRWDKWKDWDLFLDEDDFFPQKAFRDKAWAWQFWQPSLATYGHARTGCSRGDHGHHFFRIWMGTPNRMIIQLPDKIKTKAFWHPDDQPPVQDWAGGPRCSGTIIMMTMIIHSADKWKDWDLALDEDDDPPQKDFRAKAFFWAWKAAPRRFTGGHARGGCSRGHHDDDQQRMWMGISRGTIGADFRIKTKAFWRADQVNFQPFDDKDKDLDPCSRTTIMMTMIFGNVFRWEKWKDWPLFLDEDDDDPVWAWDAKAWFFAFKQDPNHTDGHARGGCSRGHHGDAQFRMWMGGPSGMIIALPDWIGTKAFFHPDDADPDWDGRPPCSRTIIMMIMITDRRDKWKDWPSALDEDDDGPQKAFDAKAFQWAKKAAPGSRMYGHSRGGCSRGHHDDDQQRMWMRGHNRSIIHDDRRIMTMARFHCPPPDRSDNDDIDMGGNPCPSNGTIMMTMITRD

GO terms:
  GO:0005604 basement membrane (C, IDA)
  GO:0005587 collagen type IV trimer (C, TAS)
  GO:0007391 dorsal closure (P, TAS)
  GO:0005201 extracellular matrix structural constituent (F, IMP)
  GO:0055013 cardiac muscle cell development (P, IMP)
  GO:0060729 intestinal epithelial structure maintenance (P, IMP)
  GO:0048621 post-embryonic digestive tract morphogenesis (P, IMP)
  GO:0071711 basement membrane organization (P, IMP)
  GO:0005515 protein binding (F, IPI)